Protein 2R7R (pdb70)

B-factor: mean 52.5, std 17.37, range [8.41, 131.64]

Structure (mmCIF, N/CA/C/O backbone):
data_2R7R
#
_entry.id   2R7R
#
_cell.length_a   76.352
_cell.length_b   112.749
_cell.length_c   143.792
_cell.angle_alpha   90.000
_cell.angle_beta   90.000
_cell.angle_gamma   90.000
#
_symmetry.space_group_name_H-M   'P 21 21 21'
#
loop_
_entity.id
_entity.type
_entity.pdbx_description
1 polymer "RNA (5'-R(*UP*GP*UP*GP*AP*CP*C)-3')"
2 polymer 'RNA-dependent RNA polymerase'
#
loop_
_atom_site.group_PDB
_atom_site.id
_atom_site.type_symbol
_atom_site.label_atom_id
_atom_site.label_alt_id
_atom_site.label_comp_id
_atom_site.label_asym_id
_atom_site.label_entity_id
_atom_site.label_seq_id
_atom_site.pdbx_PDB_ins_code
_atom_site.Cartn_x
_atom_site.Cartn_y
_atom_site.Cartn_z
_atom_site.occupancy
_atom_site.B_iso_or_equiv
_atom_site.auth_seq_id
_atom_site.auth_comp_id
_atom_site.auth_asym_id
_atom_site.auth_atom_id
_atom_site.pdbx_PDB_model_num
ATOM 146 N N . GLY B 2 2 ? 20.322 37.128 71.413 1.00 63.33 2 GLY A N 1
ATOM 147 C CA . GLY B 2 2 ? 18.995 37.824 71.379 1.00 62.62 2 GLY A CA 1
ATOM 148 C C . GLY B 2 2 ? 18.192 37.715 72.669 1.00 61.81 2 GLY A C 1
ATOM 149 O O . GLY B 2 2 ? 17.125 38.333 72.782 1.00 60.73 2 GLY A O 1
ATOM 150 N N . LYS B 2 3 ? 18.719 36.951 73.637 1.00 60.07 3 LYS A N 1
ATOM 151 C CA . LYS B 2 3 ? 18.068 36.722 74.932 1.00 56.93 3 LYS A CA 1
ATOM 152 C C . LYS B 2 3 ? 17.827 37.934 75.816 1.00 54.76 3 LYS A C 1
ATOM 153 O O . LYS B 2 3 ? 17.059 37.858 76.766 1.00 56.06 3 LYS A O 1
ATOM 159 N N . TYR B 2 4 ? 18.478 39.048 75.516 1.00 52.85 4 TYR A N 1
ATOM 160 C CA . TYR B 2 4 ? 18.268 40.256 76.300 1.00 49.51 4 TYR A CA 1
ATOM 161 C C . TYR B 2 4 ? 16.840 40.743 76.114 1.00 49.65 4 TYR A C 1
ATOM 162 O O . TYR B 2 4 ? 16.171 41.056 77.093 1.00 48.22 4 TYR A O 1
ATOM 171 N N . ASN B 2 5 ? 16.376 40.800 74.864 1.00 51.06 5 ASN A N 1
ATOM 172 C CA . ASN B 2 5 ? 15.015 41.271 74.562 1.00 53.38 5 ASN A CA 1
ATOM 173 C C . ASN B 2 5 ? 13.902 40.440 75.187 1.00 54.71 5 ASN A C 1
ATOM 174 O O . ASN B 2 5 ? 12.755 40.895 75.273 1.00 55.99 5 ASN A O 1
ATOM 179 N N . LEU B 2 6 ? 14.234 39.227 75.614 1.00 55.24 6 LEU A N 1
ATOM 180 C CA . LEU B 2 6 ? 13.244 38.375 76.238 1.00 55.38 6 LEU A CA 1
ATOM 181 C C . LEU B 2 6 ? 13.309 38.618 77.741 1.00 54.28 6 LEU A C 1
ATOM 182 O O . LEU B 2 6 ? 12.280 38.865 78.381 1.00 53.75 6 LEU A O 1
ATOM 187 N N . ILE B 2 7 ? 14.520 38.561 78.295 1.00 51.57 7 ILE A N 1
ATOM 188 C CA . ILE B 2 7 ? 14.728 38.815 79.714 1.00 49.45 7 ILE A CA 1
ATOM 189 C C . ILE B 2 7 ? 14.144 40.191 80.064 1.00 51.54 7 ILE A C 1
ATOM 190 O O . ILE B 2 7 ? 13.710 40.402 81.182 1.00 52.41 7 ILE A O 1
ATOM 195 N N . LEU B 2 8 ? 14.156 41.132 79.121 1.00 51.80 8 LEU A N 1
ATOM 196 C CA . LEU B 2 8 ? 13.615 42.465 79.368 1.00 52.63 8 LEU A CA 1
ATOM 197 C C . LEU B 2 8 ? 12.126 42.425 79.710 1.00 56.09 8 LEU A C 1
ATOM 198 O O . LEU B 2 8 ? 11.676 43.121 80.619 1.00 57.36 8 LEU A O 1
ATOM 203 N N . SER B 2 9 ? 11.355 41.610 78.995 1.00 59.42 9 SER A N 1
ATOM 204 C CA . SER B 2 9 ? 9.922 41.539 79.261 1.00 62.12 9 SER A CA 1
ATOM 205 C C . SER B 2 9 ? 9.588 40.819 80.565 1.00 61.41 9 SER A C 1
ATOM 206 O O . SER B 2 9 ? 8.712 41.254 81.306 1.00 60.05 9 SER A O 1
ATOM 209 N N . GLU B 2 10 ? 10.279 39.720 80.841 1.00 61.93 10 GLU A N 1
ATOM 210 C CA . GLU B 2 10 ? 10.053 38.977 82.078 1.00 63.94 10 GLU A CA 1
ATOM 211 C C . GLU B 2 10 ? 10.258 39.933 83.256 1.00 64.31 10 GLU A C 1
ATOM 212 O O . GLU B 2 10 ? 9.602 39.814 84.296 1.00 64.44 10 GLU A O 1
ATOM 218 N N . TYR B 2 11 ? 11.184 40.870 83.083 1.00 62.37 11 TYR A N 1
ATOM 219 C CA . TYR B 2 11 ? 11.476 41.853 84.109 1.00 60.46 11 TYR A CA 1
ATOM 220 C C . TYR B 2 11 ? 10.286 42.809 84.285 1.00 61.68 11 TYR A C 1
ATOM 221 O O . TYR B 2 11 ? 9.715 42.892 85.374 1.00 63.02 11 TYR A O 1
ATOM 230 N N . LEU B 2 12 ? 9.903 43.518 83.226 1.00 61.94 12 LEU A N 1
ATOM 231 C CA . LEU B 2 12 ? 8.774 44.439 83.316 1.00 62.45 12 LEU A CA 1
ATOM 232 C C . LEU B 2 12 ? 7.489 43.718 83.740 1.00 62.96 12 LEU A C 1
ATOM 233 O O . LEU B 2 12 ? 6.654 44.271 84.462 1.00 62.46 12 LEU A O 1
ATOM 238 N N . SER B 2 13 ? 7.325 42.484 83.282 1.00 63.31 13 SER A N 1
ATOM 239 C CA . SER B 2 13 ? 6.137 41.724 83.631 1.00 64.65 13 SER A CA 1
ATOM 240 C C . SER B 2 13 ? 6.197 41.349 85.110 1.00 65.07 13 SER A C 1
ATOM 241 O O . SER B 2 13 ? 5.187 40.986 85.716 1.00 64.91 13 SER A O 1
ATOM 244 N N . PHE B 2 14 ? 7.396 41.445 85.678 1.00 64.67 14 PHE A N 1
ATOM 245 C CA . PHE B 2 14 ? 7.638 41.142 87.083 1.00 63.68 14 PHE A CA 1
ATOM 246 C C . PHE B 2 14 ? 7.451 42.386 87.926 1.00 65.26 14 PHE A C 1
ATOM 247 O O . PHE B 2 14 ? 6.788 42.344 88.956 1.00 66.37 14 PHE A O 1
ATOM 255 N N . ILE B 2 15 ? 8.045 43.490 87.482 1.00 66.24 15 ILE A N 1
ATOM 256 C CA . ILE B 2 15 ? 7.967 44.763 88.192 1.00 66.40 15 ILE A CA 1
ATOM 257 C C . ILE B 2 15 ? 6.577 45.377 88.180 1.00 68.74 15 ILE A C 1
ATOM 258 O O . ILE B 2 15 ? 6.099 45.862 89.205 1.00 68.84 15 ILE A O 1
ATOM 263 N N . TYR B 2 16 ? 5.936 45.351 87.018 1.00 70.88 16 TYR A N 1
ATOM 264 C CA . TYR B 2 16 ? 4.618 45.957 86.849 1.00 73.15 16 TYR A CA 1
ATOM 265 C C . TYR B 2 16 ? 3.495 44.948 86.589 1.00 74.76 16 TYR A C 1
ATOM 266 O O . TYR B 2 16 ? 3.597 44.121 85.680 1.00 74.89 16 TYR A O 1
ATOM 275 N N . ASN B 2 17 ? 2.425 45.032 87.386 1.00 76.19 17 ASN A N 1
ATOM 276 C CA . ASN B 2 17 ? 1.261 44.137 87.264 1.00 77.45 17 ASN A CA 1
ATOM 277 C C . ASN B 2 17 ? -0.055 44.842 87.636 1.00 79.15 17 ASN A C 1
ATOM 278 O O . ASN B 2 17 ? -0.290 45.137 88.805 1.00 79.11 17 ASN A O 1
ATOM 283 N N . SER B 2 18 ? -0.903 45.105 86.640 1.00 81.84 18 SER A N 1
ATOM 284 C CA . SER B 2 18 ? -2.187 45.780 86.867 1.00 83.63 18 SER A CA 1
ATOM 285 C C . SER B 2 18 ? -3.026 45.883 85.594 1.00 83.48 18 SER A C 1
ATOM 286 O O . SER B 2 18 ? -3.521 46.962 85.251 1.00 82.96 18 SER A O 1
ATOM 289 N N . VAL B 2 22 ? 0.930 47.390 81.169 1.00 67.87 22 VAL A N 1
ATOM 290 C CA . VAL B 2 22 ? 1.016 46.877 79.802 1.00 68.71 22 VAL A CA 1
ATOM 291 C C . VAL B 2 22 ? 2.346 47.164 79.076 1.00 66.95 22 VAL A C 1
ATOM 292 O O . VAL B 2 22 ? 3.028 48.159 79.352 1.00 67.34 22 VAL A O 1
ATOM 296 N N . GLN B 2 23 ? 2.700 46.286 78.139 1.00 64.46 23 GLN A N 1
ATOM 297 C CA . GLN B 2 23 ? 3.930 46.425 77.357 1.00 61.39 23 GLN A CA 1
ATOM 298 C C . GLN B 2 23 ? 3.594 46.556 75.878 1.00 59.32 23 GLN A C 1
ATOM 299 O O . GLN B 2 23 ? 2.899 45.702 75.322 1.00 57.43 23 GLN A O 1
ATOM 305 N N . ILE B 2 24 ? 4.098 47.616 75.249 1.00 56.68 24 ILE A N 1
ATOM 306 C CA . ILE B 2 24 ? 3.851 47.879 73.826 1.00 55.21 24 ILE A CA 1
ATOM 307 C C . ILE B 2 24 ? 5.124 47.765 72.960 1.00 55.90 24 ILE A C 1
ATOM 308 O O . ILE B 2 24 ? 5.822 48.761 72.747 1.00 57.79 24 ILE A O 1
ATOM 313 N N . PRO B 2 25 ? 5.429 46.560 72.434 1.00 53.85 25 PRO A N 1
ATOM 314 C CA . PRO B 2 25 ? 6.624 46.371 71.601 1.00 53.20 25 PRO A CA 1
ATOM 315 C C . PRO B 2 25 ? 6.590 47.307 70.408 1.00 53.22 25 PRO A C 1
ATOM 316 O O . PRO B 2 25 ? 5.565 47.411 69.745 1.00 54.32 25 PRO A O 1
ATOM 320 N N . ILE B 2 26 ? 7.694 47.991 70.135 1.00 52.60 26 ILE A N 1
ATOM 321 C CA . ILE B 2 26 ? 7.759 48.907 68.993 1.00 52.42 26 ILE A CA 1
ATOM 322 C C . ILE B 2 26 ? 8.828 48.409 68.021 1.00 52.37 26 ILE A C 1
ATOM 323 O O . ILE B 2 26 ? 10.006 48.327 68.377 1.00 51.45 26 ILE A O 1
ATOM 328 N N . TYR B 2 27 ? 8.418 48.079 66.800 1.00 51.76 27 TYR A N 1
ATOM 329 C CA . TYR B 2 27 ? 9.356 47.582 65.804 1.00 51.88 27 TYR A CA 1
ATOM 330 C C . TYR B 2 27 ? 9.698 48.609 64.734 1.00 55.26 27 TYR A C 1
ATOM 331 O O . TYR B 2 27 ? 9.118 49.696 64.695 1.00 54.13 27 TYR A O 1
ATOM 340 N N . TYR B 2 28 ? 10.658 48.244 63.879 1.00 59.38 28 TYR A N 1
ATOM 341 C CA . TYR B 2 28 ? 11.121 49.082 62.763 1.00 63.22 28 TYR A CA 1
ATOM 342 C C . TYR B 2 28 ? 11.763 48.200 61.686 1.00 62.50 28 TYR A C 1
ATOM 343 O O . TYR B 2 28 ? 12.216 47.090 61.975 1.00 61.41 28 TYR A O 1
ATOM 352 N N . SER B 2 29 ? 11.805 48.699 60.451 1.00 61.62 29 SER A N 1
ATOM 353 C CA . SER B 2 29 ? 12.383 47.946 59.342 1.00 60.21 29 SER A CA 1
ATOM 354 C C . SER B 2 29 ? 12.992 48.825 58.258 1.00 60.10 29 SER A C 1
ATOM 355 O O . SER B 2 29 ? 12.497 49.906 57.945 1.00 60.35 29 SER A O 1
ATOM 358 N N . SER B 2 30 ? 14.077 48.340 57.677 1.00 59.71 30 SER A N 1
ATOM 359 C CA . SER B 2 30 ? 14.760 49.062 56.624 1.00 59.25 30 SER A CA 1
ATOM 360 C C . SER B 2 30 ? 13.966 48.949 55.334 1.00 59.47 30 SER A C 1
ATOM 361 O O . SER B 2 30 ? 14.298 49.591 54.345 1.00 60.06 30 SER A O 1
ATOM 364 N N . ASN B 2 31 ? 12.926 48.122 55.347 1.00 59.66 31 ASN A N 1
ATOM 365 C CA . ASN B 2 31 ? 12.084 47.916 54.174 1.00 60.79 31 ASN A CA 1
ATOM 366 C C . ASN B 2 31 ? 10.787 48.709 54.309 1.00 62.52 31 ASN A C 1
ATOM 367 O O . ASN B 2 31 ? 10.059 48.557 55.282 1.00 64.37 31 ASN A O 1
ATOM 372 N N . SER B 2 32 ? 10.500 49.552 53.327 1.00 64.37 32 SER A N 1
ATOM 373 C CA . SER B 2 32 ? 9.304 50.392 53.353 1.00 66.09 32 SER A CA 1
ATOM 374 C C . SER B 2 32 ? 8.005 49.712 53.758 1.00 66.14 32 SER A C 1
ATOM 375 O O . SER B 2 32 ? 7.406 50.045 54.780 1.00 65.47 32 SER A O 1
ATOM 378 N N . GLU B 2 33 ? 7.559 48.779 52.935 1.00 66.82 33 GLU A N 1
ATOM 379 C CA . GLU B 2 33 ? 6.325 48.069 53.205 1.00 67.98 33 GLU A CA 1
ATOM 380 C C . GLU B 2 33 ? 6.261 47.518 54.633 1.00 64.75 33 GLU A C 1
ATOM 381 O O . GLU B 2 33 ? 5.274 47.730 55.343 1.00 64.58 33 GLU A O 1
ATOM 387 N N . LEU B 2 34 ? 7.313 46.812 55.044 1.00 60.56 34 LEU A N 1
ATOM 388 C CA . LEU B 2 34 ? 7.383 46.211 56.372 1.00 55.75 34 LEU A CA 1
ATOM 389 C C . LEU B 2 34 ? 7.320 47.246 57.484 1.00 55.75 34 LEU A C 1
ATOM 390 O O . LEU B 2 34 ? 6.807 46.969 58.564 1.00 54.07 34 LEU A O 1
ATOM 395 N N . GLU B 2 35 ? 7.838 48.438 57.206 1.00 56.71 35 GLU A N 1
ATOM 396 C CA . GLU B 2 35 ? 7.843 49.537 58.169 1.00 59.46 35 GLU A CA 1
ATOM 397 C C . GLU B 2 35 ? 6.440 50.073 58.487 1.00 59.60 35 GLU A C 1
ATOM 398 O O . GLU B 2 35 ? 6.133 50.385 59.645 1.00 59.45 35 GLU A O 1
ATOM 404 N N . ASN B 2 36 ? 5.606 50.195 57.452 1.00 59.35 36 ASN A N 1
ATOM 405 C CA . ASN B 2 36 ? 4.229 50.661 57.606 1.00 58.53 36 ASN A CA 1
ATOM 406 C C . ASN B 2 36 ? 3.469 49.604 58.384 1.00 57.83 36 ASN A C 1
ATOM 407 O O . ASN B 2 36 ? 2.492 49.895 59.063 1.00 57.63 36 ASN A O 1
ATOM 412 N N . ARG B 2 37 ? 3.909 48.363 58.244 1.00 57.58 37 ARG A N 1
ATOM 413 C CA . ARG B 2 37 ? 3.290 47.267 58.961 1.00 58.19 37 ARG A CA 1
ATOM 414 C C . ARG B 2 37 ? 3.698 47.427 60.424 1.00 58.89 37 ARG A C 1
ATOM 415 O O . ARG B 2 37 ? 2.969 47.035 61.330 1.00 59.93 37 ARG A O 1
ATOM 423 N N . CYS B 2 38 ? 4.871 48.011 60.645 1.00 58.60 38 CYS A N 1
ATOM 424 C CA . CYS B 2 38 ? 5.349 48.253 61.992 1.00 57.56 38 CYS A CA 1
ATOM 425 C C . CYS B 2 38 ? 4.564 49.436 62.522 1.00 57.88 38 CYS A C 1
ATOM 426 O O . CYS B 2 38 ? 4.034 49.388 63.625 1.00 58.04 38 CYS A O 1
ATOM 429 N N . ILE B 2 39 ? 4.491 50.502 61.731 1.00 56.97 39 ILE A N 1
ATOM 430 C CA . ILE B 2 39 ? 3.744 51.687 62.139 1.00 56.79 39 ILE A CA 1
ATOM 431 C C . ILE B 2 39 ? 2.311 51.313 62.524 1.00 58.61 39 ILE A C 1
ATOM 432 O O . ILE B 2 39 ? 1.834 51.676 63.605 1.00 59.45 39 ILE A O 1
ATOM 437 N N . GLU B 2 40 ? 1.632 50.592 61.633 1.00 58.79 40 GLU A N 1
ATOM 438 C CA . GLU B 2 40 ? 0.269 50.169 61.891 1.00 57.82 40 GLU A CA 1
ATOM 439 C C . GLU B 2 40 ? 0.198 49.452 63.233 1.00 56.23 40 GLU A C 1
ATOM 440 O O . GLU B 2 40 ? -0.531 49.882 64.123 1.00 57.34 40 GLU A O 1
ATOM 446 N N . PHE B 2 41 ? 0.967 48.375 63.380 1.00 54.04 41 PHE A N 1
ATOM 447 C CA . PHE B 2 41 ? 0.982 47.564 64.610 1.00 52.09 41 PHE A CA 1
ATOM 448 C C . PHE B 2 41 ? 1.071 48.380 65.909 1.00 53.28 41 PHE A C 1
ATOM 449 O O . PHE B 2 41 ? 0.334 48.142 66.879 1.00 49.53 41 PHE A O 1
ATOM 457 N N . HIS B 2 42 ? 1.997 49.332 65.916 1.00 56.16 42 HIS A N 1
ATOM 458 C CA . HIS B 2 42 ? 2.203 50.217 67.048 1.00 58.41 42 HIS A CA 1
ATOM 459 C C . HIS B 2 42 ? 0.834 50.819 67.358 1.00 58.15 42 HIS A C 1
ATOM 460 O O . HIS B 2 42 ? 0.260 50.554 68.410 1.00 57.20 42 HIS A O 1
ATOM 467 N N . SER B 2 43 ? 0.303 51.602 66.418 1.00 57.66 43 SER A N 1
ATOM 468 C CA . SER B 2 43 ? -1.006 52.231 66.583 1.00 56.70 43 SER A CA 1
ATOM 469 C C . SER B 2 43 ? -2.003 51.297 67.266 1.00 55.63 43 SER A C 1
ATOM 470 O O . SER B 2 43 ? -2.372 51.501 68.424 1.00 56.51 43 SER A O 1
ATOM 473 N N . LYS B 2 44 ? -2.427 50.270 66.540 1.00 54.48 44 LYS A N 1
ATOM 474 C CA . LYS B 2 44 ? -3.390 49.306 67.051 1.00 53.96 44 LYS A CA 1
ATOM 475 C C . LYS B 2 44 ? -3.105 48.843 68.479 1.00 54.30 44 LYS A C 1
ATOM 476 O O . LYS B 2 44 ? -4.030 48.521 69.227 1.00 52.72 44 LYS A O 1
ATOM 482 N N . CYS B 2 45 ? -1.832 48.815 68.861 1.00 54.93 45 CYS A N 1
ATOM 483 C CA . CYS B 2 45 ? -1.469 48.397 70.211 1.00 55.28 45 CYS A CA 1
ATOM 484 C C . CYS B 2 45 ? -1.821 49.477 71.228 1.00 54.37 45 CYS A C 1
ATOM 485 O O . CYS B 2 45 ? -2.390 49.185 72.281 1.00 54.29 45 CYS A O 1
ATOM 488 N N . LEU B 2 46 ? -1.497 50.722 70.904 1.00 53.52 46 LEU A N 1
ATOM 489 C CA . LEU B 2 46 ? -1.810 51.838 71.786 1.00 52.92 46 LEU A CA 1
ATOM 490 C C . LEU B 2 46 ? -3.317 51.884 71.968 1.00 53.72 46 LEU A C 1
ATOM 491 O O . LEU B 2 46 ? -3.837 51.930 73.095 1.00 52.19 46 LEU A O 1
ATOM 496 N N . GLU B 2 47 ? -4.005 51.870 70.829 1.00 54.21 47 GLU A N 1
ATOM 497 C CA . GLU B 2 47 ? -5.451 51.919 70.795 1.00 54.73 47 GLU A CA 1
ATOM 498 C C . GLU B 2 47 ? -6.058 50.811 71.653 1.00 55.91 47 GLU A C 1
ATOM 499 O O . GLU B 2 47 ? -6.819 51.091 72.574 1.00 54.79 47 GLU A O 1
ATOM 505 N N . ASN B 2 48 ? -5.717 49.556 71.367 1.00 57.38 48 ASN A N 1
ATOM 506 C CA . ASN B 2 48 ? -6.265 48.443 72.140 1.00 58.75 48 ASN A CA 1
ATOM 507 C C . ASN B 2 48 ? -5.968 48.583 73.622 1.00 59.90 48 ASN A C 1
ATOM 508 O O . ASN B 2 48 ? -6.811 48.257 74.463 1.00 61.31 48 ASN A O 1
ATOM 513 N N . SER B 2 49 ? -4.763 49.036 73.950 1.00 60.14 49 SER A N 1
ATOM 514 C CA . SER B 2 49 ? -4.406 49.222 75.348 1.00 59.63 49 SER A CA 1
ATOM 515 C C . SER B 2 49 ? -5.305 50.306 75.937 1.00 60.06 49 SER A C 1
ATOM 516 O O . SER B 2 49 ? -5.782 50.167 77.064 1.00 60.14 49 SER A O 1
ATOM 519 N N . LYS B 2 50 ? -5.539 51.375 75.167 1.00 59.44 50 LYS A N 1
ATOM 520 C CA . LYS B 2 50 ? -6.405 52.471 75.599 1.00 58.31 50 LYS A CA 1
ATOM 521 C C . LYS B 2 50 ? -7.878 52.018 75.548 1.00 57.81 50 LYS A C 1
ATOM 522 O O . LYS B 2 50 ? -8.775 52.809 75.260 1.00 59.46 50 LYS A O 1
ATOM 528 N N . ASN B 2 51 ? -8.116 50.738 75.817 1.00 56.26 51 ASN A N 1
ATOM 529 C CA . ASN B 2 51 ? -9.458 50.168 75.810 1.00 54.28 51 ASN A CA 1
ATOM 530 C C . ASN B 2 51 ? -9.436 48.823 76.518 1.00 54.82 51 ASN A C 1
ATOM 531 O O . ASN B 2 51 ? -10.392 48.053 76.457 1.00 53.34 51 ASN A O 1
ATOM 536 N N . GLY B 2 52 ? -8.325 48.554 77.195 1.00 55.98 52 GLY A N 1
ATOM 537 C CA . GLY B 2 52 ? -8.177 47.314 77.932 1.00 58.34 52 GLY A CA 1
ATOM 538 C C . GLY B 2 52 ? -8.575 46.086 77.145 1.00 59.01 52 GLY A C 1
ATOM 539 O O . GLY B 2 52 ? -9.218 45.185 77.689 1.00 58.32 52 GLY A O 1
ATOM 540 N N . LEU B 2 53 ? -8.196 46.058 75.867 1.00 59.61 53 LEU A N 1
ATOM 541 C CA . LEU B 2 53 ? -8.494 44.934 74.985 1.00 59.99 53 LEU A CA 1
ATOM 542 C C . LEU B 2 53 ? -7.252 44.088 74.834 1.00 62.33 53 LEU A C 1
ATOM 543 O O . LEU B 2 53 ? -6.133 44.589 74.954 1.00 62.46 53 LEU A O 1
ATOM 548 N N . SER B 2 54 ? -7.459 42.802 74.568 1.00 65.31 54 SER A N 1
ATOM 549 C CA . SER B 2 54 ? -6.362 41.851 74.413 1.00 68.31 54 SER A CA 1
ATOM 550 C C . SER B 2 54 ? -5.529 42.140 73.163 1.00 68.33 54 SER A C 1
ATOM 551 O O . SER B 2 54 ? -6.070 42.370 72.077 1.00 69.23 54 SER A O 1
ATOM 554 N N . LEU B 2 55 ? -4.210 42.140 73.318 1.00 67.67 55 LEU A N 1
ATOM 555 C CA . LEU B 2 55 ? -3.331 42.390 72.184 1.00 67.56 55 LEU A CA 1
ATOM 556 C C . LEU B 2 55 ? -3.009 41.097 71.441 1.00 69.02 55 LEU A C 1
ATOM 557 O O . LEU B 2 55 ? -2.435 41.131 70.357 1.00 69.42 55 LEU A O 1
ATOM 562 N N . ARG B 2 56 ? -3.396 39.966 72.029 1.00 70.88 56 ARG A N 1
ATOM 563 C CA . ARG B 2 56 ? -3.144 38.643 71.456 1.00 73.20 56 ARG A CA 1
ATOM 564 C C . ARG B 2 56 ? -3.491 38.503 69.983 1.00 72.66 56 ARG A C 1
ATOM 565 O O . ARG B 2 56 ? -2.835 37.754 69.258 1.00 72.45 56 ARG A O 1
ATOM 573 N N . LYS B 2 57 ? -4.525 39.208 69.542 1.00 71.56 57 LYS A N 1
ATOM 574 C CA . LYS B 2 57 ? -4.928 39.128 68.149 1.00 70.16 57 LYS A CA 1
ATOM 575 C C . LYS B 2 57 ? -3.999 39.900 67.219 1.00 69.28 57 LYS A C 1
ATOM 576 O O . LYS B 2 57 ? -3.662 39.421 66.130 1.00 70.03 57 LYS A O 1
ATOM 582 N N . LEU B 2 58 ? -3.580 41.089 67.638 1.00 67.37 58 LEU A N 1
ATOM 583 C CA . LEU B 2 58 ? -2.684 41.884 66.814 1.00 65.09 58 LEU A CA 1
ATOM 584 C C . LEU B 2 58 ? -1.343 41.177 66.641 1.00 64.01 58 LEU A C 1
ATOM 585 O O . LEU B 2 58 ? -0.736 41.248 65.577 1.00 63.21 58 LEU A O 1
ATOM 590 N N . PHE B 2 59 ? -0.890 40.496 67.692 1.00 64.03 59 PHE A N 1
ATOM 591 C CA . PHE B 2 59 ? 0.378 39.763 67.671 1.00 64.59 59 PHE A CA 1
ATOM 592 C C . PHE B 2 59 ? 0.357 38.633 66.635 1.00 64.25 59 PHE A C 1
ATOM 593 O O . PHE B 2 59 ? 1.402 38.174 66.170 1.00 63.28 59 PHE A O 1
ATOM 601 N N . VAL B 2 60 ? -0.844 38.188 66.283 1.00 63.64 60 VAL A N 1
ATOM 602 C CA . VAL B 2 60 ? -1.015 37.140 65.282 1.00 62.50 60 VAL A CA 1
ATOM 603 C C . VAL B 2 60 ? -1.183 37.834 63.927 1.00 61.33 60 VAL A C 1
ATOM 604 O O . VAL B 2 60 ? -0.518 37.480 62.952 1.00 60.35 60 VAL A O 1
ATOM 608 N N . GLU B 2 61 ? -2.063 38.837 63.885 1.00 59.39 61 GLU A N 1
ATOM 609 C CA . GLU B 2 61 ? -2.323 39.603 62.663 1.00 57.42 61 GLU A CA 1
ATOM 610 C C . GLU B 2 61 ? -1.045 40.158 62.041 1.00 57.23 61 GLU A C 1
ATOM 611 O O . GLU B 2 61 ? -0.880 40.143 60.818 1.00 56.30 61 GLU A O 1
ATOM 617 N N . TYR B 2 62 ? -0.156 40.658 62.899 1.00 56.26 62 TYR A N 1
ATOM 618 C CA . TYR B 2 62 ? 1.112 41.228 62.478 1.00 54.29 62 TYR A CA 1
ATOM 619 C C . TYR B 2 62 ? 2.257 40.286 62.790 1.00 54.97 62 TYR A C 1
ATOM 620 O O . TYR B 2 62 ? 3.379 40.715 63.077 1.00 55.33 62 TYR A O 1
ATOM 629 N N . ASN B 2 63 ? 1.959 38.992 62.736 1.00 56.25 63 ASN A N 1
ATOM 630 C CA . ASN B 2 63 ? 2.958 37.959 62.982 1.00 57.42 63 ASN A CA 1
ATOM 631 C C . ASN B 2 63 ? 4.181 38.272 62.131 1.00 56.27 63 ASN A C 1
ATOM 632 O O . ASN B 2 63 ? 5.311 37.980 62.522 1.00 55.92 63 ASN A O 1
ATOM 637 N N . ASP B 2 64 ? 3.948 38.873 60.965 1.00 55.71 64 ASP A N 1
ATOM 638 C CA . ASP B 2 64 ? 5.040 39.222 60.061 1.00 54.76 64 ASP A CA 1
ATOM 639 C C . ASP B 2 64 ? 6.012 40.197 60.714 1.00 54.67 64 ASP A C 1
ATOM 640 O O . ASP B 2 64 ? 7.226 40.006 60.651 1.00 55.90 64 ASP A O 1
ATOM 645 N N . VAL B 2 65 ? 5.479 41.222 61.369 1.00 54.42 65 VAL A N 1
ATOM 646 C CA . VAL B 2 65 ? 6.315 42.211 62.025 1.00 53.70 65 VAL A CA 1
ATOM 647 C C . VAL B 2 65 ? 7.091 41.595 63.177 1.00 53.76 65 VAL A C 1
ATOM 648 O O . VAL B 2 65 ? 8.240 41.946 63.411 1.00 54.15 65 VAL A O 1
ATOM 652 N N . ILE B 2 66 ? 6.467 40.663 63.886 1.00 55.15 66 ILE A N 1
ATOM 653 C CA . ILE B 2 66 ? 7.118 40.010 65.019 1.00 57.32 66 ILE A CA 1
ATOM 654 C C . ILE B 2 66 ? 8.282 39.122 64.573 1.00 59.62 66 ILE A C 1
ATOM 655 O O . ILE B 2 66 ? 9.260 38.940 65.309 1.00 59.80 66 ILE A O 1
ATOM 660 N N . GLU B 2 67 ? 8.168 38.585 63.359 1.00 62.17 67 GLU A N 1
ATOM 661 C CA . GLU B 2 67 ? 9.171 37.689 62.776 1.00 64.86 67 GLU A CA 1
ATOM 662 C C . GLU B 2 67 ? 10.299 38.328 61.942 1.00 63.69 67 GLU A C 1
ATOM 663 O O . GLU B 2 67 ? 11.469 37.977 62.101 1.00 64.09 67 GLU A O 1
ATOM 669 N N . ASN B 2 68 ? 9.959 39.248 61.046 1.00 61.18 68 ASN A N 1
ATOM 670 C CA . ASN B 2 68 ? 10.970 39.835 60.178 1.00 59.42 68 ASN A CA 1
ATOM 671 C C . ASN B 2 68 ? 11.461 41.228 60.543 1.00 59.27 68 ASN A C 1
ATOM 672 O O . ASN B 2 68 ? 12.584 41.602 60.194 1.00 59.82 68 ASN A O 1
ATOM 677 N N . ALA B 2 69 ? 10.624 42.004 61.224 1.00 58.24 69 ALA A N 1
ATOM 678 C CA . ALA B 2 69 ? 11.011 43.355 61.626 1.00 55.69 69 ALA A CA 1
ATOM 679 C C . ALA B 2 69 ? 11.975 43.286 62.808 1.00 53.29 69 ALA A C 1
ATOM 680 O O . ALA B 2 69 ? 12.104 42.253 63.449 1.00 51.50 69 ALA A O 1
ATOM 682 N N . THR B 2 70 ? 12.644 44.391 63.100 1.00 52.26 70 THR A N 1
ATOM 683 C CA . THR B 2 70 ? 13.605 44.420 64.199 1.00 52.89 70 THR A CA 1
ATOM 684 C C . THR B 2 70 ? 13.039 45.125 65.439 1.00 51.07 70 THR A C 1
ATOM 685 O O . THR B 2 70 ? 12.478 46.221 65.329 1.00 52.65 70 THR A O 1
ATOM 689 N N . LEU B 2 71 ? 13.176 44.508 66.614 1.00 48.37 71 LEU A N 1
ATOM 690 C CA . LEU B 2 71 ? 12.679 45.133 67.836 1.00 45.64 71 LEU A CA 1
ATOM 691 C C . LEU B 2 71 ? 13.534 46.336 68.168 1.00 45.82 71 LEU A C 1
ATOM 692 O O . LEU B 2 71 ? 14.735 46.213 68.375 1.00 44.85 71 LEU A O 1
ATOM 697 N N . LEU B 2 72 ? 12.898 47.498 68.225 1.00 45.91 72 LEU A N 1
ATOM 698 C CA . LEU B 2 72 ? 13.582 48.744 68.516 1.00 46.82 72 LEU A CA 1
ATOM 699 C C . LEU B 2 72 ? 13.552 49.088 70.004 1.00 48.71 72 LEU A C 1
ATOM 700 O O . LEU B 2 72 ? 14.584 49.396 70.605 1.00 49.39 72 LEU A O 1
ATOM 705 N N . SER B 2 73 ? 12.359 49.049 70.590 1.00 49.82 73 SER A N 1
ATOM 706 C CA . SER B 2 73 ? 12.195 49.360 72.004 1.00 49.71 73 SER A CA 1
ATOM 707 C C . SER B 2 73 ? 10.919 48.733 72.507 1.00 49.41 73 SER A C 1
ATOM 708 O O . SER B 2 73 ? 10.234 48.046 71.758 1.00 50.42 73 SER A O 1
ATOM 711 N N . ILE B 2 74 ? 10.611 48.969 73.779 1.00 49.45 74 ILE A N 1
ATOM 712 C CA . ILE B 2 74 ? 9.403 48.445 74.412 1.00 49.18 74 ILE A CA 1
ATOM 713 C C . ILE B 2 74 ? 8.775 49.509 75.289 1.00 50.86 74 ILE A C 1
ATOM 714 O O . ILE B 2 74 ? 9.452 50.070 76.139 1.00 50.18 74 ILE A O 1
ATOM 719 N N . LEU B 2 75 ? 7.488 49.782 75.084 1.00 52.69 75 LEU A N 1
ATOM 720 C CA . LEU B 2 75 ? 6.770 50.762 75.897 1.00 54.97 75 LEU A CA 1
ATOM 721 C C . LEU B 2 75 ? 6.280 50.117 77.194 1.00 57.67 75 LEU A C 1
ATOM 722 O O . LEU B 2 75 ? 5.810 48.964 77.193 1.00 58.73 75 LEU A O 1
ATOM 727 N N . SER B 2 76 ? 6.395 50.862 78.293 1.00 60.05 76 SER A N 1
ATOM 728 C CA . SER B 2 76 ? 5.968 50.375 79.596 1.00 62.71 76 SER A CA 1
ATOM 729 C C . SER B 2 76 ? 4.997 51.335 80.263 1.00 65.11 76 SER A C 1
ATOM 730 O O . SER B 2 76 ? 5.414 52.352 80.824 1.00 64.35 76 SER A O 1
ATOM 733 N N . TYR B 2 77 ? 3.704 51.010 80.179 1.00 69.51 77 TYR A N 1
ATOM 734 C CA . TYR B 2 77 ? 2.634 51.809 80.794 1.00 74.53 77 TYR A CA 1
ATOM 735 C C . TYR B 2 77 ? 2.327 51.177 82.141 1.00 76.38 77 TYR A C 1
ATOM 736 O O . TYR B 2 77 ? 1.545 50.224 82.236 1.00 75.81 77 TYR A O 1
ATOM 745 N N . SER B 2 78 ? 2.947 51.709 83.184 1.00 79.07 78 SER A N 1
ATOM 746 C CA . SER B 2 78 ? 2.760 51.177 84.517 1.00 82.19 78 SER A CA 1
ATOM 747 C C . SER B 2 78 ? 2.082 52.167 85.427 1.00 85.38 78 SER A C 1
ATOM 748 O O . SER B 2 78 ? 2.668 53.186 85.795 1.00 85.37 78 SER A O 1
ATOM 751 N N . TYR B 2 79 ? 0.838 51.872 85.786 1.00 89.80 79 TYR A N 1
ATOM 752 C CA . TYR B 2 79 ? 0.119 52.756 86.677 1.00 94.62 79 TYR A CA 1
ATOM 753 C C . TYR B 2 79 ? 0.054 52.239 88.103 1.00 95.00 79 TYR A C 1
ATOM 754 O O . TYR B 2 79 ? -0.941 51.670 88.548 1.00 95.22 79 TYR A O 1
ATOM 763 N N . ASP B 2 80 ? 1.167 52.438 88.794 1.00 95.60 80 ASP A N 1
ATOM 764 C CA . ASP B 2 80 ? 1.346 52.073 90.187 1.00 96.06 80 ASP A CA 1
ATOM 765 C C . ASP B 2 80 ? 1.866 53.417 90.690 1.00 97.94 80 ASP A C 1
ATOM 766 O O . ASP B 2 80 ? 1.317 54.459 90.329 1.00 98.55 80 ASP A O 1
ATOM 771 N N . LYS B 2 81 ? 2.930 53.406 91.484 1.00 100.12 81 LYS A N 1
ATOM 772 C CA . LYS B 2 81 ? 3.519 54.644 91.990 1.00 102.16 81 LYS A CA 1
ATOM 773 C C . LYS B 2 81 ? 4.910 54.359 92.539 1.00 101.91 81 LYS A C 1
ATOM 774 O O . LYS B 2 81 ? 5.186 54.601 93.715 1.00 103.30 81 LYS A O 1
ATOM 780 N N . TYR B 2 82 ? 5.774 53.857 91.655 1.00 100.96 82 TYR A N 1
ATOM 781 C CA . TYR B 2 82 ? 7.155 53.477 91.966 1.00 98.92 82 TYR A CA 1
ATOM 782 C C . TYR B 2 82 ? 7.333 52.832 93.346 1.00 97.61 82 TYR A C 1
ATOM 783 O O . TYR B 2 82 ? 8.395 52.924 93.965 1.00 96.85 82 TYR A O 1
ATOM 792 N N . ASN B 2 83 ? 6.275 52.156 93.800 1.00 95.62 83 ASN A N 1
ATOM 793 C CA . ASN B 2 83 ? 6.259 51.452 95.083 1.00 92.73 83 ASN A CA 1
ATOM 794 C C . ASN B 2 83 ? 6.811 50.050 94.860 1.00 91.25 83 ASN A C 1
ATOM 795 O O . ASN B 2 83 ? 7.996 49.889 94.558 1.00 91.97 83 ASN A O 1
ATOM 800 N N . ALA B 2 84 ? 5.941 49.052 95.004 1.00 89.10 84 ALA A N 1
ATOM 801 C CA . ALA B 2 84 ? 6.295 47.647 94.809 1.00 85.51 84 ALA A CA 1
ATOM 802 C C . ALA B 2 84 ? 7.481 47.165 95.662 1.00 83.19 84 ALA A C 1
ATOM 803 O O . ALA B 2 84 ? 7.366 46.180 96.395 1.00 83.10 84 ALA A O 1
ATOM 805 N N . VAL B 2 85 ? 8.615 47.853 95.552 1.00 80.77 85 VAL A N 1
ATOM 806 C CA . VAL B 2 85 ? 9.817 47.499 96.299 1.00 77.40 85 VAL A CA 1
ATOM 807 C C . VAL B 2 85 ? 9.440 47.268 97.742 1.00 77.83 85 VAL A C 1
ATOM 808 O O . VAL B 2 85 ? 9.813 46.253 98.342 1.00 76.69 85 VAL A O 1
ATOM 812 N N . GLU B 2 86 ? 8.690 48.227 98.281 1.00 78.14 86 GLU A N 1
ATOM 813 C CA . GLU B 2 86 ? 8.225 48.176 99.661 1.00 79.03 86 GLU A CA 1
ATOM 814 C C . GLU B 2 86 ? 7.586 46.806 99.904 1.00 79.07 86 GLU A C 1
ATOM 815 O O . GLU B 2 86 ? 8.127 45.960 100.630 1.00 79.78 86 GLU A O 1
ATOM 821 N N . ARG B 2 87 ? 6.436 46.601 99.272 1.00 78.38 87 ARG A N 1
ATOM 822 C CA . ARG B 2 87 ? 5.687 45.359 99.379 1.00 77.00 87 ARG A CA 1
ATOM 823 C C . ARG B 2 87 ? 6.597 44.139 99.171 1.00 75.92 87 ARG A C 1
ATOM 824 O O . ARG B 2 87 ? 6.861 43.385 100.113 1.00 75.16 87 ARG A O 1
ATOM 832 N N . LYS B 2 88 ? 7.082 43.974 97.936 1.00 74.25 88 LYS A N 1
ATOM 833 C CA . LYS B 2 88 ? 7.943 42.855 97.537 1.00 70.88 88 LYS A CA 1
ATOM 834 C C . LYS B 2 88 ? 8.948 42.328 98.551 1.00 69.21 88 LYS A C 1
ATOM 835 O O . LYS B 2 88 ? 9.035 41.122 98.772 1.00 68.83 88 LYS A O 1
ATOM 841 N N . LEU B 2 89 ? 9.713 43.229 99.153 1.00 67.69 89 LEU A N 1
ATOM 842 C CA . LEU B 2 89 ? 10.751 42.854 100.114 1.00 66.22 89 LEU A CA 1
ATOM 843 C C . LEU B 2 89 ? 10.339 42.033 101.341 1.00 65.41 89 LEU A C 1
ATOM 844 O O . LEU B 2 89 ? 11.113 41.196 101.816 1.00 63.49 89 LEU A O 1
ATOM 849 N N . VAL B 2 90 ? 9.136 42.266 101.859 1.00 64.86 90 VAL A N 1
ATOM 850 C CA . VAL B 2 90 ? 8.676 41.544 103.046 1.00 64.07 90 VAL A CA 1
ATOM 851 C C . VAL B 2 90 ? 8.882 40.035 102.967 1.00 64.39 90 VAL A C 1
ATOM 852 O O . VAL B 2 90 ? 9.465 39.433 103.882 1.00 64.36 90 VAL A O 1
ATOM 856 N N . LYS B 2 91 ? 8.414 39.433 101.876 1.00 63.51 91 LYS A N 1
ATOM 857 C CA . LYS B 2 91 ? 8.527 37.994 101.685 1.00 63.15 91 LYS A CA 1
ATOM 858 C C . LYS B 2 91 ? 9.900 37.447 102.060 1.00 63.14 91 LYS A C 1
ATOM 859 O O . LYS B 2 91 ? 10.011 36.337 102.591 1.00 62.15 91 LYS A O 1
ATOM 865 N N . TYR B 2 92 ? 10.944 38.229 101.787 1.00 62.38 92 TYR A N 1
ATOM 866 C CA . TYR B 2 92 ? 12.323 37.802 102.053 1.00 62.00 92 TYR A CA 1
ATOM 867 C C . TYR B 2 92 ? 12.901 38.229 103.399 1.00 64.26 92 TYR A C 1
ATOM 868 O O . TYR B 2 92 ? 14.003 37.783 103.774 1.00 63.33 92 TYR A O 1
ATOM 877 N N . ALA B 2 93 ? 12.162 39.085 104.112 1.00 65.13 93 ALA A N 1
ATOM 878 C CA . ALA B 2 93 ? 12.591 39.594 105.414 1.00 65.71 93 ALA A CA 1
ATOM 879 C C . ALA B 2 93 ? 12.059 38.761 106.572 1.00 65.97 93 ALA A C 1
ATOM 880 O O . ALA B 2 93 ? 11.299 39.251 107.398 1.00 68.64 93 ALA A O 1
ATOM 882 N N . LYS B 2 94 ? 12.462 37.501 106.641 1.00 65.46 94 LYS A N 1
ATOM 883 C CA . LYS B 2 94 ? 12.003 36.639 107.713 1.00 63.82 94 LYS A CA 1
ATOM 884 C C . LYS B 2 94 ? 13.094 36.409 108.736 1.00 62.43 94 LYS A C 1
ATOM 885 O O . LYS B 2 94 ? 12.809 36.025 109.864 1.00 62.77 94 LYS A O 1
ATOM 891 N N . GLY B 2 95 ? 14.342 36.645 108.345 1.00 61.26 95 GLY A N 1
ATOM 892 C CA . GLY B 2 95 ? 15.451 36.446 109.265 1.00 59.89 95 GLY A CA 1
ATOM 893 C C . GLY B 2 95 ? 15.540 37.560 110.288 1.00 59.53 95 GLY A C 1
ATOM 894 O O . GLY B 2 95 ? 14.857 38.577 110.167 1.00 59.47 95 GLY A O 1
ATOM 895 N N . LYS B 2 96 ? 16.374 37.374 111.303 1.00 59.47 96 LYS A N 1
ATOM 896 C CA . LYS B 2 96 ? 16.541 38.380 112.351 1.00 59.50 96 LYS A CA 1
ATOM 897 C C . LYS B 2 96 ? 17.479 39.467 111.838 1.00 58.47 96 LYS A C 1
ATOM 898 O O . LYS B 2 96 ? 18.578 39.157 111.362 1.00 61.23 96 LYS A O 1
ATOM 904 N N . PRO B 2 97 ? 17.061 40.752 111.911 1.00 57.54 97 PRO A N 1
ATOM 905 C CA . PRO B 2 97 ? 17.906 41.848 111.437 1.00 54.25 97 PRO A CA 1
ATOM 906 C C . PRO B 2 97 ? 19.278 41.770 112.077 1.00 53.75 97 PRO A C 1
ATOM 907 O O . PRO B 2 97 ? 19.458 41.090 113.088 1.00 54.43 97 PRO A O 1
ATOM 911 N N . LEU B 2 98 ? 20.250 42.443 111.472 1.00 53.84 98 LEU A N 1
ATOM 912 C CA . LEU B 2 98 ? 21.602 42.471 112.006 1.00 51.64 98 LEU A CA 1
ATOM 913 C C . LEU B 2 98 ? 21.677 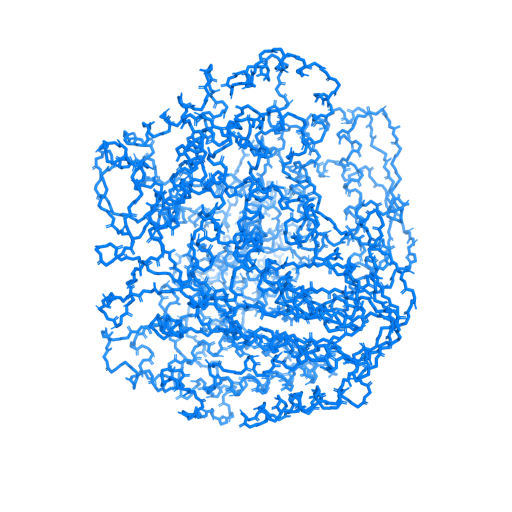43.663 112.931 1.00 50.91 98 LEU A C 1
ATOM 914 O O . LEU B 2 98 ? 20.981 44.660 112.724 1.00 50.20 98 LEU A O 1
ATOM 919 N N . GLU B 2 99 ? 22.512 43.558 113.957 1.00 51.71 99 GLU A N 1
ATOM 920 C CA . GLU B 2 99 ? 22.669 44.646 114.909 1.00 52.41 99 GLU A CA 1
ATOM 921 C C . GLU B 2 99 ? 24.110 45.109 114.876 1.00 49.93 99 GLU A C 1
ATOM 922 O O . GLU B 2 99 ? 25.032 44.361 115.208 1.00 48.45 99 GLU A O 1
ATOM 928 N N . ALA B 2 100 ? 24.290 46.354 114.464 1.00 47.81 100 ALA A N 1
ATOM 929 C CA . ALA B 2 100 ? 25.611 46.940 114.360 1.00 46.58 100 ALA A CA 1
ATOM 930 C C . ALA B 2 100 ? 26.351 46.847 115.669 1.00 45.21 100 ALA A C 1
ATOM 931 O O . ALA B 2 100 ? 25.814 47.188 116.710 1.00 46.78 100 ALA A O 1
ATOM 933 N N . ASP B 2 101 ? 27.590 46.389 115.610 1.00 43.92 101 ASP A N 1
ATOM 934 C CA . ASP B 2 101 ? 28.413 46.264 116.795 1.00 42.99 101 ASP A CA 1
ATOM 935 C C . ASP B 2 101 ? 29.254 47.542 116.863 1.00 42.86 101 ASP A C 1
ATOM 936 O O . ASP B 2 101 ? 30.440 47.561 116.496 1.00 42.02 101 ASP A O 1
ATOM 941 N N . LEU B 2 102 ? 28.621 48.613 117.335 1.00 41.50 102 LEU A N 1
ATOM 942 C CA . LEU B 2 102 ? 29.258 49.915 117.444 1.00 41.38 102 LEU A CA 1
ATOM 943 C C . LEU B 2 102 ? 30.572 49.991 118.223 1.00 43.21 102 LEU A C 1
ATOM 944 O O . LEU B 2 102 ? 31.004 51.080 118.580 1.00 42.08 102 LEU A O 1
ATOM 949 N N . THR B 2 103 ? 31.221 48.858 118.472 1.00 45.87 103 THR A N 1
ATOM 950 C CA . THR B 2 103 ? 32.506 48.877 119.178 1.00 49.96 103 THR A CA 1
ATOM 951 C C . THR B 2 103 ? 33.685 48.405 118.307 1.00 51.83 103 THR A C 1
ATOM 952 O O . THR B 2 103 ? 34.787 48.197 118.813 1.00 52.52 103 THR A O 1
ATOM 956 N N . VAL B 2 104 ? 33.470 48.252 117.006 1.00 52.59 104 VAL A N 1
ATOM 957 C CA . VAL B 2 104 ? 34.526 47.737 116.152 1.00 52.81 104 VAL A CA 1
ATOM 958 C C . VAL B 2 104 ? 35.461 48.734 115.487 1.00 53.31 104 VAL A C 1
ATOM 959 O O . VAL B 2 104 ? 36.631 48.420 115.259 1.00 52.73 104 VAL A O 1
ATOM 963 N N . ASN B 2 105 ? 34.955 49.928 115.183 1.00 53.09 105 ASN A N 1
ATOM 964 C CA . ASN B 2 105 ? 35.754 50.946 114.499 1.00 52.58 105 ASN A CA 1
ATOM 965 C C . ASN B 2 105 ? 36.319 52.046 115.392 1.00 54.46 105 ASN A C 1
ATOM 966 O O . ASN B 2 105 ? 35.627 52.545 116.293 1.00 54.22 105 ASN A O 1
ATOM 971 N N . GLU B 2 106 ? 37.565 52.437 115.120 1.00 54.40 106 GLU A N 1
ATOM 972 C CA . GLU B 2 106 ? 38.220 53.511 115.869 1.00 54.73 106 GLU A CA 1
ATOM 973 C C . GLU B 2 106 ? 37.381 54.778 115.773 1.00 53.13 106 GLU A C 1
ATOM 974 O O . GLU B 2 106 ? 36.530 55.036 116.619 1.00 55.75 106 GLU A O 1
ATOM 980 N N . LEU B 2 107 ? 37.616 55.569 114.739 1.00 49.77 107 LEU A N 1
ATOM 981 C CA . LEU B 2 107 ? 36.856 56.790 114.574 1.00 45.66 107 LEU A CA 1
ATOM 982 C C . LEU B 2 107 ? 35.370 56.486 114.729 1.00 45.38 107 LEU A C 1
ATOM 983 O O . LEU B 2 107 ? 34.828 55.613 114.052 1.00 45.99 107 LEU A O 1
ATOM 988 N N . ASP B 2 108 ? 34.722 57.211 115.635 1.00 45.69 108 ASP A N 1
ATOM 989 C CA . ASP B 2 108 ? 33.306 57.038 115.927 1.00 44.76 108 ASP A CA 1
ATOM 990 C C . ASP B 2 108 ? 32.385 57.019 114.727 1.00 43.12 108 ASP A C 1
ATOM 991 O O . ASP B 2 108 ? 31.480 56.192 114.676 1.00 43.35 108 ASP A O 1
ATOM 996 N N . TYR B 2 109 ? 32.597 57.916 113.766 1.00 41.45 109 TYR A N 1
ATOM 997 C CA . TYR B 2 109 ? 31.722 57.979 112.591 1.00 42.25 109 TYR A CA 1
ATOM 998 C C . TYR B 2 109 ? 31.843 56.791 111.601 1.00 42.89 109 TYR A C 1
ATOM 999 O O . TYR B 2 109 ? 31.056 56.675 110.649 1.00 39.86 109 TYR A O 1
ATOM 1008 N N . GLU B 2 110 ? 32.808 55.900 111.840 1.00 43.02 110 GLU A N 1
ATOM 1009 C CA . GLU B 2 110 ? 32.964 54.721 110.994 1.00 43.89 110 GLU A CA 1
ATOM 1010 C C . GLU B 2 110 ? 32.084 53.562 111.492 1.00 42.82 110 GLU A C 1
ATOM 1011 O O . GLU B 2 110 ? 32.008 52.516 110.848 1.00 44.11 110 GLU A O 1
ATOM 1017 N N . ASN B 2 111 ? 31.418 53.747 112.629 1.00 40.13 111 ASN A N 1
ATOM 1018 C CA . ASN B 2 111 ? 30.540 52.717 113.165 1.00 38.15 111 ASN A CA 1
ATOM 1019 C C . ASN B 2 111 ? 29.129 52.973 112.619 1.00 37.58 111 ASN A C 1
ATOM 1020 O O . ASN B 2 111 ? 28.732 54.113 112.429 1.00 36.06 111 ASN A O 1
ATOM 1025 N N . ASN B 2 112 ? 28.370 51.915 112.362 1.00 37.48 112 ASN A N 1
ATOM 1026 C CA . ASN B 2 112 ? 27.040 52.068 111.786 1.00 40.52 112 ASN A CA 1
ATOM 1027 C C . ASN B 2 112 ? 25.952 52.648 112.727 1.00 43.53 112 ASN A C 1
ATOM 1028 O O . ASN B 2 112 ? 24.814 52.154 112.768 1.00 43.50 112 ASN A O 1
ATOM 1033 N N . LYS B 2 113 ? 26.281 53.705 113.467 1.00 44.39 113 LYS A N 1
ATOM 1034 C CA . LYS B 2 113 ? 25.310 54.296 114.399 1.00 46.94 113 LYS A CA 1
ATOM 1035 C C . LYS B 2 113 ? 24.097 54.794 113.620 1.00 49.61 113 LYS A C 1
ATOM 1036 O O . LYS B 2 113 ? 24.098 54.721 112.396 1.00 51.70 113 LYS A O 1
ATOM 1042 N N . MET B 2 114 ? 23.051 55.255 114.308 1.00 51.52 114 MET A N 1
ATOM 1043 C CA . MET B 2 114 ? 21.888 55.798 113.598 1.00 52.84 114 MET A CA 1
ATOM 1044 C C . MET B 2 114 ? 22.359 57.137 113.049 1.00 51.60 114 MET A C 1
ATOM 1045 O O . MET B 2 114 ? 23.079 57.861 113.740 1.00 52.29 114 MET A O 1
ATOM 1050 N N . THR B 2 115 ? 21.964 57.468 111.822 1.00 50.68 115 THR A N 1
ATOM 1051 C CA . THR B 2 115 ? 22.373 58.734 111.213 1.00 49.87 115 THR A CA 1
ATOM 1052 C C . THR B 2 115 ? 22.280 59.915 112.177 1.00 50.31 115 THR A C 1
ATOM 1053 O O . THR B 2 115 ? 23.269 60.606 112.395 1.00 49.68 115 THR A O 1
ATOM 1057 N N . SER B 2 116 ? 21.093 60.129 112.747 1.00 52.48 116 SER A N 1
ATOM 1058 C CA . SER B 2 116 ? 20.833 61.213 113.708 1.00 54.04 116 SER A CA 1
ATOM 1059 C C . SER B 2 116 ? 21.937 61.339 114.764 1.00 55.18 116 SER A C 1
ATOM 1060 O O . SER B 2 116 ? 22.417 62.442 115.031 1.00 56.12 116 SER A O 1
ATOM 1063 N N . GLU B 2 117 ? 22.327 60.210 115.357 1.00 56.65 117 GLU A N 1
ATOM 1064 C CA . GLU B 2 117 ? 23.383 60.165 116.367 1.00 58.18 117 GLU A CA 1
ATOM 1065 C C . GLU B 2 117 ? 24.744 60.676 115.864 1.00 57.19 117 GLU A C 1
ATOM 1066 O O . GLU B 2 117 ? 25.650 60.943 116.659 1.00 57.16 117 GLU A O 1
ATOM 1072 N N . LEU B 2 118 ? 24.898 60.800 114.548 1.00 55.51 118 LEU A N 1
ATOM 1073 C CA . LEU B 2 118 ? 26.142 61.303 113.977 1.00 53.83 118 LEU A CA 1
ATOM 1074 C C . LEU B 2 118 ? 25.935 62.746 113.543 1.00 54.02 118 LEU A C 1
ATOM 1075 O O . LEU B 2 118 ? 26.844 63.566 113.635 1.00 52.46 118 LEU A O 1
ATOM 1080 N N . PHE B 2 119 ? 24.726 63.040 113.070 1.00 54.23 119 PHE A N 1
ATOM 1081 C CA . PHE B 2 119 ? 24.356 64.379 112.614 1.00 56.58 119 PHE A CA 1
ATOM 1082 C C . PHE B 2 119 ? 23.000 64.745 113.211 1.00 59.44 119 PHE A C 1
ATOM 1083 O O . PHE B 2 119 ? 21.949 64.558 112.586 1.00 59.65 119 PHE A O 1
ATOM 1091 N N . PRO B 2 120 ? 23.016 65.276 114.441 1.00 60.25 120 PRO A N 1
ATOM 1092 C CA . PRO B 2 120 ? 21.825 65.687 115.184 1.00 59.99 120 PRO A CA 1
ATOM 1093 C C . PRO B 2 120 ? 20.886 66.596 114.399 1.00 60.24 120 PRO A C 1
ATOM 1094 O O . PRO B 2 120 ? 19.669 66.549 114.604 1.00 60.16 120 PRO A O 1
ATOM 1098 N N . THR B 2 121 ? 21.444 67.425 113.514 1.00 59.32 121 THR A N 1
ATOM 1099 C CA . THR B 2 121 ? 20.632 68.340 112.701 1.00 57.91 121 THR A CA 1
ATOM 1100 C C . THR B 2 121 ? 20.828 68.221 111.195 1.00 60.06 121 THR A C 1
ATOM 1101 O O . THR B 2 121 ? 21.905 67.866 110.712 1.00 59.17 121 THR A O 1
ATOM 1105 N N . ALA B 2 122 ? 19.773 68.562 110.462 1.00 61.01 122 ALA A N 1
ATOM 1106 C CA . ALA B 2 122 ? 19.782 68.513 109.008 1.00 62.66 122 ALA A CA 1
ATOM 1107 C C . ALA B 2 122 ? 20.897 69.370 108.382 1.00 65.16 122 ALA A C 1
ATOM 1108 O O . ALA B 2 122 ? 21.316 69.121 107.247 1.00 65.96 122 ALA A O 1
ATOM 1110 N N . GLU B 2 123 ? 21.387 70.365 109.119 1.00 68.41 123 GLU A N 1
ATOM 1111 C CA . GLU B 2 123 ? 22.436 71.246 108.605 1.00 71.94 123 GLU A CA 1
ATOM 1112 C C . GLU B 2 123 ? 23.830 70.677 108.836 1.00 73.05 123 GLU A C 1
ATOM 1113 O O . GLU B 2 123 ? 24.815 71.163 108.276 1.00 72.23 123 GLU A O 1
ATOM 1119 N N . GLU B 2 124 ? 23.903 69.640 109.662 1.00 75.22 124 GLU A N 1
ATOM 1120 C CA . GLU B 2 124 ? 25.175 69.002 109.978 1.00 77.90 124 GLU A CA 1
ATOM 1121 C C . GLU B 2 124 ? 25.370 67.744 109.125 1.00 72.84 124 GLU A C 1
ATOM 1122 O O . GLU B 2 124 ? 26.478 67.200 109.030 1.00 70.56 124 GLU A O 1
ATOM 1128 N N . TYR B 2 125 ? 24.275 67.302 108.505 1.00 66.41 125 TYR A N 1
ATOM 1129 C CA . TYR B 2 125 ? 24.267 66.109 107.672 1.00 59.70 125 TYR A CA 1
ATOM 1130 C C . TYR B 2 125 ? 25.140 66.212 106.438 1.00 57.08 125 TYR A C 1
ATOM 1131 O O . TYR B 2 125 ? 25.360 67.302 105.888 1.00 56.17 125 TYR A O 1
ATOM 1140 N N . THR B 2 126 ? 25.620 65.047 106.009 1.00 53.07 126 THR A N 1
ATOM 1141 C CA . THR B 2 126 ? 26.485 64.913 104.848 1.00 48.61 126 THR A CA 1
ATOM 1142 C C . THR B 2 126 ? 26.568 63.449 104.459 1.00 48.55 126 THR A C 1
ATOM 1143 O O . THR B 2 126 ? 26.866 62.609 105.298 1.00 46.74 126 THR A O 1
ATOM 1147 N N . ASP B 2 127 ? 26.292 63.148 103.190 1.00 48.51 127 ASP A N 1
ATOM 1148 C CA . ASP B 2 127 ? 26.401 61.778 102.678 1.00 45.85 127 ASP A CA 1
ATOM 1149 C C . ASP B 2 127 ? 27.880 61.498 102.339 1.00 45.54 127 ASP A C 1
ATOM 1150 O O . ASP B 2 127 ? 28.263 60.350 102.127 1.00 46.34 127 ASP A O 1
ATOM 1155 N N . SER B 2 128 ? 28.700 62.548 102.294 1.00 44.52 128 SER A N 1
ATOM 1156 C CA . SER B 2 128 ? 30.122 62.418 101.999 1.00 44.25 128 SER A CA 1
ATOM 1157 C C . SER B 2 128 ? 30.838 61.167 102.538 1.00 43.94 128 SER A C 1
ATOM 1158 O O . SER B 2 128 ? 31.905 60.801 102.040 1.00 44.09 128 SER A O 1
ATOM 1161 N N . LEU B 2 129 ? 30.288 60.510 103.550 1.00 42.69 129 LEU A N 1
ATOM 1162 C CA . LEU B 2 129 ? 30.959 59.327 104.077 1.00 42.32 129 LEU A CA 1
ATOM 1163 C C . LEU B 2 129 ? 30.285 58.007 103.684 1.00 40.58 129 LEU A C 1
ATOM 1164 O O . LEU B 2 129 ? 30.765 56.934 104.041 1.00 38.51 129 LEU A O 1
ATOM 1169 N N . MET B 2 130 ? 29.188 58.087 102.936 1.00 39.15 130 MET A N 1
ATOM 1170 C CA . MET B 2 130 ? 28.476 56.887 102.492 1.00 39.66 130 MET A CA 1
ATOM 1171 C C . MET B 2 130 ? 27.897 56.953 101.070 1.00 40.13 130 MET A C 1
ATOM 1172 O O . MET B 2 130 ? 27.471 55.947 100.526 1.00 40.61 130 MET A O 1
ATOM 1177 N N . ASP B 2 131 ? 27.886 58.135 100.465 1.00 40.59 131 ASP A N 1
ATOM 1178 C CA . ASP B 2 131 ? 27.344 58.313 99.119 1.00 38.45 131 ASP A CA 1
ATOM 1179 C C . ASP B 2 131 ? 27.799 57.209 98.160 1.00 38.32 131 ASP A C 1
ATOM 1180 O O . ASP B 2 131 ? 28.995 57.009 97.934 1.00 41.50 131 ASP A O 1
ATOM 1185 N N . PRO B 2 132 ? 26.851 56.443 97.619 1.00 38.44 132 PRO A N 1
ATOM 1186 C CA . PRO B 2 132 ? 27.249 55.388 96.684 1.00 38.29 132 PRO A CA 1
ATOM 1187 C C . PRO B 2 132 ? 27.821 56.062 95.431 1.00 36.49 132 PRO A C 1
ATOM 1188 O O . PRO B 2 132 ? 28.597 55.472 94.682 1.00 35.46 132 PRO A O 1
ATOM 1192 N N . ALA B 2 133 ? 27.409 57.308 95.222 1.00 35.64 133 ALA A N 1
ATOM 1193 C CA . ALA B 2 133 ? 27.869 58.135 94.110 1.00 36.67 133 ALA A CA 1
ATOM 1194 C C . ALA B 2 133 ? 27.677 57.473 92.765 1.00 37.90 133 ALA A C 1
ATOM 1195 O O . ALA B 2 133 ? 28.562 57.517 91.911 1.00 41.94 133 ALA A O 1
ATOM 1197 N N . ILE B 2 134 ? 26.528 56.862 92.552 1.00 36.81 134 ILE A N 1
ATOM 1198 C CA . ILE B 2 134 ? 26.309 56.207 91.281 1.00 34.78 134 ILE A CA 1
ATOM 1199 C C . ILE B 2 134 ? 24.912 56.579 90.832 1.00 35.37 134 ILE A C 1
ATOM 1200 O O . ILE B 2 134 ? 24.054 56.901 91.651 1.00 35.74 134 ILE A O 1
ATOM 1205 N N . LEU B 2 135 ? 24.683 56.549 89.527 1.00 34.86 135 LEU A N 1
ATOM 1206 C CA . LEU B 2 135 ? 23.387 56.926 89.014 1.00 32.64 135 LEU A CA 1
ATOM 1207 C C . LEU B 2 135 ? 22.394 55.782 88.942 1.00 32.37 135 LEU A C 1
ATOM 1208 O O . LEU B 2 135 ? 21.706 55.615 87.936 1.00 33.14 135 LEU A O 1
ATOM 1213 N N . THR B 2 136 ? 22.327 54.990 90.012 1.00 31.67 136 THR A N 1
ATOM 1214 C CA . THR B 2 136 ? 21.365 53.881 90.108 1.00 31.41 136 THR A CA 1
ATOM 1215 C C . THR B 2 136 ? 20.937 53.748 91.564 1.00 32.06 136 THR A C 1
ATOM 1216 O O . THR B 2 136 ? 21.752 53.801 92.484 1.00 32.32 136 THR A O 1
ATOM 1220 N N . SER B 2 137 ? 19.645 53.583 91.778 1.00 33.75 137 SER A N 1
ATOM 1221 C CA . SER B 2 137 ? 19.113 53.518 93.132 1.00 35.57 137 SER A CA 1
ATOM 1222 C C . SER B 2 137 ? 19.301 52.211 93.891 1.00 36.14 137 SER A C 1
ATOM 1223 O O . SER B 2 137 ? 19.589 51.174 93.300 1.00 38.60 137 SER A O 1
ATOM 1226 N N . LEU B 2 138 ? 19.143 52.273 95.213 1.00 37.16 138 LEU A N 1
ATOM 1227 C CA . LEU B 2 138 ? 19.243 51.088 96.054 1.00 37.34 138 LEU A CA 1
ATOM 1228 C C . LEU B 2 138 ? 17.942 50.343 95.838 1.00 38.50 138 LEU A C 1
ATOM 1229 O O . LEU B 2 138 ? 17.895 49.111 95.835 1.00 39.95 138 LEU A O 1
ATOM 1234 N N . SER B 2 139 ? 16.877 51.108 95.664 1.00 40.24 139 SER A N 1
ATOM 1235 C CA . SER B 2 139 ? 15.563 50.529 95.445 1.00 42.46 139 SER A CA 1
ATOM 1236 C C . SER B 2 139 ? 15.585 49.583 94.243 1.00 42.57 139 SER A C 1
ATOM 1237 O O . SER B 2 139 ? 15.068 48.461 94.321 1.00 41.66 139 SER A O 1
ATOM 1240 N N . SER B 2 140 ? 16.193 50.025 93.141 1.00 43.30 140 SER A N 1
ATOM 1241 C CA . SER B 2 140 ? 16.255 49.185 91.946 1.00 45.53 140 SER A CA 1
ATOM 1242 C C . SER B 2 140 ? 17.193 47.982 92.116 1.00 44.77 140 SER A C 1
ATOM 1243 O O . SER B 2 140 ? 16.902 46.901 91.610 1.00 43.94 140 SER A O 1
ATOM 1246 N N . ASN B 2 141 ? 18.301 48.151 92.831 1.00 45.43 141 ASN A N 1
ATOM 1247 C CA . ASN B 2 141 ? 19.188 47.010 93.057 1.00 47.60 141 ASN A CA 1
ATOM 1248 C C . ASN B 2 141 ? 18.342 45.921 93.729 1.00 50.06 141 ASN A C 1
ATOM 1249 O O . ASN B 2 141 ? 18.439 44.732 93.398 1.00 51.60 141 ASN A O 1
ATOM 1254 N N . LEU B 2 142 ? 17.506 46.333 94.676 1.00 50.81 142 LEU A N 1
ATOM 1255 C CA . LEU B 2 142 ? 16.658 45.389 95.374 1.00 50.09 142 LEU A CA 1
ATOM 1256 C C . LEU B 2 142 ? 15.753 44.721 94.358 1.00 49.36 142 LEU A C 1
ATOM 1257 O O . LEU B 2 142 ? 15.765 43.501 94.214 1.00 50.09 142 LEU A O 1
ATOM 1262 N N . ASN B 2 143 ? 14.978 45.522 93.643 1.00 48.69 143 ASN A N 1
ATOM 1263 C CA . ASN B 2 143 ? 14.076 44.982 92.646 1.00 49.19 143 ASN A CA 1
ATOM 1264 C C . ASN B 2 143 ? 14.781 43.982 91.746 1.00 49.86 143 ASN A C 1
ATOM 1265 O O . ASN B 2 143 ? 14.250 42.903 91.459 1.00 50.79 143 ASN A O 1
ATOM 1270 N N . ALA B 2 144 ? 15.987 44.334 91.315 1.00 49.78 144 ALA A N 1
ATOM 1271 C CA . ALA B 2 144 ? 16.773 43.462 90.455 1.00 48.46 144 ALA A CA 1
ATOM 1272 C C . ALA B 2 144 ? 17.045 42.089 91.097 1.00 46.68 144 ALA A C 1
ATOM 1273 O O . ALA B 2 144 ? 16.876 41.059 90.454 1.00 46.14 144 ALA A O 1
ATOM 1275 N N . VAL B 2 145 ? 17.452 42.083 92.365 1.00 47.37 145 VAL A N 1
ATOM 1276 C CA . VAL B 2 145 ? 17.779 40.843 93.081 1.00 48.42 145 VAL A CA 1
ATOM 1277 C C . VAL B 2 145 ? 16.611 39.904 93.303 1.00 46.86 145 VAL A C 1
ATOM 1278 O O . VAL B 2 145 ? 16.788 38.701 93.331 1.00 44.25 145 VAL A O 1
ATOM 1282 N N . MET B 2 146 ? 15.418 40.455 93.479 1.00 48.44 146 MET A N 1
ATOM 1283 C CA . MET B 2 146 ? 14.234 39.636 93.703 1.00 49.78 146 MET A CA 1
ATOM 1284 C C . MET B 2 146 ? 13.744 39.102 92.370 1.00 50.50 146 MET A C 1
ATOM 1285 O O . MET B 2 146 ? 13.302 37.950 92.269 1.00 51.83 146 MET A O 1
ATOM 1290 N N . PHE B 2 147 ? 13.837 39.941 91.344 1.00 49.88 147 PHE A N 1
ATOM 1291 C CA . PHE B 2 147 ? 13.455 39.532 89.999 1.00 48.92 147 PHE A CA 1
ATOM 1292 C C . PHE B 2 147 ? 14.206 38.246 89.644 1.00 47.32 147 PHE A C 1
ATOM 1293 O O . PHE B 2 147 ? 13.661 37.326 89.029 1.00 46.71 147 PHE A O 1
ATOM 1301 N N . TRP B 2 148 ? 15.472 38.200 90.031 1.00 45.89 148 TRP A N 1
ATOM 1302 C CA . TRP B 2 148 ? 16.282 37.036 89.755 1.00 47.65 148 TRP A CA 1
ATOM 1303 C C . TRP B 2 148 ? 15.960 35.883 90.680 1.00 48.08 148 TRP A C 1
ATOM 1304 O O . TRP B 2 148 ? 16.021 34.728 90.273 1.00 50.04 148 TRP A O 1
ATOM 1315 N N . LEU B 2 149 ? 15.655 36.186 91.935 1.00 47.77 149 LEU A N 1
ATOM 1316 C CA . LEU B 2 149 ? 15.347 35.129 92.888 1.00 46.87 149 LEU A CA 1
ATOM 1317 C C . LEU B 2 149 ? 14.111 34.383 92.413 1.00 47.46 149 LEU A C 1
ATOM 1318 O O . LEU B 2 149 ? 14.012 33.158 92.564 1.00 45.84 149 LEU A O 1
ATOM 1323 N N . GLU B 2 150 ? 13.187 35.133 91.816 1.00 48.01 150 GLU A N 1
ATOM 1324 C CA . GLU B 2 150 ? 11.953 34.558 91.322 1.00 48.71 150 GLU A CA 1
ATOM 1325 C C . GLU B 2 150 ? 12.226 33.659 90.133 1.00 48.85 150 GLU A C 1
ATOM 1326 O O . GLU B 2 150 ? 11.906 32.474 90.137 1.00 47.25 150 GLU A O 1
ATOM 1332 N N . LYS B 2 151 ? 12.840 34.228 89.111 1.00 50.70 151 LYS A N 1
ATOM 1333 C CA . LYS B 2 151 ? 13.131 33.466 87.921 1.00 53.08 151 LYS A CA 1
ATOM 1334 C C . LYS B 2 151 ? 13.822 32.148 88.183 1.00 52.19 151 LYS A C 1
ATOM 1335 O O . LYS B 2 151 ? 13.618 31.200 87.444 1.00 52.83 151 LYS A O 1
ATOM 1341 N N . HIS B 2 152 ? 14.624 32.076 89.234 1.00 53.08 152 HIS A N 1
ATOM 1342 C CA . HIS B 2 152 ? 15.322 30.839 89.561 1.00 56.13 152 HIS A CA 1
ATOM 1343 C C . HIS B 2 152 ? 14.766 30.164 90.796 1.00 58.95 152 HIS A C 1
ATOM 1344 O O . HIS B 2 152 ? 15.491 29.498 91.541 1.00 57.57 152 HIS A O 1
ATOM 1351 N N . GLU B 2 153 ? 13.465 30.342 90.997 1.00 61.37 153 GLU A N 1
ATOM 1352 C CA . GLU B 2 153 ? 12.759 29.757 92.126 1.00 64.10 153 GLU A CA 1
ATOM 1353 C C . GLU B 2 153 ? 12.694 28.234 91.941 1.00 65.82 153 GLU A C 1
ATOM 1354 O O . GLU B 2 153 ? 13.081 27.469 92.833 1.00 65.47 153 GLU A O 1
ATOM 1360 N N . ASN B 2 154 ? 12.215 27.808 90.767 1.00 66.44 154 ASN A N 1
ATOM 1361 C CA . ASN B 2 154 ? 12.068 26.389 90.458 1.00 66.15 154 ASN A CA 1
ATOM 1362 C C . ASN B 2 154 ? 13.236 25.826 89.648 1.00 64.01 154 ASN A C 1
ATOM 1363 O O . ASN B 2 154 ? 13.069 25.348 88.528 1.00 63.43 154 ASN A O 1
ATOM 1368 N N . ASP B 2 155 ? 14.421 25.879 90.237 1.00 61.23 155 ASP A N 1
ATOM 1369 C CA . ASP B 2 155 ? 15.626 25.381 89.595 1.00 59.82 155 ASP A CA 1
ATOM 1370 C C . ASP B 2 155 ? 15.964 24.008 90.175 1.00 57.73 155 ASP A C 1
ATOM 1371 O O . ASP B 2 155 ? 15.387 23.620 91.189 1.00 58.14 155 ASP A O 1
ATOM 1376 N N . VAL B 2 156 ? 16.889 23.277 89.551 1.00 54.27 156 VAL A N 1
ATOM 1377 C CA . VAL B 2 156 ? 17.236 21.951 90.044 1.00 52.88 156 VAL A CA 1
ATOM 1378 C C . VAL B 2 156 ? 18.735 21.695 90.171 1.00 55.19 156 VAL A C 1
ATOM 1379 O O . VAL B 2 156 ? 19.551 22.513 89.758 1.00 54.52 156 VAL A O 1
ATOM 1383 N N . ALA B 2 157 ? 19.080 20.538 90.741 1.00 57.01 157 ALA A N 1
ATOM 1384 C CA . ALA B 2 157 ? 20.467 20.107 90.950 1.00 59.07 157 ALA A CA 1
ATOM 1385 C C . ALA B 2 157 ? 21.380 21.191 91.503 1.00 60.71 157 ALA A C 1
ATOM 1386 O O . ALA B 2 157 ? 21.192 21.657 92.627 1.00 62.42 157 ALA A O 1
ATOM 1388 N N . GLU B 2 158 ? 22.371 21.592 90.709 1.00 62.58 158 GLU A N 1
ATOM 1389 C CA . GLU B 2 158 ? 23.326 22.613 91.129 1.00 62.23 158 GLU A CA 1
ATOM 1390 C C . GLU B 2 158 ? 22.793 24.036 91.008 1.00 59.71 158 GLU A C 1
ATOM 1391 O O . GLU B 2 158 ? 23.023 24.848 91.885 1.00 57.66 158 GLU A O 1
ATOM 1397 N N . LYS B 2 159 ? 22.081 24.335 89.932 1.00 59.10 159 LYS A N 1
ATOM 1398 C CA . LYS B 2 159 ? 21.515 25.668 89.749 1.00 59.85 159 LYS A CA 1
ATOM 1399 C C . LYS B 2 159 ? 20.721 26.092 90.984 1.00 60.11 159 LYS A C 1
ATOM 1400 O O . LYS B 2 159 ? 20.804 27.244 91.429 1.00 61.91 159 LYS A O 1
ATOM 1406 N N . LEU B 2 160 ? 19.945 25.155 91.523 1.00 59.33 160 LEU A N 1
ATOM 1407 C CA . LEU B 2 160 ? 19.121 25.392 92.704 1.00 57.14 160 LEU A CA 1
ATOM 1408 C C . LEU B 2 160 ? 20.000 25.739 93.892 1.00 54.32 160 LEU A C 1
ATOM 1409 O O . LEU B 2 160 ? 19.721 26.676 94.623 1.00 53.14 160 LEU A O 1
ATOM 1414 N N . LYS B 2 161 ? 21.060 24.956 94.073 1.00 52.26 161 LYS A N 1
ATOM 1415 C CA . LYS B 2 161 ? 22.007 25.133 95.166 1.00 51.30 161 LYS A CA 1
ATOM 1416 C C . LYS B 2 161 ? 22.649 26.523 95.113 1.00 50.77 161 LYS A C 1
ATOM 1417 O O . LYS B 2 161 ? 23.183 27.019 96.108 1.00 49.62 161 LYS A O 1
ATOM 1423 N N . VAL B 2 162 ? 22.592 27.148 93.940 1.00 49.98 162 VAL A N 1
ATOM 1424 C CA . VAL B 2 162 ? 23.142 28.487 93.754 1.00 48.32 162 VAL A CA 1
ATOM 1425 C C . VAL B 2 162 ? 22.072 29.429 94.250 1.00 48.87 162 VAL A C 1
ATOM 1426 O O . VAL B 2 162 ? 22.359 30.416 94.918 1.00 50.36 162 VAL A O 1
ATOM 1430 N N . TYR B 2 163 ? 20.832 29.108 93.920 1.00 49.36 163 TYR A N 1
ATOM 1431 C CA . TYR B 2 163 ? 19.706 29.909 94.354 1.00 51.74 163 TYR A CA 1
ATOM 1432 C C . TYR B 2 163 ? 19.587 29.841 95.883 1.00 53.97 163 TYR A C 1
ATOM 1433 O O . TYR B 2 163 ? 19.391 30.856 96.564 1.00 54.19 163 TYR A O 1
ATOM 1442 N N . LYS B 2 164 ? 19.705 28.633 96.422 1.00 55.50 164 LYS A N 1
ATOM 1443 C CA . LYS B 2 164 ? 19.577 28.454 97.854 1.00 56.72 164 LYS A CA 1
ATOM 1444 C C . LYS B 2 164 ? 20.662 29.236 98.581 1.00 55.54 164 LYS A C 1
ATOM 1445 O O . LYS B 2 164 ? 20.384 29.911 99.573 1.00 56.50 164 LYS A O 1
ATOM 1451 N N . ARG B 2 165 ? 21.892 29.181 98.089 1.00 53.37 165 ARG A N 1
ATOM 1452 C CA . ARG B 2 165 ? 22.950 29.918 98.760 1.00 50.77 165 ARG A CA 1
ATOM 1453 C C . ARG B 2 165 ? 22.659 31.418 98.722 1.00 49.42 165 ARG A C 1
ATOM 1454 O O . ARG B 2 165 ? 23.046 32.159 99.629 1.00 49.88 165 ARG A O 1
ATOM 1462 N N . ARG B 2 166 ? 21.948 31.861 97.691 1.00 47.35 166 ARG A N 1
ATOM 1463 C CA . ARG B 2 166 ? 21.648 33.271 97.545 1.00 46.34 166 ARG A CA 1
ATOM 1464 C C . ARG B 2 166 ? 20.404 33.699 98.255 1.00 47.03 166 ARG A C 1
ATOM 1465 O O . ARG B 2 166 ? 20.340 34.804 98.767 1.00 46.21 166 ARG A O 1
ATOM 1473 N N . LEU B 2 167 ? 19.400 32.831 98.265 1.00 48.20 167 LEU A N 1
ATOM 1474 C CA . LEU B 2 167 ? 18.137 33.151 98.925 1.00 49.02 167 LEU A CA 1
ATOM 1475 C C . LEU B 2 167 ? 18.414 33.508 100.375 1.00 48.62 167 LEU A C 1
ATOM 1476 O O . LEU B 2 167 ? 17.791 34.393 100.943 1.00 48.78 167 LEU A O 1
ATOM 1481 N N . ASP B 2 168 ? 19.367 32.798 100.958 1.00 48.87 168 ASP A N 1
ATOM 1482 C CA . ASP B 2 168 ? 19.756 33.000 102.331 1.00 48.76 168 ASP A CA 1
ATOM 1483 C C . ASP B 2 168 ? 20.368 34.387 102.482 1.00 48.54 168 ASP A C 1
ATOM 1484 O O . ASP B 2 168 ? 19.754 35.276 103.065 1.00 47.71 168 ASP A O 1
ATOM 1489 N N . LEU B 2 169 ? 21.572 34.565 101.944 1.00 48.10 169 LEU A N 1
ATOM 1490 C CA . LEU B 2 169 ? 22.265 35.844 102.002 1.00 47.40 169 LEU A CA 1
ATOM 1491 C C . LEU B 2 169 ? 21.327 37.032 101.711 1.00 47.29 169 LEU A C 1
ATOM 1492 O O . LEU B 2 169 ? 21.394 38.064 102.372 1.00 46.86 169 LEU A O 1
ATOM 1497 N N . PHE B 2 170 ? 20.445 36.901 100.733 1.00 45.75 170 PHE A N 1
ATOM 1498 C CA . PHE B 2 170 ? 19.572 38.013 100.459 1.00 45.88 170 PHE A CA 1
ATOM 1499 C C . PHE B 2 170 ? 18.596 38.241 101.597 1.00 50.15 170 PHE A C 1
ATOM 1500 O O . PHE B 2 170 ? 18.037 39.332 101.732 1.00 50.41 170 PHE A O 1
ATOM 1508 N N . THR B 2 171 ? 18.356 37.214 102.407 1.00 52.50 171 THR A N 1
ATOM 1509 C CA . THR B 2 171 ? 17.433 37.383 103.529 1.00 54.03 171 THR A CA 1
ATOM 1510 C C . THR B 2 171 ? 18.077 38.403 104.462 1.00 51.24 171 THR A C 1
ATOM 1511 O O . THR B 2 171 ? 17.443 39.391 104.846 1.00 53.50 171 THR A O 1
ATOM 1515 N N . ILE B 2 172 ? 19.345 38.164 104.793 1.00 46.85 172 ILE A N 1
ATOM 1516 C CA . ILE B 2 172 ? 20.104 39.052 105.665 1.00 43.65 172 ILE A CA 1
ATOM 1517 C C . ILE B 2 172 ? 19.942 40.503 105.255 1.00 42.85 172 ILE A C 1
ATOM 1518 O O . ILE B 2 172 ? 19.659 41.358 106.083 1.00 42.66 172 ILE A O 1
ATOM 1523 N N . VAL B 2 173 ? 20.134 40.780 103.972 1.00 43.86 173 VAL A N 1
ATOM 1524 C CA . VAL B 2 173 ? 20.008 42.143 103.464 1.00 46.78 173 VAL A CA 1
ATOM 1525 C C . VAL B 2 173 ? 18.576 42.635 103.630 1.00 49.43 173 VAL A C 1
ATOM 1526 O O . VAL B 2 173 ? 18.349 43.754 104.084 1.00 51.68 173 VAL A O 1
ATOM 1530 N N . ALA B 2 174 ? 17.617 41.785 103.279 1.00 52.31 174 ALA A N 1
ATOM 1531 C CA . ALA B 2 174 ? 16.199 42.118 103.357 1.00 54.99 174 ALA A CA 1
ATOM 1532 C C . ALA B 2 174 ? 15.707 42.321 104.788 1.00 56.44 174 ALA A C 1
ATOM 1533 O O . ALA B 2 174 ? 14.998 43.289 105.090 1.00 56.68 174 ALA A O 1
ATOM 1535 N N . SER B 2 175 ? 16.071 41.391 105.665 1.00 57.38 175 SER A N 1
ATOM 1536 C CA . SER B 2 175 ? 15.665 41.461 107.061 1.00 57.08 175 SER A CA 1
ATOM 1537 C C . SER B 2 175 ? 16.162 42.757 107.670 1.00 54.77 175 SER A C 1
ATOM 1538 O O . SER B 2 175 ? 15.392 43.515 108.275 1.00 53.44 175 SER A O 1
ATOM 1541 N N . THR B 2 176 ? 17.454 43.010 107.489 1.00 52.07 176 THR A N 1
ATOM 1542 C CA . THR B 2 176 ? 18.059 44.205 108.036 1.00 50.32 176 THR A CA 1
ATOM 1543 C C . THR B 2 176 ? 17.495 45.488 107.444 1.00 49.75 176 THR A C 1
ATOM 1544 O O . THR B 2 176 ? 17.393 46.489 108.135 1.00 50.32 176 THR A O 1
ATOM 1548 N N . ILE B 2 177 ? 17.111 45.477 106.176 1.00 49.78 177 ILE A N 1
ATOM 1549 C CA . ILE B 2 177 ? 16.561 46.690 105.586 1.00 50.42 177 ILE A CA 1
ATOM 1550 C C . ILE B 2 177 ? 15.156 46.961 106.092 1.00 52.73 177 ILE A C 1
ATOM 1551 O O . ILE B 2 177 ? 14.850 48.062 106.536 1.00 52.99 177 ILE A O 1
ATOM 1556 N N . ASN B 2 178 ? 14.299 45.948 106.021 1.00 54.78 178 ASN A N 1
ATOM 1557 C CA . ASN B 2 178 ? 12.906 46.080 106.442 1.00 55.52 178 ASN A CA 1
ATOM 1558 C C . ASN B 2 178 ? 12.731 46.675 107.846 1.00 55.23 178 ASN A C 1
ATOM 1559 O O . ASN B 2 178 ? 11.746 47.367 108.126 1.00 53.66 178 ASN A O 1
ATOM 1564 N N . LYS B 2 179 ? 13.699 46.414 108.717 1.00 54.09 179 LYS A N 1
ATOM 1565 C CA . LYS B 2 179 ? 13.652 46.923 110.077 1.00 52.40 179 LYS A CA 1
ATOM 1566 C C . LYS B 2 179 ? 13.611 48.448 110.125 1.00 52.61 179 LYS A C 1
ATOM 1567 O O . LYS B 2 179 ? 13.193 49.011 111.133 1.00 54.82 179 LYS A O 1
ATOM 1573 N N . TYR B 2 180 ? 14.038 49.111 109.047 1.00 51.41 180 TYR A N 1
ATOM 1574 C CA . TYR B 2 180 ? 14.064 50.578 108.978 1.00 48.09 180 TYR A CA 1
ATOM 1575 C C . TYR B 2 180 ? 13.321 51.119 107.759 1.00 49.45 180 TYR A C 1
ATOM 1576 O O . TYR B 2 180 ? 13.049 52.319 107.662 1.00 48.62 180 TYR A O 1
ATOM 1585 N N . GLY B 2 181 ? 12.998 50.226 106.825 1.00 51.27 181 GLY A N 1
ATOM 1586 C CA . GLY B 2 181 ? 12.321 50.632 105.604 1.00 51.69 181 GLY A CA 1
ATOM 1587 C C . GLY B 2 181 ? 13.367 50.805 104.509 1.00 51.94 181 GLY A C 1
ATOM 1588 O O . GLY B 2 181 ? 14.577 50.731 104.774 1.00 52.37 181 GLY A O 1
ATOM 1589 N N . VAL B 2 182 ? 12.926 51.041 103.279 1.00 50.22 182 VAL A N 1
ATOM 1590 C CA . VAL B 2 182 ? 13.880 51.206 102.195 1.00 47.52 182 VAL A CA 1
ATOM 1591 C C . VAL B 2 182 ? 14.127 52.687 101.944 1.00 46.98 182 VAL A C 1
ATOM 1592 O O . VAL B 2 182 ? 13.205 53.430 101.612 1.00 47.10 182 VAL A O 1
ATOM 1596 N N . PRO B 2 183 ? 15.384 53.136 102.104 1.00 46.37 183 PRO A N 1
ATOM 1597 C CA . PRO B 2 183 ? 15.781 54.535 101.903 1.00 46.48 183 PRO A CA 1
ATOM 1598 C C . PRO B 2 183 ? 15.367 55.029 100.520 1.00 49.49 183 PRO A C 1
ATOM 1599 O O . PRO B 2 183 ? 15.651 54.376 99.519 1.00 52.27 183 PRO A O 1
ATOM 1603 N N . ARG B 2 184 ? 14.710 56.178 100.452 1.00 51.54 184 ARG A N 1
ATOM 1604 C CA . ARG B 2 184 ? 14.285 56.696 99.170 1.00 53.70 184 ARG A CA 1
ATOM 1605 C C . ARG B 2 184 ? 15.241 57.773 98.662 1.00 54.30 184 ARG A C 1
ATOM 1606 O O . ARG B 2 184 ? 15.614 58.716 99.381 1.00 54.98 184 ARG A O 1
ATOM 1614 N N . HIS B 2 185 ? 15.632 57.615 97.404 1.00 53.59 185 HIS A N 1
ATOM 1615 C CA . HIS B 2 185 ? 16.564 58.516 96.723 1.00 51.90 185 HIS A CA 1
ATOM 1616 C C . HIS B 2 185 ? 15.849 59.665 96.037 1.00 50.57 185 HIS A C 1
ATOM 1617 O O . HIS B 2 185 ? 14.644 59.602 95.792 1.00 50.35 185 HIS A O 1
ATOM 1624 N N . ASN B 2 186 ? 16.606 60.706 95.712 1.00 49.60 186 ASN A N 1
ATOM 1625 C CA . ASN B 2 186 ? 16.050 61.867 95.045 1.00 50.01 186 ASN A CA 1
ATOM 1626 C C . ASN B 2 186 ? 16.457 61.889 93.574 1.00 50.36 186 ASN A C 1
ATOM 1627 O O . ASN B 2 186 ? 17.195 61.024 93.107 1.00 50.68 186 ASN A O 1
ATOM 1632 N N . ALA B 2 187 ? 15.975 62.891 92.849 1.00 49.34 187 ALA A N 1
ATOM 1633 C CA . ALA B 2 187 ? 16.288 63.063 91.434 1.00 46.94 187 ALA A CA 1
ATOM 1634 C C . ALA B 2 187 ? 17.769 62.861 91.070 1.00 45.47 187 ALA A C 1
ATOM 1635 O O . ALA B 2 187 ? 18.085 62.519 89.932 1.00 46.06 187 ALA A O 1
ATOM 1637 N N . LYS B 2 188 ? 18.672 63.068 92.022 1.00 44.30 188 LYS A N 1
ATOM 1638 C CA . LYS B 2 188 ? 20.101 62.913 91.749 1.00 42.78 188 LYS A CA 1
ATOM 1639 C C . LYS B 2 188 ? 20.691 61.653 92.356 1.00 40.32 188 LYS A C 1
ATOM 1640 O O . LYS B 2 188 ? 21.908 61.539 92.526 1.00 37.53 188 LYS A O 1
ATOM 1646 N N . TYR B 2 189 ? 19.810 60.709 92.673 1.00 39.89 189 TYR A N 1
ATOM 1647 C CA . TYR B 2 189 ? 20.194 59.430 93.273 1.00 39.79 189 TYR A CA 1
ATOM 1648 C C . TYR B 2 189 ? 20.996 59.603 94.561 1.00 40.89 189 TYR A C 1
ATOM 1649 O O . TYR B 2 189 ? 21.889 58.817 94.864 1.00 39.44 189 TYR A O 1
ATOM 1658 N N . ARG B 2 190 ? 20.644 60.641 95.315 1.00 42.31 190 ARG A N 1
ATOM 1659 C CA . ARG B 2 190 ? 21.275 60.970 96.584 1.00 44.69 190 ARG A CA 1
ATOM 1660 C C . ARG B 2 190 ? 20.365 60.610 97.762 1.00 48.30 190 ARG A C 1
ATOM 1661 O O . ARG B 2 190 ? 19.134 60.613 97.630 1.00 48.64 190 ARG A O 1
ATOM 1669 N N . TYR B 2 191 ? 20.957 60.322 98.920 1.00 50.26 191 TYR A N 1
ATOM 1670 C CA . TYR B 2 191 ? 20.151 60.004 100.104 1.00 53.19 191 TYR A CA 1
ATOM 1671 C C . TYR B 2 191 ? 20.247 61.158 101.088 1.00 54.95 191 TYR A C 1
ATOM 1672 O O . TYR B 2 191 ? 21.290 61.393 101.699 1.00 54.48 191 TYR A O 1
ATOM 1681 N N . GLU B 2 192 ? 19.143 61.884 101.220 1.00 57.65 192 GLU A N 1
ATOM 1682 C CA . GLU B 2 192 ? 19.091 63.060 102.080 1.00 59.67 192 GLU A CA 1
ATOM 1683 C C . GLU B 2 192 ? 18.825 62.779 103.545 1.00 60.51 192 GLU A C 1
ATOM 1684 O O . GLU B 2 192 ? 18.533 61.646 103.934 1.00 61.44 192 GLU A O 1
ATOM 1690 N N . TYR B 2 193 ? 18.923 63.832 104.351 1.00 61.94 193 TYR A N 1
ATOM 1691 C CA . TYR B 2 193 ? 18.729 63.731 105.794 1.00 61.70 193 TYR A CA 1
ATOM 1692 C C . TYR B 2 193 ? 17.394 63.162 106.240 1.00 59.31 193 TYR A C 1
ATOM 1693 O O . TYR B 2 193 ? 17.349 62.221 107.025 1.00 57.80 193 TYR A O 1
ATOM 1702 N N . ASP B 2 194 ? 16.306 63.751 105.766 1.00 59.02 194 ASP A N 1
ATOM 1703 C CA . ASP B 2 194 ? 14.981 63.277 106.144 1.00 59.72 194 ASP A CA 1
ATOM 1704 C C . ASP B 2 194 ? 14.872 61.767 106.057 1.00 58.43 194 ASP A C 1
ATOM 1705 O O . ASP B 2 194 ? 14.435 61.116 107.009 1.00 60.06 194 ASP A O 1
ATOM 1710 N N . VAL B 2 195 ? 15.285 61.198 104.928 1.00 56.92 195 VAL A N 1
ATOM 1711 C CA . VAL B 2 195 ? 15.210 59.750 104.755 1.00 53.68 195 VAL A CA 1
ATOM 1712 C C . VAL B 2 195 ? 16.283 58.989 105.517 1.00 53.16 195 VAL A C 1
ATOM 1713 O O . VAL B 2 195 ? 16.037 57.887 105.976 1.00 54.43 195 VAL A O 1
ATOM 1717 N N . MET B 2 196 ? 17.462 59.572 105.675 1.00 53.25 196 MET A N 1
ATOM 1718 C CA . MET B 2 196 ? 18.538 58.889 106.381 1.00 54.70 196 MET A CA 1
ATOM 1719 C C . MET B 2 196 ? 18.579 58.973 107.913 1.00 58.45 196 MET A C 1
ATOM 1720 O O . MET B 2 196 ? 19.088 58.056 108.569 1.00 58.40 196 MET A O 1
ATOM 1725 N N . LYS B 2 197 ? 18.052 60.055 108.484 1.00 62.38 197 LYS A N 1
ATOM 1726 C CA . LYS B 2 197 ? 18.063 60.239 109.935 1.00 66.69 197 LYS A CA 1
ATOM 1727 C C . LYS B 2 197 ? 17.603 59.018 110.745 1.00 67.36 197 LYS A C 1
ATOM 1728 O O . LYS B 2 197 ? 18.146 58.742 111.813 1.00 67.02 197 LYS A O 1
ATOM 1734 N N . ASP B 2 198 ? 16.610 58.295 110.236 1.00 68.36 198 ASP A N 1
ATOM 1735 C CA . ASP B 2 198 ? 16.075 57.102 110.906 1.00 69.09 198 ASP A CA 1
ATOM 1736 C C . ASP B 2 198 ? 16.991 55.874 110.807 1.00 65.39 198 ASP A C 1
ATOM 1737 O O . ASP B 2 198 ? 17.362 55.274 111.823 1.00 65.95 198 ASP A O 1
ATOM 1742 N N . LYS B 2 199 ? 17.344 55.512 109.574 1.00 58.78 199 LYS A N 1
ATOM 1743 C CA . LYS B 2 199 ? 18.179 54.352 109.294 1.00 51.04 199 LYS A CA 1
ATOM 1744 C C . LYS B 2 199 ? 19.663 54.525 109.623 1.00 46.11 199 LYS A C 1
ATOM 1745 O O . LYS B 2 199 ? 20.163 55.654 109.680 1.00 44.18 199 LYS A O 1
ATOM 1751 N N . PRO B 2 200 ? 20.390 53.397 109.834 1.00 43.30 200 PRO A N 1
ATOM 1752 C CA . PRO B 2 200 ? 21.825 53.464 110.137 1.00 40.40 200 PRO A CA 1
ATOM 1753 C C . PRO B 2 200 ? 22.533 54.221 108.997 1.00 41.22 200 PRO A C 1
ATOM 1754 O O . PRO B 2 200 ? 22.230 54.041 107.811 1.00 41.25 200 PRO A O 1
ATOM 1758 N N . TYR B 2 201 ? 23.466 55.081 109.353 1.00 41.79 201 TYR A N 1
ATOM 1759 C CA . TYR B 2 201 ? 24.162 55.858 108.352 1.00 42.13 201 TYR A CA 1
ATOM 1760 C C . TYR B 2 201 ? 24.596 55.071 107.116 1.00 40.62 201 TYR A C 1
ATOM 1761 O O . TYR B 2 201 ? 24.305 55.452 105.983 1.00 40.80 201 TYR A O 1
ATOM 1770 N N . TYR B 2 202 ? 25.301 53.975 107.351 1.00 38.98 202 TYR A N 1
ATOM 1771 C CA . TYR B 2 202 ? 25.816 53.145 106.281 1.00 36.88 202 TYR A CA 1
ATOM 1772 C C . TYR B 2 202 ? 24.846 52.103 105.737 1.00 36.40 202 TYR A C 1
ATOM 1773 O O . TYR B 2 202 ? 25.257 51.174 105.053 1.00 38.44 202 TYR A O 1
ATOM 1782 N N . LEU B 2 203 ? 23.563 52.247 106.009 1.00 35.85 203 LEU A N 1
ATOM 1783 C CA . LEU B 2 203 ? 22.627 51.242 105.540 1.00 37.01 203 LEU A CA 1
ATOM 1784 C C . LEU B 2 203 ? 22.717 51.008 104.025 1.00 39.25 203 LEU A C 1
ATOM 1785 O O . LEU B 2 203 ? 23.096 49.919 103.578 1.00 40.52 203 LEU A O 1
ATOM 1790 N N . VAL B 2 204 ? 22.369 52.036 103.254 1.00 39.43 204 VAL A N 1
ATOM 1791 C CA . VAL B 2 204 ? 22.398 51.987 101.799 1.00 38.73 204 VAL A CA 1
ATOM 1792 C C . VAL B 2 204 ? 23.709 51.474 101.199 1.00 39.43 204 VAL A C 1
ATOM 1793 O O . VAL B 2 204 ? 23.724 50.494 100.466 1.00 39.27 204 VAL A O 1
ATOM 1797 N N . THR B 2 205 ? 24.820 52.138 101.492 1.00 39.12 205 THR A N 1
ATOM 1798 C CA . THR B 2 205 ? 26.077 51.701 100.907 1.00 37.82 205 THR A CA 1
ATOM 1799 C C . THR B 2 205 ? 26.377 50.222 101.176 1.00 36.55 205 THR A C 1
ATOM 1800 O O . THR B 2 205 ? 26.884 49.525 100.308 1.00 37.08 205 THR A O 1
ATOM 1804 N N . TRP B 2 206 ? 26.060 49.756 102.381 1.00 33.88 206 TRP A N 1
ATOM 1805 C CA . TRP B 2 206 ? 26.306 48.376 102.764 1.00 29.43 206 TRP A CA 1
ATOM 1806 C C . TRP B 2 206 ? 25.367 47.450 102.008 1.00 29.72 206 TRP A C 1
ATOM 1807 O O . TRP B 2 206 ? 25.707 46.319 101.692 1.00 27.22 206 TRP A O 1
ATOM 1818 N N . ALA B 2 207 ? 24.165 47.931 101.741 1.00 30.20 207 ALA A N 1
ATOM 1819 C CA . ALA B 2 207 ? 23.203 47.130 101.014 1.00 33.54 207 ALA A CA 1
ATOM 1820 C C . ALA B 2 207 ? 23.805 46.849 99.636 1.00 36.03 207 ALA A C 1
ATOM 1821 O O . ALA B 2 207 ? 23.882 45.695 99.195 1.00 36.55 207 ALA A O 1
ATOM 1823 N N . ASN B 2 208 ? 24.242 47.929 98.982 1.00 36.91 208 ASN A N 1
ATOM 1824 C CA . ASN B 2 208 ? 24.852 47.885 97.661 1.00 35.84 208 ASN A CA 1
ATOM 1825 C C . ASN B 2 208 ? 26.018 46.906 97.591 1.00 36.42 208 ASN A C 1
ATOM 1826 O O . ASN B 2 208 ? 26.094 46.095 96.674 1.00 36.61 208 ASN A O 1
ATOM 1831 N N . SER B 2 209 ? 26.919 46.961 98.558 1.00 36.25 209 SER A N 1
ATOM 1832 C CA . SER B 2 209 ? 28.028 46.027 98.568 1.00 38.75 209 SER A CA 1
ATOM 1833 C C . SER B 2 209 ? 27.580 44.566 98.801 1.00 41.80 209 SER A C 1
ATOM 1834 O O . SER B 2 209 ? 28.146 43.638 98.210 1.00 42.40 209 SER A O 1
ATOM 1837 N N . SER B 2 210 ? 26.572 44.353 99.649 1.00 41.46 210 SER A N 1
ATOM 1838 C CA . SER B 2 210 ? 26.101 42.989 99.940 1.00 40.45 210 SER A CA 1
ATOM 1839 C C . SER B 2 210 ? 25.365 42.359 98.770 1.00 39.41 210 SER A C 1
ATOM 1840 O O . SER B 2 210 ? 25.494 41.156 98.522 1.00 38.99 210 SER A O 1
ATOM 1843 N N . ILE B 2 211 ? 24.573 43.168 98.073 1.00 36.64 211 ILE A N 1
ATOM 1844 C CA . ILE B 2 211 ? 23.819 42.696 96.923 1.00 35.13 211 ILE A CA 1
ATOM 1845 C C . ILE B 2 211 ? 24.802 42.374 95.800 1.00 36.29 211 ILE A C 1
ATOM 1846 O O . ILE B 2 211 ? 24.689 41.366 95.103 1.00 38.56 211 ILE A O 1
ATOM 1851 N N . GLU B 2 212 ? 25.777 43.248 95.627 1.00 35.29 212 GLU A N 1
ATOM 1852 C CA . GLU B 2 212 ? 26.769 43.068 94.602 1.00 33.10 212 GLU A CA 1
ATOM 1853 C C . GLU B 2 212 ? 27.560 41.795 94.886 1.00 33.42 212 GLU A C 1
ATOM 1854 O O . GLU B 2 212 ? 27.971 41.111 93.959 1.00 36.80 212 GLU A O 1
ATOM 1860 N N . MET B 2 213 ? 27.753 41.459 96.159 1.00 33.25 213 MET A N 1
ATOM 1861 C CA . MET B 2 213 ? 28.526 40.267 96.517 1.00 34.42 213 MET A CA 1
ATOM 1862 C C . MET B 2 213 ? 27.750 38.955 96.423 1.00 35.22 213 MET A C 1
ATOM 1863 O O . MET B 2 213 ? 28.283 37.924 95.975 1.00 31.36 213 MET A O 1
ATOM 1868 N N . LEU B 2 214 ? 26.500 39.002 96.874 1.00 35.88 214 LEU A N 1
ATOM 1869 C CA . LEU B 2 214 ? 25.644 37.824 96.874 1.00 36.70 214 LEU A CA 1
ATOM 1870 C C . LEU B 2 214 ? 25.296 37.425 95.444 1.00 36.70 214 LEU A C 1
ATOM 1871 O O . LEU B 2 214 ? 25.212 36.229 95.147 1.00 37.77 214 LEU A O 1
ATOM 1876 N N . MET B 2 215 ? 25.114 38.413 94.564 1.00 36.44 215 MET A N 1
ATOM 1877 C CA . MET B 2 215 ? 24.807 38.126 93.153 1.00 36.02 215 MET A CA 1
ATOM 1878 C C . MET B 2 215 ? 26.009 37.555 92.362 1.00 33.36 215 MET A C 1
ATOM 1879 O O . MET B 2 215 ? 25.865 37.184 91.220 1.00 33.29 215 MET A O 1
ATOM 1884 N N . SER B 2 216 ? 27.180 37.499 92.983 1.00 33.37 216 SER A N 1
ATOM 1885 C CA . SER B 2 216 ? 28.390 36.981 92.361 1.00 33.48 216 SER A CA 1
ATOM 1886 C C . SER B 2 216 ? 28.743 35.698 93.096 1.00 33.92 216 SER A C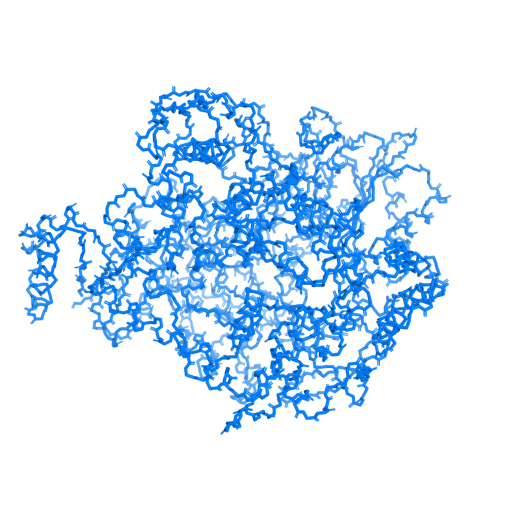 1
ATOM 1887 O O . SER B 2 216 ? 29.900 35.290 93.141 1.00 33.65 216 SER A O 1
ATOM 1890 N N . VAL B 2 217 ? 27.743 35.077 93.703 1.00 36.07 217 VAL A N 1
ATOM 1891 C CA . VAL B 2 217 ? 27.968 33.841 94.453 1.00 38.76 217 VAL A CA 1
ATOM 1892 C C . VAL B 2 217 ? 27.480 32.641 93.670 1.00 34.26 217 VAL A C 1
ATOM 1893 O O . VAL B 2 217 ? 26.372 32.636 93.140 1.00 33.16 217 VAL A O 1
ATOM 1897 N N . PHE B 2 218 ? 28.323 31.628 93.591 1.00 32.70 218 PHE A N 1
ATOM 1898 C CA . PHE B 2 218 ? 27.959 30.409 92.879 1.00 33.87 218 PHE A CA 1
ATOM 1899 C C . PHE B 2 218 ? 28.297 29.196 93.746 1.00 32.96 218 PHE A C 1
ATOM 1900 O O . PHE B 2 218 ? 27.416 28.563 94.328 1.00 31.59 218 PHE A O 1
ATOM 1908 N N . SER B 2 219 ? 29.582 28.902 93.855 1.00 33.14 219 SER A N 1
ATOM 1909 C CA . SER B 2 219 ? 30.024 27.789 94.659 1.00 36.32 219 SER A CA 1
ATOM 1910 C C . SER B 2 219 ? 29.794 28.005 96.168 1.00 39.59 219 SER A C 1
ATOM 1911 O O . SER B 2 219 ? 29.657 29.127 96.662 1.00 38.35 219 SER A O 1
ATOM 1914 N N . HIS B 2 220 ? 29.734 26.895 96.889 1.00 40.97 220 HIS A N 1
ATOM 1915 C CA . HIS B 2 220 ? 29.534 26.925 98.318 1.00 41.57 220 HIS A CA 1
ATOM 1916 C C . HIS B 2 220 ? 30.577 27.848 98.945 1.00 43.09 220 HIS A C 1
ATOM 1917 O O . HIS B 2 220 ? 30.291 28.555 99.912 1.00 43.32 220 HIS A O 1
ATOM 1924 N N . ASP B 2 221 ? 31.788 27.832 98.399 1.00 45.19 221 ASP A N 1
ATOM 1925 C CA . ASP B 2 221 ? 32.840 28.702 98.905 1.00 47.74 221 ASP A CA 1
ATOM 1926 C C . ASP B 2 221 ? 32.459 30.178 98.719 1.00 47.30 221 ASP A C 1
ATOM 1927 O O . ASP B 2 221 ? 32.788 31.016 99.563 1.00 47.32 221 ASP A O 1
ATOM 1932 N N . ASP B 2 222 ? 31.774 30.509 97.626 1.00 44.60 222 ASP A N 1
ATOM 1933 C CA . ASP B 2 222 ? 31.395 31.898 97.438 1.00 43.43 222 ASP A CA 1
ATOM 1934 C C . ASP B 2 222 ? 30.447 32.228 98.586 1.00 43.76 222 ASP A C 1
ATOM 1935 O O . ASP B 2 222 ? 30.680 33.174 99.342 1.00 45.87 222 ASP A O 1
ATOM 1940 N N . TYR B 2 223 ? 29.394 31.430 98.726 1.00 42.68 223 TYR A N 1
ATOM 1941 C CA . TYR B 2 223 ? 28.396 31.615 99.789 1.00 41.46 223 TYR A CA 1
ATOM 1942 C C . TYR B 2 223 ? 29.036 31.808 101.164 1.00 40.80 223 TYR A C 1
ATOM 1943 O O . TYR B 2 223 ? 28.610 32.663 101.946 1.00 39.73 223 TYR A O 1
ATOM 1952 N N . LEU B 2 224 ? 30.038 30.993 101.477 1.00 38.82 224 LEU A N 1
ATOM 1953 C CA . LEU B 2 224 ? 30.689 31.141 102.762 1.00 38.85 224 LEU A CA 1
ATOM 1954 C C . LEU B 2 224 ? 31.352 32.519 102.859 1.00 39.07 224 LEU A C 1
ATOM 1955 O O . LEU B 2 224 ? 31.232 33.206 103.880 1.00 41.75 224 LEU A O 1
ATOM 1960 N N . ILE B 2 225 ? 32.027 32.930 101.786 1.00 38.07 225 ILE A N 1
ATOM 1961 C CA . ILE B 2 225 ? 32.719 34.215 101.740 1.00 34.28 225 ILE A CA 1
ATOM 1962 C C . ILE B 2 225 ? 31.750 35.395 101.743 1.00 31.95 225 ILE A C 1
ATOM 1963 O O . ILE B 2 225 ? 31.910 36.337 102.498 1.00 27.76 225 ILE A O 1
ATOM 1968 N N . ALA B 2 226 ? 30.734 35.349 100.905 1.00 32.54 226 ALA A N 1
ATOM 1969 C CA . ALA B 2 226 ? 29.781 36.437 100.899 1.00 35.95 226 ALA A CA 1
ATOM 1970 C C . ALA B 2 226 ? 29.296 36.625 102.339 1.00 38.95 226 ALA A C 1
ATOM 1971 O O . ALA B 2 226 ? 29.547 37.656 102.959 1.00 39.27 226 ALA A O 1
ATOM 1973 N N . LYS B 2 227 ? 28.624 35.600 102.862 1.00 42.02 227 LYS A N 1
ATOM 1974 C CA . LYS B 2 227 ? 28.076 35.568 104.224 1.00 42.56 227 LYS A CA 1
ATOM 1975 C C . LYS B 2 227 ? 28.917 36.297 105.264 1.00 41.22 227 LYS A C 1
ATOM 1976 O O . LYS B 2 227 ? 28.449 37.223 105.930 1.00 41.06 227 LYS A O 1
ATOM 1982 N N . GLU B 2 228 ? 30.155 35.864 105.420 1.00 39.66 228 GLU A N 1
ATOM 1983 C CA . GLU B 2 228 ? 31.023 36.500 106.382 1.00 39.54 228 GLU A CA 1
ATOM 1984 C C . GLU B 2 228 ? 31.123 38.003 106.083 1.00 39.73 228 GLU A C 1
ATOM 1985 O O . GLU B 2 228 ? 30.603 38.831 106.837 1.00 40.57 228 GLU A O 1
ATOM 1991 N N . LEU B 2 229 ? 31.766 38.349 104.969 1.00 38.41 229 LEU A N 1
ATOM 1992 C CA . LEU B 2 229 ? 31.940 39.742 104.555 1.00 37.57 229 LEU A CA 1
ATOM 1993 C C . LEU B 2 229 ? 30.675 40.583 104.728 1.00 36.09 229 LEU A C 1
ATOM 1994 O O . LEU B 2 229 ? 30.728 41.694 105.232 1.00 36.59 229 LEU A O 1
ATOM 1999 N N . ILE B 2 230 ? 29.536 40.059 104.304 1.00 35.46 230 ILE A N 1
ATOM 2000 C CA . ILE B 2 230 ? 28.303 40.809 104.427 1.00 36.83 230 ILE A CA 1
ATOM 2001 C C . ILE B 2 230 ? 27.942 41.083 105.881 1.00 36.69 230 ILE A C 1
ATOM 2002 O O . ILE B 2 230 ? 27.407 42.145 106.203 1.00 37.77 230 ILE A O 1
ATOM 2007 N N . VAL B 2 231 ? 28.225 40.131 106.761 1.00 36.50 231 VAL A N 1
ATOM 2008 C CA . VAL B 2 231 ? 27.881 40.316 108.163 1.00 37.65 231 VAL A CA 1
ATOM 2009 C C . VAL B 2 231 ? 28.892 41.210 108.882 1.00 36.17 231 VAL A C 1
ATOM 2010 O O . VAL B 2 231 ? 28.508 42.177 109.528 1.00 37.25 231 VAL A O 1
ATOM 2014 N N . LEU B 2 232 ? 30.174 40.915 108.762 1.00 35.37 232 LEU A N 1
ATOM 2015 C CA . LEU B 2 232 ? 31.145 41.742 109.433 1.00 38.95 232 LEU A CA 1
ATOM 2016 C C . LEU B 2 232 ? 31.171 43.187 108.935 1.00 41.33 232 LEU A C 1
ATOM 2017 O O . LEU B 2 232 ? 31.401 44.114 109.721 1.00 41.24 232 LEU A O 1
ATOM 2022 N N . SER B 2 233 ? 30.898 43.385 107.646 1.00 41.49 233 SER A N 1
ATOM 2023 C CA . SER B 2 233 ? 30.929 44.723 107.048 1.00 42.19 233 SER A CA 1
ATOM 2024 C C . SER B 2 233 ? 29.809 45.652 107.502 1.00 42.00 233 SER A C 1
ATOM 2025 O O . SER B 2 233 ? 29.881 46.855 107.262 1.00 41.54 233 SER A O 1
ATOM 2028 N N . TYR B 2 234 ? 28.773 45.092 108.127 1.00 41.62 234 TYR A N 1
ATOM 2029 C CA . TYR B 2 234 ? 27.647 45.889 108.613 1.00 40.03 234 TYR A CA 1
ATOM 2030 C C . TYR B 2 234 ? 28.108 46.679 109.838 1.00 40.81 234 TYR A C 1
ATOM 2031 O O . TYR B 2 234 ? 27.492 47.660 110.219 1.00 38.68 234 TYR A O 1
ATOM 2040 N N . SER B 2 235 ? 29.215 46.247 110.434 1.00 41.34 235 SER A N 1
ATOM 2041 C CA . SER B 2 235 ? 29.770 46.899 111.616 1.00 42.27 235 SER A CA 1
ATOM 2042 C C . SER B 2 235 ? 31.195 47.402 111.365 1.00 41.73 235 SER A C 1
ATOM 2043 O O . SER B 2 235 ? 31.539 48.516 111.747 1.00 45.60 235 SER A O 1
ATOM 2046 N N . ASN B 2 236 ? 32.032 46.574 110.754 1.00 38.90 236 ASN A N 1
ATOM 2047 C CA . ASN B 2 236 ? 33.397 46.979 110.468 1.00 34.55 236 ASN A CA 1
ATOM 2048 C C . ASN B 2 236 ? 33.410 47.714 109.130 1.00 34.79 236 ASN A C 1
ATOM 2049 O O . ASN B 2 236 ? 33.041 47.153 108.108 1.00 37.11 236 ASN A O 1
ATOM 2054 N N . ARG B 2 237 ? 33.824 48.973 109.141 1.00 33.21 237 ARG A N 1
ATOM 2055 C CA . ARG B 2 237 ? 33.876 49.773 107.924 1.00 32.14 237 ARG A CA 1
ATOM 2056 C C . ARG B 2 237 ? 35.253 50.366 107.777 1.00 31.79 237 ARG A C 1
ATOM 2057 O O . ARG B 2 237 ? 35.365 51.507 107.351 1.00 35.95 237 ARG A O 1
ATOM 2065 N N . SER B 2 238 ? 36.299 49.618 108.115 1.00 29.13 238 SER A N 1
ATOM 2066 C CA . SER B 2 238 ? 37.619 50.189 108.031 1.00 26.37 238 SER A CA 1
ATOM 2067 C C . SER B 2 238 ? 38.808 49.240 108.052 1.00 27.26 238 SER A C 1
ATOM 2068 O O . SER B 2 238 ? 39.903 49.624 107.636 1.00 27.53 238 SER A O 1
ATOM 2071 N N . THR B 2 239 ? 38.650 48.027 108.572 1.00 25.89 239 THR A N 1
ATOM 20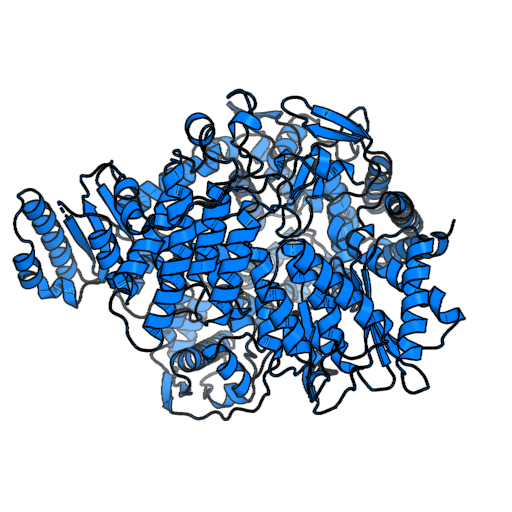72 C CA . THR B 2 239 ? 39.801 47.118 108.575 1.00 26.51 239 THR A CA 1
ATOM 2073 C C . THR B 2 239 ? 39.516 45.744 107.988 1.00 25.01 239 THR A C 1
ATOM 2074 O O . THR B 2 239 ? 40.429 44.956 107.763 1.00 23.15 239 THR A O 1
ATOM 2078 N N . LEU B 2 240 ? 38.247 45.482 107.717 1.00 23.84 240 LEU A N 1
ATOM 2079 C CA . LEU B 2 240 ? 37.843 44.216 107.145 1.00 26.90 240 LEU A CA 1
ATOM 2080 C C . LEU B 2 240 ? 38.766 43.840 105.952 1.00 29.19 240 LEU A C 1
ATOM 2081 O O . LEU B 2 240 ? 39.634 42.955 106.078 1.00 29.27 240 LEU A O 1
ATOM 2086 N N . ALA B 2 241 ? 38.604 44.548 104.828 1.00 30.10 241 ALA A N 1
ATOM 2087 C CA . ALA B 2 241 ? 39.376 44.334 103.599 1.00 30.27 241 ALA A CA 1
ATOM 2088 C C . ALA B 2 241 ? 40.895 44.180 103.817 1.00 31.74 241 ALA A C 1
ATOM 2089 O O . ALA B 2 241 ? 41.521 43.277 103.269 1.00 33.93 241 ALA A O 1
ATOM 2091 N N . LYS B 2 242 ? 41.496 45.050 104.607 1.00 34.35 242 LYS A N 1
ATOM 2092 C CA . LYS B 2 242 ? 42.934 44.954 104.878 1.00 36.50 242 LYS A CA 1
ATOM 2093 C C . LYS B 2 242 ? 43.249 43.662 105.682 1.00 36.42 242 LYS A C 1
ATOM 2094 O O . LYS B 2 242 ? 44.314 43.035 105.527 1.00 33.13 242 LYS A O 1
ATOM 2100 N N . LEU B 2 243 ? 42.303 43.274 106.537 1.00 36.63 243 LEU A N 1
ATOM 2101 C CA . LEU B 2 243 ? 42.434 42.077 107.359 1.00 37.93 243 LEU A CA 1
ATOM 2102 C C . LEU B 2 243 ? 42.302 40.819 106.513 1.00 37.20 243 LEU A C 1
ATOM 2103 O O . LEU B 2 243 ? 43.117 39.902 106.612 1.00 36.12 243 LEU A O 1
ATOM 2108 N N . VAL B 2 244 ? 41.254 40.795 105.697 1.00 35.46 244 VAL A N 1
ATOM 2109 C CA . VAL B 2 244 ? 40.973 39.693 104.806 1.00 35.47 244 VAL A CA 1
ATOM 2110 C C . VAL B 2 244 ? 41.985 39.532 103.669 1.00 36.22 244 VAL A C 1
ATOM 2111 O O . VAL B 2 244 ? 42.088 38.446 103.103 1.00 37.89 244 VAL A O 1
ATOM 2115 N N . SER B 2 245 ? 42.731 40.581 103.320 1.00 34.26 245 SER A N 1
ATOM 2116 C CA . SER B 2 245 ? 43.688 40.443 102.225 1.00 34.09 245 SER A CA 1
ATOM 2117 C C . SER B 2 245 ? 45.153 40.550 102.620 1.00 32.94 245 SER A C 1
ATOM 2118 O O . SER B 2 245 ? 46.046 40.315 101.814 1.00 32.32 245 SER A O 1
ATOM 2121 N N . SER B 2 246 ? 45.413 40.882 103.867 1.00 32.26 246 SER A N 1
ATOM 2122 C CA . SER B 2 246 ? 46.783 40.999 104.307 1.00 32.36 246 SER A CA 1
ATOM 2123 C C . SER B 2 246 ? 47.639 39.707 104.197 1.00 32.26 246 SER A C 1
ATOM 2124 O O . SER B 2 246 ? 48.828 39.788 103.887 1.00 30.82 246 SER A O 1
ATOM 2127 N N . PRO B 2 247 ? 47.057 38.510 104.456 1.00 32.86 247 PRO A N 1
ATOM 2128 C CA . PRO B 2 247 ? 47.762 37.212 104.387 1.00 33.48 247 PRO A CA 1
ATOM 2129 C C . PRO B 2 247 ? 48.384 36.910 103.021 1.00 34.50 247 PRO A C 1
ATOM 2130 O O . PRO B 2 247 ? 49.527 36.416 102.912 1.00 31.97 247 PRO A O 1
ATOM 2134 N N . MET B 2 248 ? 47.609 37.205 101.981 1.00 33.68 248 MET A N 1
ATOM 2135 C CA . MET B 2 248 ? 48.037 36.983 100.603 1.00 32.96 248 MET A CA 1
ATOM 2136 C C . MET B 2 248 ? 49.480 37.392 100.293 1.00 32.52 248 MET A C 1
ATOM 2137 O O . MET B 2 248 ? 50.089 36.850 99.372 1.00 38.07 248 MET A O 1
ATOM 2142 N N . SER B 2 249 ? 50.036 38.331 101.040 1.00 30.78 249 SER A N 1
ATOM 2143 C CA . SER B 2 249 ? 51.387 38.746 100.755 1.00 31.01 249 SER A CA 1
ATOM 2144 C C . SER B 2 249 ? 52.388 37.732 101.259 1.00 33.07 249 SER A C 1
ATOM 2145 O O . SER B 2 249 ? 53.564 37.761 100.881 1.00 32.96 249 SER A O 1
ATOM 2148 N N . ILE B 2 250 ? 51.937 36.834 102.128 1.00 34.36 250 ILE A N 1
ATOM 2149 C CA . ILE B 2 250 ? 52.829 35.797 102.640 1.00 36.18 250 ILE A CA 1
ATOM 2150 C C . ILE B 2 250 ? 52.595 34.524 101.813 1.00 35.62 250 ILE A C 1
ATOM 2151 O O . ILE B 2 250 ? 53.541 33.843 101.434 1.00 36.31 250 ILE A O 1
ATOM 2156 N N . LEU B 2 251 ? 51.336 34.214 101.529 1.00 32.85 251 LEU A N 1
ATOM 2157 C CA . LEU B 2 251 ? 51.008 33.021 100.772 1.00 32.29 251 LEU A CA 1
ATOM 2158 C C . LEU B 2 251 ? 51.805 32.879 99.459 1.00 35.14 251 LEU A C 1
ATOM 2159 O O . LEU B 2 251 ? 52.216 31.767 99.082 1.00 33.04 251 LEU A O 1
ATOM 2164 N N . VAL B 2 252 ? 52.036 33.994 98.762 1.00 35.28 252 VAL A N 1
ATOM 2165 C CA . VAL B 2 252 ? 52.751 33.917 97.499 1.00 34.60 252 VAL A CA 1
ATOM 2166 C C . VAL B 2 252 ? 54.148 33.362 97.689 1.00 35.64 252 VAL A C 1
ATOM 2167 O O . VAL B 2 252 ? 54.742 32.822 96.758 1.00 37.33 252 VAL A O 1
ATOM 2171 N N . ALA B 2 253 ? 54.688 33.495 98.888 1.00 36.57 253 ALA A N 1
ATOM 2172 C CA . ALA B 2 253 ? 56.034 32.987 99.131 1.00 38.91 253 ALA A CA 1
ATOM 2173 C C . ALA B 2 253 ? 56.018 31.512 99.573 1.00 38.50 253 ALA A C 1
ATOM 2174 O O . ALA B 2 253 ? 57.054 30.927 99.856 1.00 39.64 253 ALA A O 1
ATOM 2176 N N . LEU B 2 254 ? 54.844 30.907 99.598 1.00 38.13 254 LEU A N 1
ATOM 2177 C CA . LEU B 2 254 ? 54.764 29.531 100.018 1.00 41.82 254 LEU A CA 1
ATOM 2178 C C . LEU B 2 254 ? 54.674 28.515 98.858 1.00 44.46 254 LEU A C 1
ATOM 2179 O O . LEU B 2 254 ? 55.348 27.478 98.881 1.00 46.41 254 LEU A O 1
ATOM 2184 N N . VAL B 2 255 ? 53.875 28.804 97.835 1.00 44.19 255 VAL A N 1
ATOM 2185 C CA . VAL B 2 255 ? 53.738 27.861 96.731 1.00 44.13 255 VAL A CA 1
ATOM 2186 C C . VAL B 2 255 ? 54.975 27.642 95.877 1.00 45.38 255 VAL A C 1
ATOM 2187 O O . VAL B 2 255 ? 55.607 28.592 95.404 1.00 46.53 255 VAL A O 1
ATOM 2191 N N . ASP B 2 256 ? 55.292 26.367 95.671 1.00 47.50 256 ASP A N 1
ATOM 2192 C CA . ASP B 2 256 ? 56.440 25.948 94.868 1.00 48.53 256 ASP A CA 1
ATOM 2193 C C . ASP B 2 256 ? 56.175 26.191 93.390 1.00 47.06 256 ASP A C 1
ATOM 2194 O O . ASP B 2 256 ? 55.027 26.101 92.923 1.00 46.30 256 ASP A O 1
ATOM 2199 N N . ILE B 2 257 ? 57.247 26.458 92.654 1.00 45.01 257 ILE A N 1
ATOM 2200 C CA . ILE B 2 257 ? 57.149 26.673 91.211 1.00 44.39 257 ILE A CA 1
ATOM 2201 C C . ILE B 2 257 ? 57.427 25.344 90.473 1.00 45.59 257 ILE A C 1
ATOM 2202 O O . ILE B 2 257 ? 58.523 24.770 90.595 1.00 46.56 257 ILE A O 1
ATOM 2207 N N . ASN B 2 258 ? 56.429 24.844 89.744 1.00 45.88 258 ASN A N 1
ATOM 2208 C CA . ASN B 2 258 ? 56.581 23.616 88.948 1.00 46.33 258 ASN A CA 1
ATOM 2209 C C . ASN B 2 258 ? 56.284 24.020 87.514 1.00 46.55 258 ASN A C 1
ATOM 2210 O O . ASN B 2 258 ? 55.226 23.709 86.977 1.00 44.85 258 ASN A O 1
ATOM 2215 N N . GLY B 2 259 ? 57.212 24.733 86.897 1.00 46.46 259 GLY A N 1
ATOM 2216 C CA . GLY B 2 259 ? 56.979 25.173 85.539 1.00 48.93 259 GLY A CA 1
ATOM 2217 C C . GLY B 2 259 ? 56.270 26.510 85.533 1.00 50.01 259 GLY A C 1
ATOM 2218 O O . GLY B 2 259 ? 55.231 26.664 86.186 1.00 51.19 259 GLY A O 1
ATOM 2219 N N . THR B 2 260 ? 56.830 27.474 84.799 1.00 48.90 260 THR A N 1
ATOM 2220 C CA . THR B 2 260 ? 56.266 28.815 84.714 1.00 48.14 260 THR A CA 1
ATOM 2221 C C . THR B 2 260 ? 56.698 29.455 83.406 1.00 48.17 260 THR A C 1
ATOM 2222 O O . THR B 2 260 ? 57.541 28.916 82.704 1.00 49.72 260 THR A O 1
ATOM 2226 N N . PHE B 2 261 ? 56.124 30.606 83.073 1.00 46.65 261 PHE A N 1
ATOM 2227 C CA . PHE B 2 261 ? 56.542 31.291 81.861 1.00 43.17 261 PHE A CA 1
ATOM 2228 C C . PHE B 2 261 ? 57.565 32.350 82.217 1.00 40.98 261 PHE A C 1
ATOM 2229 O O . PHE B 2 261 ? 57.539 32.912 83.307 1.00 39.62 261 PHE A O 1
ATOM 2237 N N . ILE B 2 262 ? 58.478 32.603 81.292 1.00 39.49 262 ILE A N 1
ATOM 2238 C CA . ILE B 2 262 ? 59.530 33.568 81.506 1.00 37.36 262 ILE A CA 1
ATOM 2239 C C . ILE B 2 262 ? 59.626 34.475 80.307 1.00 37.03 262 ILE A C 1
ATOM 2240 O O . ILE B 2 262 ? 58.970 34.236 79.295 1.00 36.91 262 ILE A O 1
ATOM 2245 N N . THR B 2 263 ? 60.441 35.516 80.433 1.00 35.88 263 THR A N 1
ATOM 2246 C CA . THR B 2 263 ? 60.634 36.468 79.367 1.00 37.24 263 THR A CA 1
ATOM 2247 C C . THR B 2 263 ? 61.943 36.139 78.674 1.00 37.91 263 THR A C 1
ATOM 2248 O O . THR B 2 263 ? 62.936 35.871 79.337 1.00 36.11 263 THR A O 1
ATOM 2252 N N . ASN B 2 264 ? 61.947 36.138 77.342 1.00 38.48 264 ASN A N 1
ATOM 2253 C CA . ASN B 2 264 ? 63.177 35.859 76.607 1.00 41.57 264 ASN A CA 1
ATOM 2254 C C . ASN B 2 264 ? 63.716 37.118 75.951 1.00 46.14 264 ASN A C 1
ATOM 2255 O O . ASN B 2 264 ? 63.128 38.186 76.068 1.00 46.37 264 ASN A O 1
ATOM 2260 N N . GLU B 2 265 ? 64.833 36.978 75.248 1.00 51.40 265 GLU A N 1
ATOM 2261 C CA . GLU B 2 265 ? 65.492 38.101 74.578 1.00 55.74 265 GLU A CA 1
ATOM 2262 C C . GLU B 2 265 ? 64.619 38.886 73.612 1.00 54.42 265 GLU A C 1
ATOM 2263 O O . GLU B 2 265 ? 64.894 40.050 73.342 1.00 56.23 265 GLU A O 1
ATOM 2269 N N . GLU B 2 266 ? 63.583 38.249 73.080 1.00 53.07 266 GLU A N 1
ATOM 2270 C CA . GLU B 2 266 ? 62.659 38.914 72.158 1.00 51.35 266 GLU A CA 1
ATOM 2271 C C . GLU B 2 266 ? 61.516 39.530 72.967 1.00 49.67 266 GLU A C 1
ATOM 2272 O O . GLU B 2 266 ? 60.507 39.960 72.411 1.00 48.67 266 GLU A O 1
ATOM 2278 N N . LEU B 2 267 ? 61.689 39.551 74.289 1.00 47.75 267 LEU A N 1
ATOM 2279 C CA . LEU B 2 267 ? 60.700 40.084 75.220 1.00 44.70 267 LEU A CA 1
ATOM 2280 C C . LEU B 2 267 ? 59.341 39.473 75.012 1.00 42.96 267 LEU A C 1
ATOM 2281 O O . LEU B 2 267 ? 58.372 40.189 74.808 1.00 45.47 267 LEU A O 1
ATOM 2286 N N . GLU B 2 268 ? 59.273 38.150 75.057 1.00 42.26 268 GLU A N 1
ATOM 2287 C CA . GLU B 2 268 ? 58.009 37.443 74.891 1.00 41.64 268 GLU A CA 1
ATOM 2288 C C . GLU B 2 268 ? 57.938 36.232 75.833 1.00 37.62 268 GLU A C 1
ATOM 2289 O O . GLU B 2 268 ? 58.963 35.647 76.197 1.00 34.04 268 GLU A O 1
ATOM 2295 N N . LEU B 2 269 ? 56.730 35.863 76.241 1.00 33.45 269 LEU A N 1
ATOM 2296 C CA . LEU B 2 269 ? 56.581 34.729 77.134 1.00 33.64 269 LEU A CA 1
ATOM 2297 C C . LEU B 2 269 ? 56.997 33.411 76.485 1.00 36.79 269 LEU A C 1
ATOM 2298 O O . LEU B 2 269 ? 56.711 33.144 75.316 1.00 39.11 269 LEU A O 1
ATOM 2303 N N . GLU B 2 270 ? 57.661 32.579 77.273 1.00 37.39 270 GLU A N 1
ATOM 2304 C CA . GLU B 2 270 ? 58.151 31.302 76.811 1.00 37.24 270 GLU A CA 1
ATOM 2305 C C . GLU B 2 270 ? 58.119 30.322 77.988 1.00 36.89 270 GLU A C 1
ATOM 2306 O O . GLU B 2 270 ? 58.582 30.644 79.077 1.00 35.53 270 GLU A O 1
ATOM 2312 N N . PHE B 2 271 ? 57.584 29.130 77.779 1.00 37.65 271 PHE A N 1
ATOM 2313 C CA . PHE B 2 271 ? 57.512 28.156 78.860 1.00 40.22 271 PHE A CA 1
ATOM 2314 C C . PHE B 2 271 ? 58.846 27.605 79.374 1.00 41.90 271 PHE A C 1
ATOM 2315 O O . PHE B 2 271 ? 59.747 27.307 78.606 1.00 41.19 271 PHE A O 1
ATOM 2323 N N . SER B 2 272 ? 58.951 27.473 80.691 1.00 43.38 272 SER A N 1
ATOM 2324 C CA . SER B 2 272 ? 60.148 26.963 81.361 1.00 45.36 272 SER A CA 1
ATOM 2325 C C . SER B 2 272 ? 59.688 25.914 82.384 1.00 49.05 272 SER A C 1
ATOM 2326 O O . SER B 2 272 ? 59.112 26.257 83.414 1.00 51.21 272 SER A O 1
ATOM 2329 N N . ASN B 2 273 ? 59.945 24.641 82.098 1.00 51.14 273 ASN A N 1
ATOM 2330 C CA . ASN B 2 273 ? 59.506 23.547 82.962 1.00 52.70 273 ASN A CA 1
ATOM 2331 C C . ASN B 2 273 ? 60.211 23.437 84.318 1.00 51.52 273 ASN A C 1
ATOM 2332 O O . ASN B 2 273 ? 59.918 22.519 85.100 1.00 50.45 273 ASN A O 1
ATOM 2337 N N . LYS B 2 274 ? 61.121 24.370 84.597 1.00 50.27 274 LYS A N 1
ATOM 2338 C CA . LYS B 2 274 ? 61.878 24.372 85.857 1.00 49.37 274 LYS A CA 1
ATOM 2339 C C . LYS B 2 274 ? 61.084 24.246 87.158 1.00 49.68 274 LYS A C 1
ATOM 2340 O O . LYS B 2 274 ? 59.853 24.407 87.212 1.00 50.08 274 LYS A O 1
ATOM 2346 N N . TYR B 2 275 ? 61.837 23.978 88.218 1.00 50.02 275 TYR A N 1
ATOM 2347 C CA . TYR B 2 275 ? 61.285 23.817 89.548 1.00 49.39 275 TYR A CA 1
ATOM 2348 C C . TYR B 2 275 ? 62.015 24.750 90.478 1.00 50.08 275 TYR A C 1
ATOM 2349 O O . TYR B 2 275 ? 63.246 24.846 90.443 1.00 47.98 275 TYR A O 1
ATOM 2358 N N . VAL B 2 276 ? 61.252 25.460 91.296 1.00 52.67 276 VAL A N 1
ATOM 2359 C CA . VAL B 2 276 ? 61.863 26.343 92.274 1.00 56.28 276 VAL A CA 1
ATOM 2360 C C . VAL B 2 276 ? 61.250 26.005 93.625 1.00 58.20 276 VAL A C 1
ATOM 2361 O O . VAL B 2 276 ? 60.015 25.983 93.789 1.00 58.32 276 VAL A O 1
ATOM 2365 N N . ARG B 2 277 ? 62.137 25.712 94.576 1.00 59.16 277 ARG A N 1
ATOM 2366 C CA . ARG B 2 277 ? 61.765 25.366 95.939 1.00 58.73 277 ARG A CA 1
ATOM 2367 C C . ARG B 2 277 ? 61.403 26.609 96.752 1.00 54.53 277 ARG A C 1
ATOM 2368 O O . ARG B 2 277 ? 62.217 27.516 96.882 1.00 53.14 277 ARG A O 1
ATOM 2376 N N . ALA B 2 278 ? 60.183 26.645 97.288 1.00 50.88 278 ALA A N 1
ATOM 2377 C CA . ALA B 2 278 ? 59.740 27.767 98.112 1.00 47.87 278 ALA A CA 1
ATOM 2378 C C . ALA B 2 278 ? 60.400 27.620 99.480 1.00 46.84 278 ALA A C 1
ATOM 2379 O O . ALA B 2 278 ? 60.134 26.664 100.206 1.00 46.11 278 ALA A O 1
ATOM 2381 N N . ILE B 2 279 ? 61.274 28.559 99.812 1.00 46.21 279 ILE A N 1
ATOM 2382 C CA . ILE B 2 279 ? 61.998 28.550 101.079 1.00 47.92 279 ILE A CA 1
ATOM 2383 C C . ILE B 2 279 ? 61.448 29.599 102.058 1.00 49.52 279 ILE A C 1
ATOM 2384 O O . ILE B 2 279 ? 61.645 30.802 101.873 1.00 48.63 279 ILE A O 1
ATOM 2389 N N . VAL B 2 280 ? 60.788 29.136 103.116 1.00 51.59 280 VAL A N 1
ATOM 2390 C CA . VAL B 2 280 ? 60.164 30.041 104.078 1.00 56.27 280 VAL A CA 1
ATOM 2391 C C . VAL B 2 280 ? 60.674 29.961 105.531 1.00 57.82 280 VAL A C 1
ATOM 2392 O O . VAL B 2 280 ? 60.472 28.960 106.213 1.00 59.26 280 VAL A O 1
ATOM 2396 N N . PRO B 2 281 ? 61.315 31.039 106.031 1.00 61.11 281 PRO A N 1
ATOM 2397 C CA . PRO B 2 281 ? 61.818 31.004 107.404 1.00 61.80 281 PRO A CA 1
ATOM 2398 C C . PRO B 2 281 ? 60.650 30.926 108.355 1.00 62.40 281 PRO A C 1
ATOM 2399 O O . PRO B 2 281 ? 59.606 31.534 108.118 1.00 62.86 281 PRO A O 1
ATOM 2403 N N . ASP B 2 282 ? 60.833 30.169 109.429 1.00 65.31 282 ASP A N 1
ATOM 2404 C CA . ASP B 2 282 ? 59.805 29.974 110.455 1.00 67.11 282 ASP A CA 1
ATOM 2405 C C . ASP B 2 282 ? 59.139 31.288 110.897 1.00 64.96 282 ASP A C 1
ATOM 2406 O O . ASP B 2 282 ? 57.906 31.385 110.950 1.00 63.84 282 ASP A O 1
ATOM 2411 N N . GLN B 2 283 ? 59.966 32.290 111.197 1.00 62.70 283 GLN A N 1
ATOM 2412 C CA . GLN B 2 283 ? 59.492 33.601 111.626 1.00 60.82 283 GLN A CA 1
ATOM 2413 C C . GLN B 2 283 ? 58.347 34.073 110.742 1.00 58.29 283 GLN A C 1
ATOM 2414 O O . GLN B 2 283 ? 57.420 34.736 111.206 1.00 58.94 283 GLN A O 1
ATOM 2420 N N . THR B 2 284 ? 58.418 33.734 109.462 1.00 54.60 284 THR A N 1
ATOM 2421 C CA . THR B 2 284 ? 57.391 34.136 108.519 1.00 50.61 284 THR A CA 1
ATOM 2422 C C . THR B 2 284 ? 56.068 33.496 108.909 1.00 48.49 284 THR A C 1
ATOM 2423 O O . THR B 2 284 ? 55.011 34.123 108.848 1.00 47.55 284 THR A O 1
ATOM 2427 N N . PHE B 2 285 ? 56.129 32.244 109.324 1.00 46.12 285 PHE A N 1
ATOM 2428 C CA . PHE B 2 285 ? 54.919 31.549 109.735 1.00 44.95 285 PHE A CA 1
ATOM 2429 C C . PHE B 2 285 ? 54.227 32.191 110.952 1.00 45.66 285 PHE A C 1
ATOM 2430 O O . PHE B 2 285 ? 52.997 32.109 111.105 1.00 44.49 285 PHE A O 1
ATOM 2438 N N . ASP B 2 286 ? 55.021 32.815 111.818 1.00 45.86 286 ASP A N 1
ATOM 2439 C CA . ASP B 2 286 ? 54.481 33.484 112.998 1.00 46.36 286 ASP A CA 1
ATOM 2440 C C . ASP B 2 286 ? 53.705 34.703 112.526 1.00 46.21 286 ASP A C 1
ATOM 2441 O O . ASP B 2 286 ? 52.576 34.962 112.974 1.00 47.25 286 ASP A O 1
ATOM 2446 N N . GLU B 2 287 ? 54.337 35.450 111.620 1.00 45.10 287 GLU A N 1
ATOM 2447 C CA . GLU B 2 287 ? 53.744 36.644 111.048 1.00 41.85 287 GLU A CA 1
ATOM 2448 C C . GLU B 2 287 ? 52.414 36.257 110.417 1.00 38.26 287 GLU A C 1
ATOM 2449 O O . GLU B 2 287 ? 51.402 36.912 110.632 1.00 36.96 287 GLU A O 1
ATOM 2455 N N . LEU B 2 288 ? 52.417 35.184 109.639 1.00 35.86 288 LEU A N 1
ATOM 2456 C CA . LEU B 2 288 ? 51.201 34.755 108.972 1.00 36.27 288 LEU A CA 1
ATOM 2457 C C . LEU B 2 288 ? 50.175 34.322 109.990 1.00 39.23 288 LEU A C 1
ATOM 2458 O O . LEU B 2 288 ? 48.967 34.406 109.742 1.00 41.16 288 LEU A O 1
ATOM 2463 N N . ASN B 2 289 ? 50.643 33.844 111.138 1.00 41.45 289 ASN A N 1
ATOM 2464 C CA . ASN B 2 289 ? 49.708 33.415 112.164 1.00 42.92 289 ASN A CA 1
ATOM 2465 C C . ASN B 2 289 ? 49.073 34.610 112.849 1.00 41.82 289 ASN A C 1
ATOM 2466 O O . ASN B 2 289 ? 47.848 34.650 113.021 1.00 40.61 289 ASN A O 1
ATOM 2471 N N . GLN B 2 290 ? 49.903 35.591 113.204 1.00 42.05 290 GLN A N 1
ATOM 2472 C CA . GLN B 2 290 ? 49.415 36.795 113.855 1.00 43.55 290 GLN A CA 1
ATOM 2473 C C . GLN B 2 290 ? 48.321 37.367 112.977 1.00 42.52 290 GLN A C 1
ATOM 2474 O O . GLN B 2 290 ? 47.312 37.863 113.473 1.00 39.91 290 GLN A O 1
ATOM 2480 N N . MET B 2 291 ? 48.510 37.261 111.663 1.00 42.25 291 MET A N 1
ATOM 2481 C CA . MET B 2 291 ? 47.527 37.773 110.710 1.00 43.42 291 MET A CA 1
ATOM 2482 C C . MET B 2 291 ? 46.252 36.949 110.738 1.00 42.96 291 MET A C 1
ATOM 2483 O O . MET B 2 291 ? 45.153 37.500 110.633 1.00 45.04 291 MET A O 1
ATOM 2488 N N . LEU B 2 292 ? 46.392 35.636 110.887 1.00 42.32 292 LEU A N 1
ATOM 2489 C CA . LEU B 2 292 ? 45.223 34.764 110.939 1.00 41.98 292 LEU A CA 1
ATOM 2490 C C . LEU B 2 292 ? 44.462 34.967 112.247 1.00 43.21 292 LEU A C 1
ATOM 2491 O O . LEU B 2 292 ? 43.223 34.883 112.287 1.00 39.92 292 LEU A O 1
ATOM 2496 N N . ASP B 2 293 ? 45.221 35.244 113.309 1.00 46.78 293 ASP A N 1
ATOM 2497 C CA . ASP B 2 293 ? 44.651 35.500 114.630 1.00 50.43 293 ASP A CA 1
ATOM 2498 C C . ASP B 2 293 ? 43.901 36.824 114.603 1.00 48.36 293 ASP A C 1
ATOM 2499 O O . ASP B 2 293 ? 42.774 36.908 115.085 1.00 48.06 293 ASP A O 1
ATOM 2504 N N . ASN B 2 294 ? 44.530 37.848 114.027 1.00 47.29 294 ASN A N 1
ATOM 2505 C CA . ASN B 2 294 ? 43.920 39.172 113.895 1.00 45.21 294 ASN A CA 1
ATOM 2506 C C . ASN B 2 294 ? 42.585 39.052 113.168 1.00 43.86 294 ASN A C 1
ATOM 2507 O O . ASN B 2 294 ? 41.588 39.651 113.562 1.00 42.71 294 ASN A O 1
ATOM 2512 N N . MET B 2 295 ? 42.566 38.279 112.095 1.00 43.59 295 MET A N 1
ATOM 2513 C CA . MET B 2 295 ? 41.335 38.103 111.354 1.00 44.55 295 MET A CA 1
ATOM 2514 C C . MET B 2 295 ? 40.316 37.518 112.308 1.00 45.44 295 MET A C 1
ATOM 2515 O O . MET B 2 295 ? 39.178 37.970 112.369 1.00 45.33 295 MET A O 1
ATOM 2520 N N . ARG B 2 296 ? 40.741 36.499 113.052 1.00 46.38 296 ARG A N 1
ATOM 2521 C CA . ARG B 2 296 ? 39.863 35.809 114.006 1.00 47.54 296 ARG A CA 1
ATOM 2522 C C . ARG B 2 296 ? 39.316 36.735 115.097 1.00 47.00 296 ARG A C 1
ATOM 2523 O O . ARG B 2 296 ? 38.106 36.737 115.377 1.00 45.96 296 ARG A O 1
ATOM 2531 N N . LYS B 2 297 ? 40.213 37.511 115.702 1.00 46.19 297 LYS A N 1
ATOM 2532 C CA . LYS B 2 297 ? 39.836 38.451 116.747 1.00 45.43 297 LYS A CA 1
ATOM 2533 C C . LYS B 2 297 ? 38.760 39.421 116.258 1.00 43.89 297 LYS A C 1
ATOM 2534 O O . LYS B 2 297 ? 38.033 39.985 117.079 1.00 45.12 297 LYS A O 1
ATOM 2540 N N . ALA B 2 298 ? 38.646 39.613 114.940 1.00 42.28 298 ALA A N 1
ATOM 2541 C CA . ALA B 2 298 ? 37.651 40.542 114.396 1.00 40.20 298 ALA A CA 1
ATOM 2542 C C . ALA B 2 298 ? 36.342 39.893 113.977 1.00 40.17 298 ALA A C 1
ATOM 2543 O O . ALA B 2 298 ? 35.524 40.516 113.296 1.00 38.48 298 ALA A O 1
ATOM 2545 N N . GLY B 2 299 ? 36.154 38.638 114.370 1.00 40.71 299 GLY A N 1
ATOM 2546 C CA . GLY B 2 299 ? 34.911 37.951 114.062 1.00 43.82 299 GLY A CA 1
ATOM 2547 C C . GLY B 2 299 ? 35.039 36.877 113.015 1.00 45.32 299 GLY A C 1
ATOM 2548 O O . GLY B 2 299 ? 34.305 35.885 113.002 1.00 44.33 299 GLY A O 1
ATOM 2549 N N . LEU B 2 300 ? 35.999 37.092 112.132 1.00 46.29 300 LEU A N 1
ATOM 2550 C CA . LEU B 2 300 ? 36.266 36.184 111.044 1.00 47.06 300 LEU A CA 1
ATOM 2551 C C . LEU B 2 300 ? 36.489 34.744 111.511 1.00 47.29 300 LEU A C 1
ATOM 2552 O O . LEU B 2 300 ? 37.329 34.483 112.380 1.00 49.64 300 LEU A O 1
ATOM 2557 N N . VAL B 2 301 ? 35.731 33.816 110.928 1.00 46.17 301 VAL A N 1
ATOM 2558 C CA . VAL B 2 301 ? 35.836 32.394 111.263 1.00 44.14 301 VAL A CA 1
ATOM 2559 C C . VAL B 2 301 ? 36.074 31.509 110.032 1.00 43.52 301 VAL A C 1
ATOM 2560 O O . VAL B 2 301 ? 37.148 30.902 109.899 1.00 41.56 301 VAL A O 1
ATOM 2564 N N . ASP B 2 302 ? 35.065 31.436 109.150 1.00 42.15 302 ASP A N 1
ATOM 2565 C CA . ASP B 2 302 ? 35.112 30.647 107.905 1.00 41.09 302 ASP A CA 1
ATOM 2566 C C . ASP B 2 302 ? 36.375 30.953 107.055 1.00 40.60 302 ASP A C 1
ATOM 2567 O O . ASP B 2 302 ? 37.186 30.055 106.776 1.00 42.23 302 ASP A O 1
ATOM 2572 N N . ILE B 2 303 ? 36.548 32.220 106.669 1.00 37.89 303 ILE A N 1
ATOM 2573 C CA . ILE B 2 303 ? 37.697 32.655 105.880 1.00 31.98 303 ILE A CA 1
ATOM 2574 C C . ILE B 2 303 ? 39.022 32.232 106.500 1.00 32.05 303 ILE A C 1
ATOM 2575 O O . ILE B 2 303 ? 39.876 31.686 105.830 1.00 34.37 303 ILE A O 1
ATOM 2580 N N . PRO B 2 304 ? 39.223 32.480 107.797 1.00 34.58 304 PRO A N 1
ATOM 2581 C CA . PRO B 2 304 ? 40.515 32.061 108.361 1.00 33.84 304 PRO A CA 1
ATOM 2582 C C . PRO B 2 304 ? 40.746 30.560 108.250 1.00 35.20 304 PRO A C 1
ATOM 2583 O O . PRO B 2 304 ? 41.864 30.124 108.002 1.00 35.12 304 PRO A O 1
ATOM 2587 N N . LYS B 2 305 ? 39.689 29.770 108.430 1.00 37.28 305 LYS A N 1
ATOM 2588 C CA . LYS B 2 305 ? 39.829 28.324 108.345 1.00 38.99 305 LYS A CA 1
ATOM 2589 C C . LYS B 2 305 ? 40.262 27.931 106.935 1.00 39.22 305 LYS A C 1
ATOM 2590 O O . LYS B 2 305 ? 41.175 27.100 106.761 1.00 38.83 305 LYS A O 1
ATOM 2596 N N . MET B 2 306 ? 39.611 28.518 105.925 1.00 37.41 306 MET A N 1
ATOM 2597 C CA . MET B 2 306 ? 39.977 28.223 104.533 1.00 34.85 306 MET A CA 1
ATOM 2598 C C . MET B 2 306 ? 41.478 28.428 104.302 1.00 34.38 306 MET A C 1
ATOM 2599 O O . MET B 2 306 ? 42.139 27.574 103.707 1.00 36.29 306 MET A O 1
ATOM 2604 N N . ILE B 2 307 ? 42.035 29.533 104.778 1.00 33.17 307 ILE A N 1
ATOM 2605 C CA . ILE B 2 307 ? 43.461 29.739 104.560 1.00 32.96 307 ILE A CA 1
ATOM 2606 C C . ILE B 2 307 ? 44.268 28.712 105.364 1.00 35.61 307 ILE A C 1
ATOM 2607 O O . ILE B 2 307 ? 45.375 28.307 104.981 1.00 36.11 307 ILE A O 1
ATOM 2612 N N . GLN B 2 308 ? 43.712 28.289 106.492 1.00 37.63 308 GLN A N 1
ATOM 2613 C CA . GLN B 2 308 ? 44.404 27.334 107.352 1.00 38.83 308 GLN A CA 1
ATOM 2614 C C . GLN B 2 308 ? 44.417 25.956 106.670 1.00 39.55 308 GLN A C 1
ATOM 2615 O O . GLN B 2 308 ? 45.452 25.272 106.639 1.00 37.55 308 GLN A O 1
ATOM 2621 N N . ASP B 2 309 ? 43.271 25.551 106.126 1.00 38.89 309 ASP A N 1
ATOM 2622 C CA . ASP B 2 309 ? 43.229 24.279 105.432 1.00 41.19 309 ASP A CA 1
ATOM 2623 C C . ASP B 2 309 ? 44.306 24.317 104.331 1.00 41.25 309 ASP A C 1
ATOM 2624 O O . ASP B 2 309 ? 45.241 23.503 104.325 1.00 42.54 309 ASP A O 1
ATOM 2629 N N . TRP B 2 310 ? 44.178 25.277 103.417 1.00 39.87 310 TRP A N 1
ATOM 2630 C CA . TRP B 2 310 ? 45.115 25.442 102.316 1.00 38.21 310 TRP A CA 1
ATOM 2631 C C . TRP B 2 310 ? 46.567 25.399 102.775 1.00 39.05 310 TRP A C 1
ATOM 2632 O O . TRP B 2 310 ? 47.451 24.968 102.026 1.00 39.43 310 TRP A O 1
ATOM 2643 N N . LEU B 2 311 ? 46.814 25.849 103.998 1.00 39.72 311 LEU A N 1
ATOM 2644 C CA . LEU B 2 311 ? 48.176 25.883 104.515 1.00 43.17 311 LEU A CA 1
ATOM 2645 C C . LEU B 2 311 ? 48.844 24.537 104.849 1.00 44.76 311 LEU A C 1
ATOM 2646 O O . LEU B 2 311 ? 50.040 24.509 105.154 1.00 43.18 311 LEU A O 1
ATOM 2651 N N . VAL B 2 312 ? 48.108 23.425 104.790 1.00 46.70 312 VAL A N 1
ATOM 2652 C CA . VAL B 2 312 ? 48.719 22.121 105.095 1.00 49.56 312 VAL A CA 1
ATOM 2653 C C . VAL B 2 312 ? 49.679 21.688 103.992 1.00 52.38 312 VAL A C 1
ATOM 2654 O O . VAL B 2 312 ? 50.841 21.348 104.247 1.00 52.07 312 VAL A O 1
ATOM 2658 N N . ASP B 2 313 ? 49.193 21.723 102.759 1.00 54.48 313 ASP A N 1
ATOM 2659 C CA . ASP B 2 313 ? 50.005 21.342 101.607 1.00 56.81 313 ASP A CA 1
ATOM 2660 C C . ASP B 2 313 ? 50.487 22.524 100.743 1.00 56.90 313 ASP A C 1
ATOM 2661 O O . ASP B 2 313 ? 51.584 22.474 100.178 1.00 56.48 313 ASP A O 1
ATOM 2666 N N . ARG B 2 314 ? 49.679 23.583 100.655 1.00 57.74 314 ARG A N 1
ATOM 2667 C CA . ARG B 2 314 ? 50.022 24.770 99.866 1.00 56.78 314 ARG A CA 1
ATOM 2668 C C . ARG B 2 314 ? 50.223 24.426 98.390 1.00 56.41 314 ARG A C 1
ATOM 2669 O O . ARG B 2 314 ? 51.310 24.629 97.832 1.00 55.86 314 ARG A O 1
ATOM 2677 N N . SER B 2 315 ? 49.169 23.912 97.762 1.00 55.35 315 SER A N 1
ATOM 2678 C CA . SER B 2 315 ? 49.238 23.520 96.363 1.00 54.83 315 SER A CA 1
ATOM 2679 C C . SER B 2 315 ? 48.716 24.588 95.418 1.00 54.52 315 SER A C 1
ATOM 2680 O O . SER B 2 315 ? 47.580 25.061 95.551 1.00 54.47 315 SER A O 1
ATOM 2683 N N . ILE B 2 316 ? 49.530 24.956 94.440 1.00 52.82 316 ILE A N 1
ATOM 2684 C CA . ILE B 2 316 ? 49.076 25.942 93.489 1.00 52.51 316 ILE A CA 1
ATOM 2685 C C . ILE B 2 316 ? 47.745 25.465 92.878 1.00 52.33 316 ILE A C 1
ATOM 2686 O O . ILE B 2 316 ? 47.008 26.252 92.297 1.00 52.92 316 ILE A O 1
ATOM 2691 N N . GLU B 2 317 ? 47.427 24.185 93.038 1.00 52.97 317 GLU A N 1
ATOM 2692 C CA . GLU B 2 317 ? 46.183 23.643 92.495 1.00 55.50 317 GLU A CA 1
ATOM 2693 C C . GLU B 2 317 ? 44.980 24.009 93.341 1.00 53.40 317 GLU A C 1
ATOM 2694 O O . GLU B 2 317 ? 43.849 24.042 92.851 1.00 51.50 317 GLU A O 1
ATOM 2700 N N . LYS B 2 318 ? 45.218 24.260 94.621 1.00 51.29 318 LYS A N 1
ATOM 2701 C CA . LYS B 2 318 ? 44.136 24.650 95.507 1.00 50.37 318 LYS A CA 1
ATOM 2702 C C . LYS B 2 318 ? 44.234 26.149 95.843 1.00 48.27 318 LYS A C 1
ATOM 2703 O O . LYS B 2 318 ? 43.379 26.693 96.535 1.00 47.00 318 LYS A O 1
ATOM 2709 N N . PHE B 2 319 ? 45.269 26.811 95.320 1.00 45.44 319 PHE A N 1
ATOM 2710 C CA . PHE B 2 319 ? 45.468 28.243 95.533 1.00 41.74 319 PHE A CA 1
ATOM 2711 C C . PHE B 2 319 ? 44.287 29.100 95.065 1.00 39.63 319 PHE A C 1
ATOM 2712 O O . PHE B 2 319 ? 43.991 30.132 95.655 1.00 38.38 319 PHE A O 1
ATOM 2720 N N . PRO B 2 320 ? 43.605 28.695 93.986 1.00 37.59 320 PRO A N 1
ATOM 2721 C CA . PRO B 2 320 ? 42.460 29.463 93.492 1.00 38.84 320 PRO A CA 1
ATOM 2722 C C . PRO B 2 320 ? 41.529 30.047 94.558 1.00 39.83 320 PRO A C 1
ATOM 2723 O O . PRO B 2 320 ? 40.953 31.111 94.351 1.00 42.39 320 PRO A O 1
ATOM 2727 N N . LEU B 2 321 ? 41.377 29.355 95.685 1.00 40.16 321 LEU A N 1
ATOM 2728 C CA . LEU B 2 321 ? 40.504 29.819 96.768 1.00 38.09 321 LEU A CA 1
ATOM 2729 C C . LEU B 2 321 ? 41.117 31.035 97.452 1.00 37.99 321 LEU A C 1
ATOM 2730 O O . LEU B 2 321 ? 40.406 31.994 97.786 1.00 37.48 321 LEU A O 1
ATOM 2735 N N . MET B 2 322 ? 42.433 30.994 97.653 1.00 36.20 322 MET A N 1
ATOM 2736 C CA . MET B 2 322 ? 43.123 32.105 98.295 1.00 37.31 322 MET A CA 1
ATOM 2737 C C . MET B 2 322 ? 42.959 33.390 97.483 1.00 39.18 322 MET A C 1
ATOM 2738 O O . MET B 2 322 ? 42.782 34.474 98.050 1.00 41.13 322 MET A O 1
ATOM 2743 N N . ALA B 2 323 ? 43.018 33.265 96.158 1.00 38.41 323 ALA A N 1
ATOM 2744 C CA . ALA B 2 323 ? 42.892 34.412 95.272 1.00 36.29 323 ALA A CA 1
ATOM 2745 C C . ALA B 2 323 ? 41.449 34.878 95.222 1.00 35.31 323 ALA A C 1
ATOM 2746 O O . ALA B 2 323 ? 41.177 36.060 95.017 1.00 35.48 323 ALA A O 1
ATOM 2748 N N . LYS B 2 324 ? 40.526 33.952 95.428 1.00 33.80 324 LYS A N 1
ATOM 2749 C CA . LYS B 2 324 ? 39.115 34.289 95.397 1.00 32.53 324 LYS A CA 1
ATOM 2750 C C . LYS B 2 324 ? 38.816 35.228 96.561 1.00 34.52 324 LYS A C 1
ATOM 2751 O O . LYS B 2 324 ? 38.110 36.227 96.409 1.00 33.47 324 LYS A O 1
ATOM 2757 N N . ILE B 2 325 ? 39.363 34.897 97.727 1.00 34.51 325 ILE A N 1
ATOM 2758 C CA . ILE B 2 325 ? 39.156 35.693 98.931 1.00 34.14 325 ILE A CA 1
ATOM 2759 C C . ILE B 2 325 ? 39.796 37.074 98.735 1.00 34.47 325 ILE A C 1
ATOM 2760 O O . ILE B 2 325 ? 39.148 38.106 98.959 1.00 36.21 325 ILE A O 1
ATOM 2765 N N . TYR B 2 326 ? 41.055 37.074 98.297 1.00 31.86 326 TYR A N 1
ATOM 2766 C CA . TYR B 2 326 ? 41.821 38.286 98.028 1.00 29.72 326 TYR A CA 1
ATOM 2767 C C . TYR B 2 326 ? 41.061 39.298 97.168 1.00 29.04 326 TYR A C 1
ATOM 2768 O O . TYR B 2 326 ? 41.213 40.492 97.342 1.00 28.68 326 TYR A O 1
ATOM 2777 N N . SER B 2 327 ? 40.239 38.814 96.246 1.00 27.82 327 SER A N 1
ATOM 2778 C CA . SER B 2 327 ? 39.500 39.682 95.342 1.00 27.31 327 SER A CA 1
ATOM 2779 C C . SER B 2 327 ? 38.171 40.077 95.899 1.00 27.83 327 SER A C 1
ATOM 2780 O O . SER B 2 327 ? 37.617 41.132 95.554 1.00 28.41 327 SER A O 1
ATOM 2783 N N . TRP B 2 328 ? 37.643 39.214 96.752 1.00 27.09 328 TRP A N 1
ATOM 2784 C CA . TRP B 2 328 ? 36.355 39.476 97.360 1.00 25.13 328 TRP A CA 1
ATOM 2785 C C . TRP B 2 328 ? 36.456 40.554 98.424 1.00 24.11 328 TRP A C 1
ATOM 2786 O O . TRP B 2 328 ? 35.544 41.355 98.570 1.00 21.76 328 TRP A O 1
ATOM 2797 N N . SER B 2 329 ? 37.577 40.576 99.139 1.00 24.98 329 SER A N 1
ATOM 2798 C CA . SER B 2 329 ? 37.745 41.519 100.213 1.00 27.13 329 SER A CA 1
ATOM 2799 C C . SER B 2 329 ? 37.420 42.920 99.798 1.00 27.44 329 SER A C 1
ATOM 2800 O O . SER B 2 329 ? 36.852 43.673 100.584 1.00 28.63 329 SER A O 1
ATOM 2803 N N . PHE B 2 330 ? 37.713 43.269 98.552 1.00 27.77 330 PHE A N 1
ATOM 2804 C CA . PHE B 2 330 ? 37.429 44.631 98.075 1.00 27.05 330 PHE A CA 1
ATOM 2805 C C . PHE B 2 330 ? 35.991 45.025 97.889 1.00 23.00 330 PHE A C 1
ATOM 2806 O O . PHE B 2 330 ? 35.667 46.206 97.985 1.00 26.37 330 PHE A O 1
ATOM 2814 N N . HIS B 2 331 ? 35.125 44.055 97.650 1.00 20.71 331 HIS A N 1
ATOM 2815 C CA . HIS B 2 331 ? 33.709 44.334 97.411 1.00 20.36 331 HIS A CA 1
ATOM 2816 C C . HIS B 2 331 ? 32.914 44.767 98.631 1.00 20.12 331 HIS A C 1
ATOM 2817 O O . HIS B 2 331 ? 31.689 44.902 98.561 1.00 15.33 331 HIS A O 1
ATOM 2824 N N . VAL B 2 332 ? 33.617 44.981 99.748 1.00 22.01 332 VAL A N 1
ATOM 2825 C CA . VAL B 2 332 ? 32.990 45.476 100.995 1.00 26.59 332 VAL A CA 1
ATOM 2826 C C . VAL B 2 332 ? 32.582 46.948 100.792 1.00 26.77 332 VAL A C 1
ATOM 2827 O O . VAL B 2 332 ? 31.622 47.434 101.404 1.00 29.61 332 VAL A O 1
ATOM 2831 N N . GLY B 2 333 ? 33.315 47.647 99.924 1.00 27.47 333 GLY A N 1
ATOM 2832 C CA . GLY B 2 333 ? 33.018 49.042 99.649 1.00 23.87 333 GLY A CA 1
ATOM 2833 C C . GLY B 2 333 ? 34.230 49.919 99.887 1.00 23.98 333 GLY A C 1
ATOM 2834 O O . GLY B 2 333 ? 35.293 49.449 100.313 1.00 21.68 333 GLY A O 1
ATOM 2835 N N . PHE B 2 334 ? 34.077 51.208 99.611 1.00 26.00 334 PHE A N 1
ATOM 2836 C CA . PHE B 2 334 ? 35.186 52.151 99.801 1.00 28.44 334 PHE A CA 1
ATOM 2837 C C . PHE B 2 334 ? 35.268 52.666 101.232 1.00 29.39 334 PHE A C 1
ATOM 2838 O O . PHE B 2 334 ? 34.248 52.824 101.904 1.00 31.49 334 PHE A O 1
ATOM 2846 N N . ARG B 2 335 ? 36.476 52.930 101.700 1.00 30.59 335 ARG A N 1
ATOM 2847 C CA . ARG B 2 335 ? 36.621 53.492 103.031 1.00 34.21 335 ARG A CA 1
ATOM 2848 C C . ARG B 2 335 ? 36.674 55.025 102.914 1.00 33.12 335 ARG A C 1
ATOM 2849 O O . ARG B 2 335 ? 37.718 55.593 102.643 1.00 34.64 335 ARG A O 1
ATOM 2857 N N . LYS B 2 336 ? 35.547 55.689 103.122 1.00 31.90 336 LYS A N 1
ATOM 2858 C CA . LYS B 2 336 ? 35.503 57.134 103.028 1.00 32.48 336 LYS A CA 1
ATOM 2859 C C . LYS B 2 336 ? 35.537 57.889 104.378 1.00 33.58 336 LYS A C 1
ATOM 2860 O O . LYS B 2 336 ? 34.492 58.142 104.983 1.00 34.34 336 LYS A O 1
ATOM 2866 N N . GLN B 2 337 ? 36.738 58.249 104.829 1.00 32.95 337 GLN A N 1
ATOM 2867 C CA . GLN B 2 337 ? 36.926 58.997 106.071 1.00 34.40 337 GLN A CA 1
ATOM 2868 C C . GLN B 2 337 ? 36.684 60.510 105.907 1.00 35.51 337 GLN A C 1
ATOM 2869 O O . GLN B 2 337 ? 36.211 60.983 104.859 1.00 34.43 337 GLN A O 1
ATOM 2875 N N . LYS B 2 338 ? 37.014 61.268 106.954 1.00 34.25 338 LYS A N 1
ATOM 2876 C CA . LYS B 2 338 ? 36.871 62.725 106.919 1.00 32.30 338 LYS A CA 1
ATOM 2877 C C . LYS B 2 338 ? 38.187 63.361 106.494 1.00 31.40 338 LYS A C 1
ATOM 2878 O O . LYS B 2 338 ? 39.262 62.956 106.929 1.00 29.00 338 LYS A O 1
ATOM 2884 N N . MET B 2 339 ? 38.099 64.367 105.642 1.00 32.02 339 MET A N 1
ATOM 2885 C CA . MET B 2 339 ? 39.290 65.024 105.166 1.00 34.04 339 MET A CA 1
ATOM 2886 C C . MET B 2 339 ? 40.352 65.209 106.246 1.00 33.68 339 MET A C 1
ATOM 2887 O O . MET B 2 339 ? 41.543 65.014 106.005 1.00 32.83 339 MET A O 1
ATOM 2892 N N . LEU B 2 340 ? 39.916 65.552 107.454 1.00 34.09 340 LEU A N 1
ATOM 2893 C CA . LEU B 2 340 ? 40.847 65.809 108.546 1.00 35.33 340 LEU A CA 1
ATOM 2894 C C . LEU B 2 340 ? 41.617 64.604 109.056 1.00 35.48 340 LEU A C 1
ATOM 2895 O O . LEU B 2 340 ? 42.827 64.679 109.282 1.00 33.25 340 LEU A O 1
ATOM 2900 N N . ASP B 2 341 ? 40.911 63.503 109.266 1.00 36.55 341 ASP A N 1
ATOM 2901 C CA . ASP B 2 341 ? 41.564 62.290 109.720 1.00 37.77 341 ASP A CA 1
ATOM 2902 C C . ASP B 2 341 ? 42.490 61.783 108.633 1.00 37.82 341 ASP A C 1
ATOM 2903 O O . ASP B 2 341 ? 43.612 61.370 108.933 1.00 40.22 341 ASP A O 1
ATOM 2908 N N . ALA B 2 342 ? 42.024 61.829 107.377 1.00 36.52 342 ALA A N 1
ATOM 2909 C CA . ALA B 2 342 ? 42.804 61.374 106.226 1.00 33.81 342 ALA A CA 1
ATOM 2910 C C . ALA B 2 342 ? 44.122 62.114 106.165 1.00 33.92 342 ALA A C 1
ATOM 2911 O O . ALA B 2 342 ? 45.182 61.528 105.928 1.00 31.97 342 ALA A O 1
ATOM 2913 N N . ALA B 2 343 ? 44.048 63.413 106.397 1.00 37.36 343 ALA A N 1
ATOM 2914 C CA . ALA B 2 343 ? 45.235 64.256 106.387 1.00 42.71 343 ALA A CA 1
ATOM 2915 C C . ALA B 2 343 ? 46.053 64.179 107.690 1.00 46.43 343 ALA A C 1
ATOM 2916 O O . ALA B 2 343 ? 47.255 64.417 107.686 1.00 44.41 343 ALA A O 1
ATOM 2918 N N . LEU B 2 344 ? 45.397 63.829 108.793 1.00 52.69 344 LEU A N 1
ATOM 2919 C CA . LEU B 2 344 ? 46.047 63.777 110.094 1.00 60.82 344 LEU A CA 1
ATOM 2920 C C . LEU B 2 344 ? 47.194 62.791 110.276 1.00 65.35 344 LEU A C 1
ATOM 2921 O O . LEU B 2 344 ? 48.188 63.109 110.921 1.00 64.28 344 LEU A O 1
ATOM 2926 N N . ASP B 2 345 ? 47.057 61.592 109.726 1.00 71.91 345 ASP A N 1
ATOM 2927 C CA . ASP B 2 345 ? 48.094 60.571 109.873 1.00 78.35 345 ASP A CA 1
ATOM 2928 C C . ASP B 2 345 ? 49.501 61.075 109.526 1.00 79.42 345 ASP A C 1
ATOM 2929 O O . ASP B 2 345 ? 50.483 60.684 110.167 1.00 79.72 345 ASP A O 1
ATOM 2934 N N . GLN B 2 346 ? 49.590 61.941 108.514 1.00 79.22 346 GLN A N 1
ATOM 2935 C CA . GLN B 2 346 ? 50.873 62.482 108.062 1.00 77.37 346 GLN A CA 1
ATOM 2936 C C . GLN B 2 346 ? 51.649 63.197 109.161 1.00 77.13 346 GLN A C 1
ATOM 2937 O O . GLN B 2 346 ? 51.095 63.535 110.200 1.00 77.37 346 GLN A O 1
ATOM 2943 N N . GLU B 2 358 ? 70.174 62.696 108.023 1.00 93.20 358 GLU A N 1
ATOM 2944 C CA . GLU B 2 358 ? 71.592 62.381 108.124 1.00 93.97 358 GLU A CA 1
ATOM 2945 C C . GLU B 2 358 ? 71.932 61.118 107.316 1.00 93.22 358 GLU A C 1
ATOM 2946 O O . GLU B 2 358 ? 73.051 60.975 106.823 1.00 92.63 358 GLU A O 1
ATOM 2952 N N . MET B 2 359 ? 70.969 60.205 107.188 1.00 92.26 359 MET A N 1
ATOM 2953 C CA . MET B 2 359 ? 71.165 58.966 106.427 1.00 90.81 359 MET A CA 1
ATOM 2954 C C . MET B 2 359 ? 70.407 58.953 105.093 1.00 89.14 359 MET A C 1
ATOM 2955 O O . MET B 2 359 ? 70.214 57.899 104.475 1.00 88.89 359 MET A O 1
ATOM 2960 N N . TYR B 2 360 ? 69.979 60.135 104.659 1.00 86.54 360 TYR A N 1
ATOM 2961 C CA . TYR B 2 360 ? 69.269 60.287 103.399 1.00 83.49 360 TYR A CA 1
ATOM 2962 C C . TYR B 2 360 ? 70.235 60.843 102.367 1.00 83.55 360 TYR A C 1
ATOM 2963 O O . TYR B 2 360 ? 69.836 61.150 101.249 1.00 83.43 360 TYR A O 1
ATOM 2972 N N . ARG B 2 361 ? 71.503 60.987 102.748 1.00 83.77 361 ARG A N 1
ATOM 2973 C CA . ARG B 2 361 ? 72.516 61.529 101.847 1.00 84.01 361 ARG A CA 1
ATOM 2974 C C . ARG B 2 361 ? 72.586 60.688 100.581 1.00 81.89 361 ARG A C 1
ATOM 2975 O O . ARG B 2 361 ? 72.592 61.219 99.468 1.00 81.42 361 ARG A O 1
ATOM 2983 N N . GLU B 2 362 ? 72.624 59.373 100.754 1.00 78.67 362 GLU A N 1
ATOM 2984 C CA . GLU B 2 362 ? 72.680 58.463 99.618 1.00 75.25 362 GLU A CA 1
ATOM 2985 C C . GLU B 2 362 ? 71.385 58.537 98.810 1.00 70.49 362 GLU A C 1
ATOM 2986 O O . GLU B 2 362 ? 71.406 58.634 97.586 1.00 70.38 362 GLU A O 1
ATOM 2992 N N . TYR B 2 363 ? 70.263 58.493 99.516 1.00 64.07 363 TYR A N 1
ATOM 2993 C CA . TYR B 2 363 ? 68.942 58.554 98.913 1.00 56.91 363 TYR A CA 1
ATOM 2994 C C . TYR B 2 363 ? 68.727 59.815 98.087 1.00 57.36 363 TYR A C 1
ATOM 2995 O O . TYR B 2 363 ? 68.216 59.749 96.975 1.00 57.93 363 TYR A O 1
ATOM 3004 N N . THR B 2 364 ? 69.093 60.973 98.619 1.00 57.35 364 THR A N 1
ATOM 3005 C CA . THR B 2 364 ? 68.886 62.190 97.852 1.00 57.29 364 THR A CA 1
ATOM 3006 C C . THR B 2 364 ? 69.852 62.277 96.691 1.00 58.03 364 THR A C 1
ATOM 3007 O O . THR B 2 364 ? 69.472 62.751 95.624 1.00 58.63 364 THR A O 1
ATOM 3011 N N . MET B 2 365 ? 71.088 61.818 96.891 1.00 59.18 365 MET A N 1
ATOM 3012 C CA . MET B 2 365 ? 72.089 61.846 95.820 1.00 60.34 365 MET A CA 1
ATOM 3013 C C . MET B 2 365 ? 71.582 61.082 94.596 1.00 57.64 365 MET A C 1
ATOM 3014 O O . MET B 2 365 ? 71.843 61.478 93.463 1.00 57.44 365 MET A O 1
ATOM 3019 N N . LEU B 2 366 ? 70.854 59.993 94.828 1.00 54.72 366 LEU A N 1
ATOM 3020 C CA . LEU B 2 366 ? 70.310 59.191 93.734 1.00 51.51 366 LEU A CA 1
ATOM 3021 C C . LEU B 2 366 ? 69.154 59.886 93.035 1.00 48.41 366 LEU A C 1
ATOM 3022 O O . LEU B 2 366 ? 69.063 59.850 91.820 1.00 49.18 366 LEU A O 1
ATOM 3027 N N . ILE B 2 367 ? 68.263 60.501 93.800 1.00 46.94 367 ILE A N 1
ATOM 3028 C CA . ILE B 2 367 ? 67.137 61.207 93.212 1.00 46.26 367 ILE A CA 1
ATOM 3029 C C . ILE B 2 367 ? 67.696 62.315 92.323 1.00 46.96 367 ILE A C 1
ATOM 3030 O O . ILE B 2 367 ? 67.242 62.503 91.201 1.00 46.63 367 ILE A O 1
ATOM 3035 N N . ARG B 2 368 ? 68.708 63.025 92.816 1.00 49.01 368 ARG A N 1
ATOM 3036 C CA . ARG B 2 368 ? 69.344 64.094 92.054 1.00 50.35 368 ARG A CA 1
ATOM 3037 C C . ARG B 2 368 ? 70.023 63.606 90.765 1.00 52.11 368 ARG A C 1
ATOM 3038 O O . ARG B 2 368 ? 69.917 64.270 89.731 1.00 52.42 368 ARG A O 1
ATOM 3046 N N . ASP B 2 369 ? 70.729 62.470 90.823 1.00 52.54 369 ASP A N 1
ATOM 3047 C CA . ASP B 2 369 ? 71.416 61.943 89.637 1.00 52.60 369 ASP A CA 1
ATOM 3048 C C . ASP B 2 369 ? 70.411 61.447 88.602 1.00 53.38 369 ASP A C 1
ATOM 3049 O O . ASP B 2 369 ? 70.536 61.755 87.420 1.00 56.45 369 ASP A O 1
ATOM 3054 N N . GLU B 2 370 ? 69.414 60.690 89.055 1.00 53.94 370 GLU A N 1
ATOM 3055 C CA . GLU B 2 370 ? 68.368 60.148 88.195 1.00 53.01 370 GLU A CA 1
ATOM 3056 C C . GLU B 2 370 ? 67.632 61.274 87.484 1.00 52.51 370 GLU A C 1
ATOM 3057 O O . GLU B 2 370 ? 67.251 61.130 86.336 1.00 52.49 370 GLU A O 1
ATOM 3063 N N . VAL B 2 371 ? 67.414 62.391 88.171 1.00 53.34 371 VAL A N 1
ATOM 3064 C CA . VAL B 2 371 ? 66.734 63.535 87.572 1.00 54.84 371 VAL A CA 1
ATOM 3065 C C . VAL B 2 371 ? 67.606 64.134 86.486 1.00 56.96 371 VAL A C 1
ATOM 3066 O O . VAL B 2 371 ? 67.100 64.714 85.527 1.00 58.29 371 VAL A O 1
ATOM 3070 N N . VAL B 2 372 ? 68.921 64.000 86.638 1.00 58.89 372 VAL A N 1
ATOM 3071 C CA . VAL B 2 372 ? 69.859 64.524 85.647 1.00 61.47 372 VAL A CA 1
ATOM 3072 C C . VAL B 2 372 ? 69.860 63.640 84.394 1.00 58.98 372 VAL A C 1
ATOM 3073 O O . VAL B 2 372 ? 69.646 64.125 83.287 1.00 59.39 372 VAL A O 1
ATOM 3077 N N . LYS B 2 373 ? 70.090 62.343 84.572 1.00 56.20 373 LYS A N 1
ATOM 3078 C CA . LYS B 2 373 ? 70.106 61.418 83.449 1.00 54.23 373 LYS A CA 1
ATOM 3079 C C . LYS B 2 373 ? 68.944 61.593 82.487 1.00 52.86 373 LYS A C 1
ATOM 3080 O O . LYS B 2 373 ? 69.108 61.450 81.275 1.00 54.16 373 LYS A O 1
ATOM 3086 N N . MET B 2 374 ? 67.780 61.923 83.029 1.00 50.45 374 MET A N 1
ATOM 3087 C CA . MET B 2 374 ? 66.574 62.081 82.233 1.00 48.05 374 MET A CA 1
ATOM 3088 C C . MET B 2 374 ? 66.478 63.370 81.415 1.00 47.93 374 MET A C 1
ATOM 3089 O O . MET B 2 374 ? 65.724 63.426 80.443 1.00 49.72 374 MET A O 1
ATOM 3094 N N . LEU B 2 375 ? 67.243 64.392 81.778 1.00 47.08 375 LEU A N 1
ATOM 3095 C CA . LEU B 2 375 ? 67.161 65.675 81.078 1.00 48.35 375 LEU A CA 1
ATOM 3096 C C . LEU B 2 375 ? 68.498 66.209 80.567 1.00 49.48 375 LEU A C 1
ATOM 3097 O O . LEU B 2 375 ? 68.573 67.261 79.941 1.00 47.57 375 LEU A O 1
ATOM 3102 N N . GLU B 2 376 ? 69.552 65.464 80.843 1.00 52.01 376 GLU A N 1
ATOM 3103 C CA . GLU B 2 376 ? 70.889 65.837 80.432 1.00 55.20 376 GLU A CA 1
ATOM 3104 C C . GLU B 2 376 ? 70.895 66.135 78.937 1.00 56.72 376 GLU A C 1
ATOM 3105 O O . GLU B 2 376 ? 71.178 67.257 78.521 1.00 57.61 376 GLU A O 1
ATOM 3111 N N . GLU B 2 377 ? 70.568 65.129 78.136 1.00 59.35 377 GLU A N 1
ATOM 3112 C CA . GLU B 2 377 ? 70.535 65.275 76.689 1.00 61.38 377 GLU A CA 1
ATOM 3113 C C . GLU B 2 377 ? 69.545 66.336 76.263 1.00 61.02 377 GLU A C 1
ATOM 3114 O O . GLU B 2 377 ? 69.896 67.273 75.560 1.00 60.16 377 GLU A O 1
ATOM 3120 N N . PRO B 2 378 ? 68.287 66.208 76.689 1.00 62.66 378 PRO A N 1
ATOM 3121 C CA . PRO B 2 378 ? 67.301 67.215 76.295 1.00 63.69 378 PRO A CA 1
ATOM 3122 C C . PRO B 2 378 ? 67.787 68.647 76.511 1.00 66.09 378 PRO A C 1
ATOM 3123 O O . PRO B 2 378 ? 67.597 69.514 75.662 1.00 65.98 378 PRO A O 1
ATOM 3127 N N . VAL B 2 379 ? 68.422 68.885 77.651 1.00 69.08 379 VAL A N 1
ATOM 3128 C CA . VAL B 2 379 ? 68.915 70.211 77.984 1.00 72.14 379 VAL A CA 1
ATOM 3129 C C . VAL B 2 379 ? 70.141 70.606 77.175 1.00 71.85 379 VAL A C 1
ATOM 3130 O O . VAL B 2 379 ? 70.172 71.678 76.563 1.00 71.29 379 VAL A O 1
ATOM 3134 N N . LYS B 2 380 ? 71.152 69.743 77.187 1.00 71.43 380 LYS A N 1
ATOM 3135 C CA . LYS B 2 380 ? 72.386 70.005 76.457 1.00 71.20 380 LYS A CA 1
ATOM 3136 C C . LYS B 2 380 ? 72.132 70.433 75.009 1.00 71.37 380 LYS A C 1
ATOM 3137 O O . LYS B 2 380 ? 72.757 71.375 74.520 1.00 73.29 380 LYS A O 1
ATOM 3143 N N . HIS B 2 381 ? 71.214 69.753 74.326 1.00 70.47 381 HIS A N 1
ATOM 3144 C CA . HIS B 2 381 ? 70.909 70.074 72.933 1.00 68.47 381 HIS A CA 1
ATOM 3145 C C . HIS B 2 381 ? 69.815 71.111 72.742 1.00 67.32 381 HIS A C 1
ATOM 3146 O O . HIS B 2 381 ? 69.171 71.135 71.699 1.00 67.19 381 HIS A O 1
ATOM 3153 N N . ASP B 2 382 ? 69.602 71.962 73.742 1.00 66.40 382 ASP A N 1
ATOM 3154 C CA . ASP B 2 382 ? 68.577 72.998 73.653 1.00 64.61 382 ASP A CA 1
ATOM 3155 C C . ASP B 2 382 ? 67.294 72.471 73.024 1.00 61.97 382 ASP A C 1
ATOM 3156 O O . ASP B 2 382 ? 66.804 73.033 72.045 1.00 62.00 382 ASP A O 1
ATOM 3161 N N . ASP B 2 383 ? 66.766 71.392 73.602 1.00 58.71 383 ASP A N 1
ATOM 3162 C CA . ASP B 2 383 ? 65.543 70.749 73.139 1.00 55.42 383 ASP A CA 1
ATOM 3163 C C . ASP B 2 383 ? 64.451 71.791 72.981 1.00 54.39 383 ASP A C 1
ATOM 3164 O O . ASP B 2 383 ? 64.207 72.582 73.883 1.00 54.73 383 ASP A O 1
ATOM 3169 N N . HIS B 2 384 ? 63.774 71.801 71.844 1.00 53.19 384 HIS A N 1
ATOM 3170 C CA . HIS B 2 384 ? 62.750 72.806 71.669 1.00 52.45 384 HIS A CA 1
ATOM 3171 C C . HIS B 2 384 ? 61.627 72.625 72.684 1.00 50.38 384 HIS A C 1
ATOM 3172 O O . HIS B 2 384 ? 61.065 73.611 73.154 1.00 49.56 384 HIS A O 1
ATOM 3179 N N . LEU B 2 385 ? 61.297 71.378 73.031 1.00 47.31 385 LEU A N 1
ATOM 3180 C CA . LEU B 2 385 ? 60.200 71.142 73.974 1.00 44.33 385 LEU A CA 1
ATOM 3181 C C . LEU B 2 385 ? 60.448 71.909 75.255 1.00 44.14 385 LEU A C 1
ATOM 3182 O O . LEU B 2 385 ? 59.535 72.533 75.802 1.00 41.77 385 LEU A O 1
ATOM 3187 N N . LEU B 2 386 ? 61.695 71.871 75.716 1.00 43.83 386 LEU A N 1
ATOM 3188 C CA . LEU B 2 386 ? 62.101 72.578 76.918 1.00 45.36 386 LEU A CA 1
ATOM 3189 C C . LEU B 2 386 ? 62.102 74.101 76.706 1.00 48.87 386 LEU A C 1
ATOM 3190 O O . LEU B 2 386 ? 61.859 74.865 77.638 1.00 50.35 386 LEU A O 1
ATOM 3195 N N . ARG B 2 387 ? 62.380 74.553 75.487 1.00 50.72 387 ARG A N 1
ATOM 3196 C CA . ARG B 2 387 ? 62.377 75.984 75.238 1.00 52.11 387 ARG A CA 1
ATOM 3197 C C . ARG B 2 387 ? 60.929 76.472 75.263 1.00 51.44 387 ARG A C 1
ATOM 3198 O O . ARG B 2 387 ? 60.591 77.392 75.994 1.00 53.89 387 ARG A O 1
ATOM 3206 N N . ASP B 2 388 ? 60.060 75.833 74.492 1.00 50.89 388 ASP A N 1
ATOM 3207 C CA . ASP B 2 388 ? 58.659 76.246 74.418 1.00 50.13 388 ASP A CA 1
ATOM 3208 C C . ASP B 2 388 ? 57.772 75.501 75.397 1.00 48.02 388 ASP A C 1
ATOM 3209 O O . ASP B 2 388 ? 56.580 75.275 75.143 1.00 46.74 388 ASP A O 1
ATOM 3214 N N . SER B 2 389 ? 58.366 75.136 76.527 1.00 45.14 389 SER A N 1
ATOM 3215 C CA . SER B 2 389 ? 57.671 74.417 77.584 1.00 41.37 389 SER A CA 1
ATOM 3216 C C . SER B 2 389 ? 56.369 75.089 77.976 1.00 40.30 389 SER A C 1
ATOM 3217 O O . SER B 2 389 ? 55.369 74.414 78.260 1.00 42.60 389 SER A O 1
ATOM 3220 N N . GLU B 2 390 ? 56.366 76.415 77.994 1.00 39.12 390 GLU A N 1
ATOM 3221 C CA . GLU B 2 390 ? 55.163 77.112 78.397 1.00 37.78 390 GLU A CA 1
ATOM 3222 C C . GLU B 2 390 ? 54.031 76.883 77.417 1.00 37.29 390 GLU A C 1
ATOM 3223 O O . GLU B 2 390 ? 52.879 76.696 77.812 1.00 37.02 390 GLU A O 1
ATOM 3229 N N . LEU B 2 391 ? 54.351 76.899 76.132 1.00 38.49 391 LEU A N 1
ATOM 3230 C CA . LEU B 2 391 ? 53.314 76.710 75.121 1.00 41.02 391 LEU A CA 1
ATOM 3231 C C . LEU B 2 391 ? 52.757 75.282 75.188 1.00 41.58 391 LEU A C 1
ATOM 3232 O O . LEU B 2 391 ? 51.536 75.063 75.063 1.00 39.30 391 LEU A O 1
ATOM 3237 N N . ALA B 2 392 ? 53.665 74.323 75.402 1.00 42.00 392 ALA A N 1
ATOM 3238 C CA . ALA B 2 392 ? 53.300 72.916 75.529 1.00 42.25 392 ALA A CA 1
ATOM 3239 C C . ALA B 2 392 ? 52.307 72.774 76.700 1.00 43.19 392 ALA A C 1
ATOM 3240 O O . ALA B 2 392 ? 51.262 72.109 76.575 1.00 43.21 392 ALA A O 1
ATOM 3242 N N . GLY B 2 393 ? 52.636 73.419 77.826 1.00 42.53 393 GLY A N 1
ATOM 3243 C CA . GLY B 2 393 ? 51.767 73.386 78.986 1.00 40.55 393 GLY A CA 1
ATOM 3244 C C . GLY B 2 393 ? 50.351 73.841 78.668 1.00 39.54 393 GLY A C 1
ATOM 3245 O O . GLY B 2 393 ? 49.387 73.289 79.184 1.00 37.73 393 GLY A O 1
ATOM 3246 N N . LEU B 2 394 ? 50.216 74.837 77.798 1.00 39.98 394 LEU A N 1
ATOM 3247 C CA . LEU B 2 394 ? 48.896 75.356 77.443 1.00 41.81 394 LEU A CA 1
ATOM 3248 C C . LEU B 2 394 ? 48.040 74.424 76.581 1.00 41.43 394 LEU A C 1
ATOM 3249 O O . LEU B 2 394 ? 46.821 74.337 76.760 1.00 39.04 394 LEU A O 1
ATOM 3254 N N . LEU B 2 395 ? 48.672 73.737 75.637 1.00 41.26 395 LEU A N 1
ATOM 3255 C CA . LEU B 2 395 ? 47.938 72.832 74.768 1.00 41.54 395 LEU A CA 1
ATOM 3256 C C . LEU B 2 395 ? 47.534 71.576 75.538 1.00 43.03 395 LEU A C 1
ATOM 3257 O O . LEU B 2 395 ? 46.522 70.948 75.215 1.00 43.24 395 LEU A O 1
ATOM 3262 N N . SER B 2 396 ? 48.318 71.231 76.564 1.00 42.36 396 SER A N 1
ATOM 3263 C CA . SER B 2 396 ? 48.048 70.065 77.408 1.00 41.77 396 SER A CA 1
ATOM 3264 C C . SER B 2 396 ? 47.047 70.359 78.541 1.00 43.90 396 SER A C 1
ATOM 3265 O O . SER B 2 396 ? 46.529 69.438 79.170 1.00 45.77 396 SER A O 1
ATOM 3268 N N . MET B 2 397 ? 46.793 71.637 78.806 1.00 45.14 397 MET A N 1
ATOM 3269 C CA . MET B 2 397 ? 45.875 72.065 79.864 1.00 46.23 397 MET A CA 1
ATOM 3270 C C . MET B 2 397 ? 44.540 71.347 79.788 1.00 45.79 397 MET A C 1
ATOM 3271 O O . MET B 2 397 ? 43.979 71.179 78.713 1.00 43.84 397 MET A O 1
ATOM 3276 N N . SER B 2 398 ? 44.024 70.942 80.940 1.00 44.90 398 SER A N 1
ATOM 3277 C CA . SER B 2 398 ? 42.738 70.255 80.984 1.00 46.05 398 SER A CA 1
ATOM 3278 C C . SER B 2 398 ? 41.636 71.248 81.324 1.00 45.83 398 SER A C 1
ATOM 3279 O O . SER B 2 398 ? 41.830 72.453 81.225 1.00 49.11 398 SER A O 1
ATOM 3282 N N . SER B 2 399 ? 40.481 70.744 81.732 1.00 44.24 399 SER A N 1
ATOM 3283 C CA . SER B 2 399 ? 39.370 71.612 82.110 1.00 40.71 399 SER A CA 1
ATOM 3284 C C . SER B 2 399 ? 38.908 71.245 83.522 1.00 40.09 399 SER A C 1
ATOM 3285 O O . SER B 2 399 ? 37.729 71.334 83.859 1.00 36.31 399 SER A O 1
ATOM 3288 N N . ALA B 2 400 ? 39.862 70.813 84.341 1.00 40.77 400 ALA A N 1
ATOM 3289 C CA . ALA B 2 400 ? 39.590 70.427 85.723 1.00 42.58 400 ALA A CA 1
ATOM 3290 C C . ALA B 2 400 ? 39.621 71.652 86.650 1.00 43.04 400 ALA A C 1
ATOM 3291 O O . ALA B 2 400 ? 39.595 72.795 86.186 1.00 44.12 400 ALA A O 1
ATOM 3293 N N . SER B 2 401 ? 39.697 71.416 87.956 1.00 44.26 401 SER A N 1
ATOM 3294 C CA . SER B 2 401 ? 39.692 72.515 88.920 1.00 44.79 401 SER A CA 1
ATOM 3295 C C . SER B 2 401 ? 41.015 73.226 89.155 1.00 44.54 401 SER A C 1
ATOM 3296 O O . SER B 2 401 ? 42.088 72.626 89.149 1.00 41.15 401 SER A O 1
ATOM 3299 N N . ASN B 2 402 ? 40.908 74.531 89.378 1.00 46.17 402 ASN A N 1
ATOM 3300 C CA . ASN B 2 402 ? 42.066 75.362 89.635 1.00 48.56 402 ASN A CA 1
ATOM 3301 C C . ASN B 2 402 ? 42.101 75.630 91.151 1.00 50.97 402 ASN A C 1
ATOM 3302 O O . ASN B 2 402 ? 43.130 76.026 91.711 1.00 51.79 402 ASN A O 1
ATOM 3307 N N . GLY B 2 403 ? 40.975 75.382 91.814 1.00 53.46 403 GLY A N 1
ATOM 3308 C CA . GLY B 2 403 ? 40.920 75.575 93.253 1.00 56.36 403 GLY A CA 1
ATOM 3309 C C . GLY B 2 403 ? 39.829 76.494 93.761 1.00 58.54 403 GLY A C 1
ATOM 3310 O O . GLY B 2 403 ? 39.060 76.130 94.652 1.00 58.37 403 GLY A O 1
ATOM 3311 N N . GLU B 2 404 ? 39.755 77.691 93.190 1.00 61.65 404 GLU A N 1
ATOM 3312 C CA . GLU B 2 404 ? 38.766 78.672 93.612 1.00 64.49 404 GLU A CA 1
ATOM 3313 C C . GLU B 2 404 ? 37.706 78.932 92.555 1.00 63.25 404 GLU A C 1
ATOM 3314 O O . GLU B 2 404 ? 37.980 78.876 91.359 1.00 63.46 404 GLU A O 1
ATOM 3320 N N . SER B 2 405 ? 36.490 79.211 93.002 1.00 61.74 405 SER A N 1
ATOM 3321 C CA . SER B 2 405 ? 35.400 79.504 92.091 1.00 60.88 405 SER A CA 1
ATOM 3322 C C . SER B 2 405 ? 35.465 80.993 91.739 1.00 60.79 405 SER A C 1
ATOM 3323 O O . SER B 2 405 ? 35.104 81.851 92.540 1.00 59.55 405 SER A O 1
ATOM 3326 N N . ARG B 2 406 ? 35.942 81.300 90.539 1.00 60.60 406 ARG A N 1
ATOM 3327 C CA . ARG B 2 406 ? 36.048 82.686 90.112 1.00 61.28 406 ARG A CA 1
ATOM 3328 C C . ARG B 2 406 ? 34.823 83.150 89.345 1.00 65.35 406 ARG A C 1
ATOM 3329 O O . ARG B 2 406 ? 34.096 82.343 88.768 1.00 65.51 406 ARG A O 1
ATOM 3337 N N . GLN B 2 407 ? 34.583 84.458 89.369 1.00 70.49 407 GLN A N 1
ATOM 3338 C CA . GLN B 2 407 ? 33.463 85.038 88.643 1.00 74.73 407 GLN A CA 1
ATOM 3339 C C . GLN B 2 407 ? 34.068 85.319 87.282 1.00 76.06 407 GLN A C 1
ATOM 3340 O O . GLN B 2 407 ? 35.156 85.896 87.190 1.00 75.83 407 GLN A O 1
ATOM 3346 N N . LEU B 2 408 ? 33.385 84.891 86.226 1.00 77.65 408 LEU A N 1
ATOM 3347 C CA . LEU B 2 408 ? 33.905 85.102 84.885 1.00 78.99 408 LEU A CA 1
ATOM 3348 C C . LEU B 2 408 ? 32.912 85.715 83.908 1.00 78.90 408 LEU A C 1
ATOM 3349 O O . LEU B 2 408 ? 31.746 85.319 83.830 1.00 78.61 408 LEU A O 1
ATOM 3354 N N . LYS B 2 409 ? 33.411 86.693 83.162 1.00 79.06 409 LYS A N 1
ATOM 3355 C CA . LYS B 2 409 ? 32.625 87.415 82.181 1.00 78.82 409 LYS A CA 1
ATOM 3356 C C . LYS B 2 409 ? 33.043 86.970 80.789 1.00 77.79 409 LYS A C 1
ATOM 3357 O O . LYS B 2 409 ? 34.210 87.095 80.401 1.00 76.84 409 LYS A O 1
ATOM 3363 N N . PHE B 2 410 ? 32.078 86.422 80.057 1.00 77.16 410 PHE A N 1
ATOM 3364 C CA . PHE B 2 410 ? 32.309 85.941 78.700 1.00 77.22 410 PHE A CA 1
ATOM 3365 C C . PHE B 2 410 ? 31.341 86.629 77.750 1.00 78.37 410 PHE A C 1
ATOM 3366 O O . PHE B 2 410 ? 30.118 86.467 77.857 1.00 76.97 410 PHE A O 1
ATOM 3374 N N . GLY B 2 411 ? 31.906 87.402 76.825 1.00 79.73 411 GLY A N 1
ATOM 3375 C CA . GLY B 2 411 ? 31.098 88.130 75.866 1.00 81.19 411 GLY A CA 1
ATOM 3376 C C . GLY B 2 411 ? 30.247 89.156 76.590 1.00 81.52 411 GLY A C 1
ATOM 3377 O O . GLY B 2 411 ? 30.658 90.300 76.780 1.00 82.34 411 GLY A O 1
ATOM 3378 N N . ARG B 2 412 ? 29.063 88.734 77.014 1.00 81.61 412 ARG A N 1
ATOM 3379 C CA . ARG B 2 412 ? 28.136 89.610 77.714 1.00 81.43 412 ARG A CA 1
ATOM 3380 C C . ARG B 2 412 ? 27.439 88.809 78.827 1.00 80.65 412 ARG A C 1
ATOM 3381 O O . ARG B 2 412 ? 26.318 89.115 79.243 1.00 80.52 412 ARG A O 1
ATOM 3389 N N . LYS B 2 413 ? 28.123 87.775 79.309 1.00 79.61 413 LYS A N 1
ATOM 3390 C CA . LYS B 2 413 ? 27.583 86.934 80.373 1.00 78.37 413 LYS A CA 1
ATOM 3391 C C . LYS B 2 413 ? 28.535 86.762 81.560 1.00 77.65 413 LYS A C 1
ATOM 3392 O O . LYS B 2 413 ? 29.722 86.449 81.396 1.00 76.78 413 LYS A O 1
ATOM 3398 N N . THR B 2 414 ? 27.997 86.979 82.757 1.00 77.08 414 THR A N 1
ATOM 3399 C CA . THR B 2 414 ? 28.763 86.842 83.991 1.00 76.07 414 THR A CA 1
ATOM 3400 C C . THR B 2 414 ? 28.367 85.516 84.632 1.00 73.28 414 THR A C 1
ATOM 3401 O O . THR B 2 414 ? 27.265 85.367 85.162 1.00 72.66 414 THR A O 1
ATOM 3405 N N . ILE B 2 415 ? 29.278 84.553 84.565 1.00 70.42 415 ILE A N 1
ATOM 3406 C CA . ILE B 2 415 ? 29.048 83.229 85.114 1.00 67.27 415 ILE A CA 1
ATOM 3407 C C . ILE B 2 415 ? 30.224 82.869 86.023 1.00 66.98 415 ILE A C 1
ATOM 3408 O O . ILE B 2 415 ? 31.268 83.529 85.979 1.00 65.92 415 ILE A O 1
ATOM 3413 N N . PHE B 2 416 ? 30.056 81.861 86.875 1.00 65.60 416 PHE A N 1
ATOM 3414 C CA . PHE B 2 416 ? 31.162 81.454 87.741 1.00 64.53 416 PHE A CA 1
ATOM 3415 C C . PHE B 2 416 ? 31.605 80.015 87.424 1.00 62.09 416 PHE A C 1
ATOM 3416 O O . PHE B 2 416 ? 30.790 79.153 87.083 1.00 62.36 416 PHE A O 1
ATOM 3424 N N . SER B 2 417 ? 32.910 79.776 87.512 1.00 58.88 417 SER A N 1
ATOM 3425 C CA . SER B 2 417 ? 33.491 78.478 87.203 1.00 55.74 417 SER A CA 1
ATOM 3426 C C . SER B 2 417 ? 34.780 78.286 87.994 1.00 55.18 417 SER A C 1
ATOM 3427 O O . SER B 2 417 ? 35.361 79.248 88.484 1.00 54.53 417 SER A O 1
ATOM 3430 N N . THR B 2 418 ? 35.229 77.041 88.114 1.00 55.86 418 THR A N 1
ATOM 3431 C CA . THR B 2 418 ? 36.455 76.738 88.852 1.00 56.20 418 THR A CA 1
ATOM 3432 C C . THR B 2 418 ? 37.457 76.146 87.873 1.00 55.68 418 THR A C 1
ATOM 3433 O O . THR B 2 418 ? 38.627 75.937 88.201 1.00 52.90 418 THR A O 1
ATOM 3437 N N . LYS B 2 419 ? 36.967 75.893 86.665 1.00 56.91 419 LYS A N 1
ATOM 3438 C CA . LYS B 2 419 ? 37.743 75.298 85.589 1.00 58.29 419 LYS A CA 1
ATOM 3439 C C . LYS B 2 419 ? 39.047 76.010 85.272 1.00 57.54 419 LYS A C 1
ATOM 3440 O O . LYS B 2 419 ? 39.133 77.232 85.309 1.00 58.01 419 LYS A O 1
ATOM 3446 N N . LYS B 2 420 ? 40.063 75.218 84.960 1.00 55.47 420 LYS A N 1
ATOM 3447 C CA . LYS B 2 420 ? 41.383 75.727 84.641 1.00 52.63 420 LYS A CA 1
ATOM 3448 C C . LYS B 2 420 ? 41.390 76.393 83.262 1.00 54.71 420 LYS A C 1
ATOM 3449 O O . LYS B 2 420 ? 41.934 77.482 83.086 1.00 55.53 420 LYS A O 1
ATOM 3455 N N . ASN B 2 421 ? 40.780 75.737 82.280 1.00 56.44 421 ASN A N 1
ATOM 3456 C CA . ASN B 2 421 ? 40.758 76.269 80.925 1.00 56.51 421 ASN A CA 1
ATOM 3457 C C . ASN B 2 421 ? 40.104 77.643 80.912 1.00 56.38 421 ASN A C 1
ATOM 3458 O O . ASN B 2 421 ? 40.484 78.506 80.120 1.00 54.58 421 ASN A O 1
ATOM 3463 N N . MET B 2 422 ? 39.146 77.845 81.813 1.00 56.83 422 MET A N 1
ATOM 3464 C CA . MET B 2 422 ? 38.439 79.121 81.926 1.00 58.40 422 MET A CA 1
ATOM 3465 C C . MET B 2 422 ? 39.348 80.167 82.577 1.00 59.24 422 MET A C 1
ATOM 3466 O O . MET B 2 422 ? 39.569 81.248 82.034 1.00 60.47 422 MET A O 1
ATOM 3471 N N . HIS B 2 423 ? 39.877 79.839 83.745 1.00 58.96 423 HIS A N 1
ATOM 3472 C CA . HIS B 2 423 ? 40.750 80.758 84.449 1.00 58.37 423 HIS A CA 1
ATOM 3473 C C . HIS B 2 423 ? 41.932 81.237 83.614 1.00 60.07 423 HIS A C 1
ATOM 3474 O O . HIS B 2 423 ? 42.342 82.376 83.752 1.00 63.01 423 HIS A O 1
ATOM 3481 N N . VAL B 2 424 ? 42.488 80.392 82.753 1.00 61.38 424 VAL A N 1
ATOM 3482 C CA . VAL B 2 424 ? 43.630 80.823 81.946 1.00 62.23 424 VAL A CA 1
ATOM 3483 C C . VAL B 2 424 ? 43.204 81.837 80.888 1.00 64.50 424 VAL A C 1
ATOM 3484 O O . VAL B 2 424 ? 43.941 82.771 80.578 1.00 65.20 424 VAL A O 1
ATOM 3488 N N . MET B 2 425 ? 42.017 81.653 80.327 1.00 66.34 425 MET A N 1
ATOM 3489 C CA . MET B 2 425 ? 41.544 82.574 79.312 1.00 68.68 425 MET A CA 1
ATOM 3490 C C . MET B 2 425 ? 41.307 83.949 79.931 1.00 71.60 425 MET A C 1
ATOM 3491 O O . MET B 2 425 ? 41.984 84.925 79.587 1.00 70.69 425 MET A O 1
ATOM 3496 N N . ASP B 2 426 ? 40.341 84.006 80.849 1.00 74.52 426 ASP A N 1
ATOM 3497 C CA . ASP B 2 426 ? 39.970 85.233 81.548 1.00 76.47 426 ASP A CA 1
ATOM 3498 C C . ASP B 2 426 ? 41.211 85.960 82.085 1.00 75.94 426 ASP A C 1
ATOM 3499 O O . ASP B 2 426 ? 41.282 87.188 82.049 1.00 77.51 426 ASP A O 1
ATOM 3504 N N . ASP B 2 427 ? 42.202 85.215 82.557 1.00 73.80 427 ASP A N 1
ATOM 3505 C CA . ASP B 2 427 ? 43.398 85.855 83.090 1.00 72.04 427 ASP A CA 1
ATOM 3506 C C . ASP B 2 427 ? 44.298 86.488 82.034 1.00 71.03 427 ASP A C 1
ATOM 3507 O O . ASP B 2 427 ? 44.993 87.454 82.323 1.00 69.84 427 ASP A O 1
ATOM 3512 N N . MET B 2 428 ? 44.288 85.947 80.818 1.00 70.07 428 MET A N 1
ATOM 3513 C CA . MET B 2 428 ? 45.102 86.499 79.731 1.00 68.38 428 MET A CA 1
ATOM 3514 C C . MET B 2 428 ? 44.424 87.761 79.194 1.00 67.31 428 MET A C 1
ATOM 3515 O O . MET B 2 428 ? 45.078 88.776 78.934 1.00 68.89 428 MET A O 1
ATOM 3520 N N . ALA B 2 429 ? 43.107 87.692 79.042 1.00 64.64 429 ALA A N 1
ATOM 3521 C CA . ALA B 2 429 ? 42.340 88.819 78.544 1.00 60.80 429 ALA A CA 1
ATOM 3522 C C . ALA B 2 429 ? 42.370 90.011 79.505 1.00 59.10 429 ALA A C 1
ATOM 3523 O O . ALA B 2 429 ? 41.755 91.035 79.239 1.00 59.55 429 ALA A O 1
ATOM 3525 N N . ASN B 2 430 ? 43.077 89.879 80.620 1.00 58.20 430 ASN A N 1
ATOM 3526 C CA . ASN B 2 430 ? 43.161 90.956 81.592 1.00 57.68 430 ASN A CA 1
ATOM 3527 C C . ASN B 2 430 ? 44.557 91.127 82.127 1.00 60.03 430 ASN A C 1
ATOM 3528 O O . ASN B 2 430 ? 44.738 91.476 83.289 1.00 59.40 430 ASN A O 1
ATOM 3533 N N . GLU B 2 431 ? 45.549 90.856 81.293 1.00 63.52 431 GLU A N 1
ATOM 3534 C CA . GLU B 2 431 ? 46.936 91.029 81.697 1.00 68.49 431 GLU A CA 1
ATOM 3535 C C . GLU B 2 431 ? 47.314 90.256 82.955 1.00 68.78 431 GLU A C 1
ATOM 3536 O O . GLU B 2 431 ? 48.462 90.320 83.381 1.00 68.75 431 GLU A O 1
ATOM 3542 N N . ARG B 2 432 ? 46.359 89.540 83.553 1.00 68.66 432 ARG A N 1
ATOM 3543 C CA . ARG B 2 432 ? 46.622 88.772 84.775 1.00 67.37 432 ARG A CA 1
ATOM 3544 C C . ARG B 2 432 ? 47.396 87.459 84.546 1.00 64.58 432 ARG A C 1
ATOM 3545 O O . ARG B 2 432 ? 47.998 86.912 85.480 1.00 64.85 432 ARG A O 1
ATOM 3553 N N . TYR B 2 433 ? 47.384 86.956 83.311 1.00 61.34 433 TYR A N 1
ATOM 3554 C CA . TYR B 2 433 ? 48.095 85.726 82.988 1.00 56.44 433 TYR A CA 1
ATOM 3555 C C . TYR B 2 433 ? 49.583 85.908 83.236 1.00 52.65 433 TYR A C 1
ATOM 3556 O O . TYR B 2 433 ? 50.236 86.645 82.515 1.00 51.06 433 TYR A O 1
ATOM 3565 N N . THR B 2 434 ? 50.124 85.228 84.243 1.00 50.97 434 THR A N 1
ATOM 3566 C CA . THR B 2 434 ? 51.540 85.366 84.553 1.00 51.75 434 THR A CA 1
ATOM 3567 C C . THR B 2 434 ? 52.211 84.089 85.059 1.00 51.73 434 THR A C 1
ATOM 3568 O O . THR B 2 434 ? 52.434 83.912 86.264 1.00 52.82 434 THR A O 1
ATOM 3572 N N . PRO B 2 435 ? 52.581 83.193 84.133 1.00 52.80 435 PRO A N 1
ATOM 3573 C CA . PRO B 2 435 ? 53.233 81.912 84.441 1.00 51.64 435 PRO A CA 1
ATOM 3574 C C . PRO B 2 435 ? 54.688 82.108 84.841 1.00 51.33 435 PRO A C 1
ATOM 3575 O O . PRO B 2 435 ? 55.400 81.146 85.156 1.00 48.92 435 PRO A O 1
ATOM 3579 N N . GLY B 2 436 ? 55.130 83.362 84.813 1.00 51.89 436 GLY A N 1
ATOM 3580 C CA . GLY B 2 436 ? 56.504 83.654 85.187 1.00 53.25 436 GLY A CA 1
ATOM 3581 C C . GLY B 2 436 ? 56.573 83.629 86.695 1.00 53.12 436 GLY A C 1
ATOM 3582 O O . GLY B 2 436 ? 57.615 83.354 87.310 1.00 53.28 436 GLY A O 1
ATOM 3583 N N . ILE B 2 437 ? 55.420 83.909 87.290 1.00 52.47 437 ILE A N 1
ATOM 3584 C CA . ILE B 2 437 ? 55.303 83.937 88.728 1.00 52.10 437 ILE A CA 1
ATOM 3585 C C . ILE B 2 437 ? 54.531 82.711 89.192 1.00 50.22 437 ILE A C 1
ATOM 3586 O O . ILE B 2 437 ? 53.349 82.545 88.851 1.00 49.20 437 ILE A O 1
ATOM 3591 N N . ILE B 2 438 ? 55.210 81.867 89.969 1.00 47.48 438 ILE A N 1
ATOM 3592 C CA . ILE B 2 438 ? 54.615 80.665 90.526 1.00 43.32 438 ILE A CA 1
ATOM 3593 C C . ILE B 2 438 ? 54.047 80.943 91.920 1.00 42.00 438 ILE A C 1
ATOM 3594 O O . ILE B 2 438 ? 54.785 80.953 92.909 1.00 42.50 438 ILE A O 1
ATOM 3599 N N . PRO B 2 439 ? 52.721 81.157 92.015 1.00 44.15 439 PRO A N 1
ATOM 3600 C CA . PRO B 2 439 ? 51.987 81.443 93.249 1.00 42.22 439 PRO A CA 1
ATOM 3601 C C . PRO B 2 439 ? 52.457 80.657 94.452 1.00 45.40 439 PRO A C 1
ATOM 3602 O O . PRO B 2 439 ? 52.982 79.563 94.314 1.00 46.40 439 PRO A O 1
ATOM 3606 N N . PRO B 2 440 ? 52.282 81.223 95.659 1.00 53.27 440 PRO A N 1
ATOM 3607 C CA . PRO B 2 440 ? 52.701 80.533 96.888 1.00 52.02 440 PRO A CA 1
ATOM 3608 C C . PRO B 2 440 ? 51.632 79.522 97.267 1.00 52.17 440 PRO A C 1
ATOM 3609 O O . PRO B 2 440 ? 50.493 79.602 96.799 1.00 53.68 440 PRO A O 1
ATOM 3613 N N . VAL B 2 441 ? 52.000 78.573 98.112 1.00 53.69 441 VAL A N 1
ATOM 3614 C CA . VAL B 2 441 ? 51.056 77.557 98.549 1.00 54.17 441 VAL A CA 1
ATOM 3615 C C . VAL B 2 441 ? 51.193 77.425 100.052 1.00 54.19 441 VAL A C 1
ATOM 3616 O O . VAL B 2 441 ? 50.880 76.372 100.629 1.00 55.84 441 VAL A O 1
ATOM 3620 N N . ASN B 2 442 ? 51.667 78.499 100.684 1.00 55.43 442 ASN A N 1
ATOM 3621 C CA . ASN B 2 442 ? 51.848 78.492 102.127 1.00 56.20 442 ASN A CA 1
ATOM 3622 C C . ASN B 2 442 ? 50.657 79.057 102.888 1.00 55.58 442 ASN A C 1
ATOM 3623 O O . ASN B 2 442 ? 49.530 79.077 102.377 1.00 54.07 442 ASN A O 1
ATOM 3628 N N . VAL B 2 443 ? 50.925 79.503 104.116 1.00 56.36 443 VAL A N 1
ATOM 3629 C CA . VAL B 2 443 ? 49.902 80.046 105.011 1.00 57.23 443 VAL A CA 1
ATOM 3630 C C . VAL B 2 443 ? 49.057 81.189 104.428 1.00 57.76 443 VAL A C 1
ATOM 3631 O O . VAL B 2 443 ? 47.896 81.369 104.819 1.00 58.30 443 VAL A O 1
ATOM 3635 N N . ASP B 2 444 ? 49.636 81.945 103.493 1.00 58.57 444 ASP A N 1
ATOM 3636 C CA . ASP B 2 444 ? 48.934 83.052 102.854 1.00 59.63 444 ASP A CA 1
ATOM 3637 C C . ASP B 2 444 ? 47.994 82.570 101.746 1.00 59.07 444 ASP A C 1
ATOM 3638 O O . ASP B 2 444 ? 46.921 83.138 101.549 1.00 55.95 444 ASP A O 1
ATOM 3643 N N . LYS B 2 445 ? 48.406 81.530 101.017 1.00 58.64 445 LYS A N 1
ATOM 3644 C CA . LYS B 2 445 ? 47.586 80.960 99.940 1.00 58.69 445 LYS A CA 1
ATOM 3645 C C . LYS B 2 445 ? 47.508 79.428 100.106 1.00 58.38 445 LYS A C 1
ATOM 3646 O O . LYS B 2 445 ? 48.118 78.676 99.348 1.00 59.90 445 LYS A O 1
ATOM 3652 N N . PRO B 2 446 ? 46.743 78.954 101.108 1.00 57.85 446 PRO A N 1
ATOM 3653 C CA . PRO B 2 446 ? 46.581 77.524 101.393 1.00 55.97 446 PRO A CA 1
ATOM 3654 C C . PRO B 2 446 ? 46.069 76.704 100.218 1.00 52.06 446 PRO A C 1
ATOM 3655 O O . PRO B 2 446 ? 45.188 77.135 99.480 1.00 51.72 446 PRO A O 1
ATOM 3659 N N . ILE B 2 447 ? 46.624 75.505 100.080 1.00 48.69 447 ILE A N 1
ATOM 3660 C CA . ILE B 2 447 ? 46.256 74.576 99.023 1.00 45.15 447 ILE A CA 1
ATOM 3661 C C . ILE B 2 447 ? 44.860 73.947 99.226 1.00 43.66 447 ILE A C 1
ATOM 3662 O O . ILE B 2 447 ? 44.617 73.299 100.244 1.00 42.14 447 ILE A O 1
ATOM 3667 N N . PRO B 2 448 ? 43.925 74.133 98.269 1.00 41.72 448 PRO A N 1
ATOM 3668 C CA . PRO B 2 448 ? 42.594 73.536 98.426 1.00 42.12 448 PRO A CA 1
ATOM 3669 C C . PRO B 2 448 ? 42.845 72.030 98.293 1.00 43.66 448 PRO A C 1
ATOM 3670 O O . PRO B 2 448 ? 43.846 71.625 97.674 1.00 44.68 448 PRO A O 1
ATOM 3674 N N . LEU B 2 449 ? 41.944 71.204 98.823 1.00 41.43 449 LEU A N 1
ATOM 3675 C CA . LEU B 2 449 ? 42.157 69.766 98.802 1.00 36.46 449 LEU A CA 1
ATOM 3676 C C . LEU B 2 449 ? 41.160 68.870 98.104 1.00 36.19 449 LEU A C 1
ATOM 3677 O O . LEU B 2 449 ? 39.963 69.126 98.080 1.00 36.92 449 LEU A O 1
ATOM 3682 N N . GLY B 2 450 ? 41.683 67.803 97.529 1.00 35.34 450 GLY A N 1
ATOM 3683 C CA . GLY B 2 450 ? 40.840 66.819 96.891 1.00 37.58 450 GLY A CA 1
ATOM 3684 C C . GLY B 2 450 ? 41.077 65.509 97.637 1.00 38.86 450 GLY A C 1
ATOM 3685 O O . GLY B 2 450 ? 41.943 65.426 98.515 1.00 37.68 450 GLY A O 1
ATOM 3686 N N . ARG B 2 451 ? 40.332 64.470 97.283 1.00 40.01 451 ARG A N 1
ATOM 3687 C CA . ARG B 2 451 ? 40.478 63.190 97.960 1.00 40.07 451 ARG A CA 1
ATOM 3688 C C . ARG B 2 451 ? 40.526 62.001 97.033 1.00 40.06 451 ARG A C 1
ATOM 3689 O O . ARG B 2 451 ? 39.952 62.015 95.956 1.00 41.30 451 ARG A O 1
ATOM 3697 N N . ARG B 2 452 ? 41.200 60.958 97.491 1.00 41.68 452 ARG A N 1
ATOM 3698 C CA . ARG B 2 452 ? 41.323 59.727 96.746 1.00 43.43 452 ARG A CA 1
ATOM 3699 C C . ARG B 2 452 ? 40.781 58.605 97.627 1.00 43.73 452 ARG A C 1
ATOM 3700 O O . ARG B 2 452 ? 41.337 58.298 98.683 1.00 40.72 452 ARG A O 1
ATOM 3708 N N . ASP B 2 453 ? 39.681 58.000 97.196 1.00 45.98 453 ASP A N 1
ATOM 3709 C CA . ASP B 2 453 ? 39.068 56.909 97.951 1.00 49.19 453 ASP A CA 1
ATOM 3710 C C . ASP B 2 453 ? 39.252 55.548 97.293 1.00 50.33 453 ASP A C 1
ATOM 3711 O O . ASP B 2 453 ? 39.022 55.390 96.099 1.00 51.56 453 ASP A O 1
ATOM 3716 N N . VAL B 2 454 ? 39.654 54.565 98.091 1.00 51.29 454 VAL A N 1
ATOM 3717 C CA . VAL B 2 454 ? 39.881 53.218 97.599 1.00 52.12 454 VAL A CA 1
ATOM 3718 C C . VAL B 2 454 ? 39.395 52.182 98.605 1.00 52.87 454 VAL A C 1
ATOM 3719 O O . VAL B 2 454 ? 39.386 52.434 99.804 1.00 51.29 454 VAL A O 1
ATOM 3723 N N . PRO B 2 455 ? 38.977 50.994 98.129 1.00 54.62 455 PRO A N 1
ATOM 3724 C CA . PRO B 2 455 ? 38.513 49.995 99.095 1.00 53.25 455 PRO A CA 1
ATOM 3725 C C . PRO B 2 455 ? 39.698 49.411 99.823 1.00 56.17 455 PRO A C 1
ATOM 3726 O O . PRO B 2 455 ? 40.756 49.214 99.226 1.00 55.54 455 PRO A O 1
ATOM 3730 N N . GLY B 2 456 ? 39.525 49.163 101.116 1.00 58.92 456 GLY A N 1
ATOM 3731 C CA . GLY B 2 456 ? 40.582 48.557 101.908 1.00 62.10 456 GLY A CA 1
ATOM 3732 C C . GLY B 2 456 ? 41.678 49.447 102.450 1.00 63.72 456 GLY A C 1
ATOM 3733 O O . GLY B 2 456 ? 42.151 49.231 103.569 1.00 65.50 456 GLY A O 1
ATOM 3734 N N . ARG B 2 457 ? 42.098 50.437 101.670 1.00 66.08 457 ARG A N 1
ATOM 3735 C CA . ARG B 2 457 ? 43.157 51.333 102.110 1.00 66.91 457 ARG A CA 1
ATOM 3736 C C . ARG B 2 457 ? 42.587 52.640 102.645 1.00 63.86 457 ARG A C 1
ATOM 3737 O O . ARG B 2 457 ? 41.464 53.020 102.335 1.00 61.21 457 ARG A O 1
ATOM 3745 N N . ARG B 2 458 ? 43.368 53.318 103.469 1.00 62.65 458 ARG A N 1
ATOM 3746 C CA . ARG B 2 458 ? 42.943 54.584 104.070 1.00 62.71 458 ARG A CA 1
ATOM 3747 C C . ARG B 2 458 ? 42.859 55.724 103.050 1.00 57.96 458 ARG A C 1
ATOM 3748 O O . ARG B 2 458 ? 43.580 55.725 102.049 1.00 58.79 458 ARG A O 1
ATOM 3756 N N . THR B 2 459 ? 41.976 56.686 103.304 1.00 51.82 459 THR A N 1
ATOM 3757 C CA . THR B 2 459 ? 41.822 57.824 102.419 1.00 45.90 459 THR A CA 1
ATOM 3758 C C . THR B 2 459 ? 43.070 58.706 102.380 1.00 46.70 459 THR A C 1
ATOM 3759 O O . THR B 2 459 ? 43.757 58.906 103.388 1.00 43.84 459 THR A O 1
ATOM 3763 N N . ARG B 2 460 ? 43.358 59.224 101.192 1.00 46.64 460 ARG A N 1
ATOM 3764 C CA . ARG B 2 460 ? 44.501 60.093 100.976 1.00 47.60 460 ARG A CA 1
ATOM 3765 C C . ARG B 2 460 ? 44.016 61.399 100.394 1.00 46.32 460 ARG A C 1
ATOM 3766 O O . ARG B 2 460 ? 43.028 61.434 99.652 1.00 45.29 460 ARG A O 1
ATOM 3774 N N . ILE B 2 461 ? 44.704 62.481 100.740 1.00 44.12 461 ILE A N 1
ATOM 3775 C CA . ILE B 2 461 ? 44.311 63.784 100.244 1.00 40.07 461 ILE A CA 1
ATOM 3776 C C . ILE B 2 461 ? 45.055 64.146 98.962 1.00 36.65 461 ILE A C 1
ATOM 3777 O O . ILE B 2 461 ? 46.083 63.548 98.627 1.00 34.59 461 ILE A O 1
ATOM 3782 N N . ILE B 2 462 ? 44.513 65.132 98.252 1.00 34.27 462 ILE A N 1
ATOM 3783 C CA . ILE B 2 462 ? 45.088 65.589 96.998 1.00 31.33 462 ILE A CA 1
ATOM 3784 C C . ILE B 2 462 ? 45.132 67.109 96.864 1.00 27.93 462 ILE A C 1
ATOM 3785 O O . ILE B 2 462 ? 44.144 67.789 97.146 1.00 25.05 462 ILE A O 1
ATOM 3790 N N . PHE B 2 463 ? 46.281 67.620 96.416 1.00 26.70 463 PHE A N 1
ATOM 3791 C CA . PHE B 2 463 ? 46.480 69.051 96.184 1.00 27.99 463 PHE A CA 1
ATOM 3792 C C . PHE B 2 463 ? 45.815 69.490 94.885 1.00 29.79 463 PHE A C 1
ATOM 3793 O O . PHE B 2 463 ? 45.991 68.862 93.850 1.00 32.78 463 PHE A O 1
ATOM 3801 N N . ILE B 2 464 ? 45.051 70.562 94.925 1.00 31.85 464 ILE A N 1
ATOM 3802 C CA . ILE B 2 464 ? 44.461 71.082 93.706 1.00 34.24 464 ILE A CA 1
ATOM 3803 C C . ILE B 2 464 ? 45.181 72.410 93.453 1.00 33.42 464 ILE A C 1
ATOM 3804 O O . ILE B 2 464 ? 44.597 73.475 93.641 1.00 36.82 464 ILE A O 1
ATOM 3809 N N . LEU B 2 465 ? 46.462 72.322 93.071 1.00 32.16 465 LEU A N 1
ATOM 3810 C CA . LEU B 2 465 ? 47.318 73.476 92.777 1.00 30.64 465 LEU A CA 1
ATOM 3811 C C . LEU B 2 465 ? 46.832 74.343 91.605 1.00 31.42 465 LEU A C 1
ATOM 3812 O O . LEU B 2 465 ? 46.105 73.876 90.737 1.00 29.41 465 LEU A O 1
ATOM 3817 N N . PRO B 2 466 ? 47.230 75.632 91.571 1.00 33.48 466 PRO A N 1
ATOM 3818 C CA . PRO B 2 466 ? 46.817 76.533 90.479 1.00 34.51 466 PRO A CA 1
ATOM 3819 C C . PRO B 2 466 ? 47.576 76.138 89.197 1.00 35.88 466 PRO A C 1
ATOM 3820 O O . PRO B 2 466 ? 48.682 75.565 89.264 1.00 36.04 466 PRO A O 1
ATOM 3824 N N . TYR B 2 467 ? 47.009 76.479 88.042 1.00 37.14 467 TYR A N 1
ATOM 3825 C CA . TYR B 2 467 ? 47.613 76.123 86.755 1.00 39.68 467 TYR A CA 1
ATOM 3826 C C . TYR B 2 467 ? 49.071 76.546 86.490 1.00 38.09 467 TYR A C 1
ATOM 3827 O O . TYR B 2 467 ? 49.730 76.023 85.589 1.00 37.56 467 TYR A O 1
ATOM 3836 N N . GLU B 2 468 ? 49.580 77.487 87.267 1.00 37.14 468 GLU A N 1
ATOM 3837 C CA . GLU B 2 468 ? 50.952 77.913 87.080 1.00 36.27 468 GLU A CA 1
ATOM 3838 C C . GLU B 2 468 ? 51.838 76.716 87.358 1.00 35.62 468 GLU A C 1
ATOM 3839 O O . GLU B 2 468 ? 52.950 76.628 86.843 1.00 36.17 468 GLU A O 1
ATOM 3845 N N . TYR B 2 469 ? 51.341 75.791 88.179 1.00 36.38 469 TYR A N 1
ATOM 3846 C CA . TYR B 2 469 ? 52.101 74.585 88.543 1.00 36.33 469 TYR A CA 1
ATOM 3847 C C . TYR B 2 469 ? 52.163 73.519 87.428 1.00 35.63 469 TYR A C 1
ATOM 3848 O O . TYR B 2 469 ? 53.197 72.870 87.226 1.00 30.72 469 TYR A O 1
ATOM 3857 N N . PHE B 2 470 ? 51.054 73.352 86.712 1.00 36.71 470 PHE A N 1
ATOM 3858 C CA . PHE B 2 470 ? 50.992 72.406 85.616 1.00 40.75 470 PHE A CA 1
ATOM 3859 C C . PHE B 2 470 ? 51.928 72.850 84.494 1.00 41.58 470 PHE A C 1
ATOM 3860 O O . PHE B 2 470 ? 52.824 72.100 84.068 1.00 40.04 470 PHE A O 1
ATOM 3868 N N . ILE B 2 471 ? 51.717 74.080 84.022 1.00 39.35 471 ILE A N 1
ATOM 3869 C CA . ILE B 2 471 ? 52.526 74.637 82.943 1.00 37.64 471 ILE A CA 1
ATOM 3870 C C . ILE B 2 471 ? 54.015 74.547 83.246 1.00 35.54 471 ILE A C 1
ATOM 3871 O O . ILE B 2 471 ? 54.819 74.206 82.397 1.00 36.72 471 ILE A O 1
ATOM 3876 N N . ALA B 2 472 ? 54.379 74.849 84.474 1.00 34.77 472 ALA A N 1
ATOM 3877 C CA . ALA B 2 472 ? 55.769 74.808 84.873 1.00 34.65 472 ALA A CA 1
ATOM 3878 C C . ALA B 2 472 ? 56.367 73.408 84.907 1.00 35.01 472 ALA A C 1
ATOM 3879 O O . ALA B 2 472 ? 57.583 73.244 84.799 1.00 31.43 472 ALA A O 1
ATOM 3881 N N . GLN B 2 473 ? 55.517 72.398 85.058 1.00 36.80 473 GLN A N 1
ATOM 3882 C CA . GLN B 2 473 ? 56.011 71.032 85.147 1.00 39.46 473 GLN A CA 1
ATOM 3883 C C . GLN B 2 473 ? 55.801 70.163 83.918 1.00 38.57 473 GLN A C 1
ATOM 3884 O O . GLN B 2 473 ? 56.626 69.300 83.614 1.00 39.84 473 GLN A O 1
ATOM 3890 N N . HIS B 2 474 ? 54.707 70.393 83.210 1.00 37.68 474 HIS A N 1
ATOM 3891 C CA . HIS B 2 474 ? 54.376 69.609 82.020 1.00 38.28 474 HIS A CA 1
ATOM 3892 C C . HIS B 2 474 ? 55.513 69.145 81.119 1.00 38.06 474 HIS A C 1
ATOM 3893 O O . HIS B 2 474 ? 55.739 67.941 80.983 1.00 36.04 474 HIS A O 1
ATOM 3900 N N . ALA B 2 475 ? 56.213 70.087 80.489 1.00 36.20 475 ALA A N 1
ATOM 3901 C CA . ALA B 2 475 ? 57.295 69.722 79.581 1.00 35.49 475 ALA A CA 1
ATOM 3902 C C . ALA B 2 475 ? 58.379 68.866 80.218 1.00 35.14 475 ALA A C 1
ATOM 3903 O O . ALA B 2 475 ? 58.755 67.825 79.669 1.00 36.22 475 ALA A O 1
ATOM 3905 N N . VAL B 2 476 ? 58.894 69.298 81.362 1.00 34.08 476 VAL A N 1
ATOM 3906 C CA . VAL B 2 476 ? 59.946 68.542 82.028 1.00 35.25 476 VAL A CA 1
ATOM 3907 C C . VAL B 2 476 ? 59.529 67.106 82.387 1.00 36.39 476 VAL A C 1
ATOM 3908 O O . VAL B 2 476 ? 60.339 66.174 82.301 1.00 34.55 476 VAL A O 1
ATOM 3912 N N . VAL B 2 477 ? 58.275 66.935 82.806 1.00 36.20 477 VAL A N 1
ATOM 3913 C CA . VAL B 2 477 ? 57.773 65.619 83.182 1.00 35.96 477 VAL A CA 1
ATOM 3914 C C . VAL B 2 477 ? 57.672 64.707 81.971 1.00 36.60 477 VAL A C 1
ATOM 3915 O O . VAL B 2 477 ? 57.986 63.507 82.049 1.00 37.31 477 VAL A O 1
ATOM 3919 N N . GLU B 2 478 ? 57.245 65.279 80.852 1.00 36.48 478 GLU A N 1
ATOM 3920 C CA . GLU B 2 478 ? 57.133 64.528 79.610 1.00 36.97 478 GLU A CA 1
ATOM 3921 C C . GLU B 2 478 ? 58.489 64.053 79.094 1.00 36.19 478 GLU A C 1
ATOM 3922 O O . GLU B 2 478 ? 58.548 63.088 78.330 1.00 33.72 478 GLU A O 1
ATOM 3928 N N . LYS B 2 479 ? 59.568 64.729 79.495 1.00 35.67 479 LYS A N 1
ATOM 3929 C CA . LYS B 2 479 ? 60.899 64.323 79.063 1.00 37.52 479 LYS A CA 1
ATOM 3930 C C . LYS B 2 479 ? 61.353 63.213 79.957 1.00 37.17 479 LYS A C 1
ATOM 3931 O O . LYS B 2 479 ? 62.135 62.359 79.556 1.00 38.30 479 LYS A O 1
ATOM 3937 N N . MET B 2 480 ? 60.857 63.227 81.182 1.00 37.46 480 MET A N 1
ATOM 3938 C CA . MET B 2 480 ? 61.243 62.208 82.135 1.00 38.30 480 MET A CA 1
ATOM 3939 C C . MET B 2 480 ? 60.557 60.923 81.732 1.00 36.40 480 MET A C 1
ATOM 3940 O O . MET B 2 480 ? 61.181 59.867 81.689 1.00 34.83 480 MET A O 1
ATOM 3945 N N . LEU B 2 481 ? 59.261 61.021 81.444 1.00 35.25 481 LEU A N 1
ATOM 3946 C CA . LEU B 2 481 ? 58.486 59.858 81.026 1.00 35.52 481 LEU A CA 1
ATOM 3947 C C . LEU B 2 481 ? 59.106 59.171 79.798 1.00 36.92 481 LEU A C 1
ATOM 3948 O O . LEU B 2 481 ? 58.979 57.959 79.615 1.00 34.93 481 LEU A O 1
ATOM 3953 N N . ILE B 2 482 ? 59.784 59.955 78.962 1.00 37.81 482 ILE A N 1
ATOM 3954 C CA . ILE B 2 482 ? 60.438 59.420 77.784 1.00 37.11 482 ILE A CA 1
ATOM 3955 C C . ILE B 2 482 ? 61.652 58.609 78.206 1.00 37.71 482 ILE A C 1
ATOM 3956 O O . ILE B 2 482 ? 61.869 57.508 77.704 1.00 39.46 482 ILE A O 1
ATOM 3961 N N . TYR B 2 483 ? 62.452 59.139 79.123 1.00 36.87 483 TYR A N 1
ATOM 3962 C CA . TYR B 2 483 ? 63.607 58.385 79.571 1.00 36.77 483 TYR A CA 1
ATOM 3963 C C . TYR B 2 483 ? 63.103 57.068 80.199 1.00 38.11 483 TYR A C 1
ATOM 3964 O O . TYR B 2 483 ? 63.707 56.006 80.035 1.00 36.85 483 TYR A O 1
ATOM 3973 N N . ALA B 2 484 ? 61.982 57.133 80.904 1.00 38.05 484 ALA A N 1
ATOM 3974 C CA . ALA B 2 484 ? 61.448 55.937 81.532 1.00 40.39 484 ALA A CA 1
ATOM 3975 C C . ALA B 2 484 ? 60.988 54.927 80.483 1.00 42.59 484 ALA A C 1
ATOM 3976 O O . ALA B 2 484 ? 61.203 53.721 80.628 1.00 43.40 484 ALA A O 1
ATOM 3978 N N . LYS B 2 485 ? 60.353 55.437 79.435 1.00 44.82 485 LYS A N 1
ATOM 3979 C CA . LYS B 2 485 ? 59.834 54.630 78.341 1.00 45.54 485 LYS A CA 1
ATOM 3980 C C . LYS B 2 485 ? 60.842 53.602 77.862 1.00 45.08 485 LYS A C 1
ATOM 3981 O O . LYS B 2 485 ? 60.476 52.473 77.527 1.00 47.09 485 LYS A O 1
ATOM 3987 N N . HIS B 2 486 ? 62.112 53.977 77.832 1.00 44.92 486 HIS A N 1
ATOM 3988 C CA . HIS B 2 486 ? 63.130 53.050 77.366 1.00 44.82 486 HIS A CA 1
ATOM 3989 C C . HIS B 2 486 ? 64.054 52.515 78.460 1.00 43.05 486 HIS A C 1
ATOM 3990 O O . HIS B 2 486 ? 65.094 51.921 78.177 1.00 41.55 486 HIS A O 1
ATOM 3997 N N . THR B 2 487 ? 63.652 52.721 79.712 1.00 42.32 487 THR A N 1
ATOM 3998 C CA . THR B 2 487 ? 64.395 52.232 80.869 1.00 41.12 487 THR A CA 1
ATOM 3999 C C . THR B 2 487 ? 63.565 51.114 81.483 1.00 38.95 487 THR A C 1
ATOM 4000 O O . THR B 2 487 ? 62.401 51.314 81.798 1.00 38.06 487 THR A O 1
ATOM 4004 N N . ARG B 2 488 ? 64.155 49.942 81.660 1.00 38.40 488 ARG A N 1
ATOM 4005 C CA . ARG B 2 488 ? 63.395 48.816 82.167 1.00 40.39 488 ARG A CA 1
ATOM 4006 C C . ARG B 2 488 ? 63.005 48.828 83.632 1.00 40.59 488 ARG A C 1
ATOM 4007 O O . ARG B 2 488 ? 61.978 48.245 83.990 1.00 38.28 488 ARG A O 1
ATOM 4015 N N . GLU B 2 489 ? 63.813 49.470 84.478 1.00 40.51 489 GLU A N 1
ATOM 4016 C CA . GLU B 2 489 ? 63.503 49.566 85.908 1.00 41.56 489 GLU A CA 1
ATOM 4017 C C . GLU B 2 489 ? 62.094 50.134 86.093 1.00 40.75 489 GLU A C 1
ATOM 4018 O O . GLU B 2 489 ? 61.415 49.821 87.072 1.00 39.70 489 GLU A O 1
ATOM 4024 N N . TYR B 2 490 ? 61.665 50.965 85.147 1.00 38.92 490 TYR A N 1
ATOM 4025 C CA . TYR B 2 490 ? 60.344 51.575 85.197 1.00 38.37 490 TYR A CA 1
ATOM 4026 C C . TYR B 2 490 ? 59.235 50.734 84.557 1.00 37.14 490 TYR A C 1
ATOM 4027 O O . TYR B 2 490 ? 58.646 51.107 83.548 1.00 36.49 490 TYR A O 1
ATOM 4036 N N . ALA B 2 491 ? 58.942 49.612 85.193 1.00 36.03 491 ALA A N 1
ATOM 4037 C CA . ALA B 2 491 ? 57.928 48.680 84.743 1.00 37.39 491 ALA A CA 1
ATOM 4038 C C . ALA B 2 491 ? 56.681 49.285 84.113 1.00 37.75 491 ALA A C 1
ATOM 4039 O O . ALA B 2 491 ? 56.243 48.841 83.051 1.00 38.56 491 ALA A O 1
ATOM 4041 N N . GLU B 2 492 ? 56.102 50.283 84.767 1.00 38.44 492 GLU A N 1
ATOM 4042 C CA . GLU B 2 492 ? 54.882 50.907 84.273 1.00 38.26 492 GLU A CA 1
ATOM 4043 C C . GLU B 2 492 ? 55.038 51.808 83.042 1.00 38.76 492 GLU A C 1
ATOM 4044 O O . GLU B 2 492 ? 54.059 52.107 82.375 1.00 37.29 492 GLU A O 1
ATOM 4050 N N . PHE B 2 493 ? 56.258 52.222 82.717 1.00 40.04 493 PHE A N 1
ATOM 4051 C CA . PHE B 2 493 ? 56.464 53.093 81.564 1.00 42.51 493 PHE A CA 1
ATOM 4052 C C . PHE B 2 493 ? 57.262 52.456 80.428 1.00 45.11 493 PHE A C 1
ATOM 4053 O O . PHE B 2 493 ? 57.229 52.937 79.300 1.00 45.12 493 PHE A O 1
ATOM 4061 N N . TYR B 2 494 ? 57.984 51.381 80.714 1.00 47.53 494 TYR A N 1
ATOM 4062 C CA . TYR B 2 494 ? 58.806 50.751 79.685 1.00 50.79 494 TYR A CA 1
ATOM 4063 C C . TYR B 2 494 ? 58.106 50.215 78.441 1.00 53.30 494 TYR A C 1
ATOM 4064 O O . TYR B 2 494 ? 57.132 49.454 78.535 1.00 51.80 494 TYR A O 1
ATOM 4073 N N . SER B 2 495 ? 58.634 50.621 77.283 1.00 55.37 495 SER A N 1
ATOM 4074 C CA . SER B 2 495 ? 58.142 50.188 75.980 1.00 58.42 495 SER A CA 1
ATOM 4075 C C . SER B 2 495 ? 56.611 50.187 75.856 1.00 58.59 495 SER A C 1
ATOM 4076 O O . SER B 2 495 ? 55.920 50.999 76.481 1.00 59.43 495 SER A O 1
ATOM 4079 N N . GLN B 2 496 ? 56.083 49.286 75.028 1.00 57.43 496 GLN A N 1
ATOM 4080 C CA . GLN B 2 496 ? 54.636 49.177 74.838 1.00 56.17 496 GLN A CA 1
ATOM 4081 C C . GLN B 2 496 ? 54.139 47.965 75.648 1.00 53.51 496 GLN A C 1
ATOM 4082 O O . GLN B 2 496 ? 53.027 47.463 75.456 1.00 54.23 496 GLN A O 1
ATOM 4088 N N . SER B 2 497 ? 54.987 47.538 76.579 1.00 49.21 497 SER A N 1
ATOM 4089 C CA . SER B 2 497 ? 54.750 46.396 77.440 1.00 43.72 497 SER A CA 1
ATOM 4090 C C . SER B 2 497 ? 53.503 46.427 78.298 1.00 39.72 497 SER A C 1
ATOM 4091 O O . SER B 2 497 ? 53.088 47.474 78.773 1.00 40.56 497 SER A O 1
ATOM 4094 N N . ASN B 2 498 ? 52.917 45.247 78.486 1.00 36.62 498 ASN A N 1
ATOM 4095 C CA . ASN B 2 498 ? 51.760 45.082 79.344 1.00 32.67 498 ASN A CA 1
ATOM 4096 C C . ASN B 2 498 ? 52.260 44.333 80.601 1.00 28.14 498 ASN A C 1
ATOM 4097 O O . ASN B 2 498 ? 53.478 44.154 80.791 1.00 19.08 498 ASN A O 1
ATOM 4102 N N . GLN B 2 499 ? 51.339 43.897 81.455 1.00 25.46 499 GLN A N 1
ATOM 4103 C CA . GLN B 2 499 ? 51.761 43.230 82.682 1.00 28.41 499 GLN A CA 1
ATOM 4104 C C . GLN B 2 499 ? 52.386 41.845 82.540 1.00 30.31 499 GLN A C 1
ATOM 4105 O O . GLN B 2 499 ? 53.179 41.438 83.396 1.00 31.55 499 GLN A O 1
ATOM 4111 N N . LEU B 2 500 ? 52.065 41.126 81.465 1.00 29.14 500 LEU A N 1
ATOM 4112 C CA . LEU B 2 500 ? 52.641 39.804 81.274 1.00 27.30 500 LEU A CA 1
ATOM 4113 C C . LEU B 2 500 ? 54.147 39.896 81.122 1.00 27.54 500 LEU A C 1
ATOM 4114 O O . LEU B 2 500 ? 54.840 38.950 81.447 1.00 29.77 500 LEU A O 1
ATOM 4119 N N . LEU B 2 501 ? 54.670 41.020 80.647 1.00 26.87 501 LEU A N 1
ATOM 4120 C CA . LEU B 2 501 ? 56.114 41.117 80.532 1.00 27.37 501 LEU A CA 1
ATOM 4121 C C . LEU B 2 501 ? 56.771 41.242 81.908 1.00 28.45 501 LEU A C 1
ATOM 4122 O O . LEU B 2 501 ? 57.829 40.658 82.152 1.00 27.74 501 LEU A O 1
ATOM 4127 N N . SER B 2 502 ? 56.158 42.019 82.801 1.00 29.07 502 SER A N 1
ATOM 4128 C CA . SER B 2 502 ? 56.676 42.203 84.168 1.00 30.12 502 SER A CA 1
ATOM 4129 C C . SER B 2 502 ? 56.609 40.849 84.895 1.00 31.65 502 SER A C 1
ATOM 4130 O O . SER B 2 502 ? 57.456 40.522 85.725 1.00 31.33 502 SER A O 1
ATOM 4133 N N . TYR B 2 503 ? 55.581 40.074 84.570 1.00 31.98 503 TYR A N 1
ATOM 4134 C CA . TYR B 2 503 ? 55.380 38.764 85.160 1.00 32.72 503 TYR A CA 1
ATOM 4135 C C . TYR B 2 503 ? 56.523 37.847 84.784 1.00 32.94 503 TYR A C 1
ATOM 4136 O O . TYR B 2 503 ? 57.019 37.072 85.599 1.00 33.54 503 TYR A O 1
ATOM 4145 N N . GLY B 2 504 ? 56.951 37.964 83.539 1.00 33.02 504 GLY A N 1
ATOM 4146 C CA . GLY B 2 504 ? 58.011 37.120 83.043 1.00 32.65 504 GLY A CA 1
ATOM 4147 C C . GLY B 2 504 ? 59.381 37.557 83.460 1.00 33.59 504 GLY A C 1
ATOM 4148 O O . GLY B 2 504 ? 60.292 36.735 83.503 1.00 36.15 504 GLY A O 1
ATOM 4149 N N . ASP B 2 505 ? 59.557 38.836 83.750 1.00 35.18 505 ASP A N 1
ATOM 4150 C CA . ASP B 2 505 ? 60.870 39.296 84.165 1.00 37.91 505 ASP A CA 1
ATOM 4151 C C . ASP B 2 505 ? 61.235 38.746 85.537 1.00 36.93 505 ASP A C 1
ATOM 4152 O O . ASP B 2 505 ? 62.396 38.440 85.785 1.00 35.99 505 ASP A O 1
ATOM 4157 N N . VAL B 2 506 ? 60.254 38.609 86.428 1.00 37.22 506 VAL A N 1
ATOM 4158 C CA . VAL B 2 506 ? 60.546 38.091 87.762 1.00 40.01 506 VAL A CA 1
ATOM 4159 C C . VAL B 2 506 ? 60.914 36.613 87.660 1.00 39.11 506 VAL A C 1
ATOM 4160 O O . VAL B 2 506 ? 62.033 36.215 87.973 1.00 38.94 506 VAL A O 1
ATOM 4164 N N . THR B 2 507 ? 59.960 35.812 87.206 1.00 38.81 507 THR A N 1
ATOM 4165 C CA . THR B 2 507 ? 60.142 34.372 87.055 1.00 38.55 507 THR A CA 1
ATOM 4166 C C . THR B 2 507 ? 61.409 33.986 86.310 1.00 42.06 507 THR A C 1
ATOM 4167 O O . THR B 2 507 ? 61.941 32.898 86.526 1.00 42.82 507 THR A O 1
ATOM 4171 N N . ARG B 2 508 ? 61.890 34.868 85.435 1.00 44.21 508 ARG A N 1
ATOM 4172 C CA . ARG B 2 508 ? 63.088 34.588 84.654 1.00 46.92 508 ARG A CA 1
ATOM 4173 C C . ARG B 2 508 ? 64.271 34.057 85.476 1.00 48.92 508 ARG A C 1
ATOM 4174 O O . ARG B 2 508 ? 64.694 32.926 85.270 1.00 49.89 508 ARG A O 1
ATOM 4182 N N . PHE B 2 509 ? 64.793 34.838 86.416 1.00 50.49 509 PHE A N 1
ATOM 4183 C CA . PHE B 2 509 ? 65.948 34.389 87.185 1.00 52.76 509 PHE A CA 1
ATOM 4184 C C . PHE B 2 509 ? 65.687 33.559 88.431 1.00 54.45 509 PHE A C 1
ATOM 4185 O O . PHE B 2 509 ? 66.611 33.299 89.197 1.00 55.46 509 PHE A O 1
ATOM 4193 N N . LEU B 2 510 ? 64.449 33.133 88.638 1.00 54.90 510 LEU A N 1
ATOM 4194 C CA . LEU B 2 510 ? 64.138 32.336 89.816 1.00 55.88 510 LEU A CA 1
ATOM 4195 C C . LEU B 2 510 ? 64.752 30.931 89.780 1.00 59.89 510 LEU A C 1
ATOM 4196 O O . LEU B 2 510 ? 64.410 30.087 88.948 1.00 60.99 510 LEU A O 1
ATOM 4201 N N . SER B 2 511 ? 65.670 30.698 90.704 1.00 63.23 511 SER A N 1
ATOM 4202 C CA . SER B 2 511 ? 66.337 29.422 90.832 1.00 65.43 511 SER A CA 1
ATOM 4203 C C . SER B 2 511 ? 66.667 29.221 92.312 1.00 66.04 511 SER A C 1
ATOM 4204 O O . SER B 2 511 ? 66.459 30.122 93.135 1.00 68.82 511 SER A O 1
ATOM 4207 N N . ASN B 2 512 ? 67.182 28.046 92.650 1.00 64.61 512 ASN A N 1
ATOM 4208 C CA . ASN B 2 512 ? 67.508 27.738 94.029 1.00 61.53 512 ASN A CA 1
ATOM 4209 C C . ASN B 2 512 ? 68.654 28.544 94.634 1.00 59.02 512 ASN A C 1
ATOM 4210 O O . ASN B 2 512 ? 69.025 28.319 95.784 1.00 58.17 512 ASN A O 1
ATOM 4215 N N . ASN B 2 513 ? 69.223 29.477 93.883 1.00 57.10 513 ASN A N 1
ATOM 4216 C CA . ASN B 2 513 ? 70.304 30.280 94.449 1.00 57.07 513 ASN A CA 1
ATOM 4217 C C . ASN B 2 513 ? 69.992 31.778 94.408 1.00 56.04 513 ASN A C 1
ATOM 4218 O O . ASN B 2 513 ? 70.890 32.626 94.499 1.00 55.13 513 ASN A O 1
ATOM 4223 N N . THR B 2 514 ? 68.704 32.091 94.298 1.00 54.88 514 THR A N 1
ATOM 4224 C CA . THR B 2 514 ? 68.243 33.482 94.251 1.00 55.91 514 THR A CA 1
ATOM 4225 C C . THR B 2 514 ? 66.956 33.674 95.062 1.00 54.79 514 THR A C 1
ATOM 4226 O O . THR B 2 514 ? 66.185 32.737 95.264 1.00 55.67 514 THR A O 1
ATOM 4230 N N . MET B 2 515 ? 66.726 34.898 95.517 1.00 53.51 515 MET A N 1
ATOM 4231 C CA . MET B 2 515 ? 65.516 35.216 96.273 1.00 52.62 515 MET A CA 1
ATOM 4232 C C . MET B 2 515 ? 64.969 36.565 95.822 1.00 50.58 515 MET A C 1
ATOM 4233 O O . MET B 2 515 ? 65.726 37.511 95.576 1.00 51.53 515 MET A O 1
ATOM 4238 N N . VAL B 2 516 ? 63.656 36.642 95.675 1.00 47.28 516 VAL A N 1
ATOM 4239 C CA . VAL B 2 516 ? 63.030 37.887 95.263 1.00 45.49 516 VAL A CA 1
ATOM 4240 C C . VAL B 2 516 ? 62.655 38.694 96.517 1.00 45.64 516 VAL A C 1
ATOM 4241 O O . VAL B 2 516 ? 62.214 38.119 97.529 1.00 45.56 516 VAL A O 1
ATOM 4245 N N . LEU B 2 517 ? 62.809 40.017 96.439 1.00 43.15 517 LEU A N 1
ATOM 4246 C CA . LEU B 2 517 ? 62.512 40.906 97.568 1.00 40.94 517 LEU A CA 1
ATOM 4247 C C . LEU B 2 517 ? 61.489 42.006 97.217 1.00 40.05 517 LEU A C 1
ATOM 4248 O O . LEU B 2 517 ? 61.852 43.039 96.669 1.00 42.55 517 LEU A O 1
ATOM 4253 N N . TYR B 2 518 ? 60.214 41.792 97.529 1.00 37.24 518 TYR A N 1
ATOM 4254 C CA . TYR B 2 518 ? 59.186 42.787 97.241 1.00 32.51 518 TYR A CA 1
ATOM 4255 C C . TYR B 2 518 ? 58.905 43.736 98.414 1.00 32.84 518 TYR A C 1
ATOM 4256 O O . TYR B 2 518 ? 59.147 43.389 99.569 1.00 33.25 518 TYR A O 1
ATOM 4265 N N . THR B 2 519 ? 58.395 44.932 98.118 1.00 32.82 519 THR A N 1
ATOM 4266 C CA . THR B 2 519 ? 58.162 45.941 99.150 1.00 32.73 519 THR A CA 1
ATOM 4267 C C . THR B 2 519 ? 57.103 46.990 98.831 1.00 31.99 519 THR A C 1
ATOM 4268 O O . THR B 2 519 ? 57.189 47.684 97.835 1.00 31.01 519 THR A O 1
ATOM 4272 N N . ASP B 2 520 ? 56.127 47.118 99.718 1.00 32.60 520 ASP A N 1
ATOM 4273 C CA . ASP B 2 520 ? 55.066 48.089 99.581 1.00 32.72 520 ASP A CA 1
ATOM 4274 C C . ASP B 2 520 ? 55.603 49.372 100.240 1.00 35.01 520 ASP A C 1
ATOM 4275 O O . ASP B 2 520 ? 55.895 49.390 101.437 1.00 36.71 520 ASP A O 1
ATOM 4280 N N . VAL B 2 521 ? 55.761 50.437 99.462 1.00 35.51 521 VAL A N 1
ATOM 4281 C CA . VAL B 2 521 ? 56.272 51.679 100.017 1.00 35.76 521 VAL A CA 1
ATOM 4282 C C . VAL B 2 521 ? 55.229 52.775 99.967 1.00 37.49 521 VAL A C 1
ATOM 4283 O O . VAL B 2 521 ? 55.580 53.945 99.908 1.00 38.25 521 VAL A O 1
ATOM 4287 N N . SER B 2 522 ? 53.947 52.414 99.984 1.00 40.01 522 SER A N 1
ATOM 4288 C CA . SER B 2 522 ? 52.892 53.429 99.935 1.00 43.52 522 SER A CA 1
ATOM 4289 C C . SER B 2 522 ? 52.869 54.373 101.158 1.00 46.68 522 SER A C 1
ATOM 4290 O O . SER B 2 522 ? 52.483 55.537 101.045 1.00 45.80 522 SER A O 1
ATOM 4293 N N . GLN B 2 523 ? 53.297 53.875 102.316 1.00 51.27 523 GLN A N 1
ATOM 4294 C CA . GLN B 2 523 ? 53.317 54.682 103.536 1.00 56.21 523 GLN A CA 1
ATOM 4295 C C . GLN B 2 523 ? 54.533 55.595 103.619 1.00 57.39 523 GLN A C 1
ATOM 4296 O O . GLN B 2 523 ? 54.571 56.503 104.440 1.00 56.66 523 GLN A O 1
ATOM 4302 N N . TRP B 2 524 ? 55.535 55.352 102.785 1.00 60.02 524 TRP A N 1
ATOM 4303 C CA . TRP B 2 524 ? 56.731 56.192 102.795 1.00 63.40 524 TRP A CA 1
ATOM 4304 C C . TRP B 2 524 ? 56.545 57.470 101.970 1.00 66.16 524 TRP A C 1
ATOM 4305 O O . TRP B 2 524 ? 56.982 58.543 102.381 1.00 67.08 524 TRP A O 1
ATOM 4316 N N . ASP B 2 525 ? 55.893 57.350 100.813 1.00 68.11 525 ASP A N 1
ATOM 4317 C CA . ASP B 2 525 ? 55.647 58.490 99.924 1.00 69.02 525 ASP A CA 1
ATOM 4318 C C . ASP B 2 525 ? 54.833 59.578 100.631 1.00 69.05 525 ASP A C 1
ATOM 4319 O O . ASP B 2 525 ? 54.959 60.770 100.324 1.00 70.10 525 ASP A O 1
ATOM 4324 N N . SER B 2 526 ? 53.994 59.158 101.574 1.00 68.49 526 SER A N 1
ATOM 4325 C CA . SER B 2 526 ? 53.151 60.082 102.328 1.00 66.58 526 SER A CA 1
ATOM 4326 C C . SER B 2 526 ? 53.831 60.575 103.594 1.00 64.54 526 SER A C 1
ATOM 4327 O O . SER B 2 526 ? 53.351 61.510 104.216 1.00 64.57 526 SER A O 1
ATOM 4330 N N . SER B 2 527 ? 54.933 59.933 103.979 1.00 63.04 527 SER A N 1
ATOM 4331 C CA . SER B 2 527 ? 55.678 60.310 105.180 1.00 61.47 527 SER A CA 1
ATOM 4332 C C . SER B 2 527 ? 56.293 61.692 105.072 1.00 61.96 527 SER A C 1
ATOM 4333 O O . SER B 2 527 ? 56.608 62.153 103.975 1.00 62.95 527 SER A O 1
ATOM 4336 N N . GLN B 2 528 ? 56.463 62.345 106.218 1.00 61.97 528 GLN A N 1
ATOM 4337 C CA . GLN B 2 528 ? 57.046 63.680 106.270 1.00 62.70 528 GLN A CA 1
ATOM 4338 C C . GLN B 2 528 ? 58.544 63.546 106.257 1.00 63.08 528 GLN A C 1
ATOM 4339 O O . GLN B 2 528 ? 59.260 64.460 105.853 1.00 63.16 528 GLN A O 1
ATOM 4345 N N . HIS B 2 529 ? 59.019 62.398 106.722 1.00 63.80 529 HIS A N 1
ATOM 4346 C CA . HIS B 2 529 ? 60.444 62.136 106.748 1.00 65.19 529 HIS A CA 1
ATOM 4347 C C . HIS B 2 529 ? 60.957 62.156 105.317 1.00 65.11 529 HIS A C 1
ATOM 4348 O O . HIS B 2 529 ? 62.129 62.412 105.072 1.00 65.66 529 HIS A O 1
ATOM 4355 N N . ASN B 2 530 ? 60.061 61.891 104.375 1.00 64.28 530 ASN A N 1
ATOM 4356 C CA . ASN B 2 530 ? 60.420 61.854 102.968 1.00 63.56 530 ASN A CA 1
ATOM 4357 C C . ASN B 2 530 ? 60.430 63.200 102.247 1.00 62.34 530 ASN A C 1
ATOM 4358 O O . ASN B 2 530 ? 61.318 63.452 101.432 1.00 62.31 530 ASN A O 1
ATOM 4363 N N . THR B 2 531 ? 59.458 64.059 102.547 1.00 60.54 531 THR A N 1
ATOM 4364 C CA . THR B 2 531 ? 59.334 65.346 101.866 1.00 59.96 531 THR A CA 1
ATOM 4365 C C . THR B 2 531 ? 60.586 66.199 101.705 1.00 59.90 531 THR A C 1
ATOM 4366 O O . THR B 2 531 ? 60.708 66.931 100.733 1.00 58.94 531 THR A O 1
ATOM 4370 N N . GLN B 2 532 ? 61.517 66.118 102.643 1.00 60.57 532 GLN A N 1
ATOM 4371 C CA . GLN B 2 532 ? 62.733 66.919 102.534 1.00 60.52 532 GLN A CA 1
ATOM 4372 C C . GLN B 2 532 ? 63.709 66.344 101.493 1.00 57.85 532 GLN A C 1
ATOM 4373 O O . GLN B 2 532 ? 64.019 67.001 100.505 1.00 57.83 532 GLN A O 1
ATOM 4379 N N . PRO B 2 533 ? 64.191 65.102 101.692 1.00 55.38 533 PRO A N 1
ATOM 4380 C CA . PRO B 2 533 ? 65.129 64.475 100.749 1.00 51.69 533 PRO A CA 1
ATOM 4381 C C . PRO B 2 533 ? 64.591 64.449 99.318 1.00 49.81 533 PRO A C 1
ATOM 4382 O O . PRO B 2 533 ? 65.352 64.419 98.353 1.00 49.27 533 PRO A O 1
ATOM 4386 N N . PHE B 2 534 ? 63.270 64.433 99.202 1.00 47.63 534 PHE A N 1
ATOM 4387 C CA . PHE B 2 534 ? 62.610 64.389 97.918 1.00 45.26 534 PHE A CA 1
ATOM 4388 C C . PHE B 2 534 ? 62.824 65.688 97.185 1.00 46.25 534 PHE A C 1
ATOM 4389 O O . PHE B 2 534 ? 63.685 65.774 96.307 1.00 45.78 534 PHE A O 1
ATOM 4397 N N . ARG B 2 535 ? 62.038 66.699 97.552 1.00 46.55 535 ARG A N 1
ATOM 4398 C CA . ARG B 2 535 ? 62.130 68.012 96.923 1.00 47.30 535 ARG A CA 1
ATOM 4399 C C . ARG B 2 535 ? 63.588 68.425 96.786 1.00 48.87 535 ARG A C 1
ATOM 4400 O O . ARG B 2 535 ? 64.004 68.887 95.733 1.00 51.63 535 ARG A O 1
ATOM 4408 N N . LYS B 2 536 ? 64.368 68.256 97.841 1.00 51.34 536 LYS A N 1
ATOM 4409 C CA . LYS B 2 536 ? 65.771 68.651 97.798 1.00 54.75 536 LYS A CA 1
ATOM 4410 C C . LYS B 2 536 ? 66.548 67.936 96.707 1.00 52.47 536 LYS A C 1
ATOM 4411 O O . LYS B 2 536 ? 67.350 68.555 96.003 1.00 52.01 536 LYS A O 1
ATOM 4417 N N . GLY B 2 537 ? 66.308 66.636 96.571 1.00 50.52 537 GLY A N 1
ATOM 4418 C CA . GLY B 2 537 ? 67.001 65.852 95.567 1.00 47.86 537 GLY A CA 1
ATOM 4419 C C . GLY B 2 537 ? 66.680 66.325 94.164 1.00 46.86 537 GLY A C 1
ATOM 4420 O O . GLY B 2 537 ? 67.558 66.373 93.301 1.00 46.65 537 GLY A O 1
ATOM 4421 N N . ILE B 2 538 ? 65.418 66.669 93.926 1.00 45.53 538 ILE A N 1
ATOM 4422 C CA . ILE B 2 538 ? 65.014 67.149 92.612 1.00 46.11 538 ILE A CA 1
ATOM 4423 C C . ILE B 2 538 ? 65.718 68.478 92.331 1.00 48.19 538 ILE A C 1
ATOM 4424 O O . ILE B 2 538 ? 66.426 68.618 91.333 1.00 46.56 538 ILE A O 1
ATOM 4429 N N . ILE B 2 539 ? 65.531 69.439 93.238 1.00 51.81 539 ILE A N 1
ATOM 4430 C CA . ILE B 2 539 ? 66.121 70.773 93.125 1.00 53.82 539 ILE A CA 1
ATOM 4431 C C . ILE B 2 539 ? 67.623 70.682 92.885 1.00 54.83 539 ILE A C 1
ATOM 4432 O O . ILE B 2 539 ? 68.158 71.366 92.021 1.00 55.55 539 ILE A O 1
ATOM 4437 N N . MET B 2 540 ? 68.300 69.833 93.649 1.00 56.09 540 MET A N 1
ATOM 4438 C CA . MET B 2 540 ? 69.734 69.663 93.488 1.00 56.12 540 MET A CA 1
ATOM 4439 C C . MET B 2 540 ? 70.049 69.254 92.061 1.00 56.46 540 MET A C 1
ATOM 4440 O O . MET B 2 540 ? 71.097 69.611 91.525 1.00 56.89 540 MET A O 1
ATOM 4445 N N . GLY B 2 541 ? 69.138 68.500 91.452 1.00 57.00 541 GLY A N 1
ATOM 4446 C CA . GLY B 2 541 ? 69.335 68.052 90.083 1.00 57.22 541 GLY A CA 1
ATOM 4447 C C . GLY B 2 541 ? 69.068 69.153 89.074 1.00 55.89 541 GLY A C 1
ATOM 4448 O O . GLY B 2 541 ? 69.831 69.342 88.130 1.00 55.25 541 GLY A O 1
ATOM 4449 N N . LEU B 2 542 ? 67.974 69.875 89.275 1.00 55.52 542 LEU A N 1
ATOM 4450 C CA . LEU B 2 542 ? 67.612 70.967 88.396 1.00 57.09 542 LEU A CA 1
ATOM 4451 C C . LEU B 2 542 ? 68.730 71.991 88.313 1.00 60.50 542 LEU A C 1
ATOM 4452 O O . LEU B 2 542 ? 68.842 72.701 87.325 1.00 60.63 542 LEU A O 1
ATOM 4457 N N . ASP B 2 543 ? 69.552 72.074 89.357 1.00 64.87 543 ASP A N 1
ATOM 4458 C CA . ASP B 2 543 ? 70.674 73.014 89.387 1.00 68.16 543 ASP A CA 1
ATOM 4459 C C . ASP B 2 543 ? 71.747 72.544 88.417 1.00 67.50 543 ASP A C 1
ATOM 4460 O O . ASP B 2 543 ? 72.189 73.301 87.546 1.00 68.55 543 ASP A O 1
ATOM 4465 N N . ILE B 2 544 ? 72.172 71.294 88.581 1.00 65.15 544 ILE A N 1
ATOM 4466 C CA . ILE B 2 544 ? 73.173 70.703 87.707 1.00 62.35 544 ILE A CA 1
ATOM 4467 C C . ILE B 2 544 ? 72.748 70.901 86.249 1.00 61.73 544 ILE A C 1
ATOM 4468 O O . ILE B 2 544 ? 73.547 71.307 85.407 1.00 60.48 544 ILE A O 1
ATOM 4473 N N . LEU B 2 545 ? 71.481 70.628 85.960 1.00 61.03 545 LEU A N 1
ATOM 4474 C CA . LEU B 2 545 ? 70.968 70.792 84.612 1.00 62.67 545 LEU A CA 1
ATOM 4475 C C . LEU B 2 545 ? 71.123 72.242 84.140 1.00 64.92 545 LEU A C 1
ATOM 4476 O O . LEU B 2 545 ? 71.563 72.487 83.017 1.00 66.72 545 LEU A O 1
ATOM 4481 N N . ALA B 2 546 ? 70.782 73.201 84.995 1.00 65.99 546 ALA A N 1
ATOM 4482 C CA . ALA B 2 546 ? 70.916 74.611 84.650 1.00 66.04 546 ALA A CA 1
ATOM 4483 C C . ALA B 2 546 ? 72.374 74.959 84.303 1.00 66.72 546 ALA A C 1
ATOM 4484 O O . ALA B 2 546 ? 72.618 75.821 83.461 1.00 68.63 546 ALA A O 1
ATOM 4486 N N . ASN B 2 547 ? 73.338 74.298 84.945 1.00 66.91 547 ASN A N 1
ATOM 4487 C CA . ASN B 2 547 ? 74.752 74.545 84.658 1.00 66.99 547 ASN A CA 1
ATOM 4488 C C . ASN B 2 547 ? 75.204 73.753 83.436 1.00 67.61 547 ASN A C 1
ATOM 4489 O O . ASN B 2 547 ? 76.380 73.442 83.291 1.00 66.30 547 ASN A O 1
ATOM 4494 N N . MET B 2 548 ? 74.266 73.427 82.557 1.00 68.30 548 MET A N 1
ATOM 4495 C CA . MET B 2 548 ? 74.588 72.659 81.366 1.00 69.51 548 MET A CA 1
ATOM 4496 C C . MET B 2 548 ? 74.239 73.418 80.098 1.00 71.11 548 MET A C 1
ATOM 4497 O O . MET B 2 548 ? 74.587 72.992 78.997 1.00 71.91 548 MET A O 1
ATOM 4502 N N . THR B 2 549 ? 73.549 74.539 80.248 1.00 72.15 549 THR A N 1
ATOM 4503 C CA . THR B 2 549 ? 73.172 75.338 79.096 1.00 73.63 549 THR A CA 1
ATOM 4504 C C . THR B 2 549 ? 73.106 76.809 79.475 1.00 74.67 549 THR A C 1
ATOM 4505 O O . THR B 2 549 ? 73.237 77.166 80.644 1.00 73.60 549 THR A O 1
ATOM 4509 N N . ASN B 2 550 ? 72.896 77.658 78.477 1.00 75.44 550 ASN A N 1
ATOM 4510 C CA . ASN B 2 550 ? 72.811 79.090 78.699 1.00 76.56 550 ASN A CA 1
ATOM 4511 C C . ASN B 2 550 ? 71.546 79.599 78.031 1.00 76.17 550 ASN A C 1
ATOM 4512 O O . ASN B 2 550 ? 71.275 80.801 78.021 1.00 76.73 550 ASN A O 1
ATOM 4517 N N . ASP B 2 551 ? 70.775 78.672 77.471 1.00 74.01 551 ASP A N 1
ATOM 4518 C CA . ASP B 2 551 ? 69.538 79.003 76.770 1.00 72.63 551 ASP A CA 1
ATOM 4519 C C . ASP B 2 551 ? 68.513 79.703 77.678 1.00 72.13 551 ASP A C 1
ATOM 4520 O O . ASP B 2 551 ? 68.030 79.117 78.647 1.00 72.74 551 ASP A O 1
ATOM 4525 N N . ALA B 2 552 ? 68.184 80.953 77.363 1.00 70.64 552 ALA A N 1
ATOM 4526 C CA . ALA B 2 552 ? 67.222 81.715 78.156 1.00 69.78 552 ALA A CA 1
ATOM 4527 C C . ALA B 2 552 ? 65.904 80.957 78.304 1.00 69.53 552 ALA A C 1
ATOM 4528 O O . ALA B 2 552 ? 65.303 80.938 79.379 1.00 70.40 552 ALA A O 1
ATOM 4530 N N . LYS B 2 553 ? 65.450 80.337 77.221 1.00 68.47 553 LYS A N 1
ATOM 4531 C CA . LYS B 2 553 ? 64.209 79.572 77.249 1.00 66.71 553 LYS A CA 1
ATOM 4532 C C . LYS B 2 553 ? 64.348 78.375 78.202 1.00 62.92 553 LYS A C 1
ATOM 4533 O O . LYS B 2 553 ? 63.526 78.179 79.090 1.00 62.83 553 LYS A O 1
ATOM 4539 N N . VAL B 2 554 ? 65.399 77.589 78.015 1.00 58.17 554 VAL A N 1
ATOM 4540 C CA . VAL B 2 554 ? 65.627 76.422 78.838 1.00 54.63 554 VAL A CA 1
ATOM 4541 C C . VAL B 2 554 ? 65.830 76.734 80.312 1.00 53.63 554 VAL A C 1
ATOM 4542 O O . VAL B 2 554 ? 65.236 76.079 81.167 1.00 53.32 554 VAL A O 1
ATOM 4546 N N . LEU B 2 555 ? 66.662 77.724 80.624 1.00 51.98 555 LEU A N 1
ATOM 4547 C CA . LEU B 2 555 ? 66.905 78.060 82.023 1.00 50.05 555 LEU A CA 1
ATOM 4548 C C . LEU B 2 555 ? 65.645 78.535 82.749 1.00 49.34 555 LEU A C 1
ATOM 4549 O O . LEU B 2 555 ? 65.481 78.257 83.932 1.00 48.91 555 LEU A O 1
ATOM 4554 N N . GLN B 2 556 ? 64.741 79.220 82.054 1.00 47.91 556 GLN A N 1
ATOM 4555 C CA . GLN B 2 556 ? 63.523 79.695 82.707 1.00 48.17 556 GLN A CA 1
ATOM 4556 C C . GLN B 2 556 ? 62.525 78.559 83.019 1.00 51.17 556 GLN A C 1
ATOM 4557 O O . GLN B 2 556 ? 62.001 78.446 84.144 1.00 51.33 556 GLN A O 1
ATOM 4563 N N . THR B 2 557 ? 62.255 77.736 82.010 1.00 52.53 557 THR A N 1
ATOM 4564 C CA . THR B 2 557 ? 61.346 76.598 82.136 1.00 51.64 557 THR A CA 1
ATOM 4565 C C . THR B 2 557 ? 61.909 75.671 83.228 1.00 52.01 557 THR A C 1
ATOM 4566 O O . THR B 2 557 ? 61.173 75.081 84.027 1.00 50.84 557 THR A O 1
ATOM 4570 N N . LEU B 2 558 ? 63.230 75.583 83.259 1.00 51.56 558 LEU A N 1
ATOM 4571 C CA . LEU B 2 558 ? 63.921 74.748 84.209 1.00 52.58 558 LEU A CA 1
ATOM 4572 C C . LEU B 2 558 ? 63.939 75.439 85.563 1.00 54.56 558 LEU A C 1
ATOM 4573 O O . LEU B 2 558 ? 63.971 74.784 86.609 1.00 54.27 558 LEU A O 1
ATOM 4578 N N . ASN B 2 559 ? 63.910 76.771 85.541 1.00 56.51 559 ASN A N 1
ATOM 4579 C CA . ASN B 2 559 ? 63.930 77.569 86.773 1.00 56.82 559 ASN A CA 1
ATOM 4580 C C . ASN B 2 559 ? 62.576 77.521 87.447 1.00 53.85 559 ASN A C 1
ATOM 4581 O O . ASN B 2 559 ? 62.490 77.293 88.644 1.00 54.66 559 ASN A O 1
ATOM 4586 N N . LEU B 2 560 ? 61.520 77.754 86.677 1.00 51.35 560 LEU A N 1
ATOM 4587 C CA . LEU B 2 560 ? 60.166 77.710 87.213 1.00 49.24 560 LEU A CA 1
ATOM 4588 C C . LEU B 2 560 ? 59.866 76.350 87.853 1.00 49.80 560 LEU A C 1
ATOM 4589 O O . LEU B 2 560 ? 59.101 76.253 88.817 1.00 47.55 560 LEU A O 1
ATOM 4594 N N . TYR B 2 561 ? 60.469 75.294 87.314 1.00 51.19 561 TYR A N 1
ATOM 4595 C CA . TYR B 2 561 ? 60.247 73.958 87.849 1.00 51.68 561 TYR A CA 1
ATOM 4596 C C . TYR B 2 561 ? 60.872 73.945 89.231 1.00 51.55 561 TYR A C 1
ATOM 4597 O O . TYR B 2 561 ? 60.300 73.399 90.170 1.00 53.29 561 TYR A O 1
ATOM 4606 N N . LYS B 2 562 ? 62.045 74.558 89.355 1.00 51.68 562 LYS A N 1
ATOM 4607 C CA . LYS B 2 562 ? 62.729 74.628 90.643 1.00 51.61 562 LYS A CA 1
ATOM 4608 C C . LYS B 2 562 ? 61.884 75.396 91.651 1.00 50.56 562 LYS A C 1
ATOM 4609 O O . LYS B 2 562 ? 61.955 75.158 92.851 1.00 50.10 562 LYS A O 1
ATOM 4615 N N . GLN B 2 563 ? 61.073 76.316 91.159 1.00 50.04 563 GLN A N 1
ATOM 4616 C CA . GLN B 2 563 ? 60.245 77.103 92.042 1.00 51.71 563 GLN A CA 1
ATOM 4617 C C . GLN B 2 563 ? 59.060 76.332 92.624 1.00 51.78 563 GLN A C 1
ATOM 4618 O O . GLN B 2 563 ? 58.617 76.626 93.740 1.00 52.20 563 GLN A O 1
ATOM 4624 N N . THR B 2 564 ? 58.528 75.367 91.875 1.00 50.37 564 THR A N 1
ATOM 4625 C CA . THR B 2 564 ? 57.386 74.610 92.375 1.00 49.14 564 THR A CA 1
ATOM 4626 C C . THR B 2 564 ? 57.850 73.723 93.501 1.00 48.03 564 THR A C 1
ATOM 4627 O O . THR B 2 564 ? 57.103 73.454 94.428 1.00 48.40 564 THR A O 1
ATOM 4631 N N . GLN B 2 565 ? 59.093 73.273 93.422 1.00 47.91 565 GLN A N 1
ATOM 4632 C CA . GLN B 2 565 ? 59.623 72.417 94.465 1.00 49.25 565 GLN A CA 1
ATOM 4633 C C . GLN B 2 565 ? 59.905 73.181 95.746 1.00 51.07 565 GLN A C 1
ATOM 4634 O O . GLN B 2 565 ? 59.754 72.635 96.839 1.00 51.61 565 GLN A O 1
ATOM 4640 N N . ILE B 2 566 ? 60.296 74.449 95.610 1.00 51.57 566 ILE A N 1
ATOM 4641 C CA . ILE B 2 566 ? 60.586 75.307 96.758 1.00 50.05 566 ILE A CA 1
ATOM 4642 C C . ILE B 2 566 ? 59.293 75.791 97.430 1.00 50.16 566 ILE A C 1
ATOM 4643 O O . ILE B 2 566 ? 59.217 75.853 98.656 1.00 52.19 566 ILE A O 1
ATOM 4648 N N . ASN B 2 567 ? 58.276 76.118 96.641 1.00 48.48 567 ASN A N 1
ATOM 4649 C CA . ASN B 2 567 ? 57.008 76.563 97.204 1.00 47.55 567 ASN A CA 1
ATOM 4650 C C . ASN B 2 567 ? 56.318 75.433 97.965 1.00 48.96 567 ASN A C 1
ATOM 4651 O O . ASN B 2 567 ? 55.594 75.687 98.933 1.00 49.17 567 ASN A O 1
ATOM 4656 N N . LEU B 2 568 ? 56.538 74.190 97.531 1.00 49.21 568 LEU A N 1
ATOM 4657 C CA . LEU B 2 568 ? 55.912 73.027 98.164 1.00 49.71 568 LEU A CA 1
ATOM 4658 C C . LEU B 2 568 ? 56.658 72.518 99.404 1.00 51.57 568 LEU A C 1
ATOM 4659 O O . LEU B 2 568 ? 56.080 71.808 100.241 1.00 51.33 568 LEU A O 1
ATOM 4664 N N . MET B 2 569 ? 57.931 72.890 99.525 1.00 52.73 569 MET A N 1
ATOM 4665 C CA . MET B 2 569 ? 58.744 72.507 100.680 1.00 54.96 569 MET A CA 1
ATOM 4666 C C . MET B 2 569 ? 58.013 72.873 101.978 1.00 55.30 569 MET A C 1
ATOM 4667 O O . MET B 2 569 ? 58.094 72.149 102.973 1.00 56.67 569 MET A O 1
ATOM 4672 N N . ASP B 2 570 ? 57.313 74.008 101.967 1.00 54.23 570 ASP A N 1
ATOM 4673 C CA . ASP B 2 570 ? 56.555 74.446 103.130 1.00 52.58 570 ASP A CA 1
ATOM 4674 C C . ASP B 2 570 ? 55.147 74.869 102.719 1.00 49.04 570 ASP A C 1
ATOM 4675 O O . ASP B 2 570 ? 54.844 76.051 102.650 1.00 48.15 570 ASP A O 1
ATOM 4680 N N . SER B 2 571 ? 54.286 73.890 102.471 1.00 46.86 571 SER A N 1
ATOM 4681 C CA . SER B 2 571 ? 52.907 74.144 102.048 1.00 44.74 571 SER A CA 1
ATOM 4682 C C . SER B 2 571 ? 51.905 74.092 103.190 1.00 43.44 571 SER A C 1
ATOM 4683 O O . SER B 2 571 ? 52.172 73.500 104.234 1.00 40.70 571 SER A O 1
ATOM 4686 N N . TYR B 2 572 ? 50.749 74.709 102.960 1.00 43.52 572 TYR A N 1
ATOM 4687 C CA . TYR B 2 572 ? 49.657 74.771 103.936 1.00 44.92 572 TYR A CA 1
ATOM 4688 C C . TYR B 2 572 ? 48.379 74.315 103.253 1.00 43.53 572 TYR A C 1
ATOM 4689 O O . TYR B 2 572 ? 48.133 74.630 102.082 1.00 43.41 572 TYR A O 1
ATOM 4698 N N . VAL B 2 573 ? 47.542 73.624 104.010 1.00 42.11 573 VAL A N 1
ATOM 4699 C CA . VAL B 2 573 ? 46.337 73.067 103.455 1.00 41.94 573 VAL A CA 1
ATOM 4700 C C . VAL B 2 573 ? 45.013 73.479 104.075 1.00 42.47 573 VAL A C 1
ATOM 4701 O O . VAL B 2 573 ? 44.931 73.719 105.278 1.00 41.34 573 VAL A O 1
ATOM 4705 N N . GLN B 2 574 ? 43.981 73.529 103.222 1.00 42.41 574 GLN A N 1
ATOM 4706 C CA . GLN B 2 574 ? 42.621 73.907 103.592 1.00 42.85 574 GLN A CA 1
ATOM 4707 C C . GLN B 2 574 ? 41.776 72.686 103.816 1.00 46.60 574 GLN A C 1
ATOM 4708 O O . GLN B 2 574 ? 41.117 72.192 102.892 1.00 48.46 574 GLN A O 1
ATOM 4714 N N . ILE B 2 575 ? 41.769 72.219 105.056 1.00 48.90 575 ILE A N 1
ATOM 4715 C CA . ILE B 2 575 ? 41.013 71.046 105.433 1.00 49.09 575 ILE A CA 1
ATOM 4716 C C . ILE B 2 575 ? 39.655 71.371 106.028 1.00 51.77 575 ILE A C 1
ATOM 4717 O O . ILE B 2 575 ? 39.567 71.996 107.073 1.00 51.44 575 ILE A O 1
ATOM 4722 N N . PRO B 2 576 ? 38.572 70.976 105.354 1.00 54.29 576 PRO A N 1
ATOM 4723 C CA . PRO B 2 576 ? 37.244 71.256 105.911 1.00 55.88 576 PRO A CA 1
ATOM 4724 C C . PRO B 2 576 ? 37.119 70.516 107.242 1.00 58.18 576 PRO A C 1
ATOM 4725 O O . PRO B 2 576 ? 37.715 69.446 107.419 1.00 59.83 576 PRO A O 1
ATOM 4729 N N . ASP B 2 577 ? 36.365 71.091 108.173 1.00 59.97 577 ASP A N 1
ATOM 4730 C CA . ASP B 2 577 ? 36.139 70.489 109.488 1.00 61.34 577 ASP A CA 1
ATOM 4731 C C . ASP B 2 577 ? 34.680 70.800 109.852 1.00 62.70 577 ASP A C 1
ATOM 4732 O O . ASP B 2 577 ? 34.401 71.509 110.820 1.00 63.25 577 ASP A O 1
ATOM 4737 N N . GLY B 2 578 ? 33.759 70.265 109.047 1.00 63.46 578 GLY A N 1
ATOM 4738 C CA . GLY B 2 578 ? 32.336 70.485 109.251 1.00 63.72 578 GLY A CA 1
ATOM 4739 C C . GLY B 2 578 ? 31.808 71.439 108.192 1.00 63.94 578 GLY A C 1
ATOM 4740 O O . GLY B 2 578 ? 31.447 71.041 107.080 1.00 63.76 578 GLY A O 1
ATOM 4741 N N . ASN B 2 579 ? 31.759 72.718 108.537 1.00 63.05 579 ASN A N 1
ATOM 4742 C CA . ASN B 2 579 ? 31.303 73.723 107.594 1.00 61.12 579 ASN A CA 1
ATOM 4743 C C . ASN B 2 579 ? 32.266 74.879 107.707 1.00 58.39 579 ASN A C 1
ATOM 4744 O O . ASN B 2 579 ? 31.959 76.008 107.340 1.00 58.53 579 ASN A O 1
ATOM 4749 N N . VAL B 2 580 ? 33.449 74.556 108.219 1.00 55.08 580 VAL A N 1
ATOM 4750 C CA . VAL B 2 580 ? 34.530 75.504 108.431 1.00 52.03 580 VAL A CA 1
ATOM 4751 C C . VAL B 2 580 ? 35.757 74.983 107.684 1.00 49.55 580 VAL A C 1
ATOM 4752 O O . VAL B 2 580 ? 35.869 73.783 107.456 1.00 51.42 580 VAL A O 1
ATOM 4756 N N . ILE B 2 581 ? 36.672 75.862 107.296 1.00 46.18 581 ILE A N 1
ATOM 4757 C CA . ILE B 2 581 ? 37.859 75.408 106.593 1.00 42.87 581 ILE A CA 1
ATOM 4758 C C . ILE B 2 581 ? 39.128 75.765 107.345 1.00 43.94 581 ILE A C 1
ATOM 4759 O O . ILE B 2 581 ? 39.726 76.799 107.103 1.00 45.61 581 ILE A O 1
ATOM 4764 N N . LYS B 2 582 ? 39.544 74.907 108.263 1.00 45.61 582 LYS A N 1
ATOM 4765 C CA . LYS B 2 582 ? 40.755 75.155 109.022 1.00 48.72 582 LYS A CA 1
ATOM 4766 C C . LYS B 2 582 ? 41.981 75.097 108.112 1.00 49.39 582 LYS A C 1
ATOM 4767 O O . LYS B 2 582 ? 42.034 74.312 107.174 1.00 49.69 582 LYS A O 1
ATOM 4773 N N . LYS B 2 583 ? 42.966 75.940 108.379 1.00 49.78 583 LYS A N 1
ATOM 4774 C CA . LYS B 2 583 ? 44.165 75.962 107.565 1.00 50.76 583 LYS A CA 1
ATOM 4775 C C . LYS B 2 583 ? 45.277 75.374 108.386 1.00 49.59 583 LYS A C 1
ATOM 4776 O O . LYS B 2 583 ? 45.648 75.953 109.392 1.00 50.01 583 LYS A O 1
ATOM 4782 N N . ILE B 2 584 ? 45.811 74.227 107.973 1.00 48.64 584 ILE A N 1
ATOM 4783 C CA . ILE B 2 584 ? 46.896 73.603 108.726 1.00 47.08 584 ILE A CA 1
ATOM 4784 C C . ILE B 2 584 ? 48.155 73.401 107.872 1.00 48.00 584 ILE A C 1
ATOM 4785 O O . ILE B 2 584 ? 48.088 73.216 106.658 1.00 48.26 584 ILE A O 1
ATOM 4790 N N . GLN B 2 585 ? 49.311 73.464 108.517 1.00 48.89 585 GLN A N 1
ATOM 4791 C CA . GLN B 2 585 ? 50.579 73.301 107.832 1.00 49.66 585 GLN A CA 1
ATOM 4792 C C . GLN B 2 585 ? 50.846 71.837 107.501 1.00 52.70 585 GLN A C 1
ATOM 4793 O O . GLN B 2 585 ? 51.064 71.019 108.394 1.00 53.59 585 GLN A O 1
ATOM 4799 N N . TYR B 2 586 ? 50.831 71.518 106.209 1.00 55.41 586 TYR A N 1
ATOM 4800 C CA . TYR B 2 586 ? 51.053 70.161 105.726 1.00 57.00 586 TYR A CA 1
ATOM 4801 C C . TYR B 2 586 ? 52.525 69.974 105.392 1.00 58.44 586 TYR A C 1
ATOM 4802 O O . TYR B 2 586 ? 53.057 70.674 104.535 1.00 59.80 586 TYR A O 1
ATOM 4811 N N . GLY B 2 587 ? 53.179 69.023 106.056 1.00 59.02 587 GLY A N 1
ATOM 4812 C CA . GLY B 2 587 ? 54.593 68.780 105.808 1.00 59.90 587 GLY A CA 1
ATOM 4813 C C . GLY B 2 587 ? 54.902 67.447 105.133 1.00 59.83 587 GLY A C 1
ATOM 4814 O O . GLY B 2 587 ? 55.942 66.813 105.379 1.00 61.24 587 GLY A O 1
ATOM 4815 N N . ALA B 2 588 ? 53.998 67.009 104.271 1.00 57.20 588 ALA A N 1
ATOM 4816 C CA . ALA B 2 588 ? 54.187 65.754 103.566 1.00 53.31 588 ALA A CA 1
ATOM 4817 C C . ALA B 2 588 ? 53.963 65.965 102.081 1.00 51.06 588 ALA A C 1
ATOM 4818 O O . ALA B 2 588 ? 53.369 66.973 101.667 1.00 51.59 588 ALA A O 1
ATOM 4820 N N . VAL B 2 589 ? 54.448 65.021 101.283 1.00 47.21 589 VAL A N 1
ATOM 4821 C CA . VAL B 2 589 ? 54.266 65.096 99.843 1.00 43.47 589 VAL A CA 1
ATOM 4822 C C . VAL B 2 589 ? 52.918 64.480 99.506 1.00 41.85 589 VAL A C 1
ATOM 4823 O O . VAL B 2 589 ? 52.757 63.269 99.607 1.00 42.47 589 VAL A O 1
ATOM 4827 N N . ALA B 2 590 ? 51.938 65.302 99.153 1.00 38.74 590 ALA A N 1
ATOM 4828 C CA . ALA B 2 590 ? 50.650 64.754 98.757 1.00 37.93 590 ALA A CA 1
ATOM 4829 C C . ALA B 2 590 ? 50.787 64.582 97.247 1.00 37.92 590 ALA A C 1
ATOM 4830 O O . ALA B 2 590 ? 51.903 64.454 96.729 1.00 39.77 590 ALA A O 1
ATOM 4832 N N . SER B 2 591 ? 49.689 64.594 96.517 1.00 34.42 591 SER A N 1
ATOM 4833 C CA . SER B 2 591 ? 49.851 64.429 95.099 1.00 32.50 591 SER A CA 1
ATOM 4834 C C . SER B 2 591 ? 48.799 65.189 94.316 1.00 33.30 591 SER A C 1
ATOM 4835 O O . SER B 2 591 ? 47.626 65.240 94.695 1.00 36.30 591 SER A O 1
ATOM 4838 N N . GLY B 2 592 ? 49.230 65.796 93.220 1.00 32.09 592 GLY A N 1
ATOM 4839 C CA . GLY B 2 592 ? 48.316 66.549 92.396 1.00 29.63 592 GLY A CA 1
ATOM 4840 C C . GLY B 2 592 ? 49.166 67.178 91.330 1.00 29.22 592 GLY A C 1
ATOM 4841 O O . GLY B 2 592 ? 48.660 67.692 90.348 1.00 30.14 592 GLY A O 1
ATOM 4842 N N . GLU B 2 593 ? 50.476 67.131 91.536 1.00 29.31 593 GLU A N 1
ATOM 4843 C CA . GLU B 2 593 ? 51.424 67.686 90.584 1.00 30.86 593 GLU A CA 1
ATOM 4844 C C . GLU B 2 593 ? 51.452 66.890 89.272 1.00 31.07 593 GLU A C 1
ATOM 4845 O O . GLU B 2 593 ? 50.858 65.835 89.149 1.00 32.86 593 GLU A O 1
ATOM 4851 N N . LYS B 2 594 ? 52.161 67.419 88.294 1.00 31.94 594 LYS A N 1
ATOM 4852 C CA . LYS B 2 594 ? 52.319 66.762 87.019 1.00 31.53 594 LYS A CA 1
ATOM 4853 C C . LYS B 2 594 ? 53.384 65.683 87.241 1.00 30.93 594 LYS A C 1
ATOM 4854 O O . LYS B 2 594 ? 53.353 64.638 86.620 1.00 31.20 594 LYS A O 1
ATOM 4860 N N . GLN B 2 595 ? 54.322 65.941 88.143 1.00 31.74 595 GLN A N 1
ATOM 4861 C CA . GLN B 2 595 ? 55.393 64.984 88.408 1.00 33.00 595 GLN A CA 1
ATOM 4862 C C . GLN B 2 595 ? 55.057 63.894 89.413 1.00 33.83 595 GLN A C 1
ATOM 4863 O O . GLN B 2 595 ? 55.933 63.085 89.727 1.00 35.76 595 GLN A O 1
ATOM 4869 N N . THR B 2 596 ? 53.818 63.862 89.915 1.00 33.74 596 THR A N 1
ATOM 4870 C CA . THR B 2 596 ? 53.435 62.843 90.898 1.00 33.98 596 THR A CA 1
ATOM 4871 C C . THR B 2 596 ? 53.965 61.453 90.560 1.00 32.70 596 THR A C 1
ATOM 4872 O O . THR B 2 596 ? 54.899 60.974 91.216 1.00 32.31 596 THR A O 1
ATOM 4876 N N . LYS B 2 597 ? 53.386 60.806 89.538 1.00 32.41 597 LYS A N 1
ATOM 4877 C CA . LYS B 2 597 ? 53.821 59.447 89.148 1.00 30.74 597 LYS A CA 1
ATOM 4878 C C . LYS B 2 597 ? 55.288 59.341 88.790 1.00 27.80 597 LYS A C 1
ATOM 4879 O O . LYS B 2 597 ? 55.996 58.489 89.320 1.00 27.27 597 LYS A O 1
ATOM 4885 N N . ALA B 2 598 ? 55.759 60.197 87.893 1.00 25.80 598 ALA A N 1
ATOM 4886 C CA . ALA B 2 598 ? 57.148 60.103 87.513 1.00 26.00 598 ALA A CA 1
ATOM 4887 C C . ALA B 2 598 ? 58.071 60.201 88.722 1.00 27.09 598 ALA A C 1
ATOM 4888 O O . ALA B 2 598 ? 58.885 59.301 88.951 1.00 25.10 598 ALA A O 1
ATOM 4890 N N . ALA B 2 599 ? 57.927 61.283 89.495 1.00 27.40 599 ALA A N 1
ATOM 4891 C CA . ALA B 2 599 ? 58.764 61.548 90.683 1.00 29.65 599 ALA A CA 1
ATOM 4892 C C . ALA B 2 599 ? 58.665 60.443 91.725 1.00 30.56 599 ALA A C 1
ATOM 4893 O O . ALA B 2 599 ? 59.663 60.021 92.329 1.00 27.10 599 ALA A O 1
ATOM 4895 N N . ASN B 2 600 ? 57.445 59.982 91.949 1.00 31.22 600 ASN A N 1
ATOM 4896 C CA . ASN B 2 600 ? 57.265 58.900 92.883 1.00 33.95 600 ASN A CA 1
ATOM 4897 C C . ASN B 2 600 ? 58.085 57.692 92.381 1.00 31.52 600 ASN A C 1
ATOM 4898 O O . ASN B 2 600 ? 58.769 57.036 93.160 1.00 32.74 600 ASN A O 1
ATOM 4903 N N . SER B 2 601 ? 58.034 57.411 91.080 1.00 29.39 601 SER A N 1
ATOM 4904 C CA . SER B 2 601 ? 58.774 56.283 90.540 1.00 27.04 601 SER A CA 1
ATOM 4905 C C . SER B 2 601 ? 60.256 56.492 90.709 1.00 25.78 601 SER A C 1
ATOM 4906 O O . SER B 2 601 ? 60.975 55.597 91.125 1.00 22.61 601 SER A O 1
ATOM 4909 N N . ILE B 2 602 ? 60.723 57.683 90.387 1.00 26.53 602 ILE A N 1
ATOM 4910 C CA . ILE B 2 602 ? 62.136 57.989 90.555 1.00 31.43 602 ILE A CA 1
ATOM 4911 C C . ILE B 2 602 ? 62.533 57.762 92.038 1.00 33.39 602 ILE A C 1
ATOM 4912 O O . ILE B 2 602 ? 63.548 57.132 92.336 1.00 34.01 602 ILE A O 1
ATOM 4917 N N . ALA B 2 603 ? 61.713 58.271 92.957 1.00 34.08 603 ALA A N 1
ATOM 4918 C CA . ALA B 2 603 ? 61.955 58.127 94.387 1.00 32.73 603 ALA A CA 1
ATOM 4919 C C . ALA B 2 603 ? 61.930 56.664 94.870 1.00 31.60 603 ALA A C 1
ATOM 4920 O O . ALA B 2 603 ? 62.884 56.205 95.500 1.00 29.95 603 ALA A O 1
ATOM 4922 N N . ASN B 2 604 ? 60.844 55.938 94.596 1.00 32.63 604 ASN A N 1
ATOM 4923 C CA . ASN B 2 604 ? 60.745 54.544 95.028 1.00 34.39 604 ASN A CA 1
ATOM 4924 C C . ASN B 2 604 ? 61.940 53.724 94.550 1.00 33.80 604 ASN A C 1
ATOM 4925 O O . ASN B 2 604 ? 62.411 52.818 95.259 1.00 31.55 604 ASN A O 1
ATOM 4930 N N . LEU B 2 605 ? 62.440 54.061 93.359 1.00 32.92 605 LEU A N 1
ATOM 4931 C CA . LEU B 2 605 ? 63.603 53.383 92.797 1.00 33.53 605 LEU A CA 1
ATOM 4932 C C . LEU B 2 605 ? 64.858 53.778 93.564 1.00 33.79 605 LEU A C 1
ATOM 4933 O O . LEU B 2 605 ? 65.638 52.923 93.945 1.00 34.45 605 LEU A O 1
ATOM 4938 N N . ALA B 2 606 ? 65.063 55.073 93.788 1.00 35.42 606 ALA A N 1
ATOM 4939 C CA . ALA B 2 606 ? 66.233 55.537 94.544 1.00 37.69 606 ALA A CA 1
ATOM 4940 C C . ALA B 2 606 ? 66.246 54.864 95.923 1.00 39.65 606 ALA A C 1
ATOM 4941 O O . ALA B 2 606 ? 67.306 54.560 96.485 1.00 38.63 606 ALA A O 1
ATOM 4943 N N . LEU B 2 607 ? 65.050 54.634 96.456 1.00 40.28 607 LEU A N 1
ATOM 4944 C CA . LEU B 2 607 ? 64.912 53.996 97.742 1.00 40.94 607 LEU A CA 1
ATOM 4945 C C . LEU B 2 607 ? 65.495 52.581 97.700 1.00 43.43 607 LEU A C 1
ATOM 4946 O O . LEU B 2 607 ? 66.517 52.306 98.348 1.00 46.94 607 LEU A O 1
ATOM 4951 N N . ILE B 2 608 ? 64.875 51.688 96.930 1.00 43.53 608 ILE A N 1
ATOM 4952 C CA . ILE B 2 608 ? 65.363 50.322 96.871 1.00 43.61 608 ILE A CA 1
ATOM 4953 C C . ILE B 2 608 ? 66.844 50.254 96.550 1.00 45.35 608 ILE A C 1
ATOM 4954 O O . ILE B 2 608 ? 67.546 49.379 97.043 1.00 44.35 608 ILE A O 1
ATOM 4959 N N . LYS B 2 609 ? 67.336 51.169 95.726 1.00 48.42 609 LYS A N 1
ATOM 4960 C CA . LYS B 2 609 ? 68.754 51.156 95.407 1.00 53.40 609 LYS A CA 1
ATOM 4961 C C . LYS B 2 609 ? 69.561 51.409 96.680 1.00 56.46 609 LYS A C 1
ATOM 4962 O O . LYS B 2 609 ? 70.626 50.819 96.878 1.00 57.73 609 LYS A O 1
ATOM 4968 N N . THR B 2 610 ? 69.036 52.275 97.545 1.00 57.62 610 THR A N 1
ATOM 4969 C CA . THR B 2 610 ? 69.691 52.622 98.801 1.00 56.85 610 THR A CA 1
ATOM 4970 C C . THR B 2 610 ? 69.680 51.460 99.781 1.00 55.70 610 THR A C 1
ATOM 4971 O O . THR B 2 610 ? 70.684 51.181 100.438 1.00 56.19 610 THR A O 1
ATOM 4975 N N . VAL B 2 611 ? 68.542 50.789 99.885 1.00 53.25 611 VAL A N 1
ATOM 4976 C CA . VAL B 2 611 ? 68.431 49.646 100.780 1.00 52.03 611 VAL A CA 1
ATOM 4977 C C . VAL B 2 611 ? 69.402 48.538 100.365 1.00 51.54 611 VAL A C 1
ATOM 4978 O O . VAL B 2 611 ? 70.223 48.097 101.170 1.00 49.63 611 VAL A O 1
ATOM 4982 N N . LEU B 2 612 ? 69.311 48.108 99.105 1.00 51.02 612 LEU A N 1
ATOM 4983 C CA . LEU B 2 612 ? 70.175 47.051 98.570 1.00 51.43 612 LEU A CA 1
ATOM 4984 C C . LEU B 2 612 ? 71.648 47.366 98.741 1.00 50.97 612 LEU A C 1
ATOM 4985 O O . LEU B 2 612 ? 72.427 46.516 99.171 1.00 51.42 612 LEU A O 1
ATOM 4990 N N . SER B 2 613 ? 72.034 48.584 98.400 1.00 51.11 613 SER A N 1
ATOM 4991 C CA . SER B 2 613 ? 73.421 48.966 98.554 1.00 52.17 613 SER A CA 1
ATOM 4992 C C . SER B 2 613 ? 73.871 48.757 100.002 1.00 54.73 613 SER A C 1
ATOM 4993 O O . SER B 2 613 ? 74.954 48.213 100.258 1.00 54.18 613 SER A O 1
ATOM 4996 N N . ARG B 2 614 ? 73.030 49.173 100.950 1.00 57.43 614 ARG A N 1
ATOM 4997 C CA . ARG B 2 614 ? 73.366 49.041 102.363 1.00 59.54 614 ARG A CA 1
ATOM 4998 C C . ARG B 2 614 ? 73.568 47.604 102.818 1.00 59.06 614 ARG A C 1
ATOM 4999 O O . ARG B 2 614 ? 74.601 47.272 103.395 1.00 58.97 614 ARG A O 1
ATOM 5007 N N . ILE B 2 615 ? 72.586 46.754 102.556 1.00 59.46 615 ILE A N 1
ATOM 5008 C CA . ILE B 2 615 ? 72.669 45.366 102.970 1.00 60.75 615 ILE A CA 1
ATOM 5009 C C . ILE B 2 615 ? 73.796 44.581 102.322 1.00 62.64 615 ILE A C 1
ATOM 5010 O O . ILE B 2 615 ? 74.128 43.493 102.780 1.00 61.44 615 ILE A O 1
ATOM 5015 N N . SER B 2 616 ? 74.382 45.113 101.258 1.00 65.37 616 SER A N 1
ATOM 5016 C CA . SER B 2 616 ? 75.464 44.397 100.587 1.00 69.75 616 SER A CA 1
ATOM 5017 C C . SER B 2 616 ? 76.670 44.209 101.502 1.00 71.78 616 SER A C 1
ATOM 5018 O O . SER B 2 616 ? 77.299 43.157 101.482 1.00 72.51 616 SER A O 1
ATOM 5021 N N . ASN B 2 617 ? 76.980 45.228 102.302 1.00 73.68 617 ASN A N 1
ATOM 5022 C CA . ASN B 2 617 ? 78.105 45.190 103.241 1.00 74.99 617 ASN A CA 1
ATOM 5023 C C . ASN B 2 617 ? 78.158 43.888 104.047 1.00 74.11 617 ASN A C 1
ATOM 5024 O O . ASN B 2 617 ? 79.229 43.440 104.460 1.00 73.70 617 ASN A O 1
ATOM 5029 N N . LYS B 2 618 ? 76.995 43.295 104.291 1.00 72.37 618 LYS A N 1
ATOM 5030 C CA . LYS B 2 618 ? 76.932 42.046 105.031 1.00 70.88 618 LYS A CA 1
ATOM 5031 C C . LYS B 2 618 ? 76.985 40.873 104.061 1.00 71.27 618 LYS A C 1
ATOM 5032 O O . LYS B 2 618 ? 77.978 40.139 104.015 1.00 72.07 618 LYS A O 1
ATOM 5038 N N . HIS B 2 619 ? 75.919 40.709 103.277 1.00 70.34 619 HIS A N 1
ATOM 5039 C CA . HIS B 2 619 ? 75.829 39.606 102.319 1.00 67.49 619 HIS A CA 1
ATOM 5040 C C . HIS B 2 619 ? 76.221 40.007 100.909 1.00 67.10 619 HIS A C 1
ATOM 5041 O O . HIS B 2 619 ? 76.091 41.168 100.528 1.00 65.27 619 HIS A O 1
ATOM 5048 N N . SER B 2 620 ? 76.698 39.022 100.149 1.00 67.86 620 SER A N 1
ATOM 5049 C CA . SER B 2 620 ? 77.095 39.215 98.760 1.00 68.91 620 SER A CA 1
ATOM 5050 C C . SER B 2 620 ? 76.069 38.543 97.864 1.00 69.66 620 SER A C 1
ATOM 5051 O O . SER B 2 620 ? 75.811 37.343 97.980 1.00 70.01 620 SER A O 1
ATOM 5054 N N . PHE B 2 621 ? 75.492 39.330 96.967 1.00 70.03 621 PHE A N 1
ATOM 5055 C CA . PHE B 2 621 ? 74.482 38.841 96.041 1.00 69.45 621 PHE A CA 1
ATOM 5056 C C . PHE B 2 621 ? 74.675 39.500 94.684 1.00 66.88 621 PHE A C 1
ATOM 5057 O O . PHE B 2 621 ? 75.562 40.335 94.509 1.00 67.93 621 PHE A O 1
ATOM 5065 N N . ALA B 2 622 ? 73.839 39.128 93.726 1.00 63.68 622 ALA A N 1
ATOM 5066 C CA . ALA B 2 622 ? 73.920 39.710 92.401 1.00 59.35 622 ALA A CA 1
ATOM 5067 C C . ALA B 2 622 ? 72.571 40.324 92.096 1.00 57.19 622 ALA A C 1
ATOM 5068 O O . ALA B 2 622 ? 71.527 39.780 92.472 1.00 55.03 622 ALA A O 1
ATOM 5070 N N . THR B 2 623 ? 72.591 41.462 91.416 1.00 55.07 623 THR A N 1
ATOM 5071 C CA . THR B 2 623 ? 71.348 42.152 91.073 1.00 54.24 623 THR A CA 1
ATOM 5072 C C . THR B 2 623 ? 70.854 41.788 89.661 1.00 52.12 623 THR A C 1
ATOM 5073 O O . THR B 2 623 ? 71.182 42.441 88.661 1.00 50.61 623 THR A O 1
ATOM 5077 N N . LYS B 2 624 ? 70.067 40.724 89.598 1.00 49.77 624 LYS A N 1
ATOM 5078 C CA . LYS B 2 624 ? 69.528 40.262 88.340 1.00 48.88 624 LYS A CA 1
ATOM 5079 C C . LYS B 2 624 ? 68.553 41.298 87.820 1.00 47.74 624 LYS A C 1
ATOM 5080 O O . LYS B 2 624 ? 68.594 41.639 86.648 1.00 48.88 624 LYS A O 1
ATOM 5086 N N . ILE B 2 625 ? 67.666 41.801 88.672 1.00 46.73 625 ILE A N 1
ATOM 5087 C CA . ILE B 2 625 ? 66.747 42.862 88.236 1.00 46.16 625 ILE A CA 1
ATOM 5088 C C . ILE B 2 625 ? 66.296 43.742 89.398 1.00 46.30 625 ILE A C 1
ATOM 5089 O O . ILE B 2 625 ? 66.222 43.276 90.534 1.00 46.31 625 ILE A O 1
ATOM 5094 N N . ILE B 2 626 ? 66.042 45.023 89.110 1.00 45.68 626 ILE A N 1
ATOM 5095 C CA . ILE B 2 626 ? 65.498 45.955 90.095 1.00 42.56 626 ILE A CA 1
ATOM 5096 C C . ILE B 2 626 ? 64.303 46.577 89.403 1.00 42.18 626 ILE A C 1
ATOM 5097 O O . ILE B 2 626 ? 64.380 46.912 88.222 1.00 43.37 626 ILE A O 1
ATOM 5102 N N . ARG B 2 627 ? 63.202 46.741 90.126 1.00 41.11 627 ARG A N 1
ATOM 5103 C CA . ARG B 2 627 ? 61.990 47.300 89.529 1.00 38.92 627 ARG A CA 1
ATOM 5104 C C . ARG B 2 627 ? 61.145 48.176 90.452 1.00 38.08 627 ARG A C 1
ATOM 5105 O O . ARG B 2 627 ? 61.017 47.883 91.641 1.00 40.09 627 ARG A O 1
ATOM 5113 N N . VAL B 2 628 ? 60.579 49.250 89.897 1.00 35.61 628 VAL A N 1
ATOM 5114 C CA . VAL B 2 628 ? 59.656 50.130 90.620 1.00 31.68 628 VAL A CA 1
ATOM 5115 C C . VAL B 2 628 ? 58.381 50.129 89.781 1.00 32.88 628 VAL A C 1
ATOM 5116 O O . VAL B 2 628 ? 58.442 50.298 88.565 1.00 33.03 628 VAL A O 1
ATOM 5120 N N . ASP B 2 629 ? 57.230 49.938 90.407 1.00 33.07 629 ASP A N 1
ATOM 5121 C CA . ASP B 2 629 ? 55.986 49.917 89.651 1.00 34.83 629 ASP A CA 1
ATOM 5122 C C . ASP B 2 629 ? 54.854 50.422 90.530 1.00 34.55 629 ASP A C 1
ATOM 5123 O O . ASP B 2 629 ? 54.264 49.665 91.304 1.00 35.97 629 ASP A O 1
ATOM 5128 N N . GLY B 2 630 ? 54.545 51.705 90.416 1.00 34.26 630 GLY A N 1
ATOM 5129 C CA . GLY B 2 630 ? 53.492 52.249 91.244 1.00 33.90 630 GLY A CA 1
ATOM 5130 C C . GLY B 2 630 ? 54.034 52.409 92.643 1.00 36.87 630 GLY A C 1
ATOM 5131 O O . GLY B 2 630 ? 55.154 52.921 92.821 1.00 34.00 630 GLY A O 1
ATOM 5132 N N . ASP B 2 631 ? 53.254 51.942 93.626 1.00 39.84 631 ASP A N 1
ATOM 5133 C CA . ASP B 2 631 ? 53.602 52.034 95.055 1.00 43.70 631 ASP A CA 1
ATOM 5134 C C . ASP B 2 631 ? 54.396 50.848 95.634 1.00 43.92 631 ASP A C 1
ATOM 5135 O O . ASP B 2 631 ? 54.434 50.637 96.856 1.00 42.36 631 ASP A O 1
ATOM 5140 N N . ASP B 2 632 ? 55.035 50.088 94.750 1.00 43.09 632 ASP A N 1
ATOM 5141 C CA . ASP B 2 632 ? 55.820 48.937 95.163 1.00 42.16 632 ASP A CA 1
ATOM 5142 C C . ASP B 2 632 ? 57.154 48.980 94.447 1.00 41.96 632 ASP A C 1
ATOM 5143 O O . ASP B 2 632 ? 57.324 49.716 93.477 1.00 44.55 632 ASP A O 1
ATOM 5148 N N . ASN B 2 633 ? 58.119 48.228 94.949 1.00 41.29 633 ASN A N 1
ATOM 5149 C CA . ASN B 2 633 ? 59.417 48.136 94.299 1.00 41.62 633 ASN A CA 1
ATOM 5150 C C . ASN B 2 633 ? 59.892 46.738 94.619 1.00 40.65 633 ASN A C 1
ATOM 5151 O O . ASN B 2 633 ? 59.481 46.179 95.627 1.00 39.93 633 ASN A O 1
ATOM 5156 N N . TYR B 2 634 ? 60.713 46.142 93.765 1.00 39.15 634 TYR A N 1
ATOM 5157 C CA . TYR B 2 634 ? 61.191 44.793 94.062 1.00 38.55 634 TYR A CA 1
ATOM 5158 C C . TYR B 2 634 ? 62.496 44.459 93.386 1.00 38.11 634 TYR A C 1
ATOM 5159 O O . TYR B 2 634 ? 62.945 45.184 92.504 1.00 39.79 634 TYR A O 1
ATOM 5168 N N . ALA B 2 635 ? 63.131 43.380 93.827 1.00 37.06 635 ALA A N 1
ATOM 5169 C CA . ALA B 2 635 ? 64.400 42.983 93.247 1.00 36.35 635 ALA A CA 1
ATOM 5170 C C . ALA B 2 635 ? 64.589 41.480 93.323 1.00 36.31 635 ALA A C 1
ATOM 5171 O O . ALA B 2 635 ? 63.922 40.806 94.108 1.00 38.62 635 ALA A O 1
ATOM 5173 N N . VAL B 2 636 ? 65.473 40.965 92.472 1.00 36.96 636 VAL A N 1
ATOM 5174 C CA . VAL B 2 636 ? 65.800 39.547 92.421 1.00 39.78 636 VAL A CA 1
ATOM 5175 C C . VAL B 2 636 ? 67.303 39.441 92.679 1.00 41.75 636 VAL A C 1
ATOM 5176 O O . VAL B 2 636 ? 68.108 39.959 91.912 1.00 39.85 636 VAL A O 1
ATOM 5180 N N . LEU B 2 637 ? 67.682 38.790 93.774 1.00 44.98 637 LEU A N 1
ATOM 5181 C CA . LEU B 2 637 ? 69.101 38.688 94.104 1.00 50.45 637 LEU A CA 1
ATOM 5182 C C . LEU B 2 637 ? 69.667 37.275 93.927 1.00 53.17 637 LEU A C 1
ATOM 5183 O O . LEU B 2 637 ? 68.968 36.275 94.129 1.00 53.64 637 LEU A O 1
ATOM 5188 N N . GLN B 2 638 ? 70.938 37.203 93.547 1.00 55.66 638 GLN A N 1
ATOM 5189 C CA . GLN B 2 638 ? 71.592 35.926 93.310 1.00 58.61 638 GLN A CA 1
ATOM 5190 C C . GLN B 2 638 ? 72.753 35.765 94.269 1.00 59.54 638 GLN A C 1
ATOM 5191 O O . GLN B 2 638 ? 73.563 36.673 94.436 1.00 59.20 638 GLN A O 1
ATOM 5197 N N . PHE B 2 639 ? 72.830 34.599 94.898 1.00 60.86 639 PHE A N 1
ATOM 5198 C CA . PHE B 2 639 ? 73.900 34.313 95.844 1.00 62.40 639 PHE A CA 1
ATOM 5199 C C . PHE B 2 639 ? 74.836 33.252 95.279 1.00 64.94 639 PHE A C 1
ATOM 5200 O O . PHE B 2 639 ? 74.433 32.463 94.420 1.00 65.47 639 PHE A O 1
ATOM 5208 N N . ASN B 2 640 ? 76.081 33.236 95.752 1.00 67.78 640 ASN A N 1
ATOM 5209 C CA . ASN B 2 640 ? 77.056 32.256 95.280 1.00 72.29 640 ASN A CA 1
ATOM 5210 C C . ASN B 2 640 ? 76.867 30.867 95.896 1.00 72.79 640 ASN A C 1
ATOM 5211 O O . ASN B 2 640 ? 77.619 29.932 95.599 1.00 72.69 640 ASN A O 1
ATOM 5216 N N . THR B 2 641 ? 75.841 30.743 96.735 1.00 73.21 641 THR A N 1
ATOM 5217 C CA . THR B 2 641 ? 75.516 29.491 97.405 1.00 73.33 641 THR A CA 1
ATOM 5218 C C . THR B 2 641 ? 74.011 29.252 97.359 1.00 71.58 641 THR A C 1
ATOM 5219 O O . THR B 2 641 ? 73.254 30.100 96.902 1.00 71.68 641 THR A O 1
ATOM 5223 N N . GLU B 2 642 ? 73.581 28.090 97.832 1.00 70.68 642 GLU A N 1
ATOM 5224 C CA . GLU B 2 642 ? 72.167 27.748 97.846 1.00 69.56 642 GLU A CA 1
ATOM 5225 C C . GLU B 2 642 ? 71.462 28.463 99.003 1.00 69.20 642 GLU A C 1
ATOM 5226 O O . GLU B 2 642 ? 71.965 28.507 100.126 1.00 68.87 642 GLU A O 1
ATOM 5232 N N . VAL B 2 643 ? 70.291 29.021 98.721 1.00 68.70 643 VAL A N 1
ATOM 5233 C CA . VAL B 2 643 ? 69.518 29.753 99.724 1.00 67.51 643 VAL A CA 1
ATOM 5234 C C . VAL B 2 643 ? 68.896 28.851 100.780 1.00 65.33 643 VAL A C 1
ATOM 5235 O O . VAL B 2 643 ? 68.304 27.820 100.454 1.00 66.28 643 VAL A O 1
ATOM 5239 N N . THR B 2 644 ? 69.028 29.245 102.045 1.00 62.89 644 THR A N 1
ATOM 5240 C CA . THR B 2 644 ? 68.451 28.474 103.145 1.00 58.80 644 THR A CA 1
ATOM 5241 C C . THR B 2 644 ? 67.460 29.319 103.945 1.00 57.40 644 THR A C 1
ATOM 5242 O O . THR B 2 644 ? 67.523 30.548 103.922 1.00 55.41 644 THR A O 1
ATOM 5246 N N . LYS B 2 645 ? 66.542 28.650 104.642 1.00 57.15 645 LYS A N 1
ATOM 5247 C CA . LYS B 2 645 ? 65.536 29.321 105.465 1.00 57.49 645 LYS A CA 1
ATOM 5248 C C . LYS B 2 645 ? 66.203 30.319 106.396 1.00 58.38 645 LYS A C 1
ATOM 5249 O O . LYS B 2 645 ? 65.584 31.292 106.819 1.00 59.43 645 LYS A O 1
ATOM 5255 N N . GLN B 2 646 ? 67.468 30.072 106.713 1.00 59.55 646 GLN A N 1
ATOM 5256 C CA . GLN B 2 646 ? 68.205 30.948 107.600 1.00 60.51 646 GLN A CA 1
ATOM 5257 C C . GLN B 2 646 ? 68.794 32.120 106.852 1.00 59.83 646 GLN A C 1
ATOM 5258 O O . GLN B 2 646 ? 69.042 33.166 107.441 1.00 60.85 646 GLN A O 1
ATOM 5264 N N . MET B 2 647 ? 69.031 31.947 105.556 1.00 59.34 647 MET A N 1
ATOM 5265 C CA . MET B 2 647 ? 69.591 33.031 104.754 1.00 57.68 647 MET A CA 1
ATOM 5266 C C . MET B 2 647 ? 68.499 34.042 104.457 1.00 54.81 647 MET A C 1
ATOM 5267 O O . MET B 2 647 ? 68.742 35.245 104.463 1.00 53.15 647 MET A O 1
ATOM 5272 N N . ILE B 2 648 ? 67.295 33.550 104.196 1.00 52.83 648 ILE A N 1
ATOM 5273 C CA . ILE B 2 648 ? 66.195 34.444 103.921 1.00 53.00 648 ILE A CA 1
ATOM 5274 C C . ILE B 2 648 ? 65.966 35.325 105.143 1.00 54.19 648 ILE A C 1
ATOM 5275 O O . ILE B 2 648 ? 65.959 36.550 105.026 1.00 54.08 648 ILE A O 1
ATOM 5280 N N . GLN B 2 649 ? 65.800 34.708 106.312 1.00 55.41 649 GLN A N 1
ATOM 5281 C CA . GLN B 2 649 ? 65.592 35.456 107.553 1.00 56.54 649 GLN A CA 1
ATOM 5282 C C . GLN B 2 649 ? 66.610 36.580 107.701 1.00 55.58 649 GLN A C 1
ATOM 5283 O O . GLN B 2 649 ? 66.232 37.725 107.919 1.00 54.68 649 GLN A O 1
ATOM 5289 N N . ASP B 2 650 ? 67.894 36.244 107.583 1.00 55.79 650 ASP A N 1
ATOM 5290 C CA . ASP B 2 650 ? 68.983 37.215 107.722 1.00 57.57 650 ASP A CA 1
ATOM 5291 C C . ASP B 2 650 ? 68.927 38.381 106.742 1.00 57.69 650 ASP A C 1
ATOM 5292 O O . ASP B 2 650 ? 69.242 39.513 107.101 1.00 58.41 650 ASP A O 1
ATOM 5297 N N . VAL B 2 651 ? 68.542 38.101 105.500 1.00 57.55 651 VAL A N 1
ATOM 5298 C CA . VAL B 2 651 ? 68.439 39.141 104.485 1.00 54.79 651 VAL A CA 1
ATOM 5299 C C . VAL B 2 651 ? 67.241 39.995 104.850 1.00 52.57 651 VAL A C 1
ATOM 5300 O O . VAL B 2 651 ? 67.350 41.208 104.936 1.00 53.04 651 VAL A O 1
ATOM 5304 N N . SER B 2 652 ? 66.105 39.347 105.087 1.00 50.91 652 SER A N 1
ATOM 5305 C CA . SER B 2 652 ? 64.873 40.031 105.465 1.00 50.53 652 SER A CA 1
ATOM 5306 C C . SER B 2 652 ? 65.037 41.005 106.635 1.00 51.38 652 SER A C 1
ATOM 5307 O O . SER B 2 652 ? 64.664 42.178 106.536 1.00 50.63 652 SER A O 1
ATOM 5310 N N . ASN B 2 653 ? 65.582 40.518 107.746 1.00 51.15 653 ASN A N 1
ATOM 5311 C CA . ASN B 2 653 ? 65.788 41.356 108.921 1.00 50.67 653 ASN A CA 1
ATOM 5312 C C . ASN B 2 653 ? 66.594 42.594 108.561 1.00 51.77 653 ASN A C 1
ATOM 5313 O O . ASN B 2 653 ? 66.151 43.719 108.793 1.00 53.42 653 ASN A O 1
ATOM 5318 N N . ASP B 2 654 ? 67.772 42.389 107.982 1.00 51.81 654 ASP A N 1
ATOM 5319 C CA . ASP B 2 654 ? 68.626 43.508 107.612 1.00 52.38 654 ASP A CA 1
ATOM 5320 C C . ASP B 2 654 ? 67.968 44.506 106.662 1.00 51.03 654 ASP A C 1
ATOM 5321 O O . ASP B 2 654 ? 68.348 45.677 106.617 1.00 48.75 654 ASP A O 1
ATOM 5326 N N . VAL B 2 655 ? 66.973 44.048 105.910 1.00 49.95 655 VAL A N 1
ATOM 5327 C CA . VAL B 2 655 ? 66.269 44.923 104.978 1.00 49.47 655 VAL A CA 1
ATOM 5328 C C . VAL B 2 655 ? 65.282 45.802 105.746 1.00 50.33 655 VAL A C 1
ATOM 5329 O O . VAL B 2 655 ? 65.318 47.027 105.636 1.00 49.07 655 VAL A O 1
ATOM 5333 N N . ARG B 2 656 ? 64.406 45.171 106.523 1.00 50.81 656 ARG A N 1
ATOM 5334 C CA . ARG B 2 656 ? 63.431 45.908 107.316 1.00 51.27 656 ARG A CA 1
ATOM 5335 C C . ARG B 2 656 ? 64.207 46.825 108.265 1.00 52.22 656 ARG A C 1
ATOM 5336 O O . ARG B 2 656 ? 63.839 47.985 108.476 1.00 51.32 656 ARG A O 1
ATOM 5344 N N . GLU B 2 657 ? 65.283 46.301 108.840 1.00 52.80 657 GLU A N 1
ATOM 5345 C CA . GLU B 2 657 ? 66.093 47.099 109.740 1.00 54.89 657 GLU A CA 1
ATOM 5346 C C . GLU B 2 657 ? 66.611 48.341 108.991 1.00 54.80 657 GLU A C 1
ATOM 5347 O O . GLU B 2 657 ? 66.583 49.447 109.540 1.00 54.13 657 GLU A O 1
ATOM 5353 N N . THR B 2 658 ? 67.049 48.171 107.738 1.00 54.57 658 THR A N 1
ATOM 5354 C CA . THR B 2 658 ? 67.553 49.301 106.952 1.00 52.81 658 THR A CA 1
ATOM 5355 C C . THR B 2 658 ? 66.437 50.307 106.730 1.00 54.43 658 THR A C 1
ATOM 5356 O O . THR B 2 658 ? 66.640 51.509 106.858 1.00 53.53 658 THR A O 1
ATOM 5360 N N . TYR B 2 659 ? 65.254 49.806 106.388 1.00 56.13 659 TYR A N 1
ATOM 5361 C CA . TYR B 2 659 ? 64.099 50.659 106.145 1.00 57.53 659 TYR A CA 1
ATOM 5362 C C . TYR B 2 659 ? 63.725 51.377 107.435 1.00 57.16 659 TYR A C 1
ATOM 5363 O O . TYR B 2 659 ? 63.229 52.503 107.412 1.00 57.60 659 TYR A O 1
ATOM 5372 N N . ALA B 2 660 ? 63.979 50.717 108.562 1.00 56.68 660 ALA A N 1
ATOM 5373 C CA . ALA B 2 660 ? 63.643 51.253 109.878 1.00 54.89 660 ALA A CA 1
ATOM 5374 C C . ALA B 2 660 ? 64.499 52.437 110.272 1.00 54.87 660 ALA A C 1
ATOM 5375 O O . ALA B 2 660 ? 64.013 53.400 110.851 1.00 52.47 660 ALA A O 1
ATOM 5377 N N . ARG B 2 661 ? 65.782 52.357 109.954 1.00 57.66 661 ARG A N 1
ATOM 5378 C CA . ARG B 2 661 ? 66.702 53.423 110.281 1.00 61.34 661 ARG A CA 1
ATOM 5379 C C . ARG B 2 661 ? 66.424 54.639 109.420 1.00 61.08 661 ARG A C 1
ATOM 5380 O O . ARG B 2 661 ? 67.089 55.658 109.550 1.00 60.48 661 ARG A O 1
ATOM 5388 N N . MET B 2 662 ? 65.442 54.522 108.534 1.00 61.92 662 MET A N 1
ATOM 5389 C CA . MET B 2 662 ? 65.063 55.624 107.658 1.00 63.31 662 MET A CA 1
ATOM 5390 C C . MET B 2 662 ? 63.690 56.126 108.056 1.00 64.04 662 MET A C 1
ATOM 5391 O O . MET B 2 662 ? 63.154 57.057 107.457 1.00 61.94 662 MET A O 1
ATOM 5396 N N . ASN B 2 663 ? 63.132 55.498 109.081 1.00 65.62 663 ASN A N 1
ATOM 5397 C CA . ASN B 2 663 ? 61.815 55.865 109.587 1.00 68.31 663 ASN A CA 1
ATOM 5398 C C . ASN B 2 663 ? 60.736 55.722 108.529 1.00 67.07 663 ASN A C 1
ATOM 5399 O O . ASN B 2 663 ? 59.869 56.588 108.379 1.00 68.02 663 ASN A O 1
ATOM 5404 N N . ALA B 2 664 ? 60.799 54.623 107.789 1.00 65.06 664 ALA A N 1
ATOM 5405 C CA . ALA B 2 664 ? 59.813 54.361 106.761 1.00 62.65 664 ALA A CA 1
ATOM 5406 C C . ALA B 2 664 ? 58.967 53.157 107.177 1.00 62.38 664 ALA A C 1
ATOM 5407 O O . ALA B 2 664 ? 59.471 52.041 107.322 1.00 59.23 664 ALA A O 1
ATOM 5409 N N . LYS B 2 665 ? 57.683 53.396 107.412 1.00 63.94 665 LYS A N 1
ATOM 5410 C CA . LYS B 2 665 ? 56.794 52.310 107.786 1.00 67.65 665 LYS A CA 1
ATOM 5411 C C . LYS B 2 665 ? 56.410 51.599 106.506 1.00 65.28 665 LYS A C 1
ATOM 5412 O O . LYS B 2 665 ? 55.495 52.023 105.801 1.00 65.01 665 LYS A O 1
ATOM 5418 N N . VAL B 2 666 ? 57.120 50.515 106.211 1.00 62.15 666 VAL A N 1
ATOM 5419 C CA . VAL B 2 666 ? 56.877 49.762 104.992 1.00 59.82 666 VAL A CA 1
ATOM 5420 C C . VAL B 2 666 ? 56.853 48.258 105.198 1.00 58.83 666 VAL A C 1
ATOM 5421 O O . VAL B 2 666 ? 57.523 47.738 106.090 1.00 57.95 666 VAL A O 1
ATOM 5425 N N . LYS B 2 667 ? 56.082 47.564 104.362 1.00 58.05 667 LYS A N 1
ATOM 5426 C CA . LYS B 2 667 ? 56.001 46.104 104.431 1.00 58.21 667 LYS A CA 1
ATOM 5427 C C . LYS B 2 667 ? 57.107 45.547 103.528 1.00 55.04 667 LYS A C 1
ATOM 5428 O O . LYS B 2 667 ? 57.135 45.829 102.325 1.00 56.46 667 LYS A O 1
ATOM 5434 N N . ALA B 2 668 ? 58.016 44.763 104.097 1.00 49.59 668 ALA A N 1
ATOM 5435 C CA . ALA B 2 668 ? 59.098 44.206 103.306 1.00 42.26 668 ALA A CA 1
ATOM 5436 C C . ALA B 2 668 ? 59.238 42.706 103.534 1.00 38.09 668 ALA A C 1
ATOM 5437 O O . ALA B 2 668 ? 59.603 42.280 104.623 1.00 38.04 668 ALA A O 1
ATOM 5439 N N . LEU B 2 669 ? 58.937 41.911 102.508 1.00 35.63 669 LEU A N 1
ATOM 5440 C CA . LEU B 2 669 ? 59.033 40.440 102.570 1.00 32.39 669 LEU A CA 1
ATOM 5441 C C . LEU B 2 669 ? 60.122 39.859 101.642 1.00 31.07 669 LEU A C 1
ATOM 5442 O O . LEU B 2 669 ? 60.583 40.526 100.729 1.00 28.91 669 LEU A O 1
ATOM 5447 N N . VAL B 2 670 ? 60.554 38.625 101.880 1.00 31.68 670 VAL A N 1
ATOM 5448 C CA . VAL B 2 670 ? 61.572 38.011 101.015 1.00 32.67 670 VAL A CA 1
ATOM 5449 C C . VAL B 2 670 ? 61.256 36.552 100.680 1.00 34.59 670 VAL A C 1
ATOM 5450 O O . VAL B 2 670 ? 61.053 35.742 101.563 1.00 37.35 670 VAL A O 1
ATOM 5454 N N . SER B 2 671 ? 61.207 36.203 99.404 1.00 36.06 671 SER A N 1
ATOM 5455 C CA . SER B 2 671 ? 60.922 34.812 99.053 1.00 37.11 671 SER A CA 1
ATOM 5456 C C . SER B 2 671 ? 61.690 34.366 97.812 1.00 36.95 671 SER A C 1
ATOM 5457 O O . SER B 2 671 ? 62.488 35.124 97.252 1.00 38.83 671 SER A O 1
ATOM 5460 N N . THR B 2 672 ? 61.465 33.129 97.397 1.00 36.05 672 THR A N 1
ATOM 5461 C CA . THR B 2 672 ? 62.138 32.603 96.223 1.00 34.66 672 THR A CA 1
ATOM 5462 C C . THR B 2 672 ? 61.143 32.102 95.192 1.00 34.49 672 THR A C 1
ATOM 5463 O O . THR B 2 672 ? 61.519 31.392 94.275 1.00 36.46 672 THR A O 1
ATOM 5467 N N . VAL B 2 673 ? 59.875 32.463 95.314 1.00 33.04 673 VAL A N 1
ATOM 5468 C CA . VAL B 2 673 ? 58.936 31.971 94.336 1.00 34.23 673 VAL A CA 1
ATOM 5469 C C . VAL B 2 673 ? 57.821 32.928 93.919 1.00 35.60 673 VAL A C 1
ATOM 5470 O O . VAL B 2 673 ? 57.292 32.833 92.800 1.00 36.65 673 VAL A O 1
ATOM 5474 N N . GLY B 2 674 ? 57.434 33.837 94.807 1.00 34.70 674 GLY A N 1
ATOM 5475 C CA . GLY B 2 674 ? 56.366 34.750 94.441 1.00 33.66 674 GLY A CA 1
ATOM 5476 C C . GLY B 2 674 ? 56.587 36.185 94.863 1.00 33.40 674 GLY A C 1
ATOM 5477 O O . GLY B 2 674 ? 57.609 36.514 95.457 1.00 31.93 674 GLY A O 1
ATOM 5478 N N . ILE B 2 675 ? 55.650 37.052 94.492 1.00 32.65 675 ILE A N 1
ATOM 5479 C CA . ILE B 2 675 ? 55.697 38.448 94.906 1.00 32.52 675 ILE A CA 1
ATOM 5480 C C . ILE B 2 675 ? 54.278 38.904 94.810 1.00 32.66 675 ILE A C 1
ATOM 5481 O O . ILE B 2 675 ? 53.484 38.316 94.061 1.00 33.27 675 ILE A O 1
ATOM 5486 N N . GLU B 2 676 ? 53.963 39.940 95.579 1.00 31.39 676 GLU A N 1
ATOM 5487 C CA . GLU B 2 676 ? 52.617 40.490 95.618 1.00 30.41 676 GLU A CA 1
ATOM 5488 C C . GLU B 2 676 ? 52.722 42.005 95.694 1.00 28.61 676 GLU A C 1
ATOM 5489 O O . GLU B 2 676 ? 53.346 42.541 96.612 1.00 29.84 676 GLU A O 1
ATOM 5495 N N . ILE B 2 677 ? 52.169 42.698 94.706 1.00 25.86 677 ILE A N 1
ATOM 5496 C CA . ILE B 2 677 ? 52.178 44.148 94.734 1.00 22.32 677 ILE A CA 1
ATOM 5497 C C . ILE B 2 677 ? 50.779 44.616 94.388 1.00 22.40 677 ILE A C 1
ATOM 5498 O O . ILE B 2 677 ? 49.930 43.820 93.992 1.00 22.96 677 ILE A O 1
ATOM 5503 N N . ALA B 2 678 ? 50.519 45.899 94.563 1.00 22.62 678 ALA A N 1
ATOM 5504 C CA . ALA B 2 678 ? 49.193 46.434 94.280 1.00 23.93 678 ALA A CA 1
ATOM 5505 C C . ALA B 2 678 ? 48.598 46.051 92.898 1.00 24.40 678 ALA A C 1
ATOM 5506 O O . ALA B 2 678 ? 47.418 45.697 92.797 1.00 25.57 678 ALA A O 1
ATOM 5508 N N . LYS B 2 679 ? 49.387 46.114 91.834 1.00 24.74 679 LYS A N 1
ATOM 5509 C CA . LYS B 2 679 ? 48.817 45.796 90.544 1.00 26.51 679 LYS A CA 1
ATOM 5510 C C . LYS B 2 679 ? 48.714 44.298 90.254 1.00 25.87 679 LYS A C 1
ATOM 5511 O O . LYS B 2 679 ? 47.714 43.839 89.721 1.00 25.18 679 LYS A O 1
ATOM 5517 N N . ARG B 2 680 ? 49.715 43.519 90.638 1.00 23.87 680 ARG A N 1
ATOM 5518 C CA . ARG B 2 680 ? 49.677 42.096 90.312 1.00 21.80 680 ARG A CA 1
ATOM 5519 C C . ARG B 2 680 ? 50.281 41.185 91.393 1.00 21.65 680 ARG A C 1
ATOM 5520 O O . ARG B 2 680 ? 50.920 41.662 92.324 1.00 24.13 680 ARG A O 1
ATOM 5528 N N . TYR B 2 681 ? 50.083 39.879 91.279 1.00 19.24 681 TYR A N 1
ATOM 5529 C CA . TYR B 2 681 ? 50.711 38.982 92.226 1.00 19.75 681 TYR A CA 1
ATOM 5530 C C . TYR B 2 681 ? 50.958 37.630 91.579 1.00 19.68 681 TYR A C 1
ATOM 5531 O O . TYR B 2 681 ? 50.086 37.065 90.901 1.00 20.36 681 TYR A O 1
ATOM 5540 N N . ILE B 2 682 ? 52.160 37.127 91.803 1.00 19.10 682 ILE A N 1
ATOM 5541 C CA . ILE B 2 682 ? 52.618 35.874 91.230 1.00 23.43 682 ILE A CA 1
ATOM 5542 C C . ILE B 2 682 ? 52.753 34.713 92.231 1.00 25.15 682 ILE A C 1
ATOM 5543 O O . ILE B 2 682 ? 53.689 34.672 93.040 1.00 25.55 682 ILE A O 1
ATOM 5548 N N . ALA B 2 683 ? 51.833 33.761 92.158 1.00 26.02 683 ALA A N 1
ATOM 5549 C CA . ALA B 2 683 ? 51.871 32.612 93.049 1.00 29.26 683 ALA A CA 1
ATOM 5550 C C . ALA B 2 683 ? 52.135 31.356 92.243 1.00 30.78 683 ALA A C 1
ATOM 5551 O O . ALA B 2 683 ? 51.578 31.188 91.171 1.00 30.24 683 ALA A O 1
ATOM 5553 N N . GLY B 2 684 ? 52.976 30.471 92.763 1.00 32.61 684 GLY A N 1
ATOM 5554 C CA . GLY B 2 684 ? 53.245 29.227 92.056 1.00 34.90 684 GLY A CA 1
ATOM 5555 C C . GLY B 2 684 ? 53.550 29.342 90.567 1.00 35.64 684 GLY A C 1
ATOM 5556 O O . GLY B 2 684 ? 53.055 28.536 89.766 1.00 35.62 684 GLY A O 1
ATOM 5557 N N . GLY B 2 685 ? 54.359 30.342 90.205 1.00 35.57 685 GLY A N 1
ATOM 5558 C CA . GLY B 2 685 ? 54.729 30.564 88.820 1.00 32.88 685 GLY A CA 1
ATOM 5559 C C . GLY B 2 685 ? 53.619 31.124 87.949 1.00 31.54 685 GLY A C 1
ATOM 5560 O O . GLY B 2 685 ? 53.841 31.341 86.772 1.00 33.91 685 GLY A O 1
ATOM 5561 N N . LYS B 2 686 ? 52.435 31.364 88.499 1.00 31.12 686 LYS A N 1
ATOM 5562 C CA . LYS B 2 686 ? 51.323 31.890 87.705 1.00 31.38 686 LYS A CA 1
ATOM 5563 C C . LYS B 2 686 ? 51.106 33.361 88.049 1.00 30.08 686 LYS A C 1
ATOM 5564 O O . LYS B 2 686 ? 51.663 33.858 89.025 1.00 29.25 686 LYS A O 1
ATOM 5570 N N . ILE B 2 687 ? 50.295 34.043 87.238 1.00 27.68 687 ILE A N 1
ATOM 5571 C CA . ILE B 2 687 ? 50.022 35.463 87.397 1.00 26.98 687 ILE A CA 1
ATOM 5572 C C . ILE B 2 687 ? 48.558 35.702 87.786 1.00 27.83 687 ILE A C 1
ATOM 5573 O O . ILE B 2 687 ? 47.634 35.072 87.249 1.00 27.18 687 ILE A O 1
ATOM 5578 N N . PHE B 2 688 ? 48.343 36.607 88.738 1.00 26.82 688 PHE A N 1
ATOM 5579 C CA . PHE B 2 688 ? 46.986 36.923 89.184 1.00 26.43 688 PHE A CA 1
ATOM 5580 C C . PHE B 2 688 ? 46.758 38.442 89.291 1.00 26.05 688 PHE A C 1
ATOM 5581 O O . PHE B 2 688 ? 47.678 39.202 89.599 1.00 27.69 688 PHE A O 1
ATOM 5589 N N . PHE B 2 689 ? 45.525 38.871 89.046 1.00 25.07 689 PHE A N 1
ATOM 5590 C CA . PHE B 2 689 ? 45.179 40.276 89.141 1.00 23.31 689 PHE A CA 1
ATOM 5591 C C . PHE B 2 689 ? 43.933 40.396 89.990 1.00 23.43 689 PHE A C 1
ATOM 5592 O O . PHE B 2 689 ? 42.878 39.876 89.624 1.00 22.03 689 PHE A O 1
ATOM 5600 N N . ARG B 2 690 ? 44.056 41.093 91.116 1.00 23.19 690 ARG A N 1
ATOM 5601 C CA . ARG B 2 690 ? 42.927 41.293 92.009 1.00 23.09 690 ARG A CA 1
ATOM 5602 C C . ARG B 2 690 ? 41.659 41.648 91.245 1.00 21.20 690 ARG A C 1
ATOM 5603 O O . ARG B 2 690 ? 41.659 42.567 90.438 1.00 23.37 690 ARG A O 1
ATOM 5611 N N . ALA B 2 691 ? 40.571 40.945 91.492 1.00 19.98 691 ALA A N 1
ATOM 5612 C CA . ALA B 2 691 ? 39.343 41.276 90.785 1.00 22.70 691 ALA A CA 1
ATOM 5613 C C . ALA B 2 691 ? 38.422 42.087 91.687 1.00 23.64 691 ALA A C 1
ATOM 5614 O O . ALA B 2 691 ? 37.278 41.728 91.912 1.00 22.44 691 ALA A O 1
ATOM 5616 N N . GLY B 2 692 ? 38.907 43.214 92.178 1.00 25.50 692 GLY A N 1
ATOM 5617 C CA . GLY B 2 692 ? 38.066 43.993 93.067 1.00 29.29 692 GLY A CA 1
ATOM 5618 C C . GLY B 2 692 ? 37.484 45.334 92.670 1.00 28.11 692 GLY A C 1
ATOM 5619 O O . GLY B 2 692 ? 37.512 46.240 93.492 1.00 32.43 692 GLY A O 1
ATOM 5620 N N . ILE B 2 693 ? 36.941 45.474 91.461 1.00 26.43 693 ILE A N 1
ATOM 5621 C CA . ILE B 2 693 ? 36.358 46.739 91.040 1.00 21.32 693 ILE A CA 1
ATOM 5622 C C . ILE B 2 693 ? 34.932 46.674 91.528 1.00 25.10 693 ILE A C 1
ATOM 5623 O O . ILE B 2 693 ? 34.204 45.746 91.152 1.00 23.97 693 ILE A O 1
ATOM 5628 N N . ASN B 2 694 ? 34.534 47.641 92.361 1.00 26.67 694 ASN A N 1
ATOM 5629 C CA . ASN B 2 694 ? 33.164 47.711 92.883 1.00 28.23 694 ASN A CA 1
ATOM 5630 C C . ASN B 2 694 ? 32.177 47.992 91.761 1.00 29.41 694 ASN A C 1
ATOM 5631 O O . ASN B 2 694 ? 32.510 48.654 90.783 1.00 34.69 694 ASN A O 1
ATOM 5636 N N . LEU B 2 695 ? 30.959 47.505 91.913 1.00 30.02 695 LEU A N 1
ATOM 5637 C CA . LEU B 2 695 ? 29.943 47.663 90.897 1.00 30.80 695 LEU A CA 1
ATOM 5638 C C . LEU B 2 695 ? 28.835 48.622 91.263 1.00 31.21 695 LEU A C 1
ATOM 5639 O O . LEU B 2 695 ? 28.500 49.519 90.496 1.00 30.22 695 LEU A O 1
ATOM 5644 N N . LEU B 2 696 ? 28.262 48.421 92.443 1.00 31.67 696 LEU A N 1
ATOM 5645 C CA . LEU B 2 696 ? 27.151 49.230 92.898 1.00 31.79 696 LEU A CA 1
ATOM 5646 C C . LEU B 2 696 ? 27.497 50.436 93.789 1.00 32.93 696 LEU A C 1
ATOM 5647 O O . LEU B 2 696 ? 26.600 51.073 94.347 1.00 32.50 696 LEU A O 1
ATOM 5652 N N . ASN B 2 697 ? 28.790 50.743 93.906 1.00 33.05 697 ASN A N 1
ATOM 5653 C CA . ASN B 2 697 ? 29.271 51.893 94.672 1.00 34.41 697 ASN A CA 1
ATOM 5654 C C . ASN B 2 697 ? 30.462 52.453 93.919 1.00 35.57 697 ASN A C 1
ATOM 5655 O O . ASN B 2 697 ? 31.343 51.694 93.517 1.00 34.47 697 ASN A O 1
ATOM 5660 N N . ASN B 2 698 ? 30.494 53.775 93.731 1.00 35.57 698 ASN A N 1
ATOM 5661 C CA . ASN B 2 698 ? 31.609 54.443 93.049 1.00 35.02 698 ASN A CA 1
ATOM 5662 C C . ASN B 2 698 ? 32.472 55.309 94.019 1.00 36.50 698 ASN A C 1
ATOM 5663 O O . ASN B 2 698 ? 32.013 55.725 95.083 1.00 37.96 698 ASN A O 1
ATOM 5668 N N . GLU B 2 699 ? 33.723 55.562 93.660 1.00 37.51 699 GLU A N 1
ATOM 5669 C CA . GLU B 2 699 ? 34.591 56.395 94.479 1.00 38.88 699 GLU A CA 1
ATOM 5670 C C . GLU B 2 699 ? 34.013 57.814 94.629 1.00 41.76 699 GLU A C 1
ATOM 5671 O O . GLU B 2 699 ? 33.836 58.317 95.743 1.00 41.12 699 GLU A O 1
ATOM 5677 N N . LYS B 2 700 ? 33.743 58.462 93.493 1.00 43.07 700 LYS A N 1
ATOM 5678 C CA . LYS B 2 700 ? 33.194 59.818 93.475 1.00 43.12 700 LYS A CA 1
ATOM 5679 C C . LYS B 2 700 ? 32.202 59.989 92.342 1.00 44.88 700 LYS A C 1
ATOM 5680 O O . LYS B 2 700 ? 32.054 59.100 91.499 1.00 44.33 700 LYS A O 1
ATOM 5686 N N . ARG B 2 701 ? 31.515 61.131 92.345 1.00 46.12 701 ARG A N 1
ATOM 5687 C CA . ARG B 2 701 ? 30.529 61.452 91.319 1.00 46.84 701 ARG A CA 1
ATOM 5688 C C . ARG B 2 701 ? 31.194 62.257 90.231 1.00 49.76 701 ARG A C 1
ATOM 5689 O O . ARG B 2 701 ? 31.885 63.225 90.517 1.00 51.26 701 ARG A O 1
ATOM 5697 N N . GLY B 2 702 ? 30.984 61.862 88.986 1.00 53.31 702 GLY A N 1
ATOM 5698 C CA . GLY B 2 702 ? 31.573 62.592 87.881 1.00 57.00 702 GLY A CA 1
ATOM 5699 C C . GLY B 2 702 ? 30.520 63.434 87.184 1.00 59.61 702 GLY A C 1
ATOM 5700 O O . GLY B 2 702 ? 29.729 64.117 87.836 1.00 59.05 702 GLY A O 1
ATOM 5701 N N . GLN B 2 703 ? 30.505 63.372 85.857 1.00 63.16 703 GLN A N 1
ATOM 5702 C CA . GLN B 2 703 ? 29.558 64.131 85.046 1.00 67.02 703 GLN A CA 1
ATOM 5703 C C . GLN B 2 703 ? 29.044 63.279 83.889 1.00 63.60 703 GLN A C 1
ATOM 5704 O O . GLN B 2 703 ? 28.423 63.786 82.960 1.00 63.75 703 GLN A O 1
ATOM 5710 N N . SER B 2 704 ? 29.316 61.983 83.940 1.00 58.89 704 SER A N 1
ATOM 5711 C CA . SER B 2 704 ? 28.853 61.088 82.890 1.00 54.51 704 SER A CA 1
ATOM 5712 C C . SER B 2 704 ? 27.337 60.893 83.038 1.00 51.61 704 SER A C 1
ATOM 5713 O O . SER B 2 704 ? 26.742 61.315 84.037 1.00 51.29 704 SER A O 1
ATOM 5716 N N . THR B 2 705 ? 26.706 60.266 82.049 1.00 47.38 705 THR A N 1
ATOM 5717 C CA . THR B 2 705 ? 25.269 60.041 82.123 1.00 43.65 705 THR A CA 1
ATOM 5718 C C . THR B 2 705 ? 24.990 58.647 82.657 1.00 41.97 705 THR A C 1
ATOM 5719 O O . THR B 2 705 ? 25.915 57.903 82.979 1.00 40.85 705 THR A O 1
ATOM 5723 N N . GLN B 2 706 ? 23.712 58.300 82.764 1.00 40.11 706 GLN A N 1
ATOM 5724 C CA . GLN B 2 706 ? 23.340 56.980 83.247 1.00 40.43 706 GLN A CA 1
ATOM 5725 C C . GLN B 2 706 ? 23.815 55.971 82.202 1.00 42.22 706 GLN A C 1
ATOM 5726 O O . GLN B 2 706 ? 24.456 54.968 82.534 1.00 42.27 706 GLN A O 1
ATOM 5732 N N . TRP B 2 707 ? 23.502 56.247 80.938 1.00 41.32 707 TRP A N 1
ATOM 5733 C CA . TRP B 2 707 ? 23.933 55.380 79.858 1.00 39.73 707 TRP A CA 1
ATOM 5734 C C . TRP B 2 707 ? 25.436 55.160 79.982 1.00 39.96 707 TRP A C 1
ATOM 5735 O O . TRP B 2 707 ? 25.910 54.023 79.928 1.00 41.79 707 TRP A O 1
ATOM 5746 N N . ASP B 2 708 ? 26.185 56.242 80.159 1.00 39.50 708 ASP A N 1
ATOM 5747 C CA . ASP B 2 708 ? 27.624 56.111 80.301 1.00 39.41 708 ASP A CA 1
ATOM 5748 C C . ASP B 2 708 ? 27.964 55.209 81.468 1.00 37.57 708 ASP A C 1
ATOM 5749 O O . ASP B 2 708 ? 28.924 54.433 81.416 1.00 36.03 708 ASP A O 1
ATOM 5754 N N . GLN B 2 709 ? 27.159 55.296 82.516 1.00 36.20 709 GLN A N 1
ATOM 5755 C CA . GLN B 2 709 ? 27.396 54.485 83.694 1.00 36.98 709 GLN A CA 1
ATOM 5756 C C . GLN B 2 709 ? 27.023 53.006 83.465 1.00 34.93 709 GLN A C 1
ATOM 5757 O O . GLN B 2 709 ? 27.732 52.106 83.938 1.00 34.28 709 GLN A O 1
ATOM 5763 N N . ALA B 2 710 ? 25.939 52.763 82.725 1.00 31.57 710 ALA A N 1
ATOM 5764 C CA . ALA B 2 710 ? 25.520 51.404 82.371 1.00 28.75 710 ALA A CA 1
ATOM 5765 C C . ALA B 2 710 ? 26.720 50.722 81.697 1.00 29.10 710 ALA A C 1
ATOM 5766 O O . ALA B 2 710 ? 27.121 49.626 82.074 1.00 30.61 710 ALA A O 1
ATOM 5768 N N . ALA B 2 711 ? 27.301 51.388 80.707 1.00 29.21 711 ALA A N 1
ATOM 5769 C CA . ALA B 2 711 ? 28.459 50.856 80.003 1.00 29.83 711 A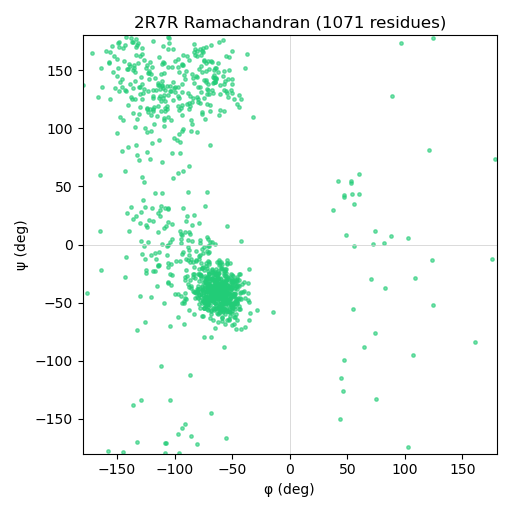LA A CA 1
ATOM 5770 C C . ALA B 2 711 ? 29.637 50.599 80.929 1.00 28.79 711 ALA A C 1
ATOM 5771 O O . ALA B 2 711 ? 30.314 49.588 80.791 1.00 30.92 711 ALA A O 1
ATOM 5773 N N . ILE B 2 712 ? 29.892 51.513 81.864 1.00 28.02 712 ILE A N 1
ATOM 5774 C CA . ILE B 2 712 ? 31.016 51.350 82.786 1.00 26.36 712 ILE A CA 1
ATOM 5775 C C . ILE B 2 712 ? 30.782 50.168 83.715 1.00 24.84 712 ILE A C 1
ATOM 5776 O O . ILE B 2 712 ? 31.708 49.451 84.056 1.00 24.34 712 ILE A O 1
ATOM 5781 N N . LEU B 2 713 ? 29.537 49.970 84.136 1.00 24.51 713 LEU A N 1
ATOM 5782 C CA . LEU B 2 713 ? 29.210 48.831 84.970 1.00 23.06 713 LEU A CA 1
ATOM 5783 C C . LEU B 2 713 ? 29.617 47.568 84.167 1.00 25.13 713 LEU A C 1
ATOM 5784 O O . LEU B 2 713 ? 30.447 46.769 84.642 1.00 26.45 713 LEU A O 1
ATOM 5789 N N . TYR B 2 714 ? 29.069 47.411 82.954 1.00 25.15 714 TYR A N 1
ATOM 5790 C CA . TYR B 2 714 ? 29.391 46.261 82.099 1.00 27.36 714 TYR A CA 1
ATOM 5791 C C . TYR B 2 714 ? 30.905 46.134 81.875 1.00 24.56 714 TYR A C 1
ATOM 5792 O O . TYR B 2 714 ? 31.463 45.044 81.893 1.00 24.71 714 TYR A O 1
ATOM 5801 N N . SER B 2 715 ? 31.566 47.250 81.648 1.00 22.33 715 SER A N 1
ATOM 5802 C CA . SER B 2 715 ? 33.000 47.224 81.462 1.00 22.83 715 SER A CA 1
ATOM 5803 C C . SER B 2 715 ? 33.654 46.665 82.729 1.00 23.86 715 SER A C 1
ATOM 5804 O O . SER B 2 715 ? 34.634 45.904 82.674 1.00 22.16 715 SER A O 1
ATOM 5807 N N . ASN B 2 716 ? 33.112 47.063 83.880 1.00 23.87 716 ASN A N 1
ATOM 5808 C CA . ASN B 2 716 ? 33.644 46.616 85.149 1.00 25.01 716 ASN A CA 1
ATOM 5809 C C . ASN B 2 716 ? 33.353 45.138 85.333 1.00 23.77 716 ASN A C 1
ATOM 5810 O O . ASN B 2 716 ? 34.161 44.389 85.891 1.00 21.01 716 ASN A O 1
ATOM 5815 N N . TYR B 2 717 ? 32.196 44.732 84.828 1.00 22.69 717 TYR A N 1
ATOM 5816 C CA . TYR B 2 717 ? 31.774 43.345 84.858 1.00 21.90 717 TYR A CA 1
ATOM 5817 C C . TYR B 2 717 ? 32.825 42.523 84.111 1.00 21.33 717 TYR A C 1
ATOM 5818 O O . TYR B 2 717 ? 33.390 41.589 84.666 1.00 21.50 717 TYR A O 1
ATOM 5827 N N . ILE B 2 718 ? 33.100 42.902 82.860 1.00 19.75 718 ILE A N 1
ATOM 5828 C CA . ILE B 2 718 ? 34.087 42.230 82.014 1.00 16.33 718 ILE A CA 1
ATOM 5829 C C . ILE B 2 718 ? 35.463 42.112 82.700 1.00 17.02 718 ILE A C 1
ATOM 5830 O O . ILE B 2 718 ? 35.997 41.002 82.861 1.00 16.70 718 ILE A O 1
ATOM 5835 N N . VAL B 2 719 ? 36.050 43.227 83.108 1.00 16.40 719 VAL A N 1
ATOM 5836 C CA . VAL B 2 719 ? 37.356 43.115 83.733 1.00 19.43 719 VAL A CA 1
ATOM 5837 C C . VAL B 2 719 ? 37.369 42.176 84.941 1.00 21.47 719 VAL A C 1
ATOM 5838 O O . VAL B 2 719 ? 38.278 41.359 85.049 1.00 23.25 719 VAL A O 1
ATOM 5842 N N . ASN B 2 720 ? 36.393 42.294 85.852 1.00 21.49 720 ASN A N 1
ATOM 5843 C CA . ASN B 2 720 ? 36.354 41.409 87.019 1.00 21.83 720 ASN A CA 1
ATOM 5844 C C . ASN B 2 720 ? 36.323 39.975 86.537 1.00 24.13 720 ASN A C 1
ATOM 5845 O O . ASN B 2 720 ? 37.156 39.154 86.934 1.00 23.90 720 ASN A O 1
ATOM 5850 N N . ARG B 2 721 ? 35.332 39.689 85.687 1.00 24.07 721 ARG A N 1
ATOM 5851 C CA . ARG B 2 721 ? 35.120 38.366 85.124 1.00 22.96 721 ARG A CA 1
ATOM 5852 C C . ARG B 2 721 ? 36.400 37.751 84.580 1.00 24.82 721 ARG A C 1
ATOM 5853 O O . ARG B 2 721 ? 36.663 36.570 84.808 1.00 24.09 721 ARG A O 1
ATOM 5861 N N . LEU B 2 722 ? 37.209 38.543 83.882 1.00 25.05 722 LEU A N 1
ATOM 5862 C CA . LEU B 2 722 ? 38.471 38.029 83.353 1.00 27.15 722 LEU A CA 1
ATOM 5863 C C . LEU B 2 722 ? 39.456 37.810 84.481 1.00 29.64 722 LEU A C 1
ATOM 5864 O O . LEU B 2 722 ? 40.301 36.902 84.428 1.00 27.35 722 LEU A O 1
ATOM 5869 N N . ARG B 2 723 ? 39.368 38.685 85.482 1.00 30.14 723 ARG A N 1
ATOM 5870 C CA . ARG B 2 723 ? 40.254 38.640 86.627 1.00 31.67 723 ARG A CA 1
ATOM 5871 C C . ARG B 2 723 ? 39.881 37.566 87.669 1.00 32.14 723 ARG A C 1
ATOM 5872 O O . ARG B 2 723 ? 40.670 37.288 88.566 1.00 33.83 723 ARG A O 1
ATOM 5880 N N . GLY B 2 724 ? 38.690 36.975 87.564 1.00 30.33 724 GLY A N 1
ATOM 5881 C CA . GLY B 2 724 ? 38.312 35.919 88.496 1.00 29.79 724 GLY A CA 1
ATOM 5882 C C . GLY B 2 724 ? 37.040 36.038 89.333 1.00 31.14 724 GLY A C 1
ATOM 5883 O O . GLY B 2 724 ? 36.592 35.050 89.925 1.00 32.50 724 GLY A O 1
ATOM 5884 N N . PHE B 2 725 ? 36.455 37.230 89.391 1.00 30.22 725 PHE A N 1
ATOM 5885 C CA . PHE B 2 725 ? 35.257 37.481 90.178 1.00 27.58 725 PHE A CA 1
ATOM 5886 C C . PHE B 2 725 ? 34.189 37.638 89.144 1.00 27.19 725 PHE A C 1
ATOM 5887 O O . PHE B 2 725 ? 34.273 38.537 88.338 1.00 30.30 725 PHE A O 1
ATOM 5895 N N . GLU B 2 726 ? 33.196 36.764 89.145 1.00 27.46 726 GLU A N 1
ATOM 5896 C CA . GLU B 2 726 ? 32.118 36.864 88.180 1.00 28.18 726 GLU A CA 1
ATOM 5897 C C . GLU B 2 726 ? 30.798 37.219 88.855 1.00 26.70 726 GLU A C 1
ATOM 5898 O O . GLU B 2 726 ? 30.432 36.639 89.875 1.00 28.42 726 GLU A O 1
ATOM 5904 N N . THR B 2 727 ? 30.071 38.164 88.294 1.00 24.47 727 THR A N 1
ATOM 5905 C CA . THR B 2 727 ? 28.801 38.552 88.873 1.00 25.69 727 THR A CA 1
ATOM 5906 C C . THR B 2 727 ? 27.829 38.036 87.832 1.00 29.24 727 THR A C 1
ATOM 5907 O O . THR B 2 727 ? 28.069 38.212 86.641 1.00 29.75 727 THR A O 1
ATOM 5911 N N . ASP B 2 728 ? 26.741 37.406 88.271 1.00 31.95 728 ASP A N 1
ATOM 5912 C CA . ASP B 2 728 ? 25.750 36.850 87.354 1.00 34.69 728 ASP A CA 1
ATOM 5913 C C . ASP B 2 728 ? 25.380 37.831 86.236 1.00 33.62 728 ASP A C 1
ATOM 5914 O O . ASP B 2 728 ? 24.885 38.927 86.511 1.00 35.01 728 ASP A O 1
ATOM 5919 N N . ARG B 2 729 ? 25.600 37.422 84.983 1.00 31.88 729 ARG A N 1
ATOM 5920 C CA . ARG B 2 729 ? 25.297 38.255 83.814 1.00 31.03 729 ARG A CA 1
ATOM 5921 C C . ARG B 2 729 ? 23.828 38.659 83.697 1.00 29.67 729 ARG A C 1
ATOM 5922 O O . ARG B 2 729 ? 23.491 39.619 83.006 1.00 29.00 729 ARG A O 1
ATOM 5930 N N . GLU B 2 730 ? 22.941 37.936 84.351 1.00 31.14 730 GLU A N 1
ATOM 5931 C CA . GLU B 2 730 ? 21.541 38.312 84.260 1.00 35.78 730 GLU A CA 1
ATOM 5932 C C . GLU B 2 730 ? 21.317 39.497 85.159 1.00 35.81 730 GLU A C 1
ATOM 5933 O O . GLU B 2 730 ? 20.425 40.308 84.945 1.00 33.41 730 GLU A O 1
ATOM 5939 N N . PHE B 2 731 ? 22.149 39.614 86.177 1.00 35.63 731 PHE A N 1
ATOM 5940 C CA . PHE B 2 731 ? 21.987 40.737 87.065 1.00 36.59 731 PHE A CA 1
ATOM 5941 C C . PHE B 2 731 ? 22.460 41.979 86.334 1.00 35.20 731 PHE A C 1
ATOM 5942 O O . PHE B 2 731 ? 21.769 42.997 86.334 1.00 38.71 731 PHE A O 1
ATOM 5950 N N . ILE B 2 732 ? 23.629 41.891 85.695 1.00 32.85 732 ILE A N 1
ATOM 5951 C CA . ILE B 2 732 ? 24.176 43.032 84.961 1.00 29.27 732 ILE A CA 1
ATOM 5952 C C . ILE B 2 732 ? 23.175 43.475 83.891 1.00 30.48 732 ILE A C 1
ATOM 5953 O O . ILE B 2 732 ? 22.875 44.664 83.732 1.00 28.78 732 ILE A O 1
ATOM 5958 N N . LEU B 2 733 ? 22.648 42.511 83.150 1.00 32.96 733 LEU A N 1
ATOM 5959 C CA . LEU B 2 733 ? 21.704 42.865 82.114 1.00 36.49 733 LEU A CA 1
ATOM 5960 C C . LEU B 2 733 ? 20.524 43.597 82.725 1.00 37.55 733 LEU A C 1
ATOM 5961 O O . LEU B 2 733 ? 20.064 44.593 82.172 1.00 38.90 733 LEU A O 1
ATOM 5966 N N . THR B 2 734 ? 20.051 43.120 83.878 1.00 38.30 734 THR A N 1
ATOM 5967 C CA . THR B 2 734 ? 18.913 43.742 84.551 1.00 37.15 734 THR A CA 1
ATOM 5968 C C . THR B 2 734 ? 19.233 45.194 84.834 1.00 34.73 734 THR A C 1
ATOM 5969 O O . THR B 2 734 ? 18.427 46.080 84.533 1.00 33.38 734 THR A O 1
ATOM 5973 N N . LYS B 2 735 ? 20.408 45.429 85.417 1.00 32.11 735 LYS A N 1
ATOM 5974 C CA . LYS B 2 735 ? 20.826 46.783 85.750 1.00 30.55 735 LYS A CA 1
ATOM 5975 C C . LYS B 2 735 ? 20.841 47.680 84.526 1.00 30.32 735 LYS A C 1
ATOM 5976 O O . LYS B 2 735 ? 20.349 48.811 84.572 1.00 30.82 735 LYS A O 1
ATOM 5982 N N . ILE B 2 736 ? 21.388 47.178 83.423 1.00 30.30 736 ILE A N 1
ATOM 5983 C CA . ILE B 2 736 ? 21.431 47.961 82.190 1.00 31.79 736 ILE A CA 1
ATOM 5984 C C . ILE B 2 736 ? 20.008 48.304 81.678 1.00 32.76 736 ILE A C 1
ATOM 5985 O O . ILE B 2 736 ? 19.815 49.303 80.990 1.00 31.52 736 ILE A O 1
ATOM 5990 N N . MET B 2 737 ? 19.010 47.498 82.026 1.00 34.71 737 MET A N 1
ATOM 5991 C CA . MET B 2 737 ? 17.645 47.787 81.593 1.00 39.02 737 MET A CA 1
ATOM 5992 C C . MET B 2 737 ? 17.135 48.972 82.387 1.00 39.94 737 MET A C 1
ATOM 5993 O O . MET B 2 737 ? 16.454 49.859 81.855 1.00 41.66 737 MET A O 1
ATOM 5998 N N . GLN B 2 738 ? 17.462 48.989 83.673 1.00 38.87 738 GLN A N 1
ATOM 5999 C CA . GLN B 2 738 ? 17.006 50.072 84.541 1.00 38.41 738 GLN A CA 1
ATOM 6000 C C . GLN B 2 738 ? 17.701 51.382 84.165 1.00 38.24 738 GLN A C 1
ATOM 6001 O O . GLN B 2 738 ? 17.051 52.379 83.827 1.00 37.90 738 GLN A O 1
ATOM 6007 N N . MET B 2 739 ? 19.027 51.355 84.185 1.00 36.50 739 MET A N 1
ATOM 6008 C CA . MET B 2 739 ? 19.817 52.530 83.883 1.00 34.22 739 MET A CA 1
ATOM 6009 C C . MET B 2 739 ? 19.632 53.137 82.492 1.00 36.93 739 MET A C 1
ATOM 6010 O O . MET B 2 739 ? 19.797 54.346 82.330 1.00 39.85 739 MET A O 1
ATOM 6015 N N . THR B 2 740 ? 19.274 52.334 81.492 1.00 37.86 740 THR A N 1
ATOM 6016 C CA . THR B 2 740 ? 19.134 52.873 80.148 1.00 39.09 740 THR A CA 1
ATOM 6017 C C . THR B 2 740 ? 17.742 53.320 79.801 1.00 38.88 740 THR A C 1
ATOM 6018 O O . THR B 2 740 ? 17.541 53.893 78.738 1.00 37.76 740 THR A O 1
ATOM 6022 N N . SER B 2 741 ? 16.773 53.067 80.674 1.00 39.63 741 SER A N 1
ATOM 6023 C CA . SER B 2 741 ? 15.395 53.465 80.362 1.00 42.06 741 SER A CA 1
ATOM 6024 C C . SER B 2 741 ? 15.199 54.970 80.404 1.00 42.08 741 SER A C 1
ATOM 6025 O O . SER B 2 741 ? 15.972 55.686 81.037 1.00 41.75 741 SER A O 1
ATOM 6028 N N . VAL B 2 742 ? 14.165 55.444 79.718 1.00 43.74 742 VAL A N 1
ATOM 6029 C CA . VAL B 2 742 ? 13.864 56.875 79.677 1.00 47.12 742 VAL A CA 1
ATOM 6030 C C . VAL B 2 742 ? 12.385 57.127 79.896 1.00 48.69 742 VAL A C 1
ATOM 6031 O O . VAL B 2 742 ? 11.539 56.581 79.182 1.00 48.35 742 VAL A O 1
ATOM 6035 N N . ALA B 2 743 ? 12.086 57.970 80.884 1.00 51.47 743 ALA A N 1
ATOM 6036 C CA . ALA B 2 743 ? 10.706 58.296 81.217 1.00 53.36 743 ALA A CA 1
ATOM 6037 C C . ALA B 2 743 ? 10.173 59.320 80.251 1.00 54.20 743 ALA A C 1
ATOM 6038 O O . ALA B 2 743 ? 10.859 60.292 79.916 1.00 54.84 743 ALA A O 1
ATOM 6040 N N . ILE B 2 744 ? 8.955 59.096 79.781 1.00 55.63 744 ILE A N 1
ATOM 6041 C CA . ILE B 2 744 ? 8.340 60.045 78.860 1.00 57.51 744 ILE A CA 1
ATOM 6042 C C . ILE B 2 744 ? 7.501 60.961 79.744 1.00 58.06 744 ILE A C 1
ATOM 6043 O O . ILE B 2 744 ? 7.504 62.195 79.602 1.00 57.63 744 ILE A O 1
ATOM 6048 N N . THR B 2 745 ? 6.789 60.327 80.669 1.00 58.15 745 THR A N 1
ATOM 6049 C CA . THR B 2 745 ? 5.949 61.032 81.616 1.00 57.32 745 THR A CA 1
ATOM 6050 C C . THR B 2 745 ? 6.195 60.398 82.976 1.00 58.53 745 THR A C 1
ATOM 6051 O O . THR B 2 745 ? 7.343 60.095 83.326 1.00 59.13 745 THR A O 1
ATOM 6055 N N . GLY B 2 746 ? 5.128 60.188 83.735 1.00 59.66 746 GLY A N 1
ATOM 6056 C CA . GLY B 2 746 ? 5.284 59.597 85.048 1.00 61.11 746 GLY A CA 1
ATOM 6057 C C . GLY B 2 746 ? 4.828 58.160 85.060 1.00 62.29 746 GLY A C 1
ATOM 6058 O O . GLY B 2 746 ? 5.136 57.401 85.984 1.00 62.39 746 GLY A O 1
ATOM 6059 N N . SER B 2 747 ? 4.082 57.781 84.032 1.00 63.47 747 SER A N 1
ATOM 6060 C CA . SER B 2 747 ? 3.582 56.415 83.942 1.00 65.26 747 SER A CA 1
ATOM 6061 C C . SER B 2 747 ? 4.027 55.772 82.637 1.00 65.11 747 SER A C 1
ATOM 6062 O O . SER B 2 747 ? 3.692 54.621 82.353 1.00 65.39 747 SER A O 1
ATOM 6065 N N . LEU B 2 748 ? 4.800 56.529 81.865 1.00 64.87 748 LEU A N 1
ATOM 6066 C CA . LEU B 2 748 ? 5.283 56.087 80.567 1.00 63.49 748 LEU A CA 1
ATOM 6067 C C . LEU B 2 748 ? 6.807 56.004 80.550 1.00 62.18 748 LEU A C 1
ATOM 6068 O O . LEU B 2 748 ? 7.498 57.028 80.471 1.00 61.86 748 LEU A O 1
ATOM 6073 N N . ARG B 2 749 ? 7.319 54.778 80.621 1.00 61.02 749 ARG A N 1
ATOM 6074 C CA . ARG B 2 749 ? 8.759 54.538 80.637 1.00 60.83 749 ARG A CA 1
ATOM 6075 C C . ARG B 2 749 ? 9.195 53.756 79.400 1.00 60.40 749 ARG A C 1
ATOM 6076 O O . ARG B 2 749 ? 8.582 52.745 79.045 1.00 60.41 749 ARG A O 1
ATOM 6084 N N . LEU B 2 750 ? 10.259 54.226 78.752 1.00 59.81 750 LEU A N 1
ATOM 6085 C CA . LEU B 2 750 ? 10.772 53.596 77.534 1.00 59.81 750 LEU A CA 1
ATOM 6086 C C . LEU B 2 750 ? 12.055 52.807 77.761 1.00 58.24 750 LEU A C 1
ATOM 6087 O O . LEU B 2 750 ? 13.017 53.329 78.309 1.00 58.56 750 LEU A O 1
ATOM 6092 N N . PHE B 2 751 ? 12.066 51.555 77.318 1.00 57.29 751 PHE A N 1
ATOM 6093 C CA . PHE B 2 751 ? 13.221 50.678 77.478 1.00 57.14 751 PHE A CA 1
ATOM 6094 C C . PHE B 2 751 ? 13.845 50.299 76.138 1.00 57.30 751 PHE A C 1
ATOM 6095 O O . PHE B 2 751 ? 13.192 49.682 75.294 1.00 57.09 751 PHE A O 1
ATOM 6103 N N . PRO B 2 752 ? 15.123 50.665 75.924 1.00 56.56 752 PRO A N 1
ATOM 6104 C CA . PRO B 2 752 ? 15.828 50.353 74.672 1.00 56.62 752 PRO A CA 1
ATOM 6105 C C . PRO B 2 752 ? 16.051 48.851 74.441 1.00 54.66 752 PRO A C 1
ATOM 6106 O O . PRO B 2 752 ? 16.264 48.095 75.392 1.00 54.46 752 PRO A O 1
ATOM 6110 N N . SER B 2 753 ? 15.998 48.433 73.175 1.00 52.89 753 SER A N 1
ATOM 6111 C CA . SER B 2 753 ? 16.162 47.021 72.795 1.00 50.52 753 SER A CA 1
ATOM 6112 C C . SER B 2 753 ? 17.610 46.577 72.668 1.00 48.10 753 SER A C 1
ATOM 6113 O O . SER B 2 753 ? 18.516 47.407 72.597 1.00 48.00 753 SER A O 1
ATOM 6116 N N . GLU B 2 754 ? 17.813 45.262 72.619 1.00 46.01 754 GLU A N 1
ATOM 6117 C CA . GLU B 2 754 ? 19.155 44.691 72.474 1.00 44.57 754 GLU A CA 1
ATOM 6118 C C . GLU B 2 754 ? 19.874 45.259 71.245 1.00 42.94 754 GLU A C 1
ATOM 6119 O O . GLU B 2 754 ? 21.061 45.579 71.299 1.00 40.79 754 GLU A O 1
ATOM 6125 N N . ARG B 2 755 ? 19.140 45.395 70.144 1.00 43.24 755 ARG A N 1
ATOM 6126 C CA . ARG B 2 755 ? 19.699 45.923 68.906 1.00 42.54 755 ARG A CA 1
ATOM 6127 C C . ARG B 2 755 ? 20.183 47.344 69.083 1.00 40.65 755 ARG A C 1
ATOM 6128 O O . ARG B 2 755 ? 21.189 47.736 68.517 1.00 39.62 755 ARG A O 1
ATOM 6136 N N . VAL B 2 756 ? 19.457 48.119 69.876 1.00 41.03 756 VAL A N 1
ATOM 6137 C CA . VAL B 2 756 ? 19.816 49.505 70.124 1.00 39.19 756 VAL A CA 1
ATOM 6138 C C . VAL B 2 756 ? 21.044 49.628 71.012 1.00 37.57 756 VAL A C 1
ATOM 6139 O O . VAL B 2 756 ? 21.921 50.440 70.758 1.00 36.90 756 VAL A O 1
ATOM 6143 N N . LEU B 2 757 ? 21.130 48.784 72.028 1.00 37.46 757 LEU A N 1
ATOM 6144 C CA . LEU B 2 757 ? 22.238 48.842 72.982 1.00 37.49 757 LEU A CA 1
ATOM 6145 C C . LEU B 2 757 ? 23.523 48.077 72.658 1.00 39.38 757 LEU A C 1
ATOM 6146 O O . LEU B 2 757 ? 24.566 48.325 73.276 1.00 39.64 757 LEU A O 1
ATOM 6151 N N . THR B 2 758 ? 23.478 47.162 71.698 1.00 39.81 758 THR A N 1
ATOM 6152 C CA . THR B 2 758 ? 24.679 46.401 71.395 1.00 39.15 758 THR A CA 1
ATOM 6153 C C . THR B 2 758 ? 25.293 46.626 70.020 1.00 40.61 758 THR A C 1
ATOM 6154 O O . THR B 2 758 ? 26.460 46.273 69.794 1.00 40.77 758 THR A O 1
ATOM 6158 N N . THR B 2 759 ? 24.522 47.201 69.099 1.00 41.64 759 THR A N 1
ATOM 6159 C CA . THR B 2 759 ? 25.031 47.463 67.748 1.00 42.06 759 THR A CA 1
ATOM 6160 C C . THR B 2 759 ? 26.186 48.474 67.829 1.00 41.15 759 THR A C 1
ATOM 6161 O O . THR B 2 759 ? 26.151 49.383 68.656 1.00 41.17 759 THR A O 1
ATOM 6165 N N . ASN B 2 760 ? 27.213 48.319 67.000 1.00 41.75 760 ASN A N 1
ATOM 6166 C CA . ASN B 2 760 ? 28.328 49.255 67.069 1.00 43.61 760 ASN A CA 1
ATOM 6167 C C . ASN B 2 760 ? 27.911 50.633 66.577 1.00 46.25 760 ASN A C 1
ATOM 6168 O O . ASN B 2 760 ? 28.101 50.966 65.399 1.00 45.68 760 ASN A O 1
ATOM 6173 N N . SER B 2 761 ? 27.350 51.431 67.488 1.00 48.86 761 SER A N 1
ATOM 6174 C CA . SER B 2 761 ? 26.880 52.789 67.193 1.00 50.68 761 SER A CA 1
ATOM 6175 C C . SER B 2 761 ? 27.383 53.761 68.250 1.00 50.39 761 SER A C 1
ATOM 6176 O O . SER B 2 761 ? 28.215 53.408 69.088 1.00 49.39 761 SER A O 1
ATOM 6179 N N . THR B 2 762 ? 26.855 54.980 68.212 1.00 50.33 762 THR A N 1
ATOM 6180 C CA . THR B 2 762 ? 27.241 56.016 69.164 1.00 50.89 762 THR A CA 1
ATOM 6181 C C . THR B 2 762 ? 26.494 55.858 70.496 1.00 50.31 762 THR A C 1
ATOM 6182 O O . THR B 2 762 ? 26.766 56.559 71.474 1.00 49.35 762 THR A O 1
ATOM 6186 N N . PHE B 2 763 ? 25.569 54.908 70.517 1.00 50.22 763 PHE A N 1
ATOM 6187 C CA . PHE B 2 763 ? 24.773 54.607 71.697 1.00 50.64 763 PHE A CA 1
ATOM 6188 C C . PHE B 2 763 ? 24.988 53.171 72.199 1.00 47.03 763 PHE A C 1
ATOM 6189 O O . PHE B 2 763 ? 24.163 52.628 72.926 1.00 44.64 763 PHE A O 1
ATOM 6197 N N . LYS B 2 764 ? 26.093 52.553 71.807 1.00 42.59 764 LYS A N 1
ATOM 6198 C CA . LYS B 2 764 ? 26.372 51.196 72.236 1.00 39.19 764 LYS A CA 1
ATOM 6199 C C . LYS B 2 764 ? 26.737 51.158 73.717 1.00 38.88 764 LYS A C 1
ATOM 6200 O O . LYS B 2 764 ? 27.497 52.006 74.199 1.00 39.70 764 LYS A O 1
ATOM 6206 N N . VAL B 2 765 ? 26.207 50.168 74.435 1.00 36.85 765 VAL A N 1
ATOM 6207 C CA . VAL B 2 765 ? 26.500 50.022 75.859 1.00 35.20 765 VAL A CA 1
ATOM 6208 C C . VAL B 2 765 ? 27.256 48.730 76.168 1.00 32.67 765 VAL A C 1
ATOM 6209 O O . VAL B 2 765 ? 28.111 48.721 77.048 1.00 33.38 765 VAL A O 1
ATOM 6213 N N . PHE B 2 766 ? 26.952 47.646 75.455 1.00 32.00 766 PHE A N 1
ATOM 6214 C CA . PHE B 2 766 ? 27.653 46.361 75.665 1.00 32.73 766 PHE A CA 1
ATOM 6215 C C . PHE B 2 766 ? 27.530 45.399 74.462 1.00 33.49 766 PHE A C 1
ATOM 6216 O O . PHE B 2 766 ? 26.718 45.601 73.559 1.00 33.38 766 PHE A O 1
ATOM 6224 N N . ASP B 2 767 ? 28.348 44.353 74.466 1.00 36.02 767 ASP A N 1
ATOM 6225 C CA . ASP B 2 767 ? 28.356 43.355 73.395 1.00 37.73 767 ASP A CA 1
ATOM 6226 C C . ASP B 2 767 ? 27.327 42.266 73.666 1.00 37.63 767 ASP A C 1
ATOM 6227 O O . ASP B 2 767 ? 27.325 41.681 74.744 1.00 38.22 767 ASP A O 1
ATOM 6232 N N . SER B 2 768 ? 26.467 41.989 72.686 1.00 39.26 768 SER A N 1
ATOM 6233 C CA . SER B 2 768 ? 25.437 40.964 72.840 1.00 41.30 768 SER A CA 1
ATOM 6234 C C . SER B 2 768 ? 25.970 39.681 73.440 1.00 42.21 768 SER A C 1
ATOM 6235 O O . SER B 2 768 ? 25.244 38.974 74.138 1.00 43.40 768 SER A O 1
ATOM 6238 N N . GLU B 2 769 ? 27.238 39.383 73.155 1.00 43.05 769 GLU A N 1
ATOM 6239 C CA . GLU B 2 769 ? 27.902 38.183 73.646 1.00 42.67 769 GLU A CA 1
ATOM 6240 C C . GLU B 2 769 ? 29.219 38.627 74.243 1.00 41.24 769 GLU A C 1
ATOM 6241 O O . GLU B 2 769 ? 29.982 39.341 73.599 1.00 40.53 769 GLU A O 1
ATOM 6247 N N . ASP B 2 770 ? 29.496 38.199 75.469 1.00 38.38 770 ASP A N 1
ATOM 6248 C CA . ASP B 2 770 ? 30.734 38.617 76.105 1.00 36.27 770 ASP A CA 1
ATOM 6249 C C . ASP B 2 770 ? 31.980 38.192 75.347 1.00 37.11 770 ASP A C 1
ATOM 6250 O O . ASP B 2 770 ? 32.086 37.061 74.856 1.00 37.40 770 ASP A O 1
ATOM 6255 N N . PHE B 2 771 ? 32.915 39.131 75.263 1.00 37.24 771 PHE A N 1
ATOM 6256 C CA . PHE B 2 771 ? 34.197 38.923 74.618 1.00 36.72 771 PHE A CA 1
ATOM 6257 C C . PHE B 2 771 ? 34.133 38.890 73.095 1.00 36.94 771 PHE A C 1
ATOM 6258 O O . PHE B 2 771 ? 35.104 38.547 72.426 1.00 36.31 771 PHE A O 1
ATOM 6266 N N . ILE B 2 772 ? 32.993 39.277 72.541 1.00 36.75 772 ILE A N 1
ATOM 6267 C CA . ILE B 2 772 ? 32.838 39.258 71.096 1.00 36.16 772 ILE A CA 1
ATOM 6268 C C . ILE B 2 772 ? 32.169 40.528 70.594 1.00 36.83 772 ILE A C 1
ATOM 6269 O O . ILE B 2 772 ? 30.991 40.762 70.885 1.00 35.84 772 ILE A O 1
ATOM 6274 N N . ILE B 2 773 ? 32.915 41.340 69.838 1.00 37.93 773 ILE A N 1
ATOM 6275 C CA . ILE B 2 773 ? 32.358 42.589 69.293 1.00 38.25 773 ILE A CA 1
ATOM 6276 C C . ILE B 2 773 ? 31.809 42.383 67.884 1.00 40.00 773 ILE A C 1
ATOM 6277 O O . ILE B 2 773 ? 32.579 42.156 66.962 1.00 39.18 773 ILE A O 1
ATOM 6282 N N . GLU B 2 774 ? 30.488 42.461 67.728 1.00 43.66 774 GLU A N 1
ATOM 6283 C CA . GLU B 2 774 ? 29.846 42.294 66.422 1.00 48.52 774 GLU A CA 1
ATOM 6284 C C . GLU B 2 774 ? 29.769 43.617 65.654 1.00 48.69 774 GLU A C 1
ATOM 6285 O O . GLU B 2 774 ? 29.837 44.701 66.237 1.00 47.87 774 GLU A O 1
ATOM 6291 N N . TYR B 2 775 ? 29.617 43.516 64.338 1.00 49.10 775 TYR A N 1
ATOM 6292 C CA . TYR B 2 775 ? 29.467 44.687 63.481 1.00 50.23 775 TYR A CA 1
ATOM 6293 C C . TYR B 2 775 ? 28.301 44.374 62.525 1.00 52.52 775 TYR A C 1
ATOM 6294 O O . TYR B 2 775 ? 28.142 43.240 62.066 1.00 52.79 775 TYR A O 1
ATOM 6303 N N . GLY B 2 776 ? 27.467 45.365 62.245 1.00 54.67 776 GLY A N 1
ATOM 6304 C CA . GLY B 2 776 ? 26.325 45.127 61.372 1.00 58.01 776 GLY A CA 1
ATOM 6305 C C . GLY B 2 776 ? 26.545 44.285 60.124 1.00 61.06 776 GLY A C 1
ATOM 6306 O O . GLY B 2 776 ? 27.422 44.579 59.305 1.00 63.60 776 GLY A O 1
ATOM 6307 N N . THR B 2 777 ? 25.749 43.232 59.968 1.00 62.59 777 THR A N 1
ATOM 6308 C CA . THR B 2 777 ? 25.843 42.367 58.790 1.00 62.90 777 THR A CA 1
ATOM 6309 C C . THR B 2 777 ? 24.468 42.160 58.160 1.00 62.62 777 THR A C 1
ATOM 6310 O O . THR B 2 777 ? 24.268 41.211 57.400 1.00 63.05 777 THR A O 1
ATOM 6314 N N . THR B 2 778 ? 23.519 43.037 58.499 1.00 61.13 778 THR A N 1
ATOM 6315 C CA . THR B 2 778 ? 22.166 42.982 57.941 1.00 58.79 778 THR A CA 1
ATOM 6316 C C . THR B 2 778 ? 21.716 44.401 57.640 1.00 57.88 778 THR A C 1
ATOM 6317 O O . THR B 2 778 ? 22.180 45.353 58.264 1.00 57.50 778 THR A O 1
ATOM 6321 N N . VAL B 2 779 ? 20.817 44.545 56.678 1.00 57.14 779 VAL A N 1
ATOM 6322 C CA . VAL B 2 779 ? 20.357 45.864 56.300 1.00 57.20 779 VAL A CA 1
ATOM 6323 C C . VAL B 2 779 ? 19.720 46.615 57.454 1.00 58.29 779 VAL A C 1
ATOM 6324 O O . VAL B 2 779 ? 20.031 47.783 57.670 1.00 58.79 779 VAL A O 1
ATOM 6328 N N . ASP B 2 780 ? 18.841 45.966 58.210 1.00 59.55 780 ASP A N 1
ATOM 6329 C CA . ASP B 2 780 ? 18.225 46.663 59.335 1.00 61.13 780 ASP A CA 1
ATOM 6330 C C . ASP B 2 780 ? 19.305 47.185 60.288 1.00 61.55 780 ASP A C 1
ATOM 6331 O O . ASP B 2 780 ? 19.269 48.350 60.691 1.00 60.57 780 ASP A O 1
ATOM 6336 N N . GLU B 2 781 ? 20.271 46.332 60.635 1.00 61.94 781 GLU A N 1
ATOM 6337 C CA . GLU B 2 781 ? 21.354 46.742 61.534 1.00 62.43 781 GLU A CA 1
ATOM 6338 C C . GLU B 2 781 ? 22.070 47.954 60.976 1.00 61.20 781 GLU A C 1
ATOM 6339 O O . GLU B 2 781 ? 22.408 48.881 61.714 1.00 61.71 781 GLU A O 1
ATOM 6345 N N . VAL B 2 782 ? 22.301 47.951 59.671 1.00 59.96 782 VAL A N 1
ATOM 6346 C CA . VAL B 2 782 ? 22.970 49.075 59.036 1.00 59.14 782 VAL A CA 1
ATOM 6347 C C . VAL B 2 782 ? 22.053 50.298 59.157 1.00 60.53 782 VAL A C 1
ATOM 6348 O O . VAL B 2 782 ? 22.487 51.395 59.526 1.00 59.06 782 VAL A O 1
ATOM 6352 N N . TYR B 2 783 ? 20.776 50.082 58.856 1.00 62.56 783 TYR A N 1
ATOM 6353 C CA . TYR B 2 783 ? 19.775 51.138 58.904 1.00 65.34 783 TYR A CA 1
ATOM 6354 C C . TYR B 2 783 ? 19.896 51.914 60.201 1.00 62.62 783 TYR A C 1
ATOM 6355 O O . TYR B 2 783 ? 20.187 53.108 60.203 1.00 61.77 783 TYR A O 1
ATOM 6364 N N . ILE B 2 784 ? 19.674 51.211 61.303 1.00 60.52 784 ILE A N 1
ATOM 6365 C CA . ILE B 2 784 ? 19.749 51.796 62.628 1.00 58.62 784 ILE A CA 1
ATOM 6366 C C . ILE B 2 784 ? 21.124 52.399 62.871 1.00 57.67 784 ILE A C 1
ATOM 6367 O O . ILE B 2 784 ? 21.240 53.507 63.390 1.00 56.56 784 ILE A O 1
ATOM 6372 N N . GLN B 2 785 ? 22.169 51.674 62.487 1.00 57.25 785 GLN A N 1
ATOM 6373 C CA . GLN B 2 785 ? 23.526 52.168 62.685 1.00 57.07 785 GLN A CA 1
ATOM 6374 C C . GLN B 2 785 ? 23.709 53.577 62.132 1.00 56.67 785 GLN A C 1
ATOM 6375 O O . GLN B 2 785 ? 24.290 54.440 62.795 1.00 56.10 785 GLN A O 1
ATOM 6381 N N . ARG B 2 786 ? 23.214 53.806 60.918 1.00 57.26 786 ARG A N 1
ATOM 6382 C CA . ARG B 2 786 ? 23.344 55.116 60.287 1.00 57.88 786 ARG A CA 1
ATOM 6383 C C . ARG B 2 786 ? 22.446 56.156 60.961 1.00 57.84 786 ARG A C 1
ATOM 6384 O O . ARG B 2 786 ? 22.824 57.316 61.094 1.00 56.45 786 ARG A O 1
ATOM 6392 N N . ALA B 2 787 ? 21.271 55.727 61.411 1.00 59.13 787 ALA A N 1
ATOM 6393 C CA . ALA B 2 787 ? 20.337 56.617 62.082 1.00 60.16 787 ALA A CA 1
ATOM 6394 C C . ALA B 2 787 ? 20.943 57.223 63.340 1.00 62.20 787 ALA A C 1
ATOM 6395 O O . ALA B 2 787 ? 21.008 58.442 63.475 1.00 63.35 787 ALA A O 1
ATOM 6397 N N . PHE B 2 788 ? 21.394 56.378 64.261 1.00 65.55 788 PHE A N 1
ATOM 6398 C CA . PHE B 2 788 ? 21.972 56.867 65.504 1.00 69.63 788 PHE A CA 1
ATOM 6399 C C . PHE B 2 788 ? 23.047 57.922 65.332 1.00 72.33 788 PHE A C 1
ATOM 6400 O O . PHE B 2 788 ? 23.083 58.907 66.060 1.00 71.90 788 PHE A O 1
ATOM 6408 N N . MET B 2 789 ? 23.918 57.724 64.360 1.00 77.00 789 MET A N 1
ATOM 6409 C CA . MET B 2 789 ? 24.993 58.671 64.100 1.00 82.23 789 MET A CA 1
ATOM 6410 C C . MET B 2 789 ? 24.442 60.057 63.737 1.00 84.01 789 MET A C 1
ATOM 6411 O O . MET B 2 789 ? 25.025 61.086 64.093 1.00 84.02 789 MET A O 1
ATOM 6416 N N . SER B 2 790 ? 23.316 60.066 63.028 1.00 85.80 790 SER A N 1
ATOM 6417 C CA . SER B 2 790 ? 22.661 61.296 62.594 1.00 87.80 790 SER A CA 1
ATOM 6418 C C . SER B 2 790 ? 22.480 62.279 63.739 1.00 88.66 790 SER A C 1
ATOM 6419 O O . SER B 2 790 ? 22.468 63.493 63.542 1.00 88.06 790 SER A O 1
ATOM 6422 N N . LEU B 2 791 ? 22.333 61.736 64.939 1.00 89.89 791 LEU A N 1
ATOM 6423 C CA . LEU B 2 791 ? 22.151 62.539 66.135 1.00 91.76 791 LEU A CA 1
ATOM 6424 C C . LEU B 2 791 ? 23.180 62.156 67.203 1.00 93.71 791 LEU A C 1
ATOM 6425 O O . LEU B 2 791 ? 22.826 61.847 68.348 1.00 94.03 791 LEU A O 1
ATOM 6430 N N . SER B 2 792 ? 24.454 62.179 66.819 1.00 95.25 792 SER A N 1
ATOM 6431 C CA . SER B 2 792 ? 25.546 61.841 67.728 1.00 96.44 792 SER A CA 1
ATOM 6432 C C . SER B 2 792 ? 25.932 63.043 68.587 1.00 97.21 792 SER A C 1
ATOM 6433 O O . SER B 2 792 ? 25.858 62.986 69.817 1.00 97.99 792 SER A O 1
ATOM 6436 N N . SER B 2 793 ? 26.341 64.131 67.938 1.00 98.04 793 SER A N 1
ATOM 6437 C CA . SER B 2 793 ? 26.730 65.343 68.652 1.00 98.44 793 SER A CA 1
ATOM 6438 C C . SER B 2 793 ? 25.585 66.360 68.713 1.00 97.99 793 SER A C 1
ATOM 6439 O O . SER B 2 793 ? 24.986 66.707 67.693 1.00 97.22 793 SER A O 1
ATOM 6442 N N . GLN B 2 794 ? 25.283 66.830 69.921 1.00 97.71 794 GLN A N 1
ATOM 6443 C CA . GLN B 2 794 ? 24.216 67.803 70.110 1.00 97.12 794 GLN A CA 1
ATOM 6444 C C . GLN B 2 794 ? 24.765 69.174 70.464 1.00 95.79 794 GLN A C 1
ATOM 6445 O O . GLN B 2 794 ? 25.876 69.299 70.984 1.00 95.12 794 GLN A O 1
ATOM 6451 N N . LYS B 2 795 ? 23.968 70.200 70.180 1.00 93.97 795 LYS A N 1
ATOM 6452 C CA . LYS B 2 795 ? 24.365 71.581 70.424 1.00 91.67 795 LYS A CA 1
ATOM 6453 C C . LYS B 2 795 ? 24.161 72.063 71.861 1.00 88.41 795 LYS A C 1
ATOM 6454 O O . LYS B 2 795 ? 23.434 71.454 72.648 1.00 87.14 795 LYS A O 1
ATOM 6460 N N . SER B 2 796 ? 24.827 73.168 72.183 1.00 84.75 796 SER A N 1
ATOM 6461 C CA . SER B 2 796 ? 24.771 73.779 73.505 1.00 80.78 796 SER A CA 1
ATOM 6462 C C . SER B 2 796 ? 24.844 75.304 73.392 1.00 78.02 796 SER A C 1
ATOM 6463 O O . SER B 2 796 ? 25.902 75.864 73.103 1.00 76.78 796 SER A O 1
ATOM 6466 N N . GLY B 2 797 ? 23.714 75.967 73.629 1.00 75.09 797 GLY A N 1
ATOM 6467 C CA . GLY B 2 797 ? 23.671 77.417 73.547 1.00 71.02 797 GLY A CA 1
ATOM 6468 C C . GLY B 2 797 ? 24.788 78.069 74.333 1.00 68.41 797 GLY A C 1
ATOM 6469 O O . GLY B 2 797 ? 25.590 78.835 73.792 1.00 68.03 797 GLY A O 1
ATOM 6470 N N . ILE B 2 798 ? 24.842 77.755 75.619 1.00 65.74 798 ILE A N 1
ATOM 6471 C CA . ILE B 2 798 ? 25.860 78.309 76.490 1.00 63.55 798 ILE A CA 1
ATOM 6472 C C . ILE B 2 798 ? 27.265 78.131 75.920 1.00 65.61 798 ILE A C 1
ATOM 6473 O O . ILE B 2 798 ? 28.126 79.001 76.077 1.00 64.16 798 ILE A O 1
ATOM 6478 N N . ALA B 2 799 ? 27.489 76.993 75.266 1.00 67.93 799 ALA A N 1
ATOM 6479 C CA . ALA B 2 799 ? 28.789 76.680 74.682 1.00 70.41 799 ALA A CA 1
ATOM 6480 C C . ALA B 2 799 ? 29.107 77.544 73.467 1.00 72.93 799 ALA A C 1
ATOM 6481 O O . ALA B 2 799 ? 30.259 77.899 73.236 1.00 72.38 799 ALA A O 1
ATOM 6483 N N . ASP B 2 800 ? 28.083 77.880 72.689 1.00 77.20 800 ASP A N 1
ATOM 6484 C CA . ASP B 2 800 ? 28.269 78.708 71.497 1.00 81.28 800 ASP A CA 1
ATOM 6485 C C . ASP B 2 800 ? 28.601 80.136 71.907 1.00 83.22 800 ASP A C 1
ATOM 6486 O O . ASP B 2 800 ? 29.540 80.741 71.382 1.00 82.76 800 ASP A O 1
ATOM 6491 N N . GLU B 2 801 ? 27.814 80.662 72.847 1.00 85.33 801 GLU A N 1
ATOM 6492 C CA . GLU B 2 801 ? 27.993 82.016 73.356 1.00 87.07 801 GLU A CA 1
ATOM 6493 C C . GLU B 2 801 ? 29.455 82.235 73.724 1.00 85.68 801 GLU A C 1
ATOM 6494 O O . GLU B 2 801 ? 30.102 83.172 73.249 1.00 85.94 801 GLU A O 1
ATOM 6500 N N . ILE B 2 802 ? 29.964 81.351 74.575 1.00 83.72 802 ILE A N 1
ATOM 6501 C CA . ILE B 2 802 ? 31.337 81.412 75.059 1.00 80.83 802 ILE A CA 1
ATOM 6502 C C . ILE B 2 802 ? 32.353 81.070 73.975 1.00 79.36 802 ILE A C 1
ATOM 6503 O O . ILE B 2 802 ? 33.506 81.492 74.038 1.00 78.70 802 ILE A O 1
ATOM 6508 N N . ALA B 2 803 ? 31.920 80.313 72.974 1.00 78.50 803 ALA A N 1
ATOM 6509 C CA . ALA B 2 803 ? 32.801 79.942 71.872 1.00 77.75 803 ALA A CA 1
ATOM 6510 C C . ALA B 2 803 ? 32.907 81.128 70.918 1.00 76.76 803 ALA A C 1
ATOM 6511 O O . ALA B 2 803 ? 33.735 81.138 70.006 1.00 76.78 803 ALA A O 1
ATOM 6513 N N . ALA B 2 804 ? 32.054 82.125 71.153 1.00 75.58 804 ALA A N 1
ATOM 6514 C CA . ALA B 2 804 ? 32.007 83.341 70.354 1.00 73.21 804 ALA A CA 1
ATOM 6515 C C . ALA B 2 804 ? 32.649 84.519 71.094 1.00 72.30 804 ALA A C 1
ATOM 6516 O O . ALA B 2 804 ? 33.125 85.469 70.471 1.00 71.70 804 ALA A O 1
ATOM 6518 N N . SER B 2 805 ? 32.664 84.450 72.423 1.00 72.22 805 SER A N 1
ATOM 6519 C CA . SER B 2 805 ? 33.242 85.515 73.243 1.00 73.14 805 SER A CA 1
ATOM 6520 C C . SER B 2 805 ? 34.664 85.862 72.816 1.00 73.19 805 SER A C 1
ATOM 6521 O O . SER B 2 805 ? 35.402 85.016 72.320 1.00 72.40 805 SER A O 1
ATOM 6524 N N . SER B 2 806 ? 35.038 87.118 73.023 1.00 74.35 806 SER A N 1
ATOM 6525 C CA . SER B 2 806 ? 36.366 87.593 72.665 1.00 75.51 806 SER A CA 1
ATOM 6526 C C . SER B 2 806 ? 37.411 86.789 73.404 1.00 75.55 806 SER A C 1
ATOM 6527 O O . SER B 2 806 ? 38.195 86.066 72.796 1.00 76.45 806 SER A O 1
ATOM 6530 N N . THR B 2 807 ? 37.415 86.928 74.724 1.00 75.46 807 THR A N 1
ATOM 6531 C CA . THR B 2 807 ? 38.378 86.228 75.556 1.00 74.77 807 THR A CA 1
ATOM 6532 C C . THR B 2 807 ? 38.689 84.836 75.033 1.00 73.55 807 THR A C 1
ATOM 6533 O O . THR B 2 807 ? 39.815 84.360 75.178 1.00 72.24 807 THR A O 1
ATOM 6537 N N . PHE B 2 808 ? 37.692 84.198 74.419 1.00 72.37 808 PHE A N 1
ATOM 6538 C CA . PHE B 2 808 ? 37.845 82.852 73.867 1.00 71.38 808 PHE A CA 1
ATOM 6539 C C . PHE B 2 808 ? 38.631 82.826 72.558 1.00 70.28 808 PHE A C 1
ATOM 6540 O O . PHE B 2 808 ? 39.700 82.201 72.469 1.00 70.98 808 PHE A O 1
ATOM 6548 N N . LYS B 2 809 ? 38.084 83.501 71.547 1.00 67.75 809 LYS A N 1
ATOM 6549 C CA . LYS B 2 809 ? 38.701 83.565 70.230 1.00 63.79 809 LYS A CA 1
ATOM 6550 C C . LYS B 2 809 ? 40.126 84.059 70.303 1.00 62.32 809 LYS A C 1
ATOM 6551 O O . LYS B 2 809 ? 40.982 83.616 69.546 1.00 61.73 809 LYS A O 1
ATOM 6557 N N . ASN B 2 810 ? 40.386 84.972 71.225 1.00 62.40 810 ASN A N 1
ATOM 6558 C CA . ASN B 2 810 ? 41.731 85.509 71.376 1.00 63.45 810 ASN A CA 1
ATOM 6559 C C . ASN B 2 810 ? 42.647 84.423 71.919 1.00 62.14 810 ASN A C 1
ATOM 6560 O O . ASN B 2 810 ? 43.815 84.345 71.537 1.00 61.15 810 ASN A O 1
ATOM 6565 N N . TYR B 2 811 ? 42.104 83.580 72.800 1.00 62.43 811 TYR A N 1
ATOM 6566 C CA . TYR B 2 811 ? 42.867 82.488 73.399 1.00 62.76 811 TYR A CA 1
ATOM 6567 C C . TYR B 2 811 ? 43.326 81.558 72.287 1.00 63.17 811 TYR A C 1
ATOM 6568 O O . TYR B 2 811 ? 44.526 81.308 72.118 1.00 60.20 811 TYR A O 1
ATOM 6577 N N . VAL B 2 812 ? 42.355 81.064 71.523 1.00 64.80 812 VAL A N 1
ATOM 6578 C CA . VAL B 2 812 ? 42.626 80.171 70.396 1.00 68.23 812 VAL A CA 1
ATOM 6579 C C . VAL B 2 812 ? 43.659 80.815 69.462 1.00 69.78 812 VAL A C 1
ATOM 6580 O O . VAL B 2 812 ? 44.708 80.232 69.164 1.00 69.95 812 VAL A O 1
ATOM 6584 N N . THR B 2 813 ? 43.339 82.028 69.014 1.00 70.91 813 THR A N 1
ATOM 6585 C CA . THR B 2 813 ? 44.198 82.802 68.126 1.00 69.99 813 THR A CA 1
ATOM 6586 C C . THR B 2 813 ? 45.588 82.943 68.716 1.00 67.73 813 THR A C 1
ATOM 6587 O O . THR B 2 813 ? 46.582 82.715 68.032 1.00 68.52 813 THR A O 1
ATOM 6591 N N . ARG B 2 814 ? 45.661 83.319 69.985 1.00 65.03 814 ARG A N 1
ATOM 6592 C CA . ARG B 2 814 ? 46.956 83.486 70.615 1.00 63.86 814 ARG A CA 1
ATOM 6593 C C . ARG B 2 814 ? 47.722 82.178 70.649 1.00 64.37 814 ARG A C 1
ATOM 6594 O O . ARG B 2 814 ? 48.947 82.166 70.513 1.00 63.25 814 ARG A O 1
ATOM 6602 N N . LEU B 2 815 ? 47.011 81.072 70.839 1.00 64.08 815 LEU A N 1
ATOM 6603 C CA . LEU B 2 815 ? 47.687 79.786 70.871 1.00 64.19 815 LEU A CA 1
ATOM 6604 C C . LEU B 2 815 ? 48.220 79.447 69.483 1.00 63.59 815 LEU A C 1
ATOM 6605 O O . LEU B 2 815 ? 49.356 78.986 69.351 1.00 64.72 815 LEU A O 1
ATOM 6610 N N . SER B 2 816 ? 47.409 79.701 68.454 1.00 61.75 816 SER A N 1
ATOM 6611 C CA . SER B 2 816 ? 47.792 79.430 67.069 1.00 59.20 816 SER A CA 1
ATOM 6612 C C . SER B 2 816 ? 49.037 80.209 66.629 1.00 59.49 816 SER A C 1
ATOM 6613 O O . SER B 2 816 ? 50.022 79.628 66.175 1.00 58.39 816 SER A O 1
ATOM 6616 N N . GLU B 2 817 ? 48.986 81.527 66.777 1.00 61.14 817 GLU A N 1
ATOM 6617 C CA . GLU B 2 817 ? 50.084 82.404 66.386 1.00 63.98 817 GLU A CA 1
ATOM 6618 C C . GLU B 2 817 ? 51.425 82.077 67.036 1.00 64.63 817 GLU A C 1
ATOM 6619 O O . GLU B 2 817 ? 52.475 82.473 66.535 1.00 64.27 817 GLU A O 1
ATOM 6625 N N . GLN B 2 818 ? 51.385 81.362 68.153 1.00 66.43 818 GLN A N 1
ATOM 6626 C CA . GLN B 2 818 ? 52.595 80.987 68.884 1.00 68.79 818 GLN A CA 1
ATOM 6627 C C . GLN B 2 818 ? 53.145 79.667 68.361 1.00 69.72 818 GLN A C 1
ATOM 6628 O O . GLN B 2 818 ? 54.360 79.434 68.333 1.00 67.17 818 GLN A O 1
ATOM 6634 N N . LEU B 2 819 ? 52.225 78.803 67.951 1.00 71.45 819 LEU A N 1
ATOM 6635 C CA . LEU B 2 819 ? 52.580 77.489 67.452 1.00 74.26 819 LEU A CA 1
ATOM 6636 C C . LEU B 2 819 ? 53.169 77.527 66.052 1.00 75.59 819 LEU A C 1
ATOM 6637 O O . LEU B 2 819 ? 54.388 77.472 65.878 1.00 75.78 819 LEU A O 1
ATOM 6642 N N . LEU B 2 820 ? 52.300 77.643 65.057 1.00 77.13 820 LEU A N 1
ATOM 6643 C CA . LEU B 2 820 ? 52.731 77.647 63.668 1.00 79.49 820 LEU A CA 1
ATOM 6644 C C . LEU B 2 820 ? 53.277 78.961 63.097 1.00 81.99 820 LEU A C 1
ATOM 6645 O O . LEU B 2 820 ? 53.124 80.034 63.688 1.00 82.28 820 LEU A O 1
ATOM 6650 N N . PHE B 2 821 ? 53.919 78.848 61.932 1.00 84.68 821 PHE A N 1
ATOM 6651 C CA . PHE B 2 821 ? 54.515 79.985 61.236 1.00 86.85 821 PHE A CA 1
ATOM 6652 C C . PHE B 2 821 ? 53.632 80.376 60.051 1.00 90.26 821 PHE A C 1
ATOM 6653 O O . PHE B 2 821 ? 52.983 81.421 60.086 1.00 91.28 821 PHE A O 1
ATOM 6661 N N . SER B 2 822 ? 53.596 79.538 59.014 1.00 94.75 822 SER A N 1
ATOM 6662 C CA . SER B 2 822 ? 52.778 79.819 57.833 1.00 98.96 822 SER A CA 1
ATOM 6663 C C . SER B 2 822 ? 51.295 79.724 58.181 1.00 101.31 822 SER A C 1
ATOM 6664 O O . SER B 2 822 ? 50.900 80.080 59.287 1.00 101.72 822 SER A O 1
ATOM 6667 N N . LYS B 2 823 ? 50.467 79.248 57.256 1.00 104.42 823 LYS A N 1
ATOM 6668 C CA . LYS B 2 823 ? 49.045 79.166 57.556 1.00 107.91 823 LYS A CA 1
ATOM 6669 C C . LYS B 2 823 ? 48.665 77.922 58.346 1.00 107.46 823 LYS A C 1
ATOM 6670 O O . LYS B 2 823 ? 49.454 76.982 58.485 1.00 108.11 823 LYS A O 1
ATOM 6676 N N . ASN B 2 824 ? 47.432 77.928 58.842 1.00 106.02 824 ASN A N 1
ATOM 6677 C CA . ASN B 2 824 ? 46.911 76.859 59.680 1.00 103.55 824 ASN A CA 1
ATOM 6678 C C . ASN B 2 824 ? 45.809 76.021 59.049 1.00 99.77 824 ASN A C 1
ATOM 6679 O O . ASN B 2 824 ? 46.052 75.166 58.203 1.00 98.38 824 ASN A O 1
ATOM 6684 N N . ASN B 2 825 ? 44.593 76.283 59.514 1.00 96.58 825 ASN A N 1
ATOM 6685 C CA . ASN B 2 825 ? 43.381 75.609 59.084 1.00 93.65 825 ASN A CA 1
ATOM 6686 C C . ASN B 2 825 ? 43.228 74.197 59.612 1.00 89.62 825 ASN A C 1
ATOM 6687 O O . ASN B 2 825 ? 42.448 73.982 60.537 1.00 89.67 825 ASN A O 1
ATOM 6692 N N . ILE B 2 826 ? 43.950 73.228 59.053 1.00 84.48 826 ILE A N 1
ATOM 6693 C CA . ILE B 2 826 ? 43.816 71.859 59.552 1.00 79.40 826 ILE A CA 1
ATOM 6694 C C . ILE B 2 826 ? 44.087 71.862 61.049 1.00 75.95 826 ILE A C 1
ATOM 6695 O O . ILE B 2 826 ? 43.286 71.338 61.827 1.00 76.03 826 ILE A O 1
ATOM 6700 N N . VAL B 2 827 ? 45.208 72.472 61.441 1.00 72.11 827 VAL A N 1
ATOM 6701 C CA . VAL B 2 827 ? 45.599 72.571 62.845 1.00 68.28 827 VAL A CA 1
ATOM 6702 C C . VAL B 2 827 ? 44.701 73.550 63.609 1.00 69.74 827 VAL A C 1
ATOM 6703 O O . VAL B 2 827 ? 44.184 73.227 64.680 1.00 70.86 827 VAL A O 1
ATOM 6707 N N . SER B 2 828 ? 44.520 74.745 63.046 1.00 71.77 828 SER A N 1
ATOM 6708 C CA . SER B 2 828 ? 43.700 75.797 63.645 1.00 73.73 828 SER A CA 1
ATOM 6709 C C . SER B 2 828 ? 42.263 75.373 63.927 1.00 75.05 828 SER A C 1
ATOM 6710 O O . SER B 2 828 ? 41.703 75.731 64.958 1.00 74.53 828 SER A O 1
ATOM 6713 N N . ARG B 2 829 ? 41.661 74.634 63.001 1.00 78.10 829 ARG A N 1
ATOM 6714 C CA . ARG B 2 829 ? 40.290 74.160 63.176 1.00 82.06 829 ARG A CA 1
ATOM 6715 C C . ARG B 2 829 ? 40.297 73.174 64.338 1.00 79.96 829 ARG A C 1
ATOM 6716 O O . ARG B 2 829 ? 39.276 72.959 64.995 1.00 80.68 829 ARG A O 1
ATOM 6724 N N . GLY B 2 830 ? 41.462 72.573 64.572 1.00 76.64 830 GLY A N 1
ATOM 6725 C CA . GLY B 2 830 ? 41.605 71.598 65.633 1.00 71.69 830 GLY A CA 1
ATOM 6726 C C . GLY B 2 830 ? 41.677 72.245 66.990 1.00 68.87 830 GLY A C 1
ATOM 6727 O O . GLY B 2 830 ? 40.958 71.855 67.906 1.00 68.27 830 GLY A O 1
ATOM 6728 N N . ILE B 2 831 ? 42.551 73.238 67.117 1.00 66.34 831 ILE A N 1
ATOM 6729 C CA . ILE B 2 831 ? 42.720 73.951 68.374 1.00 63.21 831 ILE A CA 1
ATOM 6730 C C . ILE B 2 831 ? 41.402 74.590 68.821 1.00 63.76 831 ILE A C 1
ATOM 6731 O O . ILE B 2 831 ? 41.102 74.646 70.014 1.00 64.71 831 ILE A O 1
ATOM 6736 N N . ALA B 2 832 ? 40.612 75.063 67.867 1.00 64.00 832 ALA A N 1
ATOM 6737 C CA . ALA B 2 832 ? 39.324 75.659 68.191 1.00 65.96 832 ALA A CA 1
ATOM 6738 C C . ALA B 2 832 ? 38.471 74.623 68.925 1.00 68.21 832 ALA A C 1
ATOM 6739 O O . ALA B 2 832 ? 38.117 74.807 70.088 1.00 67.78 832 ALA A O 1
ATOM 6741 N N . LEU B 2 833 ? 38.154 73.529 68.235 1.00 71.18 833 LEU A N 1
ATOM 6742 C CA . LEU B 2 833 ? 37.341 72.441 68.786 1.00 74.31 833 LEU A CA 1
ATOM 6743 C C . LEU B 2 833 ? 37.866 71.845 70.098 1.00 73.29 833 LEU A C 1
ATOM 6744 O O . LEU B 2 833 ? 37.124 71.723 71.072 1.00 73.25 833 LEU A O 1
ATOM 6749 N N . THR B 2 834 ? 39.138 71.465 70.116 1.00 71.43 834 THR A N 1
ATOM 6750 C CA . THR B 2 834 ? 39.741 70.901 71.315 1.00 70.03 834 THR A CA 1
ATOM 6751 C C . THR B 2 834 ? 39.419 71.799 72.514 1.00 69.82 834 THR A C 1
ATOM 6752 O O . THR B 2 834 ? 39.292 71.333 73.653 1.00 69.86 834 THR A O 1
ATOM 6756 N N . GLU B 2 835 ? 39.278 73.093 72.247 1.00 68.55 835 GLU A N 1
ATOM 6757 C CA . GLU B 2 835 ? 38.970 74.054 73.293 1.00 67.05 835 GLU A CA 1
ATOM 6758 C C . GLU B 2 835 ? 37.472 74.169 73.522 1.00 66.31 835 GLU A C 1
ATOM 6759 O O . GLU B 2 835 ? 37.022 74.440 74.634 1.00 66.06 835 GLU A O 1
ATOM 6765 N N . LYS B 2 836 ? 36.696 73.965 72.469 1.00 66.54 836 LYS A N 1
ATOM 6766 C CA . LYS B 2 836 ? 35.248 74.054 72.588 1.00 68.50 836 LYS A CA 1
ATOM 6767 C C . LYS B 2 836 ? 34.729 72.846 73.354 1.00 65.45 836 LYS A C 1
ATOM 6768 O O . LYS B 2 836 ? 33.626 72.870 73.898 1.00 64.04 836 LYS A O 1
ATOM 6774 N N . ALA B 2 837 ? 35.542 71.793 73.391 1.00 62.83 837 ALA A N 1
ATOM 6775 C CA . ALA B 2 837 ? 35.181 70.547 74.061 1.00 59.43 837 ALA A CA 1
ATOM 6776 C C . ALA B 2 837 ? 35.437 70.639 75.546 1.00 57.31 837 ALA A C 1
ATOM 6777 O O . ALA B 2 837 ? 34.600 70.246 76.356 1.00 54.73 837 ALA A O 1
ATOM 6779 N N . LYS B 2 838 ? 36.605 71.158 75.898 1.00 55.39 838 LYS A N 1
ATOM 6780 C CA . LYS B 2 838 ? 36.966 71.306 77.297 1.00 54.35 838 LYS A CA 1
ATOM 6781 C C . LYS B 2 838 ? 35.883 72.035 78.092 1.00 55.29 838 LYS A C 1
ATOM 6782 O O . LYS B 2 838 ? 35.885 71.980 79.314 1.00 57.95 838 LYS A O 1
ATOM 6788 N N . LEU B 2 839 ? 34.960 72.708 77.407 1.00 55.55 839 LEU A N 1
ATOM 6789 C CA . LEU B 2 839 ? 33.878 73.425 78.083 1.00 55.10 839 LEU A CA 1
ATOM 6790 C C . LEU B 2 839 ? 32.833 72.447 78.575 1.00 54.48 839 LEU A C 1
ATOM 6791 O O . LEU B 2 839 ? 31.874 72.841 79.233 1.00 53.07 839 LEU A O 1
ATOM 6796 N N . ASN B 2 840 ? 33.027 71.171 78.252 1.00 55.64 840 ASN A N 1
ATOM 6797 C CA . ASN B 2 840 ? 32.098 70.110 78.648 1.00 58.22 840 ASN A CA 1
ATOM 6798 C C . ASN B 2 840 ? 32.165 69.719 80.131 1.00 58.14 840 ASN A C 1
ATOM 6799 O O . ASN B 2 840 ? 31.211 69.153 80.676 1.00 57.95 840 ASN A O 1
ATOM 6804 N N . SER B 2 841 ? 33.288 70.013 80.777 1.00 57.85 841 SER A N 1
ATOM 6805 C CA . SER B 2 841 ? 33.447 69.713 82.198 1.00 58.52 841 SER A CA 1
ATOM 6806 C C . SER B 2 841 ? 32.541 70.676 82.970 1.00 58.83 841 SER A C 1
ATOM 6807 O O . SER B 2 841 ? 32.150 70.421 84.115 1.00 59.53 841 SER A O 1
ATOM 6810 N N . TYR B 2 842 ? 32.223 71.789 82.315 1.00 59.09 842 TYR A N 1
ATOM 6811 C CA . TYR B 2 842 ? 31.360 72.818 82.866 1.00 58.62 842 TYR A CA 1
ATOM 6812 C C . TYR B 2 842 ? 29.928 72.270 82.834 1.00 58.65 842 TYR A C 1
ATOM 6813 O O . TYR B 2 842 ? 29.324 72.153 81.771 1.00 57.31 842 TYR A O 1
ATOM 6822 N N . ALA B 2 843 ? 29.399 71.932 84.008 1.00 60.28 843 ALA A N 1
ATOM 6823 C CA . ALA B 2 843 ? 28.055 71.362 84.134 1.00 62.39 843 ALA A CA 1
ATOM 6824 C C . ALA B 2 843 ? 26.966 72.026 83.299 1.00 64.24 843 ALA A C 1
ATOM 6825 O O . ALA B 2 843 ? 26.277 71.357 82.542 1.00 62.98 843 ALA A O 1
ATOM 6827 N N . PRO B 2 844 ? 26.779 73.349 83.440 1.00 67.21 844 PRO A N 1
ATOM 6828 C CA . PRO B 2 844 ? 25.739 74.011 82.647 1.00 68.35 844 PRO A CA 1
ATOM 6829 C C . PRO B 2 844 ? 25.705 73.528 81.194 1.00 69.67 844 PRO A C 1
ATOM 6830 O O . PRO B 2 844 ? 24.634 73.228 80.675 1.00 71.59 844 PRO A O 1
ATOM 6834 N N . ILE B 2 845 ? 26.867 73.449 80.544 1.00 69.96 845 ILE A N 1
ATOM 6835 C CA . ILE B 2 845 ? 26.941 72.971 79.159 1.00 69.67 845 ILE A CA 1
ATOM 6836 C C . ILE B 2 845 ? 26.614 71.469 79.110 1.00 70.29 845 ILE A C 1
ATOM 6837 O O . ILE B 2 845 ? 25.800 71.010 78.296 1.00 70.78 845 ILE A O 1
ATOM 6842 N N . SER B 2 846 ? 27.267 70.715 79.990 1.00 70.76 846 SER A N 1
ATOM 6843 C CA . SER B 2 846 ? 27.076 69.277 80.113 1.00 69.58 846 SER A CA 1
ATOM 6844 C C . SER B 2 846 ? 25.576 68.951 80.118 1.00 71.30 846 SER A C 1
ATOM 6845 O O . SER B 2 846 ? 25.117 68.110 79.351 1.00 71.28 846 SER A O 1
ATOM 6848 N N . LEU B 2 847 ? 24.817 69.646 80.968 1.00 74.33 847 LEU A N 1
ATOM 6849 C CA . LEU B 2 847 ? 23.364 69.455 81.101 1.00 76.38 847 LEU A CA 1
ATOM 6850 C C . LEU B 2 847 ? 22.548 69.819 79.853 1.00 75.82 847 LEU A C 1
ATOM 6851 O O . LEU B 2 847 ? 21.541 69.174 79.561 1.00 75.14 847 LEU A O 1
ATOM 6856 N N . GLU B 2 848 ? 22.962 70.863 79.135 1.00 75.68 848 GLU A N 1
ATOM 6857 C CA . GLU B 2 848 ? 22.261 71.266 77.920 1.00 75.02 848 GLU A CA 1
ATOM 6858 C C . GLU B 2 848 ? 22.394 70.139 76.913 1.00 74.00 848 GLU A C 1
ATOM 6859 O O . GLU B 2 848 ? 21.444 69.808 76.208 1.00 73.13 848 GLU A O 1
ATOM 6865 N N . LYS B 2 849 ? 23.590 69.559 76.853 1.00 72.58 849 LYS A N 1
ATOM 6866 C CA . LYS B 2 849 ? 23.881 68.454 75.945 1.00 71.94 849 LYS A CA 1
ATOM 6867 C C . LYS B 2 849 ? 22.967 67.259 76.209 1.00 73.30 849 LYS A C 1
ATOM 6868 O O . LYS B 2 849 ? 22.197 66.858 75.340 1.00 73.45 849 LYS A O 1
ATOM 6874 N N . ARG B 2 850 ? 23.056 66.691 77.407 1.00 74.62 850 ARG A N 1
ATOM 6875 C CA . ARG B 2 850 ? 22.227 65.547 77.773 1.00 76.88 850 ARG A CA 1
ATOM 6876 C C . ARG B 2 850 ? 20.759 65.771 77.394 1.00 78.44 850 ARG A C 1
ATOM 6877 O O . ARG B 2 850 ? 20.195 65.013 76.606 1.00 79.90 850 ARG A O 1
ATOM 6885 N N . ARG B 2 851 ? 20.142 66.813 77.941 1.00 79.86 851 ARG A N 1
ATOM 6886 C CA . ARG B 2 851 ? 18.743 67.114 77.643 1.00 81.54 851 ARG A CA 1
ATOM 6887 C C . ARG B 2 851 ? 18.417 66.952 76.158 1.00 81.15 851 ARG A C 1
ATOM 6888 O O . ARG B 2 851 ? 17.350 66.446 75.793 1.00 79.30 851 ARG A O 1
ATOM 6896 N N . ALA B 2 852 ? 19.340 67.393 75.309 1.00 81.06 852 ALA A N 1
ATOM 6897 C CA . ALA B 2 852 ? 19.170 67.296 73.864 1.00 81.92 852 ALA A CA 1
ATOM 6898 C C . ALA B 2 852 ? 19.277 65.835 73.432 1.00 82.59 852 ALA A C 1
ATOM 6899 O O . ALA B 2 852 ? 18.474 65.344 72.636 1.00 82.66 852 ALA A O 1
ATOM 6901 N N . GLN B 2 853 ? 20.275 65.141 73.964 1.00 82.84 853 GLN A N 1
ATOM 6902 C CA . GLN B 2 853 ? 20.465 63.746 73.623 1.00 82.80 853 GLN A CA 1
ATOM 6903 C C . GLN B 2 853 ? 19.224 62.950 73.973 1.00 78.43 853 GLN A C 1
ATOM 6904 O O . GLN B 2 853 ? 18.809 62.093 73.205 1.00 79.59 853 GLN A O 1
ATOM 6910 N N . ILE B 2 854 ? 18.620 63.236 75.120 1.00 73.92 854 ILE A N 1
ATOM 6911 C CA . ILE B 2 854 ? 17.427 62.507 75.525 1.00 69.34 854 ILE A CA 1
ATOM 6912 C C . ILE B 2 854 ? 16.256 62.722 74.586 1.00 69.95 854 ILE A C 1
ATOM 6913 O O . ILE B 2 854 ? 15.639 61.763 74.151 1.00 68.64 854 ILE A O 1
ATOM 6918 N N . SER B 2 855 ? 15.937 63.973 74.273 1.00 71.90 855 SER A N 1
ATOM 6919 C CA . SER B 2 855 ? 14.818 64.247 73.376 1.00 74.72 855 SER A CA 1
ATOM 6920 C C . SER B 2 855 ? 15.054 63.589 72.016 1.00 76.00 855 SER A C 1
ATOM 6921 O O . SER B 2 855 ? 14.142 62.994 71.436 1.00 76.28 855 SER A O 1
ATOM 6924 N N . ALA B 2 856 ? 16.286 63.699 71.520 1.00 76.55 856 ALA A N 1
ATOM 6925 C CA . ALA B 2 856 ? 16.672 63.120 70.233 1.00 75.95 856 ALA A CA 1
ATOM 6926 C C . ALA B 2 856 ? 16.429 61.624 70.262 1.00 75.46 856 ALA A C 1
ATOM 6927 O O . ALA B 2 856 ? 15.788 61.071 69.376 1.00 75.46 856 ALA A O 1
ATOM 6929 N N . LEU B 2 857 ? 16.960 60.984 71.297 1.00 74.47 857 LEU A N 1
ATOM 6930 C CA . LEU B 2 857 ? 16.834 59.550 71.504 1.00 73.19 857 LEU A CA 1
ATOM 6931 C C . LEU B 2 857 ? 15.387 59.162 71.779 1.00 74.39 857 LEU A C 1
ATOM 6932 O O . LEU B 2 857 ? 14.964 58.057 71.449 1.00 75.85 857 LEU A O 1
ATOM 6937 N N . LEU B 2 858 ? 14.635 60.074 72.391 1.00 75.65 858 LEU A N 1
ATOM 6938 C CA . LEU B 2 858 ? 13.232 59.834 72.719 1.00 76.45 858 LEU A CA 1
ATOM 6939 C C . LEU B 2 858 ? 12.378 59.675 71.476 1.00 77.22 858 LEU A C 1
ATOM 6940 O O . LEU B 2 858 ? 11.459 58.860 71.437 1.00 77.58 858 LEU A O 1
ATOM 6945 N N . THR B 2 859 ? 12.681 60.470 70.460 1.00 78.24 859 THR A N 1
ATOM 6946 C CA . THR B 2 859 ? 11.940 60.432 69.210 1.00 79.02 859 THR A CA 1
ATOM 6947 C C . THR B 2 859 ? 12.534 59.404 68.243 1.00 80.08 859 THR A C 1
ATOM 6948 O O . THR B 2 859 ? 11.916 59.045 67.246 1.00 80.69 859 THR A O 1
ATOM 6952 N N . MET B 2 860 ? 13.734 58.927 68.549 1.00 81.27 860 MET A N 1
ATOM 6953 C CA . MET B 2 860 ? 14.407 57.951 67.708 1.00 81.80 860 MET A CA 1
ATOM 6954 C C . MET B 2 860 ? 13.876 56.556 67.988 1.00 81.21 860 MET A C 1
ATOM 6955 O O . MET B 2 860 ? 13.606 55.792 67.070 1.00 81.43 860 MET A O 1
ATOM 6960 N N . LEU B 2 861 ? 13.738 56.218 69.261 1.00 80.79 861 LEU A N 1
ATOM 6961 C CA . LEU B 2 861 ? 13.225 54.911 69.632 1.00 80.71 861 LEU A CA 1
ATOM 6962 C C . LEU B 2 861 ? 11.713 54.908 69.495 1.00 83.59 861 LEU A C 1
ATOM 6963 O O . LEU B 2 861 ? 11.047 54.059 70.075 1.00 83.99 861 LEU A O 1
ATOM 6968 N N . GLN B 2 862 ? 11.179 55.867 68.738 1.00 87.98 862 GLN A N 1
ATOM 6969 C CA . GLN B 2 862 ? 9.732 55.987 68.504 1.00 93.41 862 GLN A CA 1
ATOM 6970 C C . GLN B 2 862 ? 9.379 55.857 67.015 1.00 91.96 862 GLN A C 1
ATOM 6971 O O . GLN B 2 862 ? 8.243 55.528 66.675 1.00 92.20 862 GLN A O 1
ATOM 6977 N N . LYS B 2 863 ? 10.352 56.124 66.142 1.00 89.32 863 LYS A N 1
ATOM 6978 C CA . LYS B 2 863 ? 10.179 56.043 64.687 1.00 87.41 863 LYS A CA 1
ATOM 6979 C C . LYS B 2 863 ? 11.488 56.456 64.009 1.00 88.81 863 LYS A C 1
ATOM 6980 O O . LYS B 2 863 ? 11.568 57.542 63.424 1.00 86.62 863 LYS A O 1
ATOM 6986 N N . PRO B 2 864 ? 12.521 55.581 64.053 1.00 85.49 864 PRO A N 1
ATOM 6987 C CA . PRO B 2 864 ? 13.841 55.845 63.454 1.00 89.74 864 PRO A CA 1
ATOM 6988 C C . PRO B 2 864 ? 13.829 56.705 62.194 1.00 93.61 864 PRO A C 1
ATOM 6989 O O . PRO B 2 864 ? 13.387 56.276 61.127 1.00 90.63 864 PRO A O 1
ATOM 6993 N N . VAL B 2 865 ? 14.335 57.925 62.359 1.00 95.50 865 VAL A N 1
ATOM 6994 C CA . VAL B 2 865 ? 14.419 58.939 61.314 1.00 97.77 865 VAL A CA 1
ATOM 6995 C C . VAL B 2 865 ? 15.161 58.461 60.063 1.00 101.98 865 VAL A C 1
ATOM 6996 O O . VAL B 2 865 ? 15.396 57.266 59.877 1.00 101.71 865 VAL A O 1
ATOM 7000 N N . THR B 2 866 ? 15.514 59.411 59.204 1.00 105.06 866 THR A N 1
ATOM 7001 C CA . THR B 2 866 ? 16.240 59.136 57.970 1.00 108.39 866 THR A CA 1
ATOM 7002 C C . THR B 2 866 ? 17.680 59.631 58.156 1.00 110.77 866 THR A C 1
ATOM 7003 O O . THR B 2 866 ? 18.091 59.993 59.265 1.00 110.78 866 THR A O 1
ATOM 7007 N N . PHE B 2 867 ? 18.444 59.643 57.072 1.00 112.40 867 PHE A N 1
ATOM 7008 C CA . PHE B 2 867 ? 19.821 60.096 57.127 1.00 111.96 867 PHE A CA 1
ATOM 7009 C C . PHE B 2 867 ? 20.421 59.998 55.734 1.00 108.37 867 PHE A C 1
ATOM 7010 O O . PHE B 2 867 ? 20.192 59.022 55.016 1.00 110.40 867 PHE A O 1
ATOM 7018 N N . LYS B 2 868 ? 21.175 61.026 55.355 1.00 99.58 868 LYS A N 1
ATOM 7019 C CA . LYS B 2 868 ? 21.833 61.086 54.053 1.00 90.60 868 LYS A CA 1
ATOM 7020 C C . LYS B 2 868 ? 23.099 60.213 54.008 1.00 93.17 868 LYS A C 1
ATOM 7021 O O . LYS B 2 868 ? 23.818 60.178 53.002 1.00 94.21 868 LYS A O 1
ATOM 7027 N N . SER B 2 869 ? 23.340 59.502 55.110 1.00 93.65 869 SER A N 1
ATOM 7028 C CA . SER B 2 869 ? 24.496 58.623 55.279 1.00 92.51 869 SER A CA 1
ATOM 7029 C C . SER B 2 869 ? 25.786 59.307 54.840 1.00 92.33 869 SER A C 1
ATOM 7030 O O . SER B 2 869 ? 26.363 60.104 55.586 1.00 92.32 869 SER A O 1
ATOM 7033 N N . SER B 2 870 ? 26.220 58.983 53.625 1.00 89.65 870 SER A N 1
ATOM 7034 C CA . SER B 2 870 ? 27.436 59.535 53.029 1.00 85.78 870 SER A CA 1
ATOM 7035 C C . SER B 2 870 ? 28.676 59.483 53.931 1.00 82.75 870 SER A C 1
ATOM 7036 O O . SER B 2 870 ? 29.719 60.045 53.586 1.00 83.09 870 SER A O 1
ATOM 7039 N N . LYS B 2 871 ? 28.569 58.811 55.077 1.00 78.72 871 LYS A N 1
ATOM 7040 C CA . LYS B 2 871 ? 29.695 58.692 55.996 1.00 73.72 871 LYS A CA 1
ATOM 7041 C C . LYS B 2 871 ? 30.086 57.237 56.173 1.00 69.21 871 LYS A C 1
ATOM 7042 O O . LYS B 2 871 ? 29.248 56.393 56.477 1.00 69.03 871 LYS A O 1
ATOM 7048 N N . ILE B 2 872 ? 31.365 56.952 55.974 1.00 64.65 872 ILE A N 1
ATOM 7049 C CA . ILE B 2 872 ? 31.866 55.592 56.093 1.00 61.21 872 ILE A CA 1
ATOM 7050 C C . ILE B 2 872 ? 32.503 55.259 57.442 1.00 58.67 872 ILE A C 1
ATOM 7051 O O . ILE B 2 872 ? 33.302 56.022 57.986 1.00 58.03 872 ILE A O 1
ATOM 7056 N N . THR B 2 873 ? 32.143 54.093 57.963 1.00 56.03 873 THR A N 1
ATOM 7057 C CA . THR B 2 873 ? 32.652 53.621 59.247 1.00 53.69 873 THR A CA 1
ATOM 7058 C C . THR B 2 873 ? 33.258 52.224 59.100 1.00 52.06 873 THR A C 1
ATOM 7059 O O . THR B 2 873 ? 32.934 51.487 58.165 1.00 50.88 873 THR A O 1
ATOM 7063 N N . ILE B 2 874 ? 34.128 51.865 60.040 1.00 50.52 874 ILE A N 1
ATOM 7064 C CA . ILE B 2 874 ? 34.780 50.556 60.044 1.00 47.22 874 ILE A CA 1
ATOM 7065 C C . ILE B 2 874 ? 33.760 49.434 59.787 1.00 46.70 874 ILE A C 1
ATOM 7066 O O . ILE B 2 874 ? 34.104 48.385 59.248 1.00 45.13 874 ILE A O 1
ATOM 7071 N N . ASN B 2 875 ? 32.506 49.673 60.166 1.00 48.29 875 ASN A N 1
ATOM 7072 C CA . ASN B 2 875 ? 31.440 48.697 59.964 1.00 50.85 875 ASN A CA 1
ATOM 7073 C C . ASN B 2 875 ? 31.284 48.340 58.486 1.00 50.31 875 ASN A C 1
ATOM 7074 O O . ASN B 2 875 ? 31.324 47.166 58.112 1.00 48.33 875 ASN A O 1
ATOM 7079 N N . ASP B 2 876 ? 31.100 49.366 57.654 1.00 49.93 876 ASP A N 1
ATOM 7080 C CA . ASP B 2 876 ? 30.928 49.199 56.208 1.00 48.89 876 ASP A CA 1
ATOM 7081 C C . ASP B 2 876 ? 32.125 48.490 55.577 1.00 47.46 876 ASP A C 1
ATOM 7082 O O . ASP B 2 876 ? 31.967 47.580 54.759 1.00 47.63 876 ASP A O 1
ATOM 7087 N N . ILE B 2 877 ? 33.326 48.909 55.955 1.00 44.30 877 ILE A N 1
ATOM 7088 C CA . ILE B 2 877 ? 34.516 48.288 55.420 1.00 40.42 877 ILE A CA 1
ATOM 7089 C C . ILE B 2 877 ? 34.401 46.790 55.591 1.00 40.37 877 ILE A C 1
ATOM 7090 O O . ILE B 2 877 ? 34.584 46.043 54.636 1.00 41.38 877 ILE A O 1
ATOM 7095 N N . LEU B 2 878 ? 34.086 46.351 56.810 1.00 39.09 878 LEU A N 1
ATOM 7096 C CA . LEU B 2 878 ? 33.976 44.924 57.107 1.00 36.96 878 LEU A CA 1
ATOM 7097 C C . LEU B 2 878 ? 32.788 44.257 56.428 1.00 39.18 878 LEU A C 1
ATOM 7098 O O . LEU B 2 878 ? 32.883 43.126 55.957 1.00 35.20 878 LEU A O 1
ATOM 7103 N N . ARG B 2 879 ? 31.665 44.956 56.368 1.00 43.39 879 ARG A N 1
ATOM 7104 C CA . ARG B 2 879 ? 30.490 44.378 55.736 1.00 50.00 879 ARG A CA 1
ATOM 7105 C C . ARG B 2 879 ? 30.755 44.140 54.234 1.00 51.66 879 ARG A C 1
ATOM 7106 O O . ARG B 2 879 ? 30.091 43.319 53.587 1.00 51.65 879 ARG A O 1
ATOM 7114 N N . ASP B 2 880 ? 31.737 44.862 53.694 1.00 52.26 880 ASP A N 1
ATOM 7115 C CA . ASP B 2 880 ? 32.133 44.728 52.296 1.00 52.32 880 ASP A CA 1
ATOM 7116 C C . ASP B 2 880 ? 32.854 43.416 52.106 1.00 50.71 880 ASP A C 1
ATOM 7117 O O . ASP B 2 880 ? 32.483 42.593 51.273 1.00 50.32 880 ASP A O 1
ATOM 7122 N N . ILE B 2 881 ? 33.903 43.251 52.900 1.00 48.65 881 ILE A N 1
ATOM 7123 C CA . ILE B 2 881 ? 34.751 42.078 52.878 1.00 45.32 881 ILE A CA 1
ATOM 7124 C C . ILE B 2 881 ? 34.053 40.757 53.157 1.00 42.99 881 ILE A C 1
ATOM 7125 O O . ILE B 2 881 ? 34.205 39.826 52.394 1.00 45.18 881 ILE A O 1
ATOM 7130 N N . LYS B 2 882 ? 33.293 40.679 54.241 1.00 42.66 882 LYS A N 1
ATOM 7131 C CA . LYS B 2 882 ? 32.637 39.436 54.654 1.00 43.25 882 LYS A CA 1
ATOM 7132 C C . LYS B 2 882 ? 32.260 38.399 53.581 1.00 43.93 882 LYS A C 1
ATOM 7133 O O . LYS B 2 882 ? 32.687 37.241 53.647 1.00 39.99 882 LYS A O 1
ATOM 7139 N N . PRO B 2 883 ? 31.464 38.804 52.576 1.00 46.19 883 PRO A N 1
ATOM 7140 C CA . PRO B 2 883 ? 31.005 37.941 51.471 1.00 47.43 883 PRO A CA 1
ATOM 7141 C C . PRO B 2 883 ? 32.074 37.187 50.647 1.00 48.70 883 PRO A C 1
ATOM 7142 O O . PRO B 2 883 ? 31.739 36.275 49.895 1.00 49.66 883 PRO A O 1
ATOM 7146 N N . PHE B 2 884 ? 33.347 37.556 50.792 1.00 50.41 884 PHE A N 1
ATOM 7147 C CA . PHE B 2 884 ? 34.420 36.942 50.018 1.00 50.53 884 PHE A CA 1
ATOM 7148 C C . PHE B 2 884 ? 35.309 35.988 50.774 1.00 52.28 884 PHE A C 1
ATOM 7149 O O . PHE B 2 884 ? 36.488 35.840 50.453 1.00 53.06 884 PHE A O 1
ATOM 7157 N N . PHE B 2 885 ? 34.743 35.329 51.772 1.00 54.56 885 PHE A N 1
ATOM 7158 C CA . PHE B 2 885 ? 35.494 34.376 52.574 1.00 56.94 885 PHE A CA 1
ATOM 7159 C C . PHE B 2 885 ? 34.749 33.057 52.704 1.00 56.89 885 PHE A C 1
ATOM 7160 O O . PHE B 2 885 ? 33.539 33.025 52.940 1.00 58.15 885 PHE A O 1
ATOM 7168 N N . THR B 2 886 ? 35.464 31.958 52.546 1.00 55.97 886 THR A N 1
ATOM 7169 C CA . THR B 2 886 ? 34.821 30.674 52.691 1.00 55.81 886 THR A CA 1
ATOM 7170 C C . THR B 2 886 ? 35.320 30.029 53.975 1.00 54.28 886 THR A C 1
ATOM 7171 O O . THR B 2 886 ? 36.523 29.949 54.221 1.00 54.76 886 THR A O 1
ATOM 7175 N N . VAL B 2 887 ? 34.382 29.584 54.801 1.00 53.18 887 VAL A N 1
ATOM 7176 C CA . VAL B 2 887 ? 34.712 28.948 56.065 1.00 52.68 887 VAL A CA 1
ATOM 7177 C C . VAL B 2 887 ? 34.790 27.439 55.922 1.00 50.57 887 VAL A C 1
ATOM 7178 O O . VAL B 2 887 ? 34.178 26.861 55.037 1.00 50.42 887 VAL A O 1
ATOM 7182 N N . SER B 2 888 ? 35.554 26.809 56.801 1.00 49.15 888 SER A N 1
ATOM 7183 C CA . SER B 2 888 ? 35.672 25.365 56.806 1.00 47.94 888 SER A CA 1
ATOM 7184 C C . SER B 2 888 ? 36.248 24.931 58.152 1.00 47.91 888 SER A C 1
ATOM 7185 O O . SER B 2 888 ? 37.182 25.541 58.666 1.00 48.89 888 SER A O 1
ATOM 7188 N N . ASP B 2 889 ? 35.655 23.895 58.732 1.00 47.23 889 ASP A N 1
ATOM 7189 C CA . ASP B 2 889 ? 36.079 23.363 60.014 1.00 45.87 889 ASP A CA 1
ATOM 7190 C C . ASP B 2 889 ? 37.576 23.102 60.023 1.00 43.49 889 ASP A C 1
ATOM 7191 O O . ASP B 2 889 ? 38.113 22.511 59.098 1.00 42.97 889 ASP A O 1
ATOM 7196 N N . ALA B 2 890 ? 38.246 23.543 61.076 1.00 41.08 890 ALA A N 1
ATOM 7197 C CA . ALA B 2 890 ? 39.682 23.356 61.200 1.00 40.25 890 ALA A CA 1
ATOM 7198 C C . ALA B 2 890 ? 39.983 22.844 62.590 1.00 39.72 890 ALA A C 1
ATOM 7199 O O . ALA B 2 890 ? 39.083 22.703 63.406 1.00 39.92 890 ALA A O 1
ATOM 7201 N N . HIS B 2 891 ? 41.243 22.554 62.870 1.00 39.44 891 HIS A N 1
ATOM 7202 C CA . HIS B 2 891 ? 41.593 22.101 64.201 1.00 42.45 891 HIS A CA 1
ATOM 7203 C C . HIS B 2 891 ? 42.918 22.647 64.688 1.00 43.26 891 HIS A C 1
ATOM 7204 O O . HIS B 2 891 ? 43.935 22.595 63.989 1.00 43.95 891 HIS A O 1
ATOM 7211 N N . LEU B 2 892 ? 42.897 23.163 65.911 1.00 41.99 892 LEU A N 1
ATOM 7212 C CA . LEU B 2 892 ? 44.087 23.713 66.539 1.00 39.80 892 LEU A CA 1
ATOM 7213 C C . LEU B 2 892 ? 44.309 23.014 67.867 1.00 40.52 892 LEU A C 1
ATOM 7214 O O . LEU B 2 892 ? 43.474 23.075 68.769 1.00 41.96 892 LEU A O 1
ATOM 7219 N N . PRO B 2 893 ? 45.430 22.310 68.003 1.00 40.82 893 PRO A N 1
ATOM 7220 C CA . PRO B 2 893 ? 45.650 21.636 69.288 1.00 42.71 893 PRO A CA 1
ATOM 7221 C C . PRO B 2 893 ? 46.038 22.653 70.358 1.00 42.52 893 PRO A C 1
ATOM 7222 O O . PRO B 2 893 ? 46.499 23.765 70.029 1.00 41.92 893 PRO A O 1
ATOM 7226 N N . ILE B 2 894 ? 45.846 22.280 71.626 1.00 42.71 894 ILE A N 1
ATOM 7227 C CA . ILE B 2 894 ? 46.219 23.153 72.736 1.00 43.85 894 ILE A CA 1
ATOM 7228 C C . ILE B 2 894 ? 47.701 22.893 72.965 1.00 43.22 894 ILE A C 1
ATOM 7229 O O . ILE B 2 894 ? 48.112 21.745 73.099 1.00 44.39 894 ILE A O 1
ATOM 7234 N N . GLN B 2 895 ? 48.517 23.942 72.966 1.00 43.15 895 GLN A N 1
ATOM 7235 C CA . GLN B 2 895 ? 49.947 23.748 73.171 1.00 44.69 895 GLN A CA 1
ATOM 7236 C C . GLN B 2 895 ? 50.579 24.539 74.314 1.00 45.36 895 GLN A C 1
ATOM 7237 O O . GLN B 2 895 ? 51.610 24.127 74.853 1.00 45.82 895 GLN A O 1
ATOM 7243 N N . TYR B 2 896 ? 49.966 25.661 74.695 1.00 45.37 896 TYR A N 1
ATOM 7244 C CA . TYR B 2 896 ? 50.501 26.495 75.772 1.00 44.12 896 TYR A CA 1
ATOM 7245 C C . TYR B 2 896 ? 49.802 26.258 77.109 1.00 43.72 896 TYR A C 1
ATOM 7246 O O . TYR B 2 896 ? 48.566 26.165 77.199 1.00 42.31 896 TYR A O 1
ATOM 7255 N N . GLN B 2 897 ? 50.617 26.164 78.149 1.00 43.49 897 GLN A N 1
ATOM 7256 C CA . GLN B 2 897 ? 50.118 25.953 79.489 1.00 44.70 897 GLN A CA 1
ATOM 7257 C C . GLN B 2 897 ? 49.561 27.266 80.002 1.00 45.23 897 GLN A C 1
ATOM 7258 O O . GLN B 2 897 ? 50.043 28.350 79.637 1.00 44.89 897 GLN A O 1
ATOM 7264 N N . LYS B 2 898 ? 48.537 27.155 80.844 1.00 43.43 898 LYS A N 1
ATOM 7265 C CA . LYS B 2 898 ? 47.867 28.303 81.424 1.00 41.47 898 LYS A CA 1
ATOM 7266 C C . LYS B 2 898 ? 48.755 29.020 82.440 1.00 42.39 898 LYS A C 1
ATOM 7267 O O . LYS B 2 898 ? 49.313 28.381 83.344 1.00 43.59 898 LYS A O 1
ATOM 7273 N N . PHE B 2 899 ? 48.891 30.342 82.289 1.00 41.51 899 PHE A N 1
ATOM 7274 C CA . PHE B 2 899 ? 49.703 31.143 83.211 1.00 39.24 899 PHE A CA 1
ATOM 7275 C C . PHE B 2 899 ? 48.826 32.147 83.973 1.00 37.25 899 PHE A C 1
ATOM 7276 O O . PHE B 2 899 ? 49.233 32.735 84.965 1.00 35.91 899 PHE A O 1
ATOM 7284 N N . MET B 2 900 ? 47.600 32.311 83.510 1.00 36.77 900 MET A N 1
ATOM 7285 C CA . MET B 2 900 ? 46.656 33.217 84.132 1.00 35.58 900 MET A CA 1
ATOM 7286 C C . MET B 2 900 ? 45.416 32.377 84.468 1.00 33.15 900 MET A C 1
ATOM 7287 O O . MET B 2 900 ? 44.406 32.417 83.758 1.00 33.54 900 MET A O 1
ATOM 7292 N N . PRO B 2 901 ? 45.477 31.625 85.575 1.00 28.89 901 PRO A N 1
ATOM 7293 C CA . PRO B 2 901 ? 44.434 30.739 86.078 1.00 25.29 901 PRO A CA 1
ATOM 7294 C C . PRO B 2 901 ? 43.002 31.234 86.160 1.00 26.07 901 PRO A C 1
ATOM 7295 O O . PRO B 2 901 ? 42.091 30.447 85.932 1.00 26.72 901 PRO A O 1
ATOM 7299 N N . THR B 2 902 ? 42.781 32.514 86.473 1.00 26.66 902 THR A N 1
ATOM 7300 C CA . THR B 2 902 ? 41.403 33.008 86.633 1.00 27.45 902 THR A CA 1
ATOM 7301 C C . THR B 2 902 ? 40.615 33.220 85.371 1.00 27.95 902 THR A C 1
ATOM 7302 O O . THR B 2 902 ? 39.392 33.292 85.418 1.00 26.66 902 THR A O 1
ATOM 7306 N N . LEU B 2 903 ? 41.295 33.327 84.237 1.00 28.25 903 LEU A N 1
ATOM 7307 C CA . LEU B 2 903 ? 40.581 33.550 82.980 1.00 29.34 903 LEU A CA 1
ATOM 7308 C C . LEU B 2 903 ? 39.442 32.555 82.789 1.00 29.83 903 LEU A C 1
ATOM 7309 O O . LEU B 2 903 ? 39.561 31.396 83.178 1.00 30.49 903 LEU A O 1
ATOM 7314 N N . PRO B 2 904 ? 38.313 33.006 82.221 1.00 31.29 904 PRO A N 1
ATOM 7315 C CA . PRO B 2 904 ? 37.170 32.124 81.967 1.00 30.34 904 PRO A CA 1
ATOM 7316 C C . PRO B 2 904 ? 37.699 31.004 81.073 1.00 31.95 904 PRO A C 1
ATOM 7317 O O . PRO B 2 904 ? 38.853 31.053 80.645 1.00 30.79 904 PRO A O 1
ATOM 7321 N N . ASP B 2 905 ? 36.873 30.009 80.764 1.00 34.40 905 ASP A N 1
ATOM 7322 C CA . ASP B 2 905 ? 37.342 28.905 79.920 1.00 35.09 905 ASP A CA 1
ATOM 7323 C C . ASP B 2 905 ? 37.371 29.238 78.448 1.00 33.35 905 ASP A C 1
ATOM 7324 O O . ASP B 2 905 ? 38.349 28.926 77.774 1.00 33.62 905 ASP A O 1
ATOM 7329 N N . ASN B 2 906 ? 36.332 29.890 77.942 1.00 31.64 906 ASN A N 1
ATOM 7330 C CA . ASN B 2 906 ? 36.333 30.217 76.528 1.00 31.01 906 ASN A CA 1
ATOM 7331 C C . ASN B 2 906 ? 37.447 31.198 76.137 1.00 30.62 906 ASN A C 1
ATOM 7332 O O . ASN B 2 906 ? 37.887 31.204 74.992 1.00 34.29 906 ASN A O 1
ATOM 7337 N N . VAL B 2 907 ? 37.933 32.007 77.076 1.00 28.50 907 VAL A N 1
ATOM 7338 C CA . VAL B 2 907 ? 39.007 32.940 76.756 1.00 23.00 907 VAL A CA 1
ATOM 7339 C C . VAL B 2 907 ? 40.344 32.254 76.894 1.00 22.69 907 VAL A C 1
ATOM 7340 O O . VAL B 2 907 ? 41.270 32.518 76.128 1.00 20.11 907 VAL A O 1
ATOM 7344 N N . GLN B 2 908 ? 40.462 31.385 77.896 1.00 25.22 908 GLN A N 1
ATOM 7345 C CA . GLN B 2 908 ? 41.724 30.691 78.141 1.00 28.41 908 GLN A CA 1
ATOM 7346 C C . GLN B 2 908 ? 42.049 29.735 77.008 1.00 31.37 908 GLN A C 1
ATOM 7347 O O . GLN B 2 908 ? 43.215 29.606 76.620 1.00 29.67 908 GLN A O 1
ATOM 7353 N N . TYR B 2 909 ? 41.012 29.079 76.478 1.00 34.03 909 TYR A N 1
ATOM 7354 C CA . TYR B 2 909 ? 41.142 28.143 75.349 1.00 37.43 909 TYR A CA 1
ATOM 7355 C C . TYR B 2 909 ? 41.918 28.795 74.193 1.00 38.88 909 TYR A C 1
ATOM 7356 O O . TYR B 2 909 ? 42.901 28.227 73.678 1.00 38.29 909 TYR A O 1
ATOM 7365 N N . ILE B 2 910 ? 41.465 29.989 73.801 1.00 37.92 910 ILE A N 1
ATOM 7366 C CA . ILE B 2 910 ? 42.091 30.755 72.726 1.00 35.45 910 ILE A CA 1
ATOM 7367 C C . ILE B 2 910 ? 43.583 30.841 72.987 1.00 35.87 910 ILE A C 1
ATOM 7368 O O . ILE B 2 910 ? 44.391 30.499 72.119 1.00 37.28 910 ILE A O 1
ATOM 7373 N N . ILE B 2 911 ? 43.955 31.264 74.188 1.00 35.55 911 ILE A N 1
ATOM 7374 C CA . ILE B 2 911 ? 45.373 31.384 74.516 1.00 36.99 911 ILE A CA 1
ATOM 7375 C C . ILE B 2 911 ? 46.136 30.053 74.531 1.00 35.51 911 ILE A C 1
ATOM 7376 O O . ILE B 2 911 ? 47.330 30.024 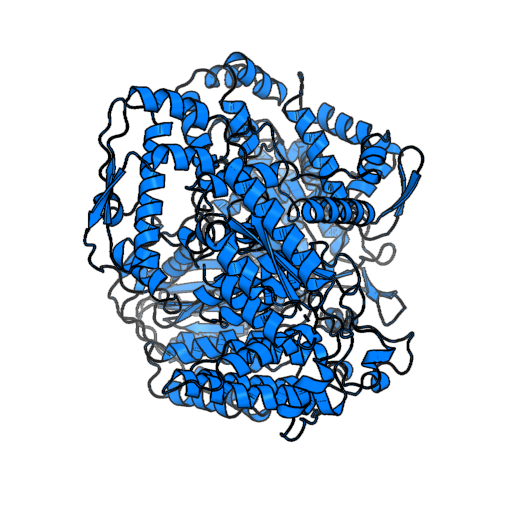74.235 1.00 35.87 911 ILE A O 1
ATOM 7381 N N . GLN B 2 912 ? 45.476 28.953 74.875 1.00 34.96 912 GLN A N 1
ATOM 7382 C CA . GLN B 2 912 ? 46.191 27.679 74.900 1.00 35.55 912 GLN A CA 1
ATOM 7383 C C . GLN B 2 912 ? 46.476 27.241 73.475 1.00 35.06 912 GLN A C 1
ATOM 7384 O O . GLN B 2 912 ? 47.452 26.540 73.220 1.00 34.18 912 GLN A O 1
ATOM 7390 N N . CYS B 2 913 ? 45.623 27.663 72.543 1.00 34.15 913 CYS A N 1
ATOM 7391 C CA . CYS B 2 913 ? 45.812 27.322 71.136 1.00 33.08 913 CYS A CA 1
ATOM 7392 C C . CYS B 2 913 ? 46.714 28.293 70.373 1.00 33.42 913 CYS A C 1
ATOM 7393 O O . CYS B 2 913 ? 47.713 27.859 69.810 1.00 34.55 913 CYS A O 1
ATOM 7396 N N . ILE B 2 914 ? 46.398 29.591 70.352 1.00 32.45 914 ILE A N 1
ATOM 7397 C CA . ILE B 2 914 ? 47.251 30.522 69.601 1.00 30.87 914 ILE A CA 1
ATOM 7398 C C . ILE B 2 914 ? 48.331 31.266 70.368 1.00 30.25 914 ILE A C 1
ATOM 7399 O O . ILE B 2 914 ? 49.216 31.852 69.761 1.00 32.62 914 ILE A O 1
ATOM 7404 N N . GLY B 2 915 ? 48.288 31.267 71.689 1.00 30.50 915 GLY A N 1
ATOM 7405 C CA . GLY B 2 915 ? 49.332 31.987 72.405 1.00 30.02 915 GLY A CA 1
ATOM 7406 C C . GLY B 2 915 ? 48.937 33.345 72.957 1.00 29.61 915 GLY A C 1
ATOM 7407 O O . GLY B 2 915 ? 47.780 33.757 72.882 1.00 28.28 915 GLY A O 1
ATOM 7408 N N . SER B 2 916 ? 49.913 34.060 73.498 1.00 29.97 916 SER A N 1
ATOM 7409 C CA . SER B 2 916 ? 49.625 35.355 74.101 1.00 30.95 916 SER A CA 1
ATOM 7410 C C . SER B 2 916 ? 50.668 36.372 73.721 1.00 31.53 916 SER A C 1
ATOM 7411 O O . SER B 2 916 ? 51.650 36.013 73.066 1.00 32.42 916 SER A O 1
ATOM 7414 N N . ARG B 2 917 ? 50.467 37.637 74.114 1.00 31.04 917 ARG A N 1
ATOM 7415 C CA . ARG B 2 917 ? 51.480 38.650 73.811 1.00 30.47 917 ARG A CA 1
ATOM 7416 C C . ARG B 2 917 ? 51.827 39.494 75.016 1.00 29.20 917 ARG A C 1
ATOM 7417 O O . ARG B 2 917 ? 51.048 39.604 75.930 1.00 27.07 917 ARG A O 1
ATOM 7425 N N . THR B 2 918 ? 53.014 40.079 75.012 1.00 30.07 918 THR A N 1
ATOM 7426 C CA . THR B 2 918 ? 53.435 40.924 76.112 1.00 31.44 918 THR A CA 1
ATOM 7427 C C . THR B 2 918 ? 53.559 42.402 75.708 1.00 33.36 918 THR A C 1
ATOM 7428 O O . THR B 2 918 ? 54.373 43.133 76.287 1.00 34.37 918 THR A O 1
ATOM 7432 N N . TYR B 2 919 ? 52.762 42.848 74.738 1.00 33.77 919 TYR A N 1
ATOM 7433 C CA . TYR B 2 919 ? 52.847 44.230 74.295 1.00 35.63 919 TYR A CA 1
ATOM 7434 C C . TYR B 2 919 ? 51.529 44.796 73.827 1.00 37.48 919 TYR A C 1
ATOM 7435 O O . TYR B 2 919 ? 50.536 44.084 73.654 1.00 35.55 919 TYR A O 1
ATOM 7444 N N . GLN B 2 920 ? 51.536 46.105 73.614 1.00 40.32 920 GLN A N 1
ATOM 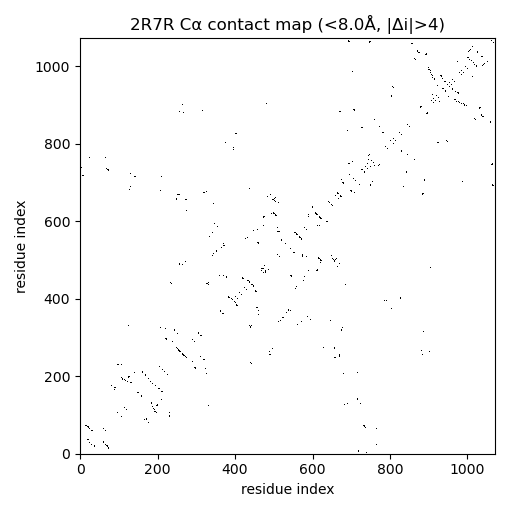7445 C CA . GLN B 2 920 ? 50.357 46.797 73.126 1.00 44.41 920 GLN A CA 1
ATOM 7446 C C . GLN B 2 920 ? 50.609 47.149 71.664 1.00 43.71 920 GLN A C 1
ATOM 7447 O O . GLN B 2 920 ? 51.707 47.563 71.288 1.00 42.00 920 GLN A O 1
ATOM 7453 N N . ILE B 2 921 ? 49.592 46.924 70.841 1.00 42.96 921 ILE A N 1
ATOM 7454 C CA . ILE B 2 921 ? 49.664 47.213 69.422 1.00 42.51 921 ILE A CA 1
ATOM 7455 C C . ILE B 2 921 ? 49.578 48.731 69.271 1.00 43.15 921 ILE A C 1
ATOM 7456 O O . ILE B 2 921 ? 48.650 49.348 69.795 1.00 40.90 921 ILE A O 1
ATOM 7461 N N . GLU B 2 922 ? 50.554 49.323 68.579 1.00 44.95 922 GLU A N 1
ATOM 7462 C CA . GLU B 2 922 ? 50.596 50.778 68.377 1.00 49.32 922 GLU A CA 1
ATOM 7463 C C . GLU B 2 922 ? 49.313 51.257 67.715 1.00 49.89 922 GLU A C 1
ATOM 7464 O O . GLU B 2 922 ? 49.030 50.914 66.571 1.00 50.53 922 GLU A O 1
ATOM 7470 N N . ASP B 2 923 ? 48.538 52.060 68.435 1.00 50.54 923 ASP A N 1
ATOM 7471 C CA . ASP B 2 923 ? 47.256 52.528 67.920 1.00 51.63 923 ASP A CA 1
ATOM 7472 C C . ASP B 2 923 ? 47.107 54.053 67.920 1.00 51.14 923 ASP A C 1
ATOM 7473 O O . ASP B 2 923 ? 45.991 54.583 67.804 1.00 49.86 923 ASP A O 1
ATOM 7478 N N . ASP B 2 924 ? 48.232 54.749 68.038 1.00 50.32 924 ASP A N 1
ATOM 7479 C CA . ASP B 2 924 ? 48.224 56.204 68.052 1.00 50.11 924 ASP A CA 1
ATOM 7480 C C . ASP B 2 924 ? 48.987 56.781 66.849 1.00 51.13 924 ASP A C 1
ATOM 7481 O O . ASP B 2 924 ? 48.750 57.925 66.446 1.00 51.48 924 ASP A O 1
ATOM 7486 N N . GLY B 2 925 ? 49.890 55.975 66.281 1.00 51.48 925 GLY A N 1
ATOM 7487 C CA . GLY B 2 925 ? 50.683 56.393 65.134 1.00 51.36 925 GLY A CA 1
ATOM 7488 C C . GLY B 2 925 ? 51.964 57.106 65.524 1.00 52.62 925 GLY A C 1
ATOM 7489 O O . GLY B 2 925 ? 52.685 57.644 64.681 1.00 52.00 925 GLY A O 1
ATOM 7490 N N . SER B 2 926 ? 52.257 57.107 66.816 1.00 53.56 926 SER A N 1
ATOM 7491 C CA . SER B 2 926 ? 53.453 57.762 67.321 1.00 54.49 926 SER A CA 1
ATOM 7492 C C . SER B 2 926 ? 54.739 57.180 66.737 1.00 54.18 926 SER A C 1
ATOM 7493 O O . SER B 2 926 ? 55.796 57.801 66.810 1.00 55.06 926 SER A O 1
ATOM 7496 N N . LYS B 2 927 ? 54.659 55.990 66.159 1.00 54.20 927 LYS A N 1
ATOM 7497 C CA . LYS B 2 927 ? 55.851 55.375 65.590 1.00 53.65 927 LYS A CA 1
ATOM 7498 C C . LYS B 2 927 ? 56.035 55.666 64.100 1.00 53.63 927 LYS A C 1
ATOM 7499 O O . LYS B 2 927 ? 56.908 55.088 63.455 1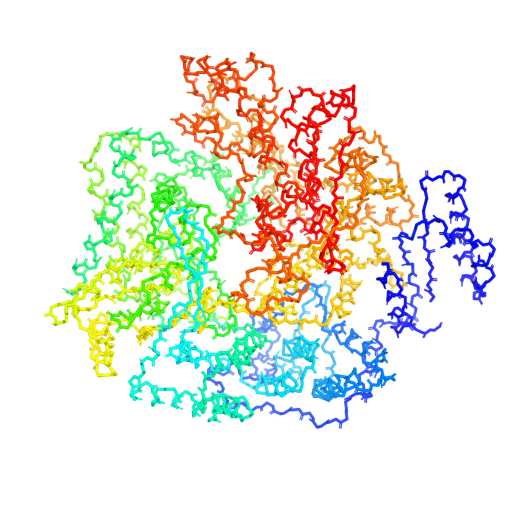.00 53.31 927 LYS A O 1
ATOM 7505 N N . SER B 2 928 ? 55.213 56.562 63.557 1.00 52.99 928 SER A N 1
ATOM 7506 C CA . SER B 2 928 ? 55.336 56.936 62.152 1.00 51.86 928 SER A CA 1
ATOM 7507 C C . SER B 2 928 ? 56.406 58.030 62.030 1.00 51.59 928 SER A C 1
ATOM 7508 O O . SER B 2 928 ? 56.531 58.890 62.904 1.00 51.54 928 SER A O 1
ATOM 7511 N N . ALA B 2 929 ? 57.184 57.984 60.953 1.00 50.73 929 ALA A N 1
ATOM 7512 C CA . ALA B 2 929 ? 58.241 58.961 60.739 1.00 50.90 929 ALA A CA 1
ATOM 7513 C C . ALA B 2 929 ? 57.718 60.396 60.763 1.00 50.24 929 ALA A C 1
ATOM 7514 O O . ALA B 2 929 ? 58.327 61.270 61.379 1.00 49.30 929 ALA A O 1
ATOM 7516 N N . ILE B 2 930 ? 56.596 60.642 60.098 1.00 48.02 930 ILE A N 1
ATOM 7517 C CA . ILE B 2 930 ? 56.051 61.983 60.083 1.00 46.96 930 ILE A CA 1
ATOM 7518 C C . ILE B 2 930 ? 55.793 62.477 61.520 1.00 49.56 930 ILE A C 1
ATOM 7519 O O . ILE B 2 930 ? 56.133 63.613 61.865 1.00 51.09 930 ILE A O 1
ATOM 7524 N N . SER B 2 931 ? 55.215 61.625 62.360 1.00 50.95 931 SER A N 1
ATOM 7525 C CA . SER B 2 931 ? 54.926 62.006 63.740 1.00 52.30 931 SER A CA 1
ATOM 7526 C C . SER B 2 931 ? 56.213 62.317 64.506 1.00 52.22 931 SER A C 1
ATOM 7527 O O . SER B 2 931 ? 56.230 63.200 65.350 1.00 51.54 931 SER A O 1
ATOM 7530 N N . ARG B 2 932 ? 57.287 61.593 64.209 1.00 52.61 932 ARG A N 1
ATOM 7531 C CA . ARG B 2 932 ? 58.564 61.816 64.876 1.00 53.34 932 ARG A CA 1
ATOM 7532 C C . ARG B 2 932 ? 59.192 63.104 64.362 1.00 53.95 932 ARG A C 1
ATOM 7533 O O . ARG B 2 932 ? 59.884 63.815 65.110 1.00 54.52 932 ARG A O 1
ATOM 7541 N N . LEU B 2 933 ? 58.938 63.399 63.085 1.00 52.81 933 LEU A N 1
ATOM 7542 C CA . LEU B 2 933 ? 59.452 64.607 62.442 1.00 50.77 933 LEU A CA 1
ATOM 7543 C C . LEU B 2 933 ? 58.800 65.804 63.107 1.00 49.13 933 LEU A C 1
ATOM 7544 O O . LEU B 2 933 ? 59.492 66.695 63.584 1.00 48.31 933 LEU A O 1
ATOM 7549 N N . ILE B 2 934 ? 57.469 65.813 63.145 1.00 47.56 934 ILE A N 1
ATOM 7550 C CA . ILE B 2 934 ? 56.733 66.911 63.772 1.00 47.47 934 ILE A CA 1
ATOM 7551 C C . ILE B 2 934 ? 57.101 67.104 65.256 1.00 49.41 934 ILE A C 1
ATOM 7552 O O . ILE B 2 934 ? 56.830 68.155 65.838 1.00 49.12 934 ILE A O 1
ATOM 7557 N N . SER B 2 935 ? 57.731 66.098 65.853 1.00 51.43 935 SER A N 1
ATOM 7558 C CA . SER B 2 935 ? 58.123 66.154 67.262 1.00 54.07 935 SER A CA 1
ATOM 7559 C C . SER B 2 935 ? 59.518 66.731 67.472 1.00 56.49 935 SER A C 1
ATOM 7560 O O . SER B 2 935 ? 59.853 67.204 68.562 1.00 56.69 935 SER A O 1
ATOM 7563 N N . LYS B 2 936 ? 60.334 66.674 66.427 1.00 58.22 936 LYS A N 1
ATOM 7564 C CA . LYS B 2 936 ? 61.699 67.178 66.499 1.00 57.96 936 LYS A CA 1
ATOM 7565 C C . LYS B 2 936 ? 61.714 68.691 66.367 1.00 57.65 936 LYS A C 1
ATOM 7566 O O . LYS B 2 936 ? 62.666 69.349 66.792 1.00 57.68 936 LYS A O 1
ATOM 7572 N N . TYR B 2 937 ? 60.646 69.241 65.792 1.00 58.20 937 TYR A N 1
ATOM 7573 C CA . TYR B 2 937 ? 60.555 70.682 65.569 1.00 59.07 937 TYR A CA 1
ATOM 7574 C C . TYR B 2 937 ? 59.314 71.344 66.162 1.00 56.66 937 TYR A C 1
ATOM 7575 O O . TYR B 2 937 ? 59.317 72.553 66.390 1.00 56.58 937 TYR A O 1
ATOM 7584 N N . SER B 2 938 ? 58.253 70.575 66.403 1.00 53.29 938 SER A N 1
ATOM 7585 C CA . SER B 2 938 ? 57.035 71.154 66.973 1.00 50.34 938 SER A CA 1
ATOM 7586 C C . SER B 2 938 ? 56.616 70.574 68.330 1.00 50.91 938 SER A C 1
ATOM 7587 O O . SER B 2 938 ? 56.914 69.419 68.671 1.00 51.38 938 SER A O 1
ATOM 7590 N N . VAL B 2 939 ? 55.912 71.408 69.094 1.00 49.26 939 VAL A N 1
ATOM 7591 C CA . VAL B 2 939 ? 55.415 71.058 70.417 1.00 44.60 939 VAL A CA 1
ATOM 7592 C C . VAL B 2 939 ? 53.980 70.564 70.199 1.00 45.24 939 VAL A C 1
ATOM 7593 O O . VAL B 2 939 ? 53.269 70.184 71.129 1.00 46.59 939 VAL A O 1
ATOM 7597 N N . TYR B 2 940 ? 53.573 70.554 68.940 1.00 46.11 940 TYR A N 1
ATOM 7598 C CA . TYR B 2 940 ? 52.244 70.096 68.585 1.00 46.48 940 TYR A CA 1
ATOM 7599 C C . TYR B 2 940 ? 52.200 68.574 68.586 1.00 46.92 940 TYR A C 1
ATOM 7600 O O . TYR B 2 940 ? 53.215 67.904 68.339 1.00 45.95 940 TYR A O 1
ATOM 7609 N N . LYS B 2 941 ? 51.013 68.047 68.876 1.00 48.24 941 LYS A N 1
ATOM 7610 C CA . LYS B 2 941 ? 50.778 66.611 68.927 1.00 50.54 941 LYS A CA 1
ATOM 7611 C C . LYS B 2 941 ? 49.500 66.266 68.185 1.00 49.18 941 LYS A C 1
ATOM 7612 O O . LYS B 2 941 ? 48.395 66.456 68.685 1.00 48.74 941 LYS A O 1
ATOM 7618 N N . PRO B 2 942 ? 49.637 65.782 66.954 1.00 48.31 942 PRO A N 1
ATOM 7619 C CA . PRO B 2 942 ? 48.435 65.424 66.202 1.00 48.56 942 PRO A CA 1
ATOM 7620 C C . PRO B 2 942 ? 47.945 64.038 66.643 1.00 46.91 942 PRO A C 1
ATOM 7621 O O . PRO B 2 942 ? 48.745 63.158 66.959 1.00 45.31 942 PRO A O 1
ATOM 7625 N N . SER B 2 943 ? 46.631 63.859 66.676 1.00 46.35 943 SER A N 1
ATOM 7626 C CA . SER B 2 943 ? 46.050 62.585 67.062 1.00 47.52 943 SER A CA 1
ATOM 7627 C C . SER B 2 943 ? 46.134 61.611 65.897 1.00 48.87 943 SER A C 1
ATOM 7628 O O . SER B 2 943 ? 46.405 62.001 64.760 1.00 50.94 943 SER A O 1
ATOM 7631 N N . ILE B 2 944 ? 45.872 60.341 66.183 1.00 49.08 944 ILE A N 1
ATOM 7632 C CA . ILE B 2 944 ? 45.914 59.299 65.165 1.00 47.09 944 ILE A CA 1
ATOM 7633 C C . ILE B 2 944 ? 44.943 59.645 64.044 1.00 47.36 944 ILE A C 1
ATOM 7634 O O . ILE B 2 944 ? 45.187 59.313 62.888 1.00 46.34 944 ILE A O 1
ATOM 7639 N N . GLU B 2 945 ? 43.855 60.324 64.385 1.00 48.75 945 GLU A N 1
ATOM 7640 C CA . GLU B 2 945 ? 42.874 60.688 63.372 1.00 53.03 945 GLU A CA 1
ATOM 7641 C C . GLU B 2 945 ? 43.307 61.871 62.505 1.00 52.50 945 GLU A C 1
ATOM 7642 O O . GLU B 2 945 ? 42.883 61.990 61.347 1.00 53.41 945 GLU A O 1
ATOM 7648 N N . GLU B 2 946 ? 44.151 62.742 63.050 1.00 50.04 946 GLU A N 1
ATOM 7649 C CA . GLU B 2 946 ? 44.608 63.881 62.276 1.00 48.39 946 GLU A CA 1
ATOM 7650 C C . GLU B 2 946 ? 45.714 63.412 61.342 1.00 48.14 946 GLU A C 1
ATOM 7651 O O . GLU B 2 946 ? 45.723 63.749 60.162 1.00 47.81 946 GLU A O 1
ATOM 7657 N N . LEU B 2 947 ? 46.652 62.637 61.874 1.00 46.74 947 LEU A N 1
ATOM 7658 C CA . LEU B 2 947 ? 47.734 62.101 61.055 1.00 45.96 947 LEU A CA 1
ATOM 7659 C C . LEU B 2 947 ? 47.094 61.325 59.900 1.00 47.42 947 LEU A C 1
ATOM 7660 O O . LEU B 2 947 ? 47.543 61.390 58.758 1.00 48.03 947 LEU A O 1
ATOM 7665 N N . TYR B 2 948 ? 46.033 60.594 60.225 1.00 47.95 948 TYR A N 1
ATOM 7666 C CA . TYR B 2 948 ? 45.296 59.788 59.262 1.00 47.25 948 TYR A CA 1
ATOM 7667 C C . TYR B 2 948 ? 44.821 60.614 58.082 1.00 49.70 948 TYR A C 1
ATOM 7668 O O . TYR B 2 948 ? 45.022 60.217 56.936 1.00 51.30 948 TYR A O 1
ATOM 7677 N N . LYS B 2 949 ? 44.181 61.749 58.356 1.00 51.69 949 LYS A N 1
ATOM 7678 C CA . LYS B 2 949 ? 43.685 62.602 57.282 1.00 53.82 949 LYS A CA 1
ATOM 7679 C C . LYS B 2 949 ? 44.821 63.326 56.568 1.00 54.31 949 LYS A C 1
ATOM 7680 O O . LYS B 2 949 ? 44.786 63.509 55.346 1.00 56.57 949 LYS A O 1
ATOM 7686 N N . VAL B 2 950 ? 45.832 63.728 57.331 1.00 54.35 950 VAL A N 1
ATOM 7687 C CA . VAL B 2 950 ? 46.970 64.439 56.775 1.00 54.65 950 VAL A CA 1
ATOM 7688 C C . VAL B 2 950 ? 47.748 63.601 55.782 1.00 54.30 950 VAL A C 1
ATOM 7689 O O . VAL B 2 950 ? 47.888 63.989 54.626 1.00 54.60 950 VAL A O 1
ATOM 7693 N N . ILE B 2 951 ? 48.248 62.457 56.239 1.00 55.07 951 ILE A N 1
ATOM 7694 C CA . ILE B 2 951 ? 49.035 61.555 55.402 1.00 57.05 951 ILE A CA 1
ATOM 7695 C C . ILE B 2 951 ? 48.351 61.233 54.068 1.00 58.87 951 ILE A C 1
ATOM 7696 O O . ILE B 2 951 ? 49.027 60.925 53.087 1.00 59.64 951 ILE A O 1
ATOM 7701 N N . SER B 2 952 ? 47.021 61.312 54.023 1.00 61.00 952 SER A N 1
ATOM 7702 C CA . SER B 2 952 ? 46.285 61.016 52.790 1.00 64.00 952 SER A CA 1
ATOM 7703 C C . SER B 2 952 ? 46.101 62.225 51.853 1.00 66.19 952 SER A C 1
ATOM 7704 O O . SER B 2 952 ? 45.519 62.097 50.773 1.00 66.09 952 SER A O 1
ATOM 7707 N N . LEU B 2 953 ? 46.584 63.397 52.265 1.00 67.77 953 LEU A N 1
ATOM 7708 C CA . LEU B 2 953 ? 46.469 64.601 51.441 1.00 68.08 953 LEU A CA 1
ATOM 7709 C C . LEU B 2 953 ? 47.483 64.569 50.311 1.00 69.60 953 LEU A C 1
ATOM 7710 O O . LEU B 2 953 ? 48.417 63.761 50.340 1.00 70.51 953 LEU A O 1
ATOM 7715 N N . HIS B 2 954 ? 47.302 65.451 49.326 1.00 70.65 954 HIS A N 1
ATOM 7716 C CA . HIS B 2 954 ? 48.204 65.531 48.178 1.00 71.02 954 HIS A CA 1
ATOM 7717 C C . HIS B 2 954 ? 49.604 65.945 48.609 1.00 70.81 954 HIS A C 1
ATOM 7718 O O . HIS B 2 954 ? 49.755 66.780 49.495 1.00 70.99 954 HIS A O 1
ATOM 7725 N N . GLU B 2 955 ? 50.625 65.367 47.982 1.00 71.12 955 GLU A N 1
ATOM 7726 C CA . GLU B 2 955 ? 52.012 65.668 48.347 1.00 72.66 955 GLU A CA 1
ATOM 7727 C C . GLU B 2 955 ? 52.294 67.132 48.692 1.00 72.44 955 GLU A C 1
ATOM 7728 O O . GLU B 2 955 ? 52.956 67.420 49.695 1.00 73.18 955 GLU A O 1
ATOM 7734 N N . ASN B 2 956 ? 51.800 68.054 47.870 1.00 71.73 956 ASN A N 1
ATOM 7735 C CA . ASN B 2 956 ? 52.038 69.479 48.101 1.00 71.39 956 ASN A CA 1
ATOM 7736 C C . ASN B 2 956 ? 51.405 69.991 49.406 1.00 69.58 956 ASN A C 1
ATOM 7737 O O . ASN B 2 956 ? 51.959 70.873 50.064 1.00 69.86 956 ASN A O 1
ATOM 7742 N N . GLU B 2 957 ? 50.251 69.438 49.777 1.00 67.44 957 GLU A N 1
ATOM 7743 C CA . GLU B 2 957 ? 49.559 69.850 50.999 1.00 65.00 957 GLU A CA 1
ATOM 7744 C C . GLU B 2 957 ? 50.313 69.399 52.254 1.00 62.52 957 GLU A C 1
ATOM 7745 O O . GLU B 2 957 ? 50.353 70.116 53.257 1.00 61.89 957 GLU A O 1
ATOM 7751 N N . ILE B 2 958 ? 50.903 68.209 52.205 1.00 59.62 958 ILE A N 1
ATOM 7752 C CA . ILE B 2 958 ? 51.640 67.705 53.354 1.00 57.27 958 ILE A CA 1
ATOM 7753 C C . ILE B 2 958 ? 52.844 68.589 53.586 1.00 59.38 958 ILE A C 1
ATOM 7754 O O . ILE B 2 958 ? 53.152 68.931 54.724 1.00 61.42 958 ILE A O 1
ATOM 7759 N N . GLN B 2 959 ? 53.527 68.956 52.509 1.00 61.53 959 GLN A N 1
ATOM 7760 C CA . GLN B 2 959 ? 54.718 69.789 52.625 1.00 64.01 959 GLN A CA 1
ATOM 7761 C C . GLN B 2 959 ? 54.406 71.125 53.312 1.00 60.23 959 GLN A C 1
ATOM 7762 O O . GLN B 2 959 ? 55.249 71.679 54.021 1.00 58.69 959 GLN A O 1
ATOM 7768 N N . LEU B 2 960 ? 53.192 71.633 53.106 1.00 56.17 960 LEU A N 1
ATOM 7769 C CA . LEU B 2 960 ? 52.781 72.894 53.718 1.00 53.29 960 LEU A CA 1
ATOM 7770 C C . LEU B 2 960 ? 52.520 72.711 55.210 1.00 53.31 960 LEU A C 1
ATOM 7771 O O . LEU B 2 960 ? 53.041 73.463 56.033 1.00 53.42 960 LEU A O 1
ATOM 7776 N N . TYR B 2 961 ? 51.705 71.706 55.541 1.00 52.73 961 TYR A N 1
ATOM 7777 C CA . TYR B 2 961 ? 51.363 71.349 56.921 1.00 51.69 961 TYR A CA 1
ATOM 7778 C C . TYR B 2 961 ? 52.656 71.287 57.748 1.00 52.50 961 TYR A C 1
ATOM 7779 O O . TYR B 2 961 ? 52.779 71.962 58.765 1.00 53.21 961 TYR A O 1
ATOM 7788 N N . LEU B 2 962 ? 53.616 70.479 57.306 1.00 53.03 962 LEU A N 1
ATOM 7789 C CA . LEU B 2 962 ? 54.890 70.355 58.001 1.00 55.27 962 LEU A CA 1
ATOM 7790 C C . LEU B 2 962 ? 55.568 71.707 58.206 1.00 58.23 962 LEU A C 1
ATOM 7791 O O . LEU B 2 962 ? 55.873 72.096 59.335 1.00 58.13 962 LEU A O 1
ATOM 7796 N N . ILE B 2 963 ? 55.813 72.425 57.112 1.00 60.46 963 ILE A N 1
ATOM 7797 C CA . ILE B 2 963 ? 56.471 73.730 57.194 1.00 61.19 963 ILE A CA 1
ATOM 7798 C C . ILE B 2 963 ? 55.640 74.712 58.024 1.00 61.80 963 ILE A C 1
ATOM 7799 O O . ILE B 2 963 ? 56.197 75.555 58.735 1.00 63.37 963 ILE A O 1
ATOM 7804 N N . SER B 2 964 ? 54.314 74.595 57.944 1.00 61.21 964 SER A N 1
ATOM 7805 C CA . SER B 2 964 ? 53.436 75.475 58.704 1.00 60.05 964 SER A CA 1
ATOM 7806 C C . SER B 2 964 ? 53.626 75.263 60.203 1.00 60.03 964 SER A C 1
ATOM 7807 O O . SER B 2 964 ? 53.369 76.169 60.980 1.00 60.71 964 SER A O 1
ATOM 7810 N N . LEU B 2 965 ? 54.080 74.074 60.608 1.00 59.87 965 LEU A N 1
ATOM 7811 C CA . LEU B 2 965 ? 54.308 73.766 62.030 1.00 58.61 965 LEU A CA 1
ATOM 7812 C C . LEU B 2 965 ? 55.737 73.996 62.473 1.00 59.52 965 LEU A C 1
ATOM 7813 O O . LEU B 2 965 ? 56.082 73.667 63.608 1.00 60.47 965 LEU A O 1
ATOM 7818 N N . GLY B 2 966 ? 56.569 74.527 61.577 1.00 61.10 966 GLY A N 1
ATOM 7819 C CA . GLY B 2 966 ? 57.952 74.803 61.923 1.00 63.18 966 GLY A CA 1
ATOM 7820 C C . GLY B 2 966 ? 58.977 73.823 61.399 1.00 66.46 966 GLY A C 1
ATOM 7821 O O . GLY B 2 966 ? 60.159 73.908 61.736 1.00 64.49 966 GLY A O 1
ATOM 7822 N N . ILE B 2 967 ? 58.539 72.876 60.581 1.00 70.78 967 ILE A N 1
ATOM 7823 C CA . ILE B 2 967 ? 59.471 71.904 60.026 1.00 74.45 967 ILE A CA 1
ATOM 7824 C C . ILE B 2 967 ? 60.193 72.566 58.855 1.00 76.02 967 ILE A C 1
ATOM 7825 O O . ILE B 2 967 ? 59.563 73.100 57.940 1.00 77.13 967 ILE A O 1
ATOM 7830 N N . PRO B 2 968 ? 61.529 72.562 58.890 1.00 76.72 968 PRO A N 1
ATOM 7831 C CA . PRO B 2 968 ? 62.405 73.144 57.862 1.00 74.58 968 PRO A CA 1
ATOM 7832 C C . PRO B 2 968 ? 62.306 72.452 56.495 1.00 73.85 968 PRO A C 1
ATOM 7833 O O . PRO B 2 968 ? 62.244 71.226 56.420 1.00 73.63 968 PRO A O 1
ATOM 7837 N N . LYS B 2 969 ? 62.321 73.240 55.418 1.00 72.13 969 LYS A N 1
ATOM 7838 C CA . LYS B 2 969 ? 62.204 72.701 54.058 1.00 68.85 969 LYS A CA 1
ATOM 7839 C C . LYS B 2 969 ? 63.092 71.520 53.682 1.00 65.99 969 LYS A C 1
ATOM 7840 O O . LYS B 2 969 ? 62.596 70.528 53.143 1.00 64.37 969 LYS A O 1
ATOM 7846 N N . ILE B 2 970 ? 64.390 71.606 53.939 1.00 63.20 970 ILE A N 1
ATOM 7847 C CA . ILE B 2 970 ? 65.241 70.480 53.583 1.00 63.46 970 ILE A CA 1
ATOM 7848 C C . ILE B 2 970 ? 64.590 69.177 54.086 1.00 64.45 970 ILE A C 1
ATOM 7849 O O . ILE B 2 970 ? 64.549 68.175 53.364 1.00 64.47 970 ILE A O 1
ATOM 7854 N N . ASP B 2 971 ? 64.049 69.212 55.306 1.00 65.06 971 ASP A N 1
ATOM 7855 C CA . ASP B 2 971 ? 63.390 68.049 55.917 1.00 65.08 971 ASP A CA 1
ATOM 7856 C C . ASP B 2 971 ? 61.962 67.814 55.401 1.00 63.91 971 ASP A C 1
ATOM 7857 O O . ASP B 2 971 ? 61.563 66.677 55.149 1.00 63.29 971 ASP A O 1
ATOM 7862 N N . ALA B 2 972 ? 61.195 68.890 55.258 1.00 63.61 972 ALA A N 1
ATOM 7863 C CA . ALA B 2 972 ? 59.818 68.798 54.774 1.00 64.73 972 ALA A CA 1
ATOM 7864 C C . ALA B 2 972 ? 59.774 68.289 53.334 1.00 66.47 972 ALA A C 1
ATOM 7865 O O . ALA B 2 972 ? 58.778 67.701 52.896 1.00 65.92 972 ALA A O 1
ATOM 7867 N N . ASP B 2 973 ? 60.855 68.521 52.595 1.00 68.16 973 ASP A N 1
ATOM 7868 C CA . ASP B 2 973 ? 60.920 68.078 51.211 1.00 68.50 973 ASP A CA 1
ATOM 7869 C C . ASP B 2 973 ? 61.520 66.680 51.128 1.00 65.95 973 ASP A C 1
ATOM 7870 O O . ASP B 2 973 ? 61.021 65.836 50.391 1.00 66.29 973 ASP A O 1
ATOM 7875 N N . THR B 2 974 ? 62.571 66.422 51.902 1.00 63.84 974 THR A N 1
ATOM 7876 C CA . THR B 2 974 ? 63.209 65.105 51.880 1.00 62.49 974 THR A CA 1
ATOM 7877 C C . THR B 2 974 ? 62.250 64.006 52.312 1.00 62.57 974 THR A C 1
ATOM 7878 O O . THR B 2 974 ? 62.516 62.815 52.130 1.00 62.13 974 THR A O 1
ATOM 7882 N N . TYR B 2 975 ? 61.132 64.406 52.894 1.00 61.93 975 TYR A N 1
ATOM 7883 C CA . TYR B 2 975 ? 60.166 63.433 53.349 1.00 61.31 975 TYR A CA 1
ATOM 7884 C C . TYR B 2 975 ? 59.037 63.205 52.343 1.00 63.85 975 TYR A C 1
ATOM 7885 O O . TYR B 2 975 ? 58.898 62.099 51.827 1.00 64.70 975 TYR A O 1
ATOM 7894 N N . VAL B 2 976 ? 58.252 64.246 52.062 1.00 66.37 976 VAL A N 1
ATOM 7895 C CA . VAL B 2 976 ? 57.098 64.169 51.154 1.00 68.48 976 VAL A CA 1
ATOM 7896 C C . VAL B 2 976 ? 57.283 63.363 49.860 1.00 69.44 976 VAL A C 1
ATOM 7897 O O . VAL B 2 976 ? 56.376 63.286 49.021 1.00 68.94 976 VAL A O 1
ATOM 7901 N N . GLY B 2 977 ? 58.454 62.757 49.698 1.00 69.68 977 GLY A N 1
ATOM 7902 C CA . GLY B 2 977 ? 58.706 61.955 48.517 1.00 69.77 977 GLY A CA 1
ATOM 7903 C C . GLY B 2 977 ? 59.267 60.594 48.877 1.00 69.62 977 GLY A C 1
ATOM 7904 O O . GLY B 2 977 ? 58.837 59.574 48.341 1.00 69.78 977 GLY A O 1
ATOM 7905 N N . SER B 2 978 ? 60.225 60.599 49.797 1.00 69.86 978 SER A N 1
ATOM 7906 C CA . SER B 2 978 ? 60.909 59.399 50.285 1.00 70.16 978 SER A CA 1
ATOM 7907 C C . SER B 2 978 ? 60.077 58.122 50.445 1.00 70.96 978 SER A C 1
ATOM 7908 O O . SER B 2 978 ? 58.845 58.149 50.471 1.00 70.35 978 SER A O 1
ATOM 7911 N N . LYS B 2 979 ? 60.783 57.000 50.564 1.00 72.00 979 LYS A N 1
ATOM 7912 C CA . LYS B 2 979 ? 60.143 55.706 50.732 1.00 73.15 979 LYS A CA 1
ATOM 7913 C C . LYS B 2 979 ? 59.374 55.731 52.042 1.00 70.46 979 LYS A C 1
ATOM 7914 O O . LYS B 2 979 ? 58.268 55.200 52.138 1.00 70.50 979 LYS A O 1
ATOM 7920 N N . ILE B 2 980 ? 59.971 56.364 53.046 1.00 67.13 980 ILE A N 1
ATOM 7921 C CA . ILE B 2 980 ? 59.358 56.462 54.359 1.00 62.99 980 ILE A CA 1
ATOM 7922 C C . ILE B 2 980 ? 57.925 56.976 54.272 1.00 61.95 980 ILE A C 1
ATOM 7923 O O . ILE B 2 980 ? 57.016 56.360 54.823 1.00 61.38 980 ILE A O 1
ATOM 7928 N N . TYR B 2 981 ? 57.724 58.099 53.583 1.00 60.68 981 TYR A N 1
ATOM 7929 C CA . TYR B 2 981 ? 56.385 58.671 53.443 1.00 60.54 981 TYR A CA 1
ATOM 7930 C C . TYR B 2 981 ? 55.366 57.628 52.986 1.00 61.47 981 TYR A C 1
ATOM 7931 O O . TYR B 2 981 ? 54.329 57.438 53.620 1.00 61.45 981 TYR A O 1
ATOM 7940 N N . SER B 2 982 ? 55.664 56.964 51.875 1.00 63.25 982 SER A N 1
ATOM 7941 C CA . SER B 2 982 ? 54.778 55.945 51.333 1.00 64.50 982 SER A CA 1
ATOM 7942 C C . SER B 2 982 ? 54.480 54.938 52.428 1.00 65.28 982 SER A C 1
ATOM 7943 O O . SER B 2 982 ? 53.336 54.510 52.589 1.00 65.01 982 SER A O 1
ATOM 7946 N N . ARG B 2 983 ? 55.521 54.565 53.174 1.00 65.93 983 ARG A N 1
ATOM 7947 C CA . ARG B 2 983 ? 55.382 53.625 54.281 1.00 66.14 983 ARG A CA 1
ATOM 7948 C C . ARG B 2 983 ? 54.448 54.203 55.341 1.00 65.46 983 ARG A C 1
ATOM 7949 O O . ARG B 2 983 ? 53.414 53.607 55.645 1.00 66.09 983 ARG A O 1
ATOM 7957 N N . ASP B 2 984 ? 54.799 55.363 55.894 1.00 63.73 984 ASP A N 1
ATOM 7958 C CA . ASP B 2 984 ? 53.958 55.989 56.907 1.00 61.18 984 ASP A CA 1
ATOM 7959 C C . ASP B 2 984 ? 52.500 55.858 56.533 1.00 60.50 984 ASP A C 1
ATOM 7960 O O . ASP B 2 984 ? 51.671 55.587 57.392 1.00 61.77 984 ASP A O 1
ATOM 7965 N N . LYS B 2 985 ? 52.188 56.037 55.255 1.00 59.94 985 LYS A N 1
ATOM 7966 C CA . LYS B 2 985 ? 50.809 55.915 54.805 1.00 60.02 985 LYS A CA 1
ATOM 7967 C C . LYS B 2 985 ? 50.161 54.628 55.327 1.00 59.09 985 LYS A C 1
ATOM 7968 O O . LYS B 2 985 ? 49.076 54.666 55.903 1.00 57.83 985 LYS A O 1
ATOM 7974 N N . TYR B 2 986 ? 50.836 53.497 55.125 1.00 59.04 986 TYR A N 1
ATOM 7975 C CA . TYR B 2 986 ? 50.344 52.195 55.571 1.00 59.43 986 TYR A CA 1
ATOM 7976 C C . TYR B 2 986 ? 50.309 52.125 57.093 1.00 57.56 986 TYR A C 1
ATOM 7977 O O . TYR B 2 986 ? 49.276 51.833 57.682 1.00 57.81 986 TYR A O 1
ATOM 7986 N N . ARG B 2 987 ? 51.442 52.401 57.727 1.00 55.62 987 ARG A N 1
ATOM 7987 C CA . ARG B 2 987 ? 51.546 52.355 59.184 1.00 53.96 987 ARG A CA 1
ATOM 7988 C C . ARG B 2 987 ? 50.533 53.234 59.938 1.00 48.59 987 ARG A C 1
ATOM 7989 O O . ARG B 2 987 ? 50.128 52.900 61.050 1.00 45.96 987 ARG A O 1
ATOM 7997 N N . ILE B 2 988 ? 50.138 54.355 59.339 1.00 42.68 988 ILE A N 1
ATOM 7998 C CA . ILE B 2 988 ? 49.178 55.235 59.968 1.00 37.60 988 ILE A CA 1
ATOM 7999 C C . ILE B 2 988 ? 47.837 54.527 59.921 1.00 37.38 988 ILE A C 1
ATOM 8000 O O . ILE B 2 988 ? 47.204 54.316 60.947 1.00 38.12 988 ILE A O 1
ATOM 8005 N N . LEU B 2 989 ? 47.395 54.159 58.727 1.00 37.10 989 LEU A N 1
ATOM 8006 C CA . LEU B 2 989 ? 46.108 53.485 58.581 1.00 37.82 989 LEU A CA 1
ATOM 8007 C C . LEU B 2 989 ? 46.044 52.223 59.444 1.00 38.18 989 LEU A C 1
ATOM 8008 O O . LEU B 2 989 ? 45.009 51.906 60.024 1.00 38.01 989 LEU A O 1
ATOM 8013 N N . GLU B 2 990 ? 47.156 51.503 59.519 1.00 39.23 990 GLU A N 1
ATOM 8014 C CA . GLU B 2 990 ? 47.242 50.296 60.324 1.00 42.15 990 GLU A CA 1
ATOM 8015 C C . GLU B 2 990 ? 46.941 50.648 61.786 1.00 41.91 990 GLU A C 1
ATOM 8016 O O . GLU B 2 990 ? 46.115 50.025 62.438 1.00 41.88 990 GLU A O 1
ATOM 8022 N N . SER B 2 991 ? 47.614 51.673 62.282 1.00 42.80 991 SER A N 1
ATOM 8023 C CA . SER B 2 991 ? 47.442 52.157 63.646 1.00 41.83 991 SER A CA 1
ATOM 8024 C C . SER B 2 991 ? 46.013 52.654 63.895 1.00 41.06 991 SER A C 1
ATOM 8025 O O . SER B 2 991 ? 45.415 52.397 64.939 1.00 43.24 991 SER A O 1
ATOM 8028 N N . TYR B 2 992 ? 45.459 53.356 62.922 1.00 39.14 992 TYR A N 1
ATOM 8029 C CA . TYR B 2 992 ? 44.114 53.896 63.024 1.00 36.34 992 TYR A CA 1
ATOM 8030 C C . TYR B 2 992 ? 43.025 52.823 63.074 1.00 37.58 992 TYR A C 1
ATOM 8031 O O . TYR B 2 992 ? 42.000 52.977 63.750 1.00 37.68 992 TYR A O 1
ATOM 8040 N N . VAL B 2 993 ? 43.252 51.742 62.333 1.00 38.06 993 VAL A N 1
ATOM 8041 C CA . VAL B 2 993 ? 42.320 50.627 62.245 1.00 37.01 993 VAL A CA 1
ATOM 8042 C C . VAL B 2 993 ? 42.359 49.763 63.494 1.00 36.92 993 VAL A C 1
ATOM 8043 O O . VAL B 2 993 ? 41.313 49.304 63.953 1.00 34.68 993 VAL A O 1
ATOM 8047 N N . TYR B 2 994 ? 43.561 49.534 64.032 1.00 36.18 994 TYR A N 1
ATOM 8048 C CA . TYR B 2 994 ? 43.716 48.744 65.252 1.00 36.20 994 TYR A CA 1
ATOM 8049 C C . TYR B 2 994 ? 43.031 49.506 66.369 1.00 37.21 994 TYR A C 1
ATOM 8050 O O . TYR B 2 994 ? 42.586 48.929 67.359 1.00 40.16 994 TYR A O 1
ATOM 8059 N N . ASN B 2 995 ? 42.947 50.815 66.192 1.00 37.35 995 ASN A N 1
ATOM 8060 C CA . ASN B 2 995 ? 42.301 51.690 67.150 1.00 36.45 995 ASN A CA 1
ATOM 8061 C C . ASN B 2 995 ? 40.778 51.527 67.076 1.00 34.52 995 ASN A C 1
ATOM 8062 O O . ASN B 2 995 ? 40.119 51.414 68.092 1.00 33.96 995 ASN A O 1
ATOM 8067 N N . LEU B 2 996 ? 40.224 51.506 65.869 1.00 34.96 996 LEU A N 1
ATOM 8068 C CA . LEU B 2 996 ? 38.779 51.368 65.682 1.00 35.32 996 LEU A CA 1
ATOM 8069 C C . LEU B 2 996 ? 38.240 49.981 66.013 1.00 35.59 996 LEU A C 1
ATOM 8070 O O . LEU B 2 996 ? 37.024 49.804 66.155 1.00 36.26 996 LEU A O 1
ATOM 8075 N N . LEU B 2 997 ? 39.134 49.001 66.141 1.00 34.94 997 LEU A N 1
ATOM 8076 C CA . LEU B 2 997 ? 38.722 47.626 66.431 1.00 34.80 997 LEU A CA 1
ATOM 8077 C C . LEU B 2 997 ? 38.943 47.180 67.876 1.00 35.61 997 LEU A C 1
ATOM 8078 O O . LEU B 2 997 ? 38.678 46.013 68.223 1.00 35.13 997 LEU A O 1
ATOM 8083 N N . SER B 2 998 ? 39.436 48.102 68.707 1.00 36.28 998 SER A N 1
ATOM 8084 C CA . SER B 2 998 ? 39.685 47.826 70.126 1.00 36.96 998 SER A CA 1
ATOM 8085 C C . SER B 2 998 ? 40.554 46.571 70.288 1.00 35.47 998 SER A C 1
ATOM 8086 O O . SER B 2 998 ? 40.227 45.642 71.025 1.00 34.20 998 SER A O 1
ATOM 8089 N N . ILE B 2 999 ? 41.679 46.566 69.599 1.00 35.65 999 ILE A N 1
ATOM 8090 C CA . ILE B 2 999 ? 42.583 45.437 69.624 1.00 35.37 999 ILE A CA 1
ATOM 8091 C C . ILE B 2 999 ? 43.403 45.453 70.911 1.00 36.49 999 ILE A C 1
ATOM 8092 O O . ILE B 2 999 ? 44.127 44.495 71.225 1.00 35.57 999 ILE A O 1
ATOM 8097 N N . ASN B 2 1000 ? 43.295 46.551 71.656 1.00 37.29 1000 ASN A N 1
ATOM 8098 C CA . ASN B 2 1000 ? 44.036 46.689 72.904 1.00 37.20 1000 ASN A CA 1
ATOM 8099 C C . ASN B 2 1000 ? 43.180 46.549 74.152 1.00 37.31 1000 ASN A C 1
ATOM 8100 O O . ASN B 2 1000 ? 43.705 46.471 75.257 1.00 37.48 1000 ASN A O 1
ATOM 8105 N N . TYR B 2 1001 ? 41.868 46.499 73.978 1.00 39.10 1001 TYR A N 1
ATOM 8106 C CA . TYR B 2 1001 ? 40.967 46.384 75.116 1.00 40.98 1001 TYR A CA 1
ATOM 8107 C C . TYR B 2 1001 ? 40.358 44.993 75.319 1.00 40.41 1001 TYR A C 1
ATOM 8108 O O . TYR B 2 1001 ? 40.610 44.057 74.560 1.00 38.88 1001 TYR A O 1
ATOM 8117 N N . GLY B 2 1002 ? 39.573 44.874 76.379 1.00 40.36 1002 GLY A N 1
ATOM 8118 C CA . GLY B 2 1002 ? 38.922 43.623 76.707 1.00 39.88 1002 GLY A CA 1
ATOM 8119 C C . GLY B 2 1002 ? 39.780 42.374 76.643 1.00 39.10 1002 GLY A C 1
ATOM 8120 O O . GLY B 2 1002 ? 40.854 42.282 77.239 1.00 40.24 1002 GLY A O 1
ATOM 8121 N N . CYS B 2 1003 ? 39.274 41.424 75.876 1.00 37.59 1003 CYS A N 1
ATOM 8122 C CA . CYS B 2 1003 ? 39.864 40.119 75.659 1.00 34.47 1003 CYS A CA 1
ATOM 8123 C C . CYS B 2 1003 ? 41.028 40.119 74.677 1.00 30.39 1003 CYS A C 1
ATOM 8124 O O . CYS B 2 1003 ? 42.079 39.531 74.935 1.00 25.77 1003 CYS A O 1
ATOM 8127 N N . TYR B 2 1004 ? 40.809 40.782 73.541 1.00 27.92 1004 TYR A N 1
ATOM 8128 C CA . TYR B 2 1004 ? 41.788 40.873 72.458 1.00 25.07 1004 TYR A CA 1
ATOM 8129 C C . TYR B 2 1004 ? 43.177 41.316 72.885 1.00 26.24 1004 TYR A C 1
ATOM 8130 O O . TYR B 2 1004 ? 44.172 40.829 72.365 1.00 24.34 1004 TYR A O 1
ATOM 8139 N N . GLN B 2 1005 ? 43.263 42.247 73.825 1.00 28.83 1005 GLN A N 1
ATOM 8140 C CA . GLN B 2 1005 ? 44.577 42.710 74.267 1.00 29.70 1005 GLN A CA 1
ATOM 8141 C C . GLN B 2 1005 ? 45.468 41.562 74.733 1.00 28.58 1005 GLN A C 1
ATOM 8142 O O . GLN B 2 1005 ? 46.683 41.702 74.751 1.00 27.71 1005 GLN A O 1
ATOM 8148 N N . LEU B 2 1006 ? 44.859 40.434 75.095 1.00 28.43 1006 LEU A N 1
ATOM 8149 C CA . LEU B 2 1006 ? 45.587 39.242 75.548 1.00 29.30 1006 LEU A CA 1
ATOM 8150 C C . LEU B 2 1006 ? 46.160 38.355 74.431 1.00 31.20 1006 LEU A C 1
ATOM 8151 O O . LEU B 2 1006 ? 47.305 37.864 74.534 1.00 31.48 1006 LEU A O 1
ATOM 8156 N N . PHE B 2 1007 ? 45.352 38.158 73.374 1.00 29.80 1007 PHE A N 1
ATOM 8157 C CA . PHE B 2 1007 ? 45.684 37.324 72.203 1.00 25.98 1007 PHE A CA 1
ATOM 8158 C C . PHE B 2 1007 ? 46.858 37.761 71.302 1.00 27.69 1007 PHE A C 1
ATOM 8159 O O . PHE B 2 1007 ? 47.034 38.939 71.011 1.00 27.50 1007 PHE A O 1
ATOM 8167 N N . ASP B 2 1008 ? 47.652 36.788 70.861 1.00 29.04 1008 ASP A N 1
ATOM 8168 C CA . ASP B 2 1008 ? 48.769 37.043 69.954 1.00 28.96 1008 ASP A CA 1
ATOM 8169 C C . ASP B 2 1008 ? 48.211 37.025 68.525 1.00 28.90 1008 ASP A C 1
ATOM 8170 O O . ASP B 2 1008 ? 48.029 35.968 67.930 1.00 29.89 1008 ASP A O 1
ATOM 8175 N N . PHE B 2 1009 ? 47.925 38.199 67.982 1.00 28.69 1009 PHE A N 1
ATOM 8176 C CA . PHE B 2 1009 ? 47.386 38.284 66.634 1.00 27.64 1009 PHE A CA 1
ATOM 8177 C C . PHE B 2 1009 ? 48.398 37.934 65.534 1.00 27.97 1009 PHE A C 1
ATOM 8178 O O . PHE B 2 1009 ? 48.063 37.958 64.347 1.00 29.86 1009 PHE A O 1
ATOM 8186 N N . ASN B 2 1010 ? 49.632 37.623 65.923 1.00 28.47 1010 ASN A N 1
ATOM 8187 C CA . ASN B 2 1010 ? 50.642 37.218 64.959 1.00 28.60 1010 ASN A CA 1
ATOM 8188 C C . ASN B 2 1010 ? 51.119 35.802 65.288 1.00 27.84 1010 ASN A C 1
ATOM 8189 O O . ASN B 2 1010 ? 52.257 35.433 65.053 1.00 26.54 1010 ASN A O 1
ATOM 8194 N N . SER B 2 1011 ? 50.218 35.010 65.840 1.00 28.47 1011 SER A N 1
ATOM 8195 C CA . SER B 2 1011 ? 50.527 33.645 66.186 1.00 33.22 1011 SER A CA 1
ATOM 8196 C C . SER B 2 1011 ? 50.667 32.811 64.905 1.00 35.53 1011 SER A C 1
ATOM 8197 O O . SER B 2 1011 ? 49.841 32.897 64.002 1.00 36.11 1011 SER A O 1
ATOM 8200 N N . PRO B 2 1012 ? 51.724 32.009 64.808 1.00 36.10 1012 PRO A N 1
ATOM 8201 C CA . PRO B 2 1012 ? 51.912 31.177 63.625 1.00 37.90 1012 PRO A CA 1
ATOM 8202 C C . PRO B 2 1012 ? 50.721 30.235 63.526 1.00 39.99 1012 PRO A C 1
ATOM 8203 O O . PRO B 2 1012 ? 50.205 29.974 62.440 1.00 41.73 1012 PRO A O 1
ATOM 8207 N N . ASP B 2 1013 ? 50.295 29.739 64.686 1.00 41.33 1013 ASP A N 1
ATOM 8208 C CA . ASP B 2 1013 ? 49.167 28.823 64.817 1.00 39.99 1013 ASP A CA 1
ATOM 8209 C C . ASP B 2 1013 ? 47.902 29.411 64.233 1.00 39.53 1013 ASP A C 1
ATOM 8210 O O . ASP B 2 1013 ? 47.110 28.706 63.625 1.00 39.67 1013 ASP A O 1
ATOM 8215 N N . LEU B 2 1014 ? 47.701 30.705 64.443 1.00 39.32 1014 LEU A N 1
ATOM 8216 C CA . LEU B 2 1014 ? 46.519 31.392 63.932 1.00 38.51 1014 LEU A CA 1
ATOM 8217 C C . LEU B 2 1014 ? 46.657 31.629 62.432 1.00 40.21 1014 LEU A C 1
ATOM 8218 O O . LEU B 2 1014 ? 45.703 31.435 61.673 1.00 39.48 1014 LEU A O 1
ATOM 8223 N N . GLU B 2 1015 ? 47.848 32.056 62.016 1.00 43.20 1015 GLU A N 1
ATOM 8224 C CA . GLU B 2 1015 ? 48.129 32.335 60.612 1.00 47.22 1015 GLU A CA 1
ATOM 8225 C C . GLU B 2 1015 ? 47.809 31.119 59.751 1.00 47.12 1015 GLU A C 1
ATOM 8226 O O . GLU B 2 1015 ? 47.425 31.254 58.592 1.00 44.96 1015 GLU A O 1
ATOM 8232 N N . LYS B 2 1016 ? 47.981 29.930 60.328 1.00 47.00 1016 LYS A N 1
ATOM 8233 C CA . LYS B 2 1016 ? 47.693 28.692 59.630 1.00 46.98 1016 LYS A CA 1
ATOM 8234 C C . LYS B 2 1016 ? 46.254 28.704 59.161 1.00 47.00 1016 LYS A C 1
ATOM 8235 O O . LYS B 2 1016 ? 45.985 28.424 58.004 1.00 50.43 1016 LYS A O 1
ATOM 8241 N N . LEU B 2 1017 ? 45.328 29.050 60.046 1.00 45.37 1017 LEU A N 1
ATOM 8242 C CA . LEU B 2 1017 ? 43.911 29.075 59.694 1.00 43.21 1017 LEU A CA 1
ATOM 8243 C C . LEU B 2 1017 ? 43.472 30.201 58.748 1.00 43.31 1017 LEU A C 1
ATOM 8244 O O . LEU B 2 1017 ? 42.279 30.352 58.482 1.00 43.21 1017 LEU A O 1
ATOM 8249 N N . ILE B 2 1018 ? 44.407 30.999 58.244 1.00 43.82 1018 ILE A N 1
ATOM 8250 C CA . ILE B 2 1018 ? 44.036 32.099 57.356 1.00 45.44 1018 ILE A CA 1
ATOM 8251 C C . ILE B 2 1018 ? 44.718 31.917 56.007 1.00 49.38 1018 ILE A C 1
ATOM 8252 O O . ILE B 2 1018 ? 45.936 32.032 55.890 1.00 50.04 1018 ILE A O 1
ATOM 8257 N N . ARG B 2 1019 ? 43.937 31.631 54.978 1.00 53.86 1019 ARG A N 1
ATOM 8258 C CA . ARG B 2 1019 ? 44.514 31.422 53.659 1.00 57.86 1019 ARG A CA 1
ATOM 8259 C C . ARG B 2 1019 ? 44.153 32.593 52.773 1.00 58.99 1019 ARG A C 1
ATOM 8260 O O . ARG B 2 1019 ? 43.034 32.680 52.289 1.00 57.69 1019 ARG A O 1
ATOM 8268 N N . ILE B 2 1020 ? 45.098 33.506 52.576 1.00 61.98 1020 ILE A N 1
ATOM 8269 C CA . ILE B 2 1020 ? 44.831 34.676 51.754 1.00 65.81 1020 ILE A CA 1
ATOM 8270 C C . ILE B 2 1020 ? 45.726 34.845 50.532 1.00 71.07 1020 ILE A C 1
ATOM 8271 O O . ILE B 2 1020 ? 46.844 35.361 50.632 1.00 70.65 1020 ILE A O 1
ATOM 8276 N N . PRO B 2 1021 ? 45.229 34.416 49.354 1.00 76.60 1021 PRO A N 1
ATOM 8277 C CA . PRO B 2 1021 ? 45.943 34.502 48.078 1.00 80.91 1021 PRO A CA 1
ATOM 8278 C C . PRO B 2 1021 ? 46.009 35.949 47.604 1.00 87.13 1021 PRO A C 1
ATOM 8279 O O . PRO B 2 1021 ? 44.986 36.635 47.563 1.00 86.75 1021 PRO A O 1
ATOM 8283 N N . PHE B 2 1022 ? 47.210 36.404 47.248 1.00 94.46 1022 PHE A N 1
ATOM 8284 C CA . PHE B 2 1022 ? 47.414 37.770 46.763 1.00 101.48 1022 PHE A CA 1
ATOM 8285 C C . PHE B 2 1022 ? 47.016 37.870 45.278 1.00 103.15 1022 PHE A C 1
ATOM 8286 O O . PHE B 2 1022 ? 47.530 37.133 44.427 1.00 104.01 1022 PHE A O 1
ATOM 8294 N N . LYS B 2 1023 ? 46.083 38.772 44.981 1.00 103.97 1023 LYS A N 1
ATOM 8295 C CA . LYS B 2 1023 ? 45.603 38.980 43.616 1.00 103.65 1023 LYS A CA 1
ATOM 8296 C C . LYS B 2 1023 ? 45.945 40.402 43.165 1.00 104.39 1023 LYS A C 1
ATOM 8297 O O . LYS B 2 1023 ? 45.122 41.101 42.569 1.00 105.74 1023 LYS A O 1
ATOM 8303 N N . GLY B 2 1024 ? 47.171 40.819 43.461 1.00 103.72 1024 GLY A N 1
ATOM 8304 C CA . GLY B 2 1024 ? 47.616 42.147 43.091 1.00 101.61 1024 GLY A CA 1
ATOM 8305 C C . GLY B 2 1024 ? 48.826 42.568 43.901 1.00 99.46 1024 GLY A C 1
ATOM 8306 O O . GLY B 2 1024 ? 49.961 42.416 43.444 1.00 100.27 1024 GLY A O 1
ATOM 8307 N N . LYS B 2 1025 ? 48.563 43.082 45.104 1.00 95.55 1025 LYS A N 1
ATOM 8308 C CA . LYS B 2 1025 ? 49.576 43.557 46.052 1.00 89.91 1025 LYS A CA 1
ATOM 8309 C C . LYS B 2 1025 ? 49.350 45.032 46.373 1.00 84.78 1025 LYS A C 1
ATOM 8310 O O . LYS B 2 1025 ? 49.996 45.915 45.796 1.00 84.45 1025 LYS A O 1
ATOM 8316 N N . ILE B 2 1026 ? 48.421 45.282 47.294 1.00 76.75 1026 ILE A N 1
ATOM 8317 C CA . ILE B 2 1026 ? 48.085 46.633 47.733 1.00 66.65 1026 ILE A CA 1
ATOM 8318 C C . ILE B 2 1026 ? 47.843 46.632 49.254 1.00 63.66 1026 ILE A C 1
ATOM 8319 O O . ILE B 2 1026 ? 46.707 46.544 49.724 1.00 60.87 1026 ILE A O 1
ATOM 8324 N N . PRO B 2 1027 ? 48.935 46.744 50.037 1.00 58.70 1027 PRO A N 1
ATOM 8325 C CA . PRO B 2 1027 ? 49.024 46.763 51.497 1.00 56.93 1027 PRO A CA 1
ATOM 8326 C C . PRO B 2 1027 ? 47.760 46.976 52.325 1.00 55.89 1027 PRO A C 1
ATOM 8327 O O . PRO B 2 1027 ? 47.420 46.126 53.155 1.00 54.92 1027 PRO A O 1
ATOM 8331 N N . ALA B 2 1028 ? 47.075 48.099 52.112 1.00 52.62 1028 ALA A N 1
ATOM 8332 C CA . ALA B 2 1028 ? 45.862 48.415 52.867 1.00 50.69 1028 ALA A CA 1
ATOM 8333 C C . ALA B 2 1028 ? 44.859 47.271 52.817 1.00 50.11 1028 ALA A C 1
ATOM 8334 O O . ALA B 2 1028 ? 44.339 46.837 53.847 1.00 48.37 1028 ALA A O 1
ATOM 8336 N N . VAL B 2 1029 ? 44.604 46.778 51.612 1.00 49.01 1029 VAL A N 1
ATOM 8337 C CA . VAL B 2 1029 ? 43.669 45.688 51.431 1.00 47.53 1029 VAL A CA 1
ATOM 8338 C C . VAL B 2 1029 ? 44.212 44.377 52.032 1.00 46.77 1029 VAL A C 1
ATOM 8339 O O . VAL B 2 1029 ? 43.477 43.624 52.673 1.00 45.86 1029 VAL A O 1
ATOM 8343 N N . THR B 2 1030 ? 45.492 44.100 51.843 1.00 45.47 1030 THR A N 1
ATOM 8344 C CA . THR B 2 1030 ? 46.047 42.876 52.404 1.00 47.74 1030 THR A CA 1
ATOM 8345 C C . THR B 2 1030 ? 45.910 42.880 53.929 1.00 45.11 1030 THR A C 1
ATOM 8346 O O . THR B 2 1030 ? 45.612 41.857 54.547 1.00 44.72 1030 THR A O 1
ATOM 8350 N N . PHE B 2 1031 ? 46.116 44.048 54.522 1.00 43.50 1031 PHE A N 1
ATOM 8351 C CA . PHE B 2 1031 ? 46.034 44.222 55.965 1.00 40.81 1031 PHE A CA 1
ATOM 8352 C C . PHE B 2 1031 ? 44.658 43.933 56.539 1.00 39.30 1031 PHE A C 1
ATOM 8353 O O . PHE B 2 1031 ? 44.495 43.062 57.387 1.00 37.68 1031 PHE A O 1
ATOM 8361 N N . ILE B 2 1032 ? 43.665 44.675 56.078 1.00 38.43 1032 ILE A N 1
ATOM 8362 C CA . ILE B 2 1032 ? 42.324 44.499 56.585 1.00 39.34 1032 ILE A CA 1
ATOM 8363 C C . ILE B 2 1032 ? 41.733 43.093 56.346 1.00 39.54 1032 ILE A C 1
ATOM 8364 O O . ILE B 2 1032 ? 40.972 42.592 57.180 1.00 39.89 1032 ILE A O 1
ATOM 8369 N N . LEU B 2 1033 ? 42.093 42.439 55.242 1.00 39.48 1033 LEU A N 1
ATOM 8370 C CA . LEU B 2 1033 ? 41.554 41.106 54.956 1.00 39.72 1033 LEU A CA 1
ATOM 8371 C C . LEU B 2 1033 ? 42.075 40.111 55.985 1.00 39.45 1033 LEU A C 1
ATOM 8372 O O . LEU B 2 1033 ? 41.326 39.280 56.496 1.00 39.02 1033 LEU A O 1
ATOM 8377 N N . HIS B 2 1034 ? 43.364 40.211 56.287 1.00 40.18 1034 HIS A N 1
ATOM 8378 C CA . HIS B 2 1034 ? 43.996 39.344 57.271 1.00 41.39 1034 HIS A CA 1
ATOM 8379 C C . HIS B 2 1034 ? 43.449 39.573 58.665 1.00 39.72 1034 HIS A C 1
ATOM 8380 O O . HIS B 2 1034 ? 43.217 38.619 59.403 1.00 39.51 1034 HIS A O 1
ATOM 8387 N N . LEU B 2 1035 ? 43.263 40.843 59.021 1.00 38.32 1035 LEU A N 1
ATOM 8388 C CA . LEU B 2 1035 ? 42.749 41.220 60.331 1.00 37.08 1035 LEU A CA 1
ATOM 8389 C C . LEU B 2 1035 ? 41.298 40.783 60.457 1.00 38.27 1035 LEU A C 1
ATOM 8390 O O . LEU B 2 1035 ? 40.904 40.181 61.466 1.00 38.04 1035 LEU A O 1
ATOM 8395 N N . TYR B 2 1036 ? 40.501 41.082 59.436 1.00 39.25 1036 TYR A N 1
ATOM 8396 C CA . TYR B 2 1036 ? 39.109 40.681 59.465 1.00 41.63 1036 TYR A CA 1
ATOM 8397 C C . TYR B 2 1036 ? 39.024 39.160 59.638 1.00 39.13 1036 TYR A C 1
ATOM 8398 O O . TYR B 2 1036 ? 38.116 38.654 60.290 1.00 37.94 1036 TYR A O 1
ATOM 8407 N N . ALA B 2 1037 ? 39.965 38.430 59.048 1.00 35.65 1037 ALA A N 1
ATOM 8408 C CA . ALA B 2 1037 ? 39.945 36.985 59.170 1.00 34.27 1037 ALA A CA 1
ATOM 8409 C C . ALA B 2 1037 ? 40.367 36.549 60.570 1.00 33.27 1037 ALA A C 1
ATOM 8410 O O . ALA B 2 1037 ? 39.699 35.725 61.203 1.00 32.66 1037 ALA A O 1
ATOM 8412 N N . LYS B 2 1038 ? 41.472 37.097 61.062 1.00 30.77 1038 LYS A N 1
ATOM 8413 C CA . LYS B 2 1038 ? 41.935 36.729 62.394 1.00 29.71 1038 LYS A CA 1
ATOM 8414 C C . LYS B 2 1038 ? 40.837 36.990 63.419 1.00 29.56 1038 LYS A C 1
ATOM 8415 O O . LYS B 2 1038 ? 40.609 36.164 64.293 1.00 28.98 1038 LYS A O 1
ATOM 8421 N N . LEU B 2 1039 ? 40.140 38.120 63.309 1.00 28.71 1039 LEU A N 1
ATOM 8422 C CA . LEU B 2 1039 ? 39.069 38.407 64.262 1.00 30.06 1039 LEU A CA 1
ATOM 8423 C C . LEU B 2 1039 ? 37.889 37.418 64.148 1.00 32.61 1039 LEU A C 1
ATOM 8424 O O . LEU B 2 1039 ? 37.401 36.901 65.160 1.00 33.48 1039 LEU A O 1
ATOM 8429 N N . GLU B 2 1040 ? 37.445 37.135 62.928 1.00 34.49 1040 GLU A N 1
ATOM 8430 C CA . GLU B 2 1040 ? 36.338 36.200 62.719 1.00 34.89 1040 GLU A CA 1
ATOM 8431 C C . GLU B 2 1040 ? 36.681 34.809 63.229 1.00 32.79 1040 GLU A C 1
ATOM 8432 O O . GLU B 2 1040 ? 35.830 34.125 63.812 1.00 34.85 1040 GLU A O 1
ATOM 8438 N N . VAL B 2 1041 ? 37.920 34.385 63.015 1.00 30.76 1041 VAL A N 1
ATOM 8439 C CA . VAL B 2 1041 ? 38.348 33.073 63.477 1.00 30.54 1041 VAL A CA 1
ATOM 8440 C C . VAL B 2 1041 ? 38.362 33.017 65.002 1.00 30.37 1041 VAL A C 1
ATOM 8441 O O . VAL B 2 1041 ? 37.811 32.105 65.612 1.00 29.00 1041 VAL A O 1
ATOM 8445 N N . ILE B 2 1042 ? 38.986 34.007 65.629 1.00 30.77 1042 ILE A N 1
ATOM 8446 C CA . ILE B 2 1042 ? 39.029 34.044 67.080 1.00 30.85 1042 ILE A CA 1
ATOM 8447 C C . ILE B 2 1042 ? 37.611 34.147 67.684 1.00 29.21 1042 ILE A C 1
ATOM 8448 O O . ILE B 2 1042 ? 37.282 33.475 68.672 1.00 29.48 1042 ILE A O 1
ATOM 8453 N N . ASN B 2 1043 ? 36.754 34.943 67.080 1.00 27.48 1043 ASN A N 1
ATOM 8454 C CA . ASN B 2 1043 ? 35.435 35.054 67.645 1.00 29.64 1043 ASN A CA 1
ATOM 8455 C C . ASN B 2 1043 ? 34.708 33.738 67.621 1.00 31.06 1043 ASN A C 1
ATOM 8456 O O . ASN B 2 1043 ? 34.058 33.371 68.600 1.00 32.63 1043 ASN A O 1
ATOM 8461 N N . TYR B 2 1044 ? 34.801 33.021 66.505 1.00 33.35 1044 TYR A N 1
ATOM 8462 C CA . TYR B 2 1044 ? 34.125 31.727 66.397 1.00 36.20 1044 TYR A CA 1
ATOM 8463 C C . TYR B 2 1044 ? 34.636 30.809 67.505 1.00 37.01 1044 TYR A C 1
ATOM 8464 O O . TYR B 2 1044 ? 33.857 30.098 68.128 1.00 36.83 1044 TYR A O 1
ATOM 8473 N N . ALA B 2 1045 ? 35.946 30.834 67.746 1.00 37.56 1045 ALA A N 1
ATOM 8474 C CA . ALA B 2 1045 ? 36.543 30.013 68.783 1.00 39.66 1045 ALA A CA 1
ATOM 8475 C C . ALA B 2 1045 ? 36.059 30.447 70.180 1.00 42.59 1045 ALA A C 1
ATOM 8476 O O . ALA B 2 1045 ? 35.811 29.619 71.065 1.00 41.74 1045 ALA A O 1
ATOM 8478 N N . ILE B 2 1046 ? 35.918 31.751 70.382 1.00 43.01 1046 ILE A N 1
ATOM 8479 C CA . ILE B 2 104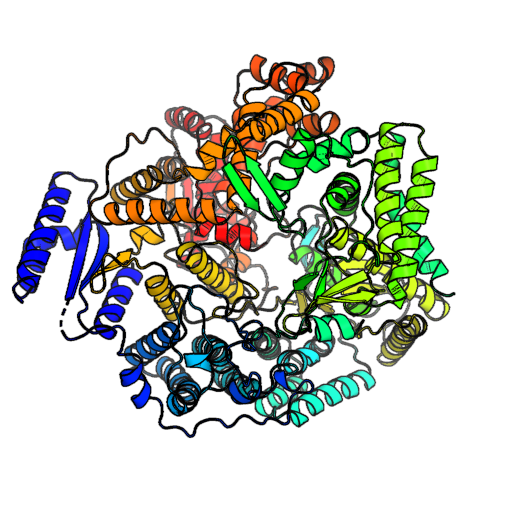6 ? 35.452 32.240 71.670 1.00 42.02 1046 ILE A CA 1
ATOM 8480 C C . ILE B 2 1046 ? 34.032 31.773 71.918 1.00 43.67 1046 ILE A C 1
ATOM 8481 O O . ILE B 2 1046 ? 33.660 31.485 73.050 1.00 46.53 1046 ILE A O 1
ATOM 8486 N N . LYS B 2 1047 ? 33.239 31.669 70.865 1.00 44.17 1047 LYS A N 1
ATOM 8487 C CA . LYS B 2 1047 ? 31.861 31.231 71.041 1.00 43.46 1047 LYS A CA 1
ATOM 8488 C C . LYS B 2 1047 ? 31.617 29.722 70.931 1.00 40.91 1047 LYS A C 1
ATOM 8489 O O . LYS B 2 1047 ? 30.695 29.213 71.551 1.00 41.45 1047 LYS A O 1
ATOM 8495 N N . ASN B 2 1048 ? 32.437 29.007 70.163 1.00 39.34 1048 ASN A N 1
ATOM 8496 C CA . ASN B 2 1048 ? 32.210 27.584 69.949 1.00 36.17 1048 ASN A CA 1
ATOM 8497 C C . ASN B 2 1048 ? 33.223 26.612 70.517 1.00 35.69 1048 ASN A C 1
ATOM 8498 O O . ASN B 2 1048 ? 32.935 25.433 70.648 1.00 35.21 1048 ASN A O 1
ATOM 8503 N N . GLY B 2 1049 ? 34.413 27.083 70.851 1.00 35.81 1049 GLY A N 1
ATOM 8504 C CA . GLY B 2 1049 ? 35.388 26.180 71.424 1.00 35.67 1049 GLY A CA 1
ATOM 8505 C C . GLY B 2 1049 ? 36.113 25.376 70.384 1.00 36.63 1049 GLY A C 1
ATOM 8506 O O . GLY B 2 1049 ? 36.945 24.552 70.707 1.00 38.56 1049 GLY A O 1
ATOM 8507 N N . SER B 2 1050 ? 35.790 25.604 69.123 1.00 39.31 1050 SER A N 1
ATOM 8508 C CA . SER B 2 1050 ? 36.444 24.907 68.023 1.00 40.32 1050 SER A CA 1
ATOM 8509 C C . SER B 2 1050 ? 36.925 25.953 67.037 1.00 40.57 1050 SER A C 1
ATOM 8510 O O . SER B 2 1050 ? 36.556 27.124 67.127 1.00 37.87 1050 SER A O 1
ATOM 8513 N N . TRP B 2 1051 ? 37.737 25.531 66.079 1.00 41.34 1051 TRP A N 1
ATOM 8514 C CA . TRP B 2 1051 ? 38.265 26.465 65.105 1.00 42.45 1051 TRP A CA 1
ATOM 8515 C C . TRP B 2 1051 ? 37.722 26.319 63.691 1.00 43.47 1051 TRP A C 1
ATOM 8516 O O . TRP B 2 1051 ? 36.994 25.373 63.382 1.00 42.88 1051 TRP A O 1
ATOM 8527 N N . ILE B 2 1052 ? 38.064 27.298 62.852 1.00 43.96 1052 ILE A N 1
ATOM 8528 C CA . ILE B 2 1052 ? 37.682 27.306 61.452 1.00 43.83 1052 ILE A CA 1
ATOM 8529 C C . ILE B 2 1052 ? 38.812 27.914 60.637 1.00 43.32 1052 ILE A C 1
ATOM 8530 O O . ILE B 2 1052 ? 39.662 28.639 61.161 1.00 42.04 1052 ILE A O 1
ATOM 8535 N N . SER B 2 1053 ? 38.824 27.584 59.353 1.00 43.85 1053 SER A N 1
ATOM 8536 C CA . SER B 2 1053 ? 39.825 28.098 58.447 1.00 44.72 1053 SER A CA 1
ATOM 8537 C C . SER B 2 1053 ? 39.130 29.051 57.509 1.00 42.90 1053 SER A C 1
ATOM 8538 O O . SER B 2 1053 ? 38.043 28.771 57.024 1.00 41.97 1053 SER A O 1
ATOM 8541 N N . LEU B 2 1054 ? 39.753 30.184 57.250 1.00 42.23 1054 LEU A N 1
ATOM 8542 C CA . LEU B 2 1054 ? 39.139 31.145 56.366 1.00 43.23 1054 LEU A CA 1
ATOM 8543 C C . LEU B 2 1054 ? 39.902 31.302 55.050 1.00 45.88 1054 LEU A C 1
ATOM 8544 O O . LEU B 2 1054 ? 41.106 31.590 55.044 1.00 46.48 1054 LEU A O 1
ATOM 8549 N N . PHE B 2 1055 ? 39.197 31.080 53.941 1.00 48.36 1055 PHE A N 1
ATOM 8550 C CA . PHE B 2 1055 ? 39.777 31.213 52.606 1.00 51.46 1055 PHE A CA 1
ATOM 8551 C C . PHE B 2 1055 ? 39.292 32.516 51.963 1.00 51.14 1055 PHE A C 1
ATOM 8552 O O . PHE B 2 1055 ? 38.107 32.853 52.037 1.00 50.32 1055 PHE A O 1
ATOM 8560 N N . CYS B 2 1056 ? 40.201 33.250 51.332 1.00 52.42 1056 CYS A N 1
ATOM 8561 C CA . CYS B 2 1056 ? 39.820 34.506 50.710 1.00 55.99 1056 CYS A CA 1
ATOM 8562 C C . CYS B 2 1056 ? 39.932 34.505 49.196 1.00 58.26 1056 CYS A C 1
ATOM 8563 O O . CYS B 2 1056 ? 40.982 34.183 48.639 1.00 57.89 1056 CYS A O 1
ATOM 8566 N N . ASN B 2 1057 ? 38.828 34.870 48.549 1.00 61.44 1057 ASN A N 1
ATOM 8567 C CA . ASN B 2 1057 ? 38.730 34.965 47.092 1.00 64.87 1057 ASN A CA 1
ATOM 8568 C C . ASN B 2 1057 ? 38.162 36.348 46.757 1.00 65.24 1057 ASN A C 1
ATOM 8569 O O . ASN B 2 1057 ? 37.112 36.477 46.125 1.00 64.99 1057 ASN A O 1
ATOM 8574 N N . TYR B 2 1058 ? 38.879 37.374 47.213 1.00 65.15 1058 TYR A N 1
ATOM 8575 C CA . TYR B 2 1058 ? 38.510 38.769 47.016 1.00 64.38 1058 TYR A CA 1
ATOM 8576 C C . TYR B 2 1058 ? 39.047 39.206 45.658 1.00 67.35 1058 TYR A C 1
ATOM 8577 O O . TYR B 2 1058 ? 40.253 39.117 45.403 1.00 67.87 1058 TYR A O 1
ATOM 8586 N N . PRO B 2 1059 ? 38.156 39.685 44.770 1.00 69.79 1059 PRO A N 1
ATOM 8587 C CA . PRO B 2 1059 ? 38.459 40.151 43.409 1.00 71.30 1059 PRO A CA 1
ATOM 8588 C C . PRO B 2 1059 ? 39.526 41.238 43.381 1.00 72.45 1059 PRO A C 1
ATOM 8589 O O . PRO B 2 1059 ? 39.794 41.866 44.400 1.00 73.47 1059 PRO A O 1
ATOM 8593 N N . LYS B 2 1060 ? 40.128 41.465 42.216 1.00 72.58 1060 LYS A N 1
ATOM 8594 C CA . LYS B 2 1060 ? 41.148 42.502 42.090 1.00 72.12 1060 LYS A CA 1
ATOM 8595 C C . LYS B 2 1060 ? 40.464 43.840 41.819 1.00 72.46 1060 LYS A C 1
ATOM 8596 O O . LYS B 2 1060 ? 40.909 44.888 42.291 1.00 71.39 1060 LYS A O 1
ATOM 8602 N N . SER B 2 1061 ? 39.375 43.789 41.059 1.00 73.85 1061 SER A N 1
ATOM 8603 C CA . SER B 2 1061 ? 38.627 44.986 40.710 1.00 75.68 1061 SER A CA 1
ATOM 8604 C C . SER B 2 1061 ? 37.994 45.574 41.950 1.00 77.89 1061 SER A C 1
ATOM 8605 O O . SER B 2 1061 ? 37.713 46.770 42.009 1.00 78.26 1061 SER A O 1
ATOM 8608 N N . GLU B 2 1062 ? 37.758 44.724 42.939 1.00 80.86 1062 GLU A N 1
ATOM 8609 C CA . GLU B 2 1062 ? 37.161 45.173 44.185 1.00 84.01 1062 GLU A CA 1
ATOM 8610 C C . GLU B 2 1062 ? 38.200 45.813 45.103 1.00 81.27 1062 GLU A C 1
ATOM 8611 O O . GLU B 2 1062 ? 37.918 46.810 45.774 1.00 81.70 1062 GLU A O 1
ATOM 8617 N N . MET B 2 1063 ? 39.402 45.244 45.121 1.00 77.09 1063 MET A N 1
ATOM 8618 C CA . MET B 2 1063 ? 40.472 45.746 45.967 1.00 73.12 1063 MET A CA 1
ATOM 8619 C C . MET B 2 1063 ? 40.747 47.234 45.795 1.00 70.98 1063 MET A C 1
ATOM 8620 O O . MET B 2 1063 ? 41.178 47.898 46.731 1.00 70.95 1063 MET A O 1
ATOM 8625 N N . ILE B 2 1064 ? 40.490 47.767 44.609 1.00 68.69 1064 ILE A N 1
ATOM 8626 C CA . ILE B 2 1064 ? 40.730 49.186 44.376 1.00 65.90 1064 ILE A CA 1
ATOM 8627 C C . ILE B 2 1064 ? 39.580 50.029 44.963 1.00 66.84 1064 ILE A C 1
ATOM 8628 O O . ILE B 2 1064 ? 39.808 51.103 45.526 1.00 64.63 1064 ILE A O 1
ATOM 8633 N N . LYS B 2 1065 ? 38.348 49.533 44.841 1.00 67.72 1065 LYS A N 1
ATOM 8634 C CA . LYS B 2 1065 ? 37.185 50.226 45.394 1.00 68.01 1065 LYS A CA 1
ATOM 8635 C C . LYS B 2 1065 ? 37.365 50.305 46.906 1.00 65.85 1065 LYS A C 1
ATOM 8636 O O . LYS B 2 1065 ? 37.176 51.364 47.510 1.00 66.62 1065 LYS A O 1
ATOM 8642 N N . LEU B 2 1066 ? 37.726 49.166 47.502 1.00 62.54 1066 LEU A N 1
ATOM 8643 C CA . LEU B 2 1066 ? 37.950 49.070 48.935 1.00 57.79 1066 LEU A CA 1
ATOM 8644 C C . LEU B 2 1066 ? 39.020 50.052 49.368 1.00 57.62 1066 LEU A C 1
ATOM 8645 O O . LEU B 2 1066 ? 38.766 50.902 50.213 1.00 57.64 1066 LEU A O 1
ATOM 8650 N N . TRP B 2 1067 ? 40.211 49.942 48.783 1.00 59.59 1067 TRP A N 1
ATOM 8651 C CA . TRP B 2 1067 ? 41.323 50.836 49.120 1.00 62.53 1067 TRP A CA 1
ATOM 8652 C C . TRP B 2 1067 ? 40.890 52.289 49.276 1.00 62.73 1067 TRP A C 1
ATOM 8653 O O . TRP B 2 1067 ? 41.456 53.019 50.089 1.00 62.74 1067 TRP A O 1
ATOM 8664 N N . LYS B 2 1068 ? 39.908 52.718 48.486 1.00 62.68 1068 LYS A N 1
ATOM 8665 C CA . LYS B 2 1068 ? 39.434 54.094 48.565 1.00 63.25 1068 LYS A CA 1
ATOM 8666 C C . LYS B 2 1068 ? 38.585 54.283 49.820 1.00 62.55 1068 LYS A C 1
ATOM 8667 O O . LYS B 2 1068 ? 38.805 55.226 50.590 1.00 62.71 1068 LYS A O 1
ATOM 8673 N N . LYS B 2 1069 ? 37.621 53.385 50.025 1.00 60.79 1069 LYS A N 1
ATOM 8674 C CA . LYS B 2 1069 ? 36.760 53.445 51.199 1.00 58.97 1069 LYS A CA 1
ATOM 8675 C C . LYS B 2 1069 ? 37.682 53.580 52.402 1.00 57.57 1069 LYS A C 1
ATOM 8676 O O . LYS B 2 1069 ? 37.553 54.498 53.203 1.00 57.04 1069 LYS A O 1
ATOM 8682 N N . MET B 2 1070 ? 38.631 52.657 52.491 1.00 56.95 1070 MET A N 1
ATOM 8683 C CA . MET B 2 1070 ? 39.614 52.619 53.557 1.00 56.99 1070 MET A CA 1
ATOM 8684 C C . MET B 2 1070 ? 40.120 53.964 54.054 1.00 56.35 1070 MET A C 1
ATOM 8685 O O . MET B 2 1070 ? 40.284 54.143 55.247 1.00 55.95 1070 MET A O 1
ATOM 8690 N N . TRP B 2 1071 ? 40.376 54.909 53.154 1.00 56.08 1071 TRP A N 1
ATOM 8691 C CA . TRP B 2 1071 ? 40.892 56.226 53.566 1.00 56.36 1071 TRP A CA 1
ATOM 8692 C C . TRP B 2 1071 ? 39.862 57.288 53.934 1.00 57.73 1071 TRP A C 1
ATOM 8693 O O . TRP B 2 1071 ? 40.213 58.460 54.088 1.00 58.12 1071 TRP A O 1
ATOM 8704 N N . ASN B 2 1072 ? 38.603 56.883 54.075 1.00 59.41 1072 ASN A N 1
ATOM 8705 C CA . ASN B 2 1072 ? 37.539 57.812 54.430 1.00 60.08 1072 ASN A CA 1
ATOM 8706 C C . ASN B 2 1072 ? 36.734 57.286 55.608 1.00 58.49 1072 ASN A C 1
ATOM 8707 O O . ASN B 2 1072 ? 35.547 57.602 55.752 1.00 58.67 1072 ASN A O 1
ATOM 8712 N N . ILE B 2 1073 ? 37.385 56.487 56.453 1.00 55.73 1073 ILE A N 1
ATOM 8713 C CA . ILE B 2 1073 ? 36.715 55.908 57.604 1.00 52.55 1073 ILE A CA 1
ATOM 8714 C C . ILE B 2 1073 ? 36.466 56.962 58.668 1.00 52.46 1073 ILE A C 1
ATOM 8715 O O . ILE B 2 1073 ? 37.294 57.843 58.896 1.00 51.33 1073 ILE A O 1
ATOM 8720 N N . THR B 2 1074 ? 35.310 56.865 59.311 1.00 52.20 1074 THR A N 1
ATOM 8721 C CA . THR B 2 1074 ? 34.933 57.791 60.367 1.00 53.05 1074 THR A CA 1
ATOM 8722 C C . THR B 2 1074 ? 34.958 57.066 61.709 1.00 53.23 1074 THR A C 1
ATOM 8723 O O . THR B 2 1074 ? 34.465 55.948 61.824 1.00 53.71 1074 THR A O 1
ATOM 8727 N N . SER B 2 1075 ? 35.534 57.694 62.722 1.00 53.92 1075 SER A N 1
ATOM 8728 C CA . SER B 2 1075 ? 35.581 57.078 64.041 1.00 55.14 1075 SER A CA 1
ATOM 8729 C C . SER B 2 1075 ? 34.220 57.216 64.716 1.00 55.68 1075 SER A C 1
ATOM 8730 O O . SER B 2 1075 ? 33.460 58.138 64.419 1.00 56.27 1075 SER A O 1
ATOM 8733 N N . LEU B 2 1076 ? 33.921 56.295 65.625 1.00 55.75 1076 LEU A N 1
ATOM 8734 C CA . LEU B 2 1076 ? 32.654 56.303 66.360 1.00 55.60 1076 LEU A CA 1
ATOM 8735 C C . LEU B 2 1076 ? 32.887 56.551 67.844 1.00 54.71 1076 LEU A C 1
ATOM 8736 O O . LEU B 2 1076 ? 33.811 55.990 68.457 1.00 55.14 1076 LEU A O 1
ATOM 8741 N N . ARG B 2 1077 ? 32.036 57.389 68.415 1.00 53.22 1077 ARG A N 1
ATOM 8742 C CA . ARG B 2 1077 ? 32.122 57.707 69.824 1.00 51.53 1077 ARG A CA 1
ATOM 8743 C C . ARG B 2 1077 ? 30.903 57.080 70.501 1.00 48.57 1077 ARG A C 1
ATOM 8744 O O . ARG B 2 1077 ? 29.815 57.083 69.933 1.00 47.49 1077 ARG A O 1
ATOM 8752 N N . SER B 2 1078 ? 31.075 56.531 71.701 1.00 46.13 1078 SER A N 1
ATOM 8753 C CA . SER B 2 1078 ? 29.944 55.909 72.406 1.00 44.26 1078 SER A CA 1
ATOM 8754 C C . SER B 2 1078 ? 30.287 55.526 73.839 1.00 40.29 1078 SER A C 1
ATOM 8755 O O . SER B 2 1078 ? 31.463 55.483 74.212 1.00 40.72 1078 SER A O 1
ATOM 8758 N N . PRO B 2 1079 ? 29.255 55.238 74.658 1.00 38.52 1079 PRO A N 1
ATOM 8759 C CA . PRO B 2 1079 ? 29.428 54.841 76.063 1.00 34.31 1079 PRO A CA 1
ATOM 8760 C C . PRO B 2 1079 ? 30.354 53.638 76.152 1.00 33.17 1079 PRO A C 1
ATOM 8761 O O . PRO B 2 1079 ? 31.252 53.598 77.004 1.00 32.55 1079 PRO A O 1
ATOM 8765 N N . TYR B 2 1080 ? 30.135 52.672 75.253 1.00 33.49 1080 TYR A N 1
ATOM 8766 C CA . TYR B 2 1080 ? 30.951 51.458 75.181 1.00 32.53 1080 TYR A CA 1
ATOM 8767 C C . TYR B 2 1080 ? 32.417 51.845 74.936 1.00 33.48 1080 TYR A C 1
ATOM 8768 O O . TYR B 2 1080 ? 33.315 51.350 75.614 1.00 28.79 1080 TYR A O 1
ATOM 8777 N N . THR B 2 1081 ? 32.629 52.743 73.970 1.00 37.44 1081 THR A N 1
ATOM 8778 C CA . THR B 2 1081 ? 33.950 53.244 73.580 1.00 43.85 1081 THR A CA 1
ATOM 8779 C C . THR B 2 1081 ? 34.617 54.042 74.696 1.00 46.10 1081 THR A C 1
ATOM 8780 O O . THR B 2 1081 ? 35.808 53.871 74.986 1.00 44.76 1081 THR A O 1
ATOM 8784 N N . ASN B 2 1082 ? 33.844 54.935 75.299 1.00 48.50 1082 ASN A N 1
ATOM 8785 C CA . ASN B 2 1082 ? 34.341 55.760 76.382 1.00 53.00 1082 ASN A CA 1
ATOM 8786 C C . ASN B 2 1082 ? 34.543 54.895 77.629 1.00 51.51 1082 ASN A C 1
ATOM 8787 O O . ASN B 2 1082 ? 35.383 55.187 78.465 1.00 49.48 1082 ASN A O 1
ATOM 8792 N N . ALA B 2 1083 ? 33.774 53.820 77.751 1.00 50.69 1083 ALA A N 1
ATOM 8793 C CA . ALA B 2 1083 ? 33.929 52.930 78.892 1.00 51.73 1083 ALA A CA 1
ATOM 8794 C C . ALA B 2 1083 ? 35.329 52.317 78.868 1.00 52.93 1083 ALA A C 1
ATOM 8795 O O . ALA B 2 1083 ? 35.993 52.250 79.900 1.00 49.67 1083 ALA A O 1
ATOM 8797 N N . ASN B 2 1084 ? 35.769 51.878 77.682 1.00 55.37 1084 ASN A N 1
ATOM 8798 C CA . ASN B 2 1084 ? 37.099 51.276 77.495 1.00 57.94 1084 ASN A CA 1
ATOM 8799 C C . ASN B 2 1084 ? 38.234 52.230 77.823 1.00 61.16 1084 ASN A C 1
ATOM 8800 O O . ASN B 2 1084 ? 39.224 51.825 78.422 1.00 61.38 1084 ASN A O 1
ATOM 8805 N N . PHE B 2 1085 ? 38.096 53.487 77.404 1.00 66.32 1085 PHE A N 1
ATOM 8806 C CA . PHE B 2 1085 ? 39.107 54.512 77.662 1.00 71.25 1085 PHE A CA 1
ATOM 8807 C C . PHE B 2 1085 ? 39.153 54.792 79.174 1.00 72.23 1085 PHE A C 1
ATOM 8808 O O . PHE B 2 1085 ? 40.225 54.896 79.776 1.00 71.21 1085 PHE A O 1
ATOM 8816 N N . PHE B 2 1086 ? 37.974 54.892 79.775 1.00 74.52 1086 PHE A N 1
ATOM 8817 C CA . PHE B 2 1086 ? 37.829 55.128 81.203 1.00 77.72 1086 PHE A CA 1
ATOM 8818 C C . PHE B 2 1086 ? 38.567 54.056 82.019 1.00 79.38 1086 PHE A C 1
ATOM 8819 O O . PHE B 2 1086 ? 38.984 54.320 83.146 1.00 79.54 1086 PHE A O 1
ATOM 8827 N N . GLN B 2 1087 ? 38.722 52.854 81.457 1.00 80.37 1087 GLN A N 1
ATOM 8828 C CA . GLN B 2 1087 ? 39.411 51.763 82.151 1.00 82.25 1087 GLN A CA 1
ATOM 8829 C C . GLN B 2 1087 ? 40.842 52.114 82.549 1.00 88.58 1087 GLN A C 1
ATOM 8830 O O . GLN B 2 1087 ? 41.204 52.032 83.727 1.00 88.98 1087 GLN A O 1
ATOM 8836 N N . GLU B 2 1088 ? 41.665 52.498 81.581 1.00 93.82 1088 GLU A N 1
ATOM 8837 C CA . GLU B 2 1088 ? 43.040 52.857 81.900 1.00 98.77 1088 GLU A CA 1
ATOM 8838 C C . GLU B 2 1088 ? 43.595 53.846 80.882 1.00 100.21 1088 GLU A C 1
ATOM 8839 O O . GLU B 2 1088 ? 43.830 55.013 81.268 1.00 102.82 1088 GLU A O 1
#

Secondary structure (DSSP, 8-state):
-THHHHHHHHHHHH----EEEEEE-SSHHHHHHHHHHHHHHHHHHTTT--STTHHHHTHHHHHHSEEEEEEEE--S-S-SHHHHHGGG--SPPP---TTS-SSGGGS--BHHHH-SSTTT---TTT---SSS-HHHHHHHHHHHHHHTTT--HHHHHHHHHHHHHHHHHHHHHHTT-PPPP-TTS---HHHHTTSBTTHHHHHHHHHHHHTT--SHHHHHHHHHHHHHTTT--SSHHHHHHSTHHHHTTTSPEEEEEEE-TTS-EEEEEEEE-----HHHHHHHHHHHHHHHHTT--HHHHHHHHHTTT--TTTTHHHHHHHHHGGGG-B----HHHHHHT----HHHHHHHHHHHHHTTHHHHHTT-HHHHTHHHHHHHH--SSEEEEEEEEEETTEEEEEEEHHHHHHHHHTTT---TTS----STTSPEEEEEE--BSSPPEEEE---THHHHHHHHHHHHHHHHHHT-TTBTTTSTTB-HHHHHHHHHHT-STTEEEEEEE-HHHHT-HHHHHHHHHHHHHHHHHHHTT---HHHHHHHHHHHHHHHHHHTEEEEEE-SSSEEEEEE-S--B-SSSHHHHHHHHHHHHHHHHHHHHHTTS--EEEEEEEETTEEEEEEE-SS---HHHHHHHHHHHHHHHHTTT---EEEEESS-EE-SS-EEETTEEE------SS--SS--S--HHHHHHHHHHHHHHHHHHT----HHHHHHHHHHHH-EESSSSEEEEE-HHHHHSSSTT----SBTTB-----SHHHHHHHHHHHHTSS---HHHHHHHHSHHHHHHHHHHHHHH-SS--SHHHHHHHHHHHHGGGGSHHHHHHHHHHHHHHHHHHTTS--------EEHHHHHHHHGGGEEEEEE-----SPPS-TTS-HHHHHHHHHH-B-SB----S-TTSHHHHHHHHH-S----HHHHHHHHTS-HHHHHHHHHHTT--HHHHHHHTTSHHHHHHHHHHHHHHHHHHTTTTSTTTTTB-TT-HHHHHTEE---SS--HHHHHHHHHHHHHHHHHHHHHHSSEEEEEE---HHHHHHHHHHHTTEE----HHHHHHHHH-

Foldseek 3Di:
DCLQVLLVLLLCQQADVDKQWQWADPDDVLRVLRVVLSVVVVVCVVVVHDCVVSCVVSVVCVPPTGTFWMWFQGPDFLPCLQVVLVVLQPDAAADAPQPQDDPNLLFQAQQCVVPVDQQLDDLLQAWLQAQDALSLLSSLLVSVLVVQVPPDDQSVVLSVLLSVLVNRLSNNQNVQTGFDADPRNGGGCVRRNRGGSNSSSLSQLLSQQSLLTRDPLSSVLSVVLSRLLNGRQAAQLVLLQVLVQLLQLQFKAQKFWAQDPVLWTDIDRDTFHRFAFVVSVVVSVVSLVVNVVSPDDSSSVLVVVCVPVSYPVSCLSSLVSNQSSQSSFWRRDALCVQQVVAVLCVLLLQLLLVLLCVLCVVCLLVVFVCLLVLLLLLLLPAFFDFQADWDFDDFFHDTHIDRTQLRVQLRCVVPVNNDLLDQDFQAPVNPFEWDWDIGGNDGIAIAGNHHSSQSSLCVSSLVSLLVVLCPPVQEVVRHDQFDVVSVLNLQVVPQHQFKKKKKKQQPQVQFYLLPLPSQLSSNLSNLVVSLVSDDDPSNNSSSVSNNVVSVSLCWHWHFGDDRPHTDIGTRRGDGYDGPCRVVSVQSSLQSVVVSLVVVLCVPFPWDWSDWHGYGRMIMTMTGHPDGDHSVNQVVSQVSSVVSCVVSVGPMDMHMIRRKRDDQAWIRHNNFIAGRLHDHQSGDRHHALDALLLSLLLSVQSQQSSQQRFRHRPPSSSSSSNQVSVWDAPDSSIIMGGDPLQAQEPAQAHRHHPDPPARDYDQDSRSVFVRLLRNQPNFDDFPVLVSSLPGPSNVVSLVVSLVVFFDDDDVLNSVVSSVVSSCSCCSVNNRVVRGVVSVNVSVVVCSVRRDHHPRPAAAPRVLLSLFPVFKDKDFDFFDFQDDHRYPNGDVLLVLLCSGQNWGGRADQQFLCPAPVNVQLSSFGSDHDTLVSVLLLLPDDLVSNLCNCVRRPRDNVVSVCASVDPSSVVSNLSSLLSNSCLQVPCCFRSNVTGDLPGPSLVVLEAEDDPDDDRVLVRVSSVSSSSVQSNCSSVPVGGMHMHGDDDPVVSVVSVVSSSRHDHHHHSNSVSRVVVD

Radius of gyration: 30.28 Å; Cα contacts (8 Å, |Δi|>4): 1859; chains: 1; bounding box: 88×71×78 Å

Solvent-accessible surface area: 45002 Å² total; per-residue (Å²): 76,166,5,29,108,28,0,38,72,10,2,58,23,15,60,117,137,98,49,0,19,5,32,0,4,43,63,89,123,20,33,81,76,3,98,75,2,30,59,77,0,56,100,29,28,149,98,76,103,82,28,154,137,17,70,94,92,1,63,44,0,57,116,93,12,18,24,0,0,7,6,2,70,22,173,70,156,183,63,14,4,80,150,23,4,76,128,36,21,164,32,184,57,35,127,12,71,74,115,60,12,163,51,78,8,4,4,0,61,63,0,27,132,27,16,87,62,54,132,80,35,48,23,53,7,4,13,5,4,8,39,8,5,0,20,22,0,0,13,0,0,3,2,6,0,67,82,23,97,143,23,109,82,89,123,50,107,16,14,116,24,0,53,58,0,0,28,30,0,0,2,0,0,73,88,49,28,18,1,134,52,46,106,147,52,81,4,79,23,97,24,0,87,88,22,1,0,9,0,0,9,0,0,1,0,0,0,0,0,0,0,4,0,65,48,100,50,9,31,33,0,0,68,18,0,0,52,30,1,3,14,13,29,15,52,5,5,132,32,4,16,44,2,4,10,1,3,0,6,3,2,43,0,106,4,0,10,20,10,28,164,132,59,90,30,82,79,23,125,52,114,0,135,14,26,8,5,97,41,13,70,86,30,1,60,111,43,0,53,75,0,94,166,42,42,1,108,37,0,1,122,16,4,64,74,9,27,119,72,85,27,35,137,88,0,68,41,5,5,52,3,6,8,3,0,35,0,15,5,41,39,25,0,87,25,53,31,4,2,118,78,39,170,67,45,194,70,0,12,58,46,1,50,56,10,4,13,86,5,2,51,99,26,2,95,133,58,30,36,24,4,84,52,10,69,19,5,0,11,44,44,2,50,19,52,36,8,24,82,63,42,117,1,106,14,66,235,112,95,65,135,6,40,46,29,2,2,0,0,2,17,7,25,59,82,162,155,22,55,16,44,118,11,22,65,4,46,86,128,81,17,3,31,26,15,56,107,7,30,10,14,85,76,1,86,9,43,5,47,15,18,2,20,6,38,7,8,1,7,1,5,2,38,24,6,47,92,49,2,96,117,20,81,53,2,12,72,36,39,49,50,29,31,50,6,9,10,0,0,12,2,0,109,48,1,39,85,42,0,2,0,4,0,0,26,0,12,84,2,16,33,20,88,92,5,11,81,8,5,2,100,0,7,17,70,0,2,48,61,1,31,135,54,17,141,21,81,108,0,61,81,8,9,73,23,3,61,64,0,0,78,23,6,58,70,1,43,0,40,1,58,55,69,134,89,90,107,118,56,98,13,25,5,16,13,39,43,19,59,3,38,138,5,2,31,6,4,2,0,3,3,0,3,67,7,1,8,56,113,5,47,118,155,36,96,46,38,71,72,14,22,15,2,5,20,45,4,0,1,0,0,1,56,7,165,75,114,2,68,95,101,50,1,55,56,2,5,64,24,1,82,111,17,4,53,131,8,64,5,148,31,66,6,18,14,0,3,0,1,0,15,3,73,80,4,4,1,0,3,0,33,0,3,16,42,0,9,55,6,4,0,3,43,28,116,68,65,106,31,44,61,28,28,22,0,1,23,7,7,10,11,4,20,27,2,45,14,69,35,4,65,1,17,61,52,2,1,12,2,0,0,1,26,4,0,13,16,51,65,86,86,13,32,92,0,4,1,0,21,64,0,0,12,10,18,1,14,22,1,1,1,8,40,77,11,12,3,20,89,35,4,61,65,92,18,29,17,70,0,9,100,3,0,25,50,19,49,102,36,179,4,37,61,15,82,88,12,22,56,6,76,14,4,108,81,1,16,67,103,3,14,131,110,10,15,153,63,154,29,74,34,1,34,130,16,8,19,106,78,5,87,50,30,2,55,35,18,50,47,1,11,76,55,54,64,176,28,42,80,58,21,9,41,83,8,1,50,150,13,70,108,46,157,25,106,101,38,5,5,7,22,0,8,84,50,0,76,98,51,24,68,89,52,130,28,141,9,71,110,89,69,72,88,5,8,51,37,10,19,116,53,0,3,49,0,1,26,0,2,8,27,6,5,84,60,22,32,35,69,0,60,98,0,26,0,15,142,28,0,61,142,69,7,16,22,140,18,64,18,72,33,1,11,99,0,0,46,40,137,98,96,61,0,56,115,14,0,38,6,2,15,2,51,132,136,42,0,63,97,13,6,52,36,180,82,24,70,169,0,45,80,87,0,0,46,1,3,0,32,55,27,1,20,0,10,78,29,5,8,62,20,0,28,5,94,0,96,11,0,66,147,11,12,107,34,56,156,58,46,171,41,74,7,0,60,16,0,2,46,6,15,0,20,14,57,0,0,17,80,0,4,108,77,41,51,5,9,13,4,69,2,52,3,43,140,76,40,16,107,120,1,86,119,53,0,26,78,10,40,30,25,153,6,12,31,43,52,3,22,143,124,42,200

Nearest PDB structures (foldseek):
  2r7r-assembly1_A  TM=1.001E+00  e=0.000E+00  Simian rotavirus
  6oj4-assembly1_P  TM=9.631E-01  e=0.000E+00  Simian rotavirus A strain RRV
  4f5x-assembly1_W  TM=9.904E-01  e=0.000E+00  Simian 11 rotavirus (serotype 3 / strain SA11-Patton)
  6ogy-assembly1_A  TM=9.567E-01  e=0.000E+00  Rotavirus A
  6tz2-assembly1_A  TM=6.538E-01  e=5.089E-16  Bombyx mori cypovirus 1

Sequence (1073 aa):
GKYNLILSEYLSFIYNSVQIPIYYSSNSELENRCIEFHSKCLENSKNGLSLRKLFVEYNDVIENATLLSILSYSYDKYNAVERKLVKYAKGKPLEADLTVNELDYENNKMTSELFPTAEEYTDSLMDPAILTSLSSNLNAVMFWLEKHENDVAEKLKVYKRRLDLFTIVASTINKYGVPRHNAKYRYEYDVMKDKPYYLVTWANSSIEMLMSVFSHDDYLIAKELIVLSYSNRSTLAKLVSSPMSILVALVDINGTFITNEELELEFSNKYVRAIVPDQTFDELNQMLDNMRKAGLVDIPKMIQDWLVDRSIEKFPLMAKIYSWSFHVGFRKQKMLDAALDQEMYREYTMLIRDEVVKMLEEPVKHDDHLLRDSELAGLLSMSSASNGESRQLKFGRKTIFSTKKNMHVMDDMANERYTPGIIPPVNVDKPIPLGRRDVPGRRTRIIFILPYEYFIAQHAVVEKMLIYAKHTREYAEFYSQSNQLLSYGDVTRFLSNNTMVLYTDVSQWDSSQHNTQPFRKGIIMGLDILANMTNDAKVLQTLNLYKQTQINLMDSYVQIPDGNVIKKIQYGAVASGEKQTKAANSIANLALIKTVLSRISNKHSFATKIIRVDGDDNYAVLQFNTEVTKQMIQDVSNDVRETYARMNAKVKALVSTVGIEIAKRYIAGGKIFFRAGINLLNNEKRGQSTQWDQAAILYSNYIVNRLRGFETDREFILTKIMQMTSVAITGSLRLFPSERVLTTNSTFKVFDSEDFIIEYGTTVDEVYIQRAFMSLSSQKSGIADEIAASSTFKNYVTRLSEQLLFSKNNIVSRGIALTEKAKLNSYAPISLEKRRAQISALLTMLQKPVTFKSSKITINDILRDIKPFFTVSDAHLPIQYQKFMPTLPDNVQYIIQCIGSRTYQIEDDGSKSAISRLISKYSVYKPSIEELYKVISLHENEIQLYLISLGIPKIDADTYVGSKIYSRDKYRILESYVYNLLSINYGCYQLFDFNSPDLEKLIRIPFKGKIPAVTFILHLYAKLEVINYAIKNGSWISLFCNYPKSEMIKLWKKMWNITSLRSPYTNANFFQE